Protein AF-A0A2E5X2X7-F1 (afdb_monomer)

Sequence (812 aa):
MMLKRIVRRDGREVPFERDRIRGAVARAQAAVGDDDQLFAEEVADVVTMTLERTHATAIESLHGELPLGSSQTL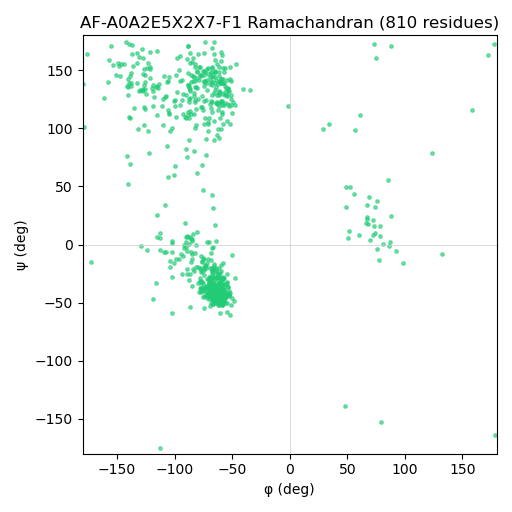VPSTAPSVEEIQDLVERALVQMGRAPVAKAYILYRAGRTRLRDSLRVERPVDSARPMVSDEDSTEPWSRSRLVQTLVSDAALARPLADEVAERVEQRVFGLGLRRVSSSLVRELVAGELAVRGLTSALRQKEPIGLSRHELRDLLAAPAPAALAELAGASAVGAPGADRRPPEPAGRAVESALGERLLRRYTLDDILGEQNAELFRAGELALAEPGAPHLPLTLSIPCGLLLAGVRRDGAGAAFDLLDELGPLAASCSRGLVLEEAGPLLARLQRAGGRGQGRGEALRPWLMALSALARTAGRWLDLSRPGGRSPRILEALVHALADLEGERSGFPAPRLFLTAAETRAALEAAHAEDRTALCASLEKLLRTGRLLPTWDASSADGEAARGASDELFAAPGCRRRRSDGGALSCGGAVAIHLPRLARRAGPWREEHLFEALAGRIEQALDALVRLDEFQRRHQRPQPGGLHPRPAFALAPVGLAEALRILGDGQIRADQGARLLGLAADAARRFSAGRGLVVTLSPFFGSGPARRFAELDARTPGWNQGLLFAEAAVDEDGAAALLPSGPRVAVPYGTGFSLTPGDRLSAVLPPIGQGAAEAEALGALLCAVPSGALVHLPRPVQGHVLSAGAYPEHLGTWLVIDELRRSRLAQVVSPLSGTGVRGEPGSRPASSGTGERAGEAAVPWPLYAEDVISQQTTPQDHTGLSPAPPAPPAPTASSEPSPPRPEQSPPPSTN

Nearest PDB structures (foldseek):
  7p3q-assembly1_A  TM=8.352E-01  e=9.716E-02  Streptomyces coelicolor A3(2)
  6lkm-assembly1_A  TM=4.248E-01  e=7.257E-05  Homo sapiens
  5olk-assembly1_D  TM=2.489E-01  e=1.055E-04  Leeuwenhoekiella blandensis MED217

Secondary structure (DSSP, 8-state):
----EEE-TTS-EEE--HHHHHHHHHHHHHHHT---TTHHHHHHHHHHHHHHHHHHHHHHGGGS------S------SS-BHHHHHHHHHHHHHHTT-HHHHHHHHHHHHHHHHHHHT------S--SSPEEE-SS-EEE--HHHHHHHHHHHS---HHHHHHHHHHHHHHHHHTT-SEEEHHHHHHHHHHHHHHTT-HHHHHHHS-----HHHHHHHHT-SSHHHHTTSTTS----SSSTTSPPPPPGGGHHHHHHHHHHHHHHIIIIIS-HHHHHHHHHTSEEES-TT-TTS-SEEEEEHHHHHTT----TTHHHHHHHHHHHHHHHTSSSEEEEE--HHHHHHHHHHT-TTPPTTTTTHHHHHHHHHHHHHHTSEEEEESTTTT-HHHHHHHHHHHHHHTTSS-SSPPPPEEEEHHHHHHHHHHS-HHHHHHHHHHHHHHHHTT-EEEEE-SB-TTSPBPTT---PEEEETTEEE-TT--S-EEEEEEEEEEHHHHHHHH-TT-HHHHHHHHHHHHHHHHHHHHHHHHHHHHTPPPPGGG--PEEEEEEEEE-HHHHHHHHTTT---HHHHHHHHHHHHHHHHHHHHTTT--EEE-SSS-HHHHHHHHHHHHHSTT--TGGGSGGG-B-TTS-BPPPP-S---PPPPP-TT-SSPPTTTTTTSPPPS-HHHHHHHHHHHHTTSSSEE-SSPPPPPSS--SS-TTS-HHHHHHHHHHHHHHHHHHHHS----------------------------PPP----TTTTTTT-----------PPPPPPPPPPP---PPPPPPPPPPPPP--

Foldseek 3Di:
DAAFWAAEPVRDIDGDDLVVQLVLLVVLCVLVVNPPPCVSVVLSVQLRVVQVVVLVVVVVVVVDDDDDDDDDDDDPDSHHYPVSSLVSSLVSCVVVPNVSSSVSSVVVVVVVVVVVVQDDDDDDDDDDFAWEDEPVDIHTDDLVVQLVCLCPQLVDDSVVSSVLSVQLRVVVVVVVGNYGYPVRSLVSSLVSCVSVVVVSSNLSSDDQDDDPVVLVCLVPQPWLQSLQVDPPHLHQFDQFQQGQWRADGVCSSVLSRLQSSQLCCLLRPQQDDVLSVCCVLLQKHWLRSSCLQAFAEKFFAVVVLLVPFPDAALVSLVVCLVLLLLQLLRHDAAYEHEQCQVNLVRQVVVVDPPDDQLPSVQVSQVSQQVSSRNSSYAYAYEHNCHPHLSSVLSVLVSQLVVCPPPPPTHGHAYEDELLSVVVNLVPDDPVSNVVSLVSVVSCLVSLSYWYKDFQADSVRHRQVLADQWEDRDFQDTDHPPDNAMATASIEMEGALLVLLVVCFAQRLVSSLVVLLVSLLSRLSSVLSSVVVNVVSPDQGRPRGDHHYAHEYWYWQLLLSCCRHNVNDRDLLSLLVSLLSNQVSNCVSVVVSVHHYGYALHSCRSSQQVSLVSQLPDPPRQPLVSAQPPPQPPVRDRPDDPPDRRDRDGHDTQSANDGPPVVCVSHDDDPFCVVRLLSLLSNCLSGRIYIRRDQDFFGPPDPPVQPPHDGRSSSSSSSPVSNSVVNPVQSDDPPDPDPDDDDDDDDDDDDDDDPPPPPSNPSDDDVPVSPPPPDPDDDDPDDDDDDDDDDDDDDDDDDDDDDDDDDDDDDDD

Solvent-accessible surface area (backbone atoms only — not comparable to full-atom values): 46079 Å² total; per-residue (Å²): 125,86,75,64,44,28,30,40,97,87,71,49,78,44,74,55,58,65,66,59,49,22,57,51,44,46,52,16,24,59,74,70,71,52,84,65,81,59,55,28,53,54,50,32,48,55,39,49,53,50,51,40,53,60,54,51,55,56,59,63,59,68,77,57,86,85,81,89,87,78,90,84,75,76,78,79,68,95,42,57,40,57,65,60,54,52,57,40,47,48,49,47,30,47,74,72,68,38,52,70,38,28,52,42,41,54,52,54,51,53,52,55,51,55,55,59,77,68,63,80,89,80,86,87,84,93,75,100,61,39,28,38,31,54,99,90,47,75,43,73,67,52,61,69,55,50,23,50,49,31,30,69,56,33,68,35,58,64,72,61,19,48,54,51,34,47,54,38,49,56,50,55,60,70,66,72,50,60,62,44,45,52,66,56,54,50,52,48,46,43,52,55,29,54,79,69,65,37,57,70,37,36,57,58,62,53,78,88,74,76,54,73,64,61,53,47,54,58,71,65,42,91,42,57,72,50,52,38,70,41,90,87,43,81,32,68,52,75,95,56,60,73,52,68,50,72,58,54,67,95,48,39,60,61,52,52,52,44,27,56,48,38,27,49,46,34,39,71,68,48,38,36,71,74,47,26,49,37,44,72,71,45,55,34,31,57,47,57,41,36,43,64,78,29,27,37,21,37,29,36,47,36,64,67,59,58,72,73,49,88,56,75,59,42,61,32,65,59,58,45,52,69,59,47,51,58,48,34,64,60,25,67,38,21,33,24,35,24,48,35,22,72,61,52,52,28,27,50,66,65,45,57,94,84,61,61,78,20,54,47,46,35,68,57,52,51,51,47,34,51,50,21,40,76,60,28,17,44,53,28,41,18,53,41,37,61,98,38,42,69,58,35,51,24,48,44,40,27,47,35,58,52,64,73,50,95,58,98,63,72,51,56,38,35,39,39,42,63,55,62,50,49,51,28,51,70,71,36,52,80,76,52,30,57,55,50,50,51,26,49,32,52,23,43,77,70,46,29,37,30,49,30,46,48,39,49,42,87,88,67,47,54,46,85,62,45,50,66,41,33,61,49,36,73,41,34,73,38,45,87,85,61,84,68,38,34,23,9,49,46,40,37,22,39,43,36,41,62,46,22,64,72,41,32,59,76,31,61,69,55,29,51,56,53,46,49,56,50,48,54,55,45,47,56,33,47,52,34,44,49,52,52,30,64,79,61,60,72,86,43,73,93,78,53,76,52,49,70,24,22,22,38,9,60,18,14,55,28,57,18,36,19,42,31,47,74,77,37,75,50,40,67,62,49,17,51,54,48,25,50,51,40,50,46,41,42,61,66,23,56,85,68,79,47,46,50,42,69,25,44,46,55,13,54,29,36,16,38,52,38,22,52,50,36,47,71,41,85,95,41,50,71,70,64,82,58,48,92,72,45,50,47,103,83,69,48,77,56,77,74,78,89,60,84,74,74,55,62,46,43,17,44,20,84,28,72,59,52,27,85,75,49,48,79,76,41,82,77,80,69,61,40,64,58,50,35,48,32,48,11,55,28,50,55,40,46,59,38,43,55,46,57,56,80,79,66,63,55,87,91,68,76,74,88,42,86,86,50,56,59,62,50,32,49,51,54,48,22,54,49,47,17,49,54,51,42,54,69,67,49,66,77,82,73,84,77,79,79,85,74,79,95,75,83,87,81,90,83,89,82,82,91,73,82,76,71,82,72,76,63,72,72,80,72,60,77,64,78,74,63,75,79,76,78,75,86,75,89,74,89,74,91,79,85,83,81,83,83,82,85,83,87,79,90,82,89,85,85,86,84,87,84,85,86,85,83,85,84,87,80,91,131

Mean predicted aligned error: 17.32 Å

pLDDT: mean 73.93, std 20.4, range [24.86, 97.94]

Structure (mmCIF, N/CA/C/O backbone):
data_AF-A0A2E5X2X7-F1
#
_entry.id   AF-A0A2E5X2X7-F1
#
loop_
_atom_site.group_PDB
_atom_site.id
_atom_site.type_symbol
_atom_site.label_atom_id
_atom_site.label_alt_id
_atom_site.label_comp_id
_atom_site.label_asym_id
_atom_site.label_entity_id
_atom_site.label_seq_id
_atom_site.pdbx_PDB_ins_code
_atom_site.Cartn_x
_atom_site.Cartn_y
_atom_site.Cartn_z
_atom_site.occupancy
_atom_site.B_iso_or_equiv
_atom_site.auth_seq_id
_atom_site.auth_comp_id
_atom_site.auth_asym_id
_atom_site.auth_atom_id
_atom_site.pdbx_PDB_model_num
ATOM 1 N N . MET A 1 1 ? -10.509 29.606 59.564 1.00 50.62 1 MET A N 1
ATOM 2 C CA . MET A 1 1 ? -11.426 30.655 59.061 1.00 50.62 1 MET A CA 1
ATOM 3 C C . MET A 1 1 ? -12.397 29.954 58.123 1.00 50.62 1 MET A C 1
ATOM 5 O O . MET A 1 1 ? -11.907 29.286 57.232 1.00 50.62 1 MET A O 1
ATOM 9 N N . MET A 1 2 ? -13.716 30.017 58.348 1.00 59.09 2 MET A N 1
ATOM 10 C CA . MET A 1 2 ? -14.680 29.237 57.548 1.00 59.09 2 MET A CA 1
ATOM 11 C C . MET A 1 2 ? -15.037 29.921 56.220 1.00 59.09 2 MET A C 1
ATOM 13 O O . MET A 1 2 ? -15.442 31.088 56.217 1.00 59.09 2 MET A O 1
ATOM 17 N N . LEU A 1 3 ? -14.959 29.174 55.114 1.00 70.19 3 LEU A N 1
ATOM 18 C CA . LEU A 1 3 ? -15.465 29.574 53.792 1.00 70.19 3 LEU A CA 1
ATOM 19 C C . LEU A 1 3 ? -16.991 29.735 53.808 1.00 70.19 3 LEU A C 1
ATOM 21 O O . LEU A 1 3 ? -17.720 28.790 54.096 1.00 70.19 3 LEU A O 1
ATOM 25 N N . LYS A 1 4 ? -17.492 30.928 53.463 1.00 75.81 4 LYS A N 1
ATOM 26 C CA . LYS A 1 4 ? -18.939 31.225 53.487 1.00 75.81 4 LYS A CA 1
ATOM 27 C C . LYS A 1 4 ? -19.608 31.211 52.110 1.00 75.81 4 LYS A C 1
ATOM 29 O O . LYS A 1 4 ? -20.813 30.977 52.029 1.00 75.81 4 LYS A O 1
ATOM 34 N N . ARG A 1 5 ? -18.877 31.505 51.027 1.00 80.75 5 ARG A N 1
ATOM 35 C CA . ARG A 1 5 ? -19.454 31.771 49.692 1.00 80.75 5 ARG A CA 1
ATOM 36 C C . ARG A 1 5 ? -18.566 31.230 48.569 1.00 80.75 5 ARG A C 1
ATOM 38 O O . ARG A 1 5 ? -17.366 31.088 48.766 1.00 80.75 5 ARG A O 1
ATOM 45 N N . ILE A 1 6 ? -19.172 30.952 47.413 1.00 85.38 6 ILE A N 1
ATOM 46 C CA . ILE A 1 6 ? -18.515 30.519 46.168 1.00 85.38 6 ILE A CA 1
ATOM 47 C C . ILE A 1 6 ? -19.099 31.258 44.963 1.00 85.38 6 ILE A C 1
ATOM 49 O O . ILE A 1 6 ? -20.278 31.625 44.973 1.00 85.38 6 ILE A O 1
ATOM 53 N N . VAL A 1 7 ? -18.313 31.412 43.899 1.00 82.19 7 VAL A N 1
ATOM 54 C CA . VAL A 1 7 ? -18.739 32.064 42.649 1.00 82.19 7 VAL A CA 1
ATOM 55 C C . VAL A 1 7 ? -19.082 31.018 41.586 1.00 82.19 7 VAL A C 1
ATOM 57 O O . VAL A 1 7 ? -18.266 30.162 41.240 1.00 82.19 7 VAL A O 1
ATOM 60 N N . ARG A 1 8 ? -20.302 31.068 41.044 1.00 78.69 8 ARG A N 1
ATOM 61 C CA . ARG A 1 8 ? -20.734 30.230 39.913 1.00 78.69 8 ARG A CA 1
ATOM 62 C C . ARG A 1 8 ? -20.225 30.773 38.571 1.00 78.69 8 ARG A C 1
ATOM 64 O O . ARG A 1 8 ? -19.856 31.933 38.451 1.00 78.69 8 ARG A O 1
ATOM 71 N N . ARG A 1 9 ? -20.262 29.934 37.527 1.00 67.94 9 ARG A N 1
ATOM 72 C CA . ARG A 1 9 ? -19.820 30.268 36.154 1.00 67.94 9 ARG A CA 1
ATOM 73 C C . ARG A 1 9 ? -20.607 31.416 35.495 1.00 67.94 9 ARG A C 1
ATOM 75 O O . ARG A 1 9 ? -20.114 32.024 34.556 1.00 67.94 9 ARG A O 1
ATOM 82 N N . ASP A 1 10 ? -21.809 31.715 35.987 1.00 59.84 10 ASP A N 1
ATOM 83 C CA . ASP A 1 10 ? -22.647 32.855 35.585 1.00 59.84 10 ASP A CA 1
ATOM 84 C C . ASP A 1 10 ? -22.326 34.150 36.363 1.00 59.84 10 ASP A C 1
ATOM 86 O O . ASP A 1 10 ? -23.038 35.143 36.229 1.00 59.84 10 ASP A O 1
ATOM 90 N N . GLY A 1 11 ? -21.278 34.137 37.195 1.00 65.19 11 GLY A N 1
ATOM 91 C CA . GLY A 1 11 ? -20.850 35.261 38.029 1.00 65.19 11 GLY A CA 1
ATOM 92 C C . GLY A 1 11 ? -21.644 35.428 39.328 1.00 65.19 11 GLY A C 1
ATOM 93 O O . GLY A 1 11 ? -21.357 36.344 40.093 1.00 65.19 11 GLY A O 1
ATOM 94 N N . ARG A 1 12 ? -22.636 34.568 39.616 1.00 75.38 12 ARG A N 1
ATOM 95 C CA . ARG A 1 12 ? -23.453 34.674 40.838 1.00 75.38 12 ARG A CA 1
ATOM 96 C C . ARG A 1 12 ? -22.757 34.055 42.048 1.00 75.38 12 ARG A C 1
ATOM 98 O O . ARG A 1 12 ? -22.276 32.924 41.992 1.00 75.38 12 ARG A O 1
ATOM 105 N N . GLU A 1 13 ? -22.799 34.757 43.174 1.00 79.12 13 GLU A N 1
ATOM 106 C CA . GLU A 1 13 ? -22.294 34.266 44.458 1.00 79.12 13 GLU A CA 1
ATOM 107 C C . GLU A 1 13 ? -23.358 33.463 45.217 1.00 79.12 13 GLU A C 1
ATOM 109 O O . GLU A 1 13 ? -24.453 33.960 45.486 1.00 79.12 13 GLU A O 1
ATOM 114 N N . VAL A 1 14 ? -23.025 32.237 45.621 1.00 81.75 14 VAL A N 1
ATOM 115 C CA . VAL A 1 14 ? -23.906 31.340 46.390 1.00 81.75 14 VAL A CA 1
ATOM 116 C C . VAL A 1 14 ? -23.207 30.833 47.660 1.00 81.75 14 VAL A C 1
ATOM 118 O O . VAL A 1 14 ? -21.981 30.909 47.736 1.00 81.75 14 VAL A O 1
ATOM 121 N N . PRO A 1 15 ? -23.939 30.334 48.675 1.00 83.81 15 PRO A N 1
ATOM 122 C CA . PRO A 1 15 ? -23.327 29.765 49.879 1.00 83.81 15 PRO A CA 1
ATOM 123 C C . PRO A 1 15 ? -22.419 28.562 49.571 1.00 83.81 15 PRO A C 1
ATOM 125 O O . PRO A 1 15 ? -22.736 27.753 48.693 1.00 83.81 15 PRO A O 1
ATOM 128 N N . PHE A 1 16 ? -21.299 28.442 50.293 1.00 85.25 16 PHE A N 1
ATOM 129 C CA . PHE A 1 16 ? -20.467 27.234 50.262 1.00 85.25 16 PHE A CA 1
ATOM 130 C C . PHE A 1 16 ? -21.159 26.118 51.053 1.00 85.25 16 PHE A C 1
ATOM 132 O O . PHE A 1 16 ? -21.477 26.287 52.227 1.00 85.25 16 PHE A O 1
ATOM 139 N N . GLU A 1 17 ? -21.390 24.976 50.410 1.00 84.19 17 GLU A N 1
ATOM 140 C CA . GLU A 1 17 ? -22.036 23.810 51.018 1.00 84.19 17 GLU A CA 1
ATOM 141 C C . GLU A 1 17 ? -21.140 22.578 50.823 1.00 84.19 17 GLU A C 1
ATOM 143 O O . GLU A 1 17 ? -21.122 21.987 49.739 1.00 84.19 17 GLU A O 1
ATOM 148 N N . ARG A 1 18 ? -20.419 22.166 51.875 1.00 86.44 18 ARG A N 1
ATOM 149 C CA . ARG A 1 18 ? -19.558 20.963 51.883 1.00 86.44 18 ARG A CA 1
ATOM 150 C C . ARG A 1 18 ? -20.311 19.708 51.429 1.00 86.44 18 ARG A C 1
ATOM 152 O O . ARG A 1 18 ? -19.794 18.921 50.636 1.00 86.44 18 ARG A O 1
ATOM 159 N N . ASP A 1 19 ? -21.564 19.553 51.855 1.00 87.06 19 ASP A N 1
ATOM 160 C CA . ASP A 1 19 ? -22.397 18.388 51.531 1.00 87.06 19 ASP A CA 1
ATOM 161 C C . ASP A 1 19 ? -22.635 18.206 50.025 1.00 87.06 19 ASP A C 1
ATOM 163 O O . ASP A 1 19 ? -22.860 17.083 49.562 1.00 87.06 19 ASP A O 1
ATOM 167 N N . ARG A 1 20 ? -22.538 19.279 49.226 1.00 85.81 20 ARG A N 1
ATOM 168 C CA . ARG A 1 20 ? -22.629 19.173 47.763 1.00 85.81 20 ARG A CA 1
ATOM 169 C C . ARG A 1 20 ? -21.415 18.484 47.153 1.00 85.81 20 ARG A C 1
ATOM 171 O O . ARG A 1 20 ? -21.580 17.776 46.160 1.00 85.81 20 ARG A O 1
ATOM 178 N N . ILE A 1 21 ? -20.231 18.681 47.733 1.00 89.25 21 ILE A N 1
ATOM 179 C CA . ILE A 1 21 ? -18.995 18.010 47.315 1.00 89.25 21 ILE A CA 1
ATOM 180 C C . ILE A 1 21 ? -19.100 16.528 47.673 1.00 89.25 21 ILE A C 1
ATOM 182 O O . ILE A 1 21 ? -19.031 15.689 46.773 1.00 89.25 21 ILE A O 1
ATOM 186 N N . ARG A 1 22 ? -19.418 16.220 48.941 1.00 91.44 22 ARG A N 1
ATOM 187 C CA . ARG A 1 22 ? -19.658 14.846 49.420 1.00 91.44 22 ARG A CA 1
ATOM 188 C C . ARG A 1 22 ? -20.665 14.112 48.532 1.00 91.44 22 ARG A C 1
ATOM 190 O O . ARG A 1 22 ? -20.378 13.041 48.013 1.00 91.44 22 ARG A O 1
ATOM 197 N N . GLY A 1 23 ? -21.834 14.709 48.287 1.00 84.69 23 GLY A N 1
ATOM 198 C CA . GLY A 1 23 ? -22.887 14.093 47.473 1.00 84.69 23 GLY A CA 1
ATOM 199 C C . GLY A 1 23 ? -22.540 13.945 45.985 1.00 84.69 23 GLY A C 1
ATOM 200 O O . GLY A 1 23 ? -23.129 13.120 45.285 1.00 84.69 23 GLY A O 1
ATOM 201 N N . ALA A 1 24 ? -21.610 14.740 45.451 1.00 85.19 24 ALA A N 1
ATOM 202 C CA . ALA A 1 24 ? -21.108 14.551 44.092 1.00 85.19 24 ALA A CA 1
ATOM 203 C C . ALA A 1 24 ? -20.110 13.385 44.015 1.00 85.19 24 ALA A C 1
ATOM 205 O O . ALA A 1 24 ? -20.211 12.580 43.091 1.00 85.19 24 ALA A O 1
ATOM 206 N N . VAL A 1 25 ? -19.219 13.260 45.003 1.00 87.50 25 VAL A N 1
ATOM 207 C CA . VAL A 1 25 ? -18.249 12.158 45.106 1.00 87.50 25 VAL A CA 1
ATOM 208 C C . VAL A 1 25 ? -18.948 10.827 45.393 1.00 87.50 25 VAL A C 1
ATOM 210 O O . VAL A 1 25 ? -18.708 9.861 44.677 1.00 87.50 25 VAL A O 1
ATOM 213 N N . ALA A 1 26 ? -19.907 10.793 46.322 1.00 86.44 26 ALA A N 1
ATOM 214 C CA . ALA A 1 26 ? -20.675 9.586 46.647 1.00 86.44 26 ALA A CA 1
ATOM 215 C C . ALA A 1 26 ? -21.436 9.018 45.433 1.00 86.44 26 ALA A C 1
ATOM 217 O O . ALA A 1 26 ? -21.532 7.809 45.249 1.00 86.44 26 ALA A O 1
ATOM 218 N N . ARG A 1 27 ? -21.939 9.885 44.541 1.00 83.19 27 ARG A N 1
ATOM 219 C CA . ARG A 1 27 ? -22.558 9.442 43.277 1.00 83.19 27 ARG A CA 1
ATOM 220 C C . ARG A 1 27 ? -21.547 8.857 42.295 1.00 83.19 27 ARG A C 1
ATOM 222 O O . ARG A 1 27 ? -21.898 7.944 41.557 1.00 83.19 27 ARG A O 1
ATOM 229 N N . ALA A 1 28 ? -20.321 9.378 42.275 1.00 83.81 28 ALA A N 1
ATOM 230 C CA . ALA A 1 28 ? -19.247 8.814 41.465 1.00 83.81 28 ALA A CA 1
ATOM 231 C C . ALA A 1 28 ? -18.784 7.454 42.015 1.00 83.81 28 ALA A C 1
ATOM 233 O O . ALA A 1 28 ? -18.552 6.547 41.223 1.00 83.81 28 ALA A O 1
ATOM 234 N N . GLN A 1 29 ? -18.732 7.283 43.341 1.00 85.44 29 GLN A N 1
ATOM 235 C CA . GLN A 1 29 ? -18.462 5.991 43.987 1.00 85.44 29 GLN A CA 1
ATOM 236 C C . GLN A 1 29 ? -19.545 4.957 43.669 1.00 85.44 29 GLN A C 1
ATOM 238 O O . GLN A 1 29 ? -19.236 3.875 43.174 1.00 85.44 29 GLN A O 1
ATOM 243 N N . ALA A 1 30 ? -20.819 5.327 43.836 1.00 83.69 30 ALA A N 1
ATOM 244 C CA . ALA A 1 30 ? -21.948 4.451 43.531 1.00 83.69 30 ALA A CA 1
ATOM 245 C C . ALA A 1 30 ? -21.975 4.005 42.057 1.00 83.69 30 ALA A C 1
ATOM 247 O O . ALA A 1 30 ? -22.362 2.880 41.757 1.00 83.69 30 ALA A O 1
ATOM 248 N N . ALA A 1 31 ? -21.535 4.861 41.128 1.00 80.12 31 ALA A N 1
ATOM 249 C CA . ALA A 1 31 ? -21.459 4.529 39.704 1.00 80.12 31 ALA A CA 1
ATOM 250 C C . ALA A 1 31 ? -20.372 3.491 39.364 1.00 80.12 31 ALA A C 1
ATOM 252 O O . ALA A 1 31 ? -20.442 2.873 38.303 1.00 80.12 31 ALA A O 1
ATOM 253 N N . VAL A 1 32 ? -19.374 3.317 40.235 1.00 83.25 32 VAL A N 1
ATOM 254 C CA . VAL A 1 32 ? -18.254 2.376 40.056 1.00 83.25 32 VAL A CA 1
ATOM 255 C C . VAL A 1 32 ? -18.380 1.160 40.990 1.00 83.25 32 VAL A C 1
ATOM 257 O O . VAL A 1 32 ? -17.625 0.206 40.841 1.00 83.25 32 VAL A O 1
ATOM 260 N N . GLY A 1 33 ? -19.359 1.157 41.904 1.00 81.19 33 GLY A N 1
ATOM 261 C CA . GLY A 1 33 ? -19.540 0.099 42.904 1.00 81.19 33 GLY A CA 1
ATOM 262 C C . GLY A 1 33 ? -18.509 0.156 44.035 1.00 81.19 33 GLY A C 1
ATOM 263 O O . GLY A 1 33 ? -18.083 -0.885 44.520 1.00 81.19 33 GLY A O 1
ATOM 264 N N . ASP A 1 34 ? -18.053 1.359 44.403 1.00 78.19 34 ASP A N 1
ATOM 265 C CA . ASP A 1 34 ? -17.140 1.564 45.532 1.00 78.19 34 ASP A CA 1
ATOM 266 C C . ASP A 1 34 ? -17.944 1.766 46.830 1.00 78.19 34 ASP A C 1
ATOM 268 O O . ASP A 1 34 ? -18.628 2.781 46.981 1.00 78.19 34 ASP A O 1
ATOM 272 N N . ASP A 1 35 ? -17.865 0.794 47.743 1.00 76.12 35 ASP A N 1
ATOM 273 C CA . ASP A 1 35 ? -18.661 0.724 48.981 1.00 76.12 35 ASP A CA 1
ATOM 274 C C . ASP A 1 35 ? -18.006 1.429 50.187 1.00 76.12 35 ASP A C 1
ATOM 276 O O . ASP A 1 35 ? -18.499 1.337 51.314 1.00 76.12 35 ASP A O 1
ATOM 280 N N . ASP A 1 36 ? -16.899 2.150 49.982 1.00 81.44 36 ASP A N 1
ATOM 281 C CA . ASP A 1 36 ? -16.255 2.927 51.042 1.00 81.44 36 ASP A CA 1
ATOM 282 C C . ASP A 1 36 ? -17.098 4.159 51.424 1.00 81.44 36 ASP A C 1
ATOM 284 O O . ASP A 1 36 ? -17.061 5.211 50.775 1.00 81.44 36 ASP A O 1
ATOM 288 N N . GLN A 1 37 ? -17.876 4.011 52.498 1.00 72.50 37 GLN A N 1
ATOM 289 C CA . GLN A 1 37 ? -18.829 5.014 52.980 1.00 72.50 37 GLN A CA 1
ATOM 290 C C . GLN A 1 37 ? -18.164 6.285 53.530 1.00 72.50 37 GLN A C 1
ATOM 292 O O . GLN A 1 37 ? -18.816 7.329 53.568 1.00 72.50 37 GLN A O 1
ATOM 297 N N . LEU A 1 38 ? -16.892 6.219 53.940 1.00 82.75 38 LEU A N 1
ATOM 298 C CA . LEU A 1 38 ? -16.182 7.341 54.565 1.00 82.75 38 LEU A CA 1
ATOM 299 C C . LEU A 1 38 ? -15.392 8.168 53.545 1.00 82.75 38 LEU A C 1
ATOM 301 O O . LEU A 1 38 ? -15.213 9.373 53.719 1.00 82.75 38 LEU A O 1
ATOM 305 N N . PHE A 1 39 ? -14.998 7.566 52.426 1.00 84.69 39 PHE A N 1
ATOM 306 C CA . PHE A 1 39 ? -14.147 8.209 51.426 1.00 84.69 39 PHE A CA 1
ATOM 307 C C . PHE A 1 39 ? -14.730 9.501 50.817 1.00 84.69 39 PHE A C 1
ATOM 309 O O . PHE A 1 39 ? -14.004 10.473 50.602 1.00 84.69 39 PHE A O 1
ATOM 316 N N . ALA A 1 40 ? -16.044 9.576 50.567 1.00 86.62 40 ALA A N 1
ATOM 317 C CA . ALA A 1 40 ? -16.669 10.821 50.093 1.00 86.62 40 ALA A CA 1
ATOM 318 C C . ALA A 1 40 ? -16.568 11.971 51.106 1.00 86.62 40 ALA A C 1
ATOM 320 O O . ALA A 1 40 ? -16.568 13.140 50.704 1.00 86.62 40 ALA A O 1
ATOM 321 N N . GLU A 1 41 ? -16.521 11.654 52.401 1.00 87.69 41 GLU A N 1
ATOM 322 C CA . GLU A 1 41 ? -16.347 12.640 53.466 1.00 87.69 41 GLU A CA 1
ATOM 323 C C . GLU A 1 41 ? -14.901 13.123 53.516 1.00 87.69 41 GLU A C 1
ATOM 325 O O . GLU A 1 41 ? -14.669 14.331 53.493 1.00 87.69 41 GLU A O 1
ATOM 330 N N . GLU A 1 42 ? -13.942 12.198 53.444 1.00 87.44 42 GLU A N 1
ATOM 331 C CA . GLU A 1 42 ? -12.509 12.506 53.416 1.00 87.44 42 GLU A CA 1
ATOM 332 C C . GLU A 1 42 ? -12.141 13.415 52.236 1.00 87.44 42 GLU A C 1
ATOM 334 O O . GLU A 1 42 ? -11.456 14.424 52.407 1.00 87.44 42 GLU A O 1
ATOM 339 N N . VAL A 1 43 ? -12.651 13.121 51.034 1.00 88.06 43 VAL A N 1
ATOM 340 C CA . VAL A 1 43 ? -12.423 13.964 49.849 1.00 88.06 43 VAL A CA 1
ATOM 341 C C . VAL A 1 43 ? -13.036 15.354 50.039 1.00 88.06 43 VAL A C 1
ATOM 343 O O . VAL A 1 43 ? -12.420 16.359 49.675 1.00 88.06 43 VAL A O 1
ATOM 346 N N . ALA A 1 44 ? -14.236 15.442 50.621 1.00 88.19 44 ALA A N 1
ATOM 347 C CA . ALA A 1 44 ? -14.867 16.728 50.906 1.00 88.19 44 ALA A CA 1
ATOM 348 C C . ALA A 1 44 ? -14.064 17.543 51.935 1.00 88.19 44 ALA A C 1
ATOM 350 O O . ALA A 1 44 ? -13.968 18.766 51.791 1.00 88.19 44 ALA A O 1
ATOM 351 N N . ASP A 1 45 ? -13.447 16.889 52.919 1.00 87.38 45 ASP A N 1
ATOM 352 C CA . ASP A 1 45 ? -12.605 17.527 53.936 1.00 87.38 45 ASP A CA 1
ATOM 353 C C . ASP A 1 45 ? -11.277 18.013 53.370 1.00 87.38 45 ASP A C 1
ATOM 355 O O . ASP A 1 45 ? -10.915 19.171 53.579 1.00 87.38 45 ASP A O 1
ATOM 359 N N . VAL A 1 46 ? -10.597 17.188 52.571 1.00 87.94 46 VAL A N 1
ATOM 360 C CA . VAL A 1 46 ? -9.348 17.564 51.890 1.00 87.94 46 VAL A CA 1
ATOM 361 C C . VAL A 1 46 ? -9.568 18.775 50.984 1.00 87.94 46 VAL A C 1
ATOM 363 O O . VAL A 1 46 ? -8.789 19.731 51.017 1.00 87.94 46 VAL A O 1
ATOM 366 N N . VAL A 1 47 ? -10.651 18.780 50.202 1.00 87.69 47 VAL A N 1
ATOM 367 C CA . VAL A 1 47 ? -10.986 19.900 49.312 1.00 87.69 47 VAL A CA 1
ATOM 368 C C . VAL A 1 47 ? -11.336 21.153 50.113 1.00 87.69 47 VAL A C 1
ATOM 370 O O . VAL A 1 47 ? -10.844 22.232 49.787 1.00 87.69 47 VAL A O 1
ATOM 373 N N . THR A 1 48 ? -12.124 21.021 51.184 1.00 87.00 48 THR A N 1
ATOM 374 C CA . THR A 1 48 ? -12.493 22.154 52.048 1.00 87.00 48 THR A CA 1
ATOM 375 C C . THR A 1 48 ? -11.261 22.753 52.729 1.00 87.00 48 THR A C 1
ATOM 377 O O . THR A 1 48 ? -11.037 23.955 52.612 1.00 87.00 48 THR A O 1
ATOM 380 N N . MET A 1 49 ? -10.401 21.932 53.342 1.00 84.81 49 MET A N 1
ATOM 381 C CA . MET A 1 49 ? -9.140 22.390 53.941 1.00 84.81 49 MET A CA 1
ATOM 382 C C . MET A 1 49 ? -8.223 23.064 52.920 1.00 84.81 49 MET A C 1
ATOM 384 O O . MET A 1 49 ? -7.584 24.069 53.235 1.00 84.81 49 MET A O 1
ATOM 388 N N . THR A 1 50 ? -8.139 22.523 51.702 1.00 83.81 50 THR A N 1
ATOM 389 C CA . THR A 1 50 ? -7.276 23.090 50.658 1.00 83.81 50 THR A CA 1
ATOM 390 C C . THR A 1 50 ? -7.779 24.462 50.221 1.00 83.81 50 THR A C 1
ATOM 392 O O . THR A 1 50 ? -6.975 25.386 50.137 1.00 83.81 50 THR A O 1
ATOM 395 N N . LEU A 1 51 ? -9.094 24.622 50.029 1.00 83.56 51 LEU A N 1
ATOM 396 C CA . LEU A 1 51 ? -9.717 25.910 49.710 1.00 83.56 51 LEU A CA 1
ATOM 397 C C . LEU A 1 51 ? -9.535 26.933 50.838 1.00 83.56 51 LEU A C 1
ATOM 399 O O . LEU A 1 51 ? -9.237 28.095 50.572 1.00 83.56 51 LEU A O 1
ATOM 403 N N . GLU A 1 52 ? -9.703 26.522 52.099 1.00 82.44 52 GLU A N 1
ATOM 404 C CA . GLU A 1 52 ? -9.512 27.424 53.243 1.00 82.44 52 GLU A CA 1
ATOM 405 C C . GLU A 1 52 ? -8.059 27.895 53.333 1.00 82.44 52 GLU A C 1
ATOM 407 O O . GLU A 1 52 ? -7.803 29.062 53.623 1.00 82.44 52 GLU A O 1
ATOM 412 N N . ARG A 1 53 ? -7.099 27.015 53.029 1.00 79.06 53 ARG A N 1
ATOM 413 C CA . ARG A 1 53 ? -5.669 27.332 53.067 1.00 79.06 53 ARG A CA 1
ATOM 414 C C . ARG A 1 53 ? -5.233 28.257 51.930 1.00 79.06 53 ARG A C 1
ATOM 416 O O . ARG A 1 53 ? -4.473 29.192 52.185 1.00 79.06 53 ARG A O 1
ATOM 423 N N . THR A 1 54 ? -5.695 28.012 50.701 1.00 74.25 54 THR A N 1
ATOM 424 C CA . THR A 1 54 ? -5.335 28.826 49.524 1.00 74.25 54 THR A CA 1
ATOM 425 C C . THR A 1 54 ? -5.954 30.220 49.576 1.00 74.25 54 THR A C 1
ATOM 427 O O . THR A 1 54 ? -5.296 31.196 49.222 1.00 74.25 54 THR A O 1
ATOM 430 N N . HIS A 1 55 ? -7.184 30.345 50.082 1.00 70.44 55 HIS A N 1
ATOM 431 C CA . HIS A 1 55 ? -7.857 31.643 50.200 1.00 70.44 55 HIS A CA 1
ATOM 432 C C . HIS A 1 55 ? -7.481 32.409 51.478 1.00 70.44 55 HIS A C 1
ATOM 434 O O . HIS A 1 55 ? -7.561 33.634 51.483 1.00 70.44 55 HIS A O 1
ATOM 440 N N . ALA A 1 56 ? -6.978 31.749 52.530 1.00 63.25 56 ALA A N 1
ATOM 441 C CA . ALA A 1 56 ? -6.388 32.439 53.686 1.00 63.25 56 ALA A CA 1
ATOM 442 C C . ALA A 1 56 ? -5.052 33.134 53.345 1.00 63.25 56 ALA A C 1
ATOM 444 O O . ALA A 1 56 ? -4.839 34.282 53.729 1.00 63.25 56 ALA A O 1
ATOM 445 N N . THR A 1 57 ? -4.184 32.483 52.562 1.00 56.84 57 THR A N 1
ATOM 446 C CA . THR A 1 57 ? -2.869 33.033 52.158 1.00 56.84 57 THR A CA 1
ATOM 447 C C . THR A 1 57 ? -2.978 34.200 51.166 1.00 56.84 57 THR A C 1
ATOM 449 O O . THR A 1 57 ? -2.165 35.128 51.200 1.00 56.84 57 THR A O 1
ATOM 452 N N . ALA A 1 58 ? -4.013 34.211 50.320 1.00 55.06 58 ALA A N 1
ATOM 453 C CA . ALA A 1 58 ? -4.307 35.328 49.419 1.00 55.06 58 ALA A CA 1
ATOM 454 C C . ALA A 1 58 ? -4.770 36.600 50.164 1.00 55.06 58 ALA A C 1
ATOM 456 O O . ALA A 1 58 ? -4.455 37.708 49.736 1.00 55.06 58 ALA A O 1
ATOM 457 N N . ILE A 1 59 ? -5.471 36.454 51.298 1.00 54.31 59 ILE A N 1
ATOM 458 C CA . ILE A 1 59 ? -5.958 37.577 52.124 1.00 54.31 59 ILE A CA 1
ATOM 459 C C . ILE A 1 59 ? -4.827 38.193 52.970 1.00 54.31 59 ILE A C 1
ATOM 461 O O . ILE A 1 59 ? -4.802 39.408 53.170 1.00 54.31 59 ILE A O 1
ATOM 465 N N . GLU A 1 60 ? -3.853 37.398 53.423 1.00 50.00 60 GLU A N 1
ATOM 466 C CA . GLU A 1 60 ? -2.658 37.910 54.121 1.00 50.00 60 GLU A CA 1
ATOM 467 C C . GLU A 1 60 ? -1.716 38.685 53.180 1.00 50.00 60 GLU A C 1
ATOM 469 O O . GLU A 1 60 ? -1.139 39.694 53.579 1.00 50.00 60 GLU A O 1
ATOM 474 N N . SER A 1 61 ? -1.636 38.289 51.905 1.00 47.88 61 SER A N 1
ATOM 475 C CA . SER A 1 61 ? -0.778 38.932 50.892 1.00 47.88 61 SER A CA 1
ATOM 476 C C . SER A 1 61 ? -1.321 40.273 50.363 1.00 47.88 61 SER A C 1
ATOM 478 O O . SER A 1 61 ? -0.578 41.035 49.755 1.00 47.88 61 SER A O 1
ATOM 480 N N . LEU A 1 62 ? -2.602 40.584 50.601 1.00 49.88 62 LEU A N 1
ATOM 481 C CA . LEU A 1 62 ? -3.253 41.842 50.192 1.00 49.88 62 LEU A CA 1
ATOM 482 C C . LEU A 1 62 ? -3.067 42.996 51.199 1.00 49.88 62 LEU A C 1
ATOM 484 O O . LEU A 1 62 ? -3.447 44.125 50.898 1.00 49.88 62 LEU A O 1
ATOM 488 N N . HIS A 1 63 ? -2.476 42.738 52.372 1.00 44.69 63 HIS A N 1
ATOM 489 C CA . HIS A 1 63 ? -2.135 43.770 53.364 1.00 44.69 63 HIS A CA 1
ATOM 490 C C . HIS A 1 63 ? -0.707 44.335 53.202 1.00 44.69 63 HIS A C 1
ATOM 492 O O . HIS A 1 63 ? -0.317 45.222 53.959 1.00 44.69 63 HIS A O 1
ATOM 498 N N . GLY A 1 64 ? 0.065 43.854 52.219 1.00 42.03 64 GLY A N 1
ATOM 499 C CA . GLY A 1 64 ? 1.376 44.391 51.845 1.00 42.03 64 GLY A CA 1
ATOM 500 C C . GLY A 1 64 ? 1.283 45.344 50.649 1.00 42.03 64 GLY A C 1
ATOM 501 O O . GLY A 1 64 ? 0.648 45.036 49.648 1.00 42.03 64 GLY A O 1
ATOM 502 N N . GLU A 1 65 ? 1.907 46.507 50.790 1.00 38.12 65 GLU A N 1
ATOM 503 C CA . GLU A 1 65 ? 1.890 47.696 49.929 1.00 38.12 65 GLU A CA 1
ATOM 504 C C . GLU A 1 65 ? 1.932 47.464 48.397 1.00 38.12 65 GLU A C 1
ATOM 506 O O . GLU A 1 65 ? 2.762 46.732 47.860 1.00 38.12 65 GLU A O 1
ATOM 511 N N . LEU A 1 66 ? 1.054 48.181 47.681 1.00 39.62 66 LEU A N 1
ATOM 512 C CA . LEU A 1 66 ? 1.042 48.343 46.218 1.00 39.62 66 LEU A CA 1
ATOM 513 C C . LEU A 1 66 ? 2.250 49.161 45.722 1.00 39.62 66 LEU A C 1
ATOM 515 O O . LEU A 1 66 ? 2.579 50.185 46.323 1.00 39.62 66 LEU A O 1
ATOM 519 N N . PRO A 1 67 ? 2.752 48.865 44.508 1.00 38.59 67 PRO A N 1
ATOM 520 C CA . PRO A 1 67 ? 3.023 49.944 43.556 1.00 38.59 67 PRO A CA 1
ATOM 521 C C . PRO A 1 67 ? 2.254 49.783 42.238 1.00 38.59 67 PRO A C 1
ATOM 523 O O . PRO A 1 67 ? 2.057 48.691 41.709 1.00 38.59 67 PRO A O 1
ATOM 526 N N . LEU A 1 68 ? 1.824 50.933 41.720 1.00 42.38 68 LEU A N 1
ATOM 527 C CA . LEU A 1 68 ? 1.060 51.129 40.493 1.00 42.38 68 LEU A CA 1
ATOM 528 C C . LEU A 1 68 ? 1.797 50.643 39.231 1.00 42.38 68 LEU A C 1
ATOM 530 O O . LEU A 1 68 ? 2.979 50.923 39.052 1.00 42.38 68 LEU A O 1
ATOM 534 N N . GLY A 1 69 ? 1.026 50.104 38.278 1.00 39.59 69 GLY A N 1
ATOM 535 C CA . GLY A 1 69 ? 1.317 50.257 36.849 1.00 39.59 69 GLY A CA 1
ATOM 536 C C . GLY A 1 69 ? 1.463 48.971 36.036 1.00 39.59 69 GLY A C 1
ATOM 537 O O . GLY A 1 69 ? 2.568 48.590 35.677 1.00 39.59 69 GLY A O 1
ATOM 538 N N . SER A 1 70 ? 0.350 48.338 35.661 1.00 31.98 70 SER A N 1
ATOM 539 C CA . SER A 1 70 ? 0.109 47.797 34.306 1.00 31.98 70 SER A CA 1
ATOM 540 C C . SER A 1 70 ? -1.274 47.139 34.237 1.00 31.98 70 SER A C 1
ATOM 542 O O . SER A 1 70 ? -1.750 46.521 35.183 1.00 31.98 70 SER A O 1
ATOM 544 N N . SER A 1 71 ? -1.961 47.387 33.126 1.00 41.25 71 SER A N 1
ATOM 545 C CA . SER A 1 71 ? -3.368 47.072 32.888 1.00 41.25 71 SER A CA 1
ATOM 546 C C . SER A 1 71 ? -3.691 45.574 32.870 1.00 41.25 71 SER A C 1
ATOM 548 O O . SER A 1 71 ? -2.924 44.775 32.346 1.00 41.25 71 SER A O 1
ATOM 550 N N . GLN A 1 72 ? -4.927 45.276 33.296 1.00 36.16 72 GLN A N 1
ATOM 551 C CA . GLN A 1 72 ? -5.642 43.985 33.321 1.00 36.16 72 GLN A CA 1
ATOM 552 C C . GLN A 1 72 ? -5.396 43.090 34.543 1.00 36.16 72 GLN A C 1
ATOM 554 O O . GLN A 1 72 ? -5.103 41.903 34.436 1.00 36.16 72 GLN A O 1
ATOM 559 N N . THR A 1 73 ? -5.647 43.645 35.726 1.00 31.41 73 THR A N 1
ATOM 560 C CA . THR A 1 73 ? -5.810 42.871 36.961 1.00 31.41 73 THR A CA 1
ATOM 561 C C . THR A 1 73 ? -7.271 42.441 37.101 1.00 31.41 73 THR A C 1
ATOM 563 O O . THR A 1 73 ? -8.145 43.269 37.364 1.00 31.41 73 THR A O 1
ATOM 566 N N . LEU A 1 74 ? -7.548 41.142 36.923 1.00 36.69 74 LEU A N 1
ATOM 567 C CA . LEU A 1 74 ? -8.748 40.520 37.484 1.00 36.69 74 LEU A CA 1
ATOM 568 C C . LEU A 1 74 ? -8.765 40.834 38.983 1.00 36.69 74 LEU A C 1
ATOM 570 O O . LEU A 1 74 ? -7.823 40.488 39.691 1.00 36.69 74 LEU A O 1
ATOM 574 N N . VAL A 1 75 ? -9.818 41.493 39.465 1.00 35.22 75 VAL A N 1
ATOM 575 C CA . VAL A 1 75 ? -10.083 41.617 40.903 1.00 35.22 75 VAL A CA 1
ATOM 576 C C . VAL A 1 75 ? -9.984 40.205 41.503 1.00 35.22 75 VAL A C 1
ATOM 578 O O . VAL A 1 75 ? -10.705 39.327 41.018 1.00 35.22 75 VAL A O 1
ATOM 581 N N . PRO A 1 76 ? -9.117 39.928 42.500 1.00 40.00 76 PRO A N 1
ATOM 582 C CA . PRO A 1 76 ? -9.114 38.626 43.145 1.00 40.00 76 PRO A CA 1
ATOM 583 C C . PRO A 1 76 ? -10.453 38.507 43.864 1.00 40.00 76 PRO A C 1
ATOM 585 O O . PRO A 1 76 ? -10.706 39.198 44.853 1.00 40.00 76 PRO A O 1
ATOM 588 N N . SER A 1 77 ? -11.357 37.690 43.325 1.00 50.12 77 SER A N 1
ATOM 589 C CA . SER A 1 77 ? -12.569 37.339 44.049 1.00 50.12 77 SER A CA 1
ATOM 590 C C . SER A 1 77 ? -12.133 36.656 45.338 1.00 50.12 77 SER A C 1
ATOM 592 O O . SER A 1 77 ? -11.403 35.670 45.313 1.00 50.12 77 SER A O 1
ATOM 594 N N . THR A 1 78 ? -12.563 37.198 46.472 1.00 60.75 78 THR A N 1
ATOM 595 C CA . THR A 1 78 ? -12.241 36.693 47.814 1.00 60.75 78 THR A CA 1
ATOM 596 C C . THR A 1 78 ? -12.930 35.349 48.114 1.00 60.75 78 THR A C 1
ATOM 598 O O . THR A 1 78 ? -12.833 34.838 49.226 1.00 60.75 78 THR A O 1
ATOM 601 N N . ALA A 1 79 ? -13.669 34.790 47.148 1.00 70.38 79 ALA A N 1
ATOM 602 C CA . ALA A 1 79 ? -14.412 33.544 47.252 1.00 70.38 79 ALA A CA 1
ATOM 603 C C . ALA A 1 79 ? -14.022 32.582 46.109 1.00 70.38 79 ALA A C 1
ATOM 605 O O . ALA A 1 79 ? -13.944 33.011 44.955 1.00 70.38 79 ALA A O 1
ATOM 606 N N . PRO A 1 80 ? -13.835 31.278 46.386 1.00 81.12 80 PRO A N 1
ATOM 607 C CA . PRO A 1 80 ? -13.446 30.306 45.371 1.00 81.12 80 PRO A CA 1
ATOM 608 C C . PRO A 1 80 ? -14.517 30.117 44.297 1.00 81.12 80 PRO A C 1
ATOM 610 O O . PRO A 1 80 ? -15.727 30.188 44.555 1.00 81.12 80 PRO A O 1
ATOM 613 N N . SER A 1 81 ? -14.074 29.826 43.075 1.00 83.94 81 SER A N 1
ATOM 614 C CA . SER A 1 81 ? -14.988 29.538 41.967 1.00 83.94 81 SER A CA 1
ATOM 615 C C . SER A 1 81 ? -15.465 28.083 41.984 1.00 83.94 81 SER A C 1
ATOM 617 O O . SER A 1 81 ? -14.794 27.177 42.475 1.00 83.94 81 SER A O 1
ATOM 619 N N . VAL A 1 82 ? -16.629 27.823 41.390 1.00 84.19 82 VAL A N 1
ATOM 620 C CA . VAL A 1 82 ? -17.153 26.457 41.241 1.00 84.19 82 VAL A CA 1
ATOM 621 C C . VAL A 1 82 ? -16.244 25.571 40.376 1.00 84.19 82 VAL A C 1
ATOM 623 O O . VAL A 1 82 ? -16.247 24.359 40.570 1.00 84.19 82 VAL A O 1
ATOM 626 N N . GLU A 1 83 ? -15.463 26.130 39.449 1.00 82.25 83 GLU A N 1
ATOM 627 C CA . GLU A 1 83 ? -14.494 25.356 38.652 1.00 82.25 83 GLU A CA 1
ATOM 628 C C . GLU A 1 83 ? -13.254 24.985 39.483 1.00 82.25 83 GLU A C 1
ATOM 630 O O . GLU A 1 83 ? -12.827 23.835 39.471 1.00 82.25 83 GLU A O 1
ATOM 635 N N . GLU A 1 84 ? -12.766 25.903 40.321 1.00 81.56 84 GLU A N 1
ATOM 636 C CA . GLU A 1 84 ? -11.650 25.654 41.248 1.00 81.56 84 GLU A CA 1
ATOM 637 C C . GLU A 1 84 ? -11.957 24.516 42.236 1.00 81.56 84 GLU A C 1
ATOM 639 O O . GLU A 1 84 ? -11.119 23.645 42.481 1.00 81.56 84 GLU A O 1
ATOM 644 N N . ILE A 1 85 ? -13.189 24.472 42.757 1.00 87.88 85 ILE A N 1
ATOM 645 C CA . ILE A 1 85 ? -13.662 23.378 43.619 1.00 87.88 85 ILE A CA 1
ATOM 646 C C . ILE A 1 85 ? -13.659 22.053 42.854 1.00 87.88 85 ILE A C 1
ATOM 648 O O . ILE A 1 85 ? -13.221 21.034 43.384 1.00 87.88 85 ILE A O 1
ATOM 652 N N . GLN A 1 86 ? -14.135 22.051 41.608 1.00 85.75 86 GLN A N 1
ATOM 653 C CA . GLN A 1 86 ? -14.176 20.838 40.792 1.00 85.75 86 GLN A CA 1
ATOM 654 C C . GLN A 1 86 ? -12.769 20.305 40.488 1.00 85.75 86 GLN A C 1
ATOM 656 O O . GLN A 1 86 ? -12.558 19.097 40.552 1.00 85.75 86 GLN A O 1
ATOM 661 N N . ASP A 1 87 ? -11.805 21.179 40.203 1.00 84.62 87 ASP A N 1
ATOM 662 C CA . ASP A 1 87 ? -10.416 20.787 39.931 1.00 84.62 87 ASP A CA 1
ATOM 663 C C . ASP A 1 87 ? -9.689 20.286 41.184 1.00 84.62 87 ASP A C 1
ATOM 665 O O . ASP A 1 87 ? -8.789 19.445 41.107 1.00 84.62 87 ASP A O 1
ATOM 669 N N . LEU A 1 88 ? -10.067 20.783 42.363 1.00 88.25 88 LEU A N 1
ATOM 670 C CA . LEU A 1 88 ? -9.586 20.243 43.633 1.00 88.25 88 LEU A CA 1
ATOM 671 C C . LEU A 1 88 ? -10.154 18.855 43.919 1.00 88.25 88 LEU A C 1
ATOM 673 O O . LEU A 1 88 ? -9.404 17.985 44.354 1.00 88.25 88 LEU A O 1
ATOM 677 N N . VAL A 1 89 ? -11.437 18.622 43.632 1.00 88.31 89 VAL A N 1
ATOM 678 C CA . VAL A 1 89 ? -12.052 17.294 43.787 1.00 88.31 89 VAL A CA 1
ATOM 679 C C . VAL A 1 89 ? -11.381 16.276 42.867 1.00 88.31 89 VAL A C 1
ATOM 681 O O . VAL A 1 89 ? -11.036 15.187 43.316 1.00 88.31 89 VAL A O 1
ATOM 684 N N . GLU A 1 90 ? -11.132 16.623 41.602 1.00 87.94 90 GLU A N 1
ATOM 685 C CA . GLU A 1 90 ? -10.433 15.725 40.672 1.00 87.94 90 GLU A CA 1
ATOM 686 C C . GLU A 1 90 ? -9.025 15.377 41.142 1.00 87.94 90 GLU A C 1
ATOM 688 O O . GLU A 1 90 ? -8.642 14.206 41.140 1.00 87.94 90 GLU A O 1
ATOM 693 N N . ARG A 1 91 ? -8.264 16.384 41.583 1.00 87.69 91 ARG A N 1
ATOM 694 C CA . ARG A 1 91 ? -6.915 16.168 42.112 1.00 87.69 91 ARG A CA 1
ATOM 695 C C . ARG A 1 91 ? -6.927 15.299 43.362 1.00 87.69 91 ARG A C 1
ATOM 697 O O . ARG A 1 91 ? -6.132 14.367 43.423 1.00 87.69 91 ARG A O 1
ATOM 704 N N . ALA A 1 92 ? -7.833 15.555 44.305 1.00 87.19 92 ALA A N 1
ATOM 705 C CA . ALA A 1 92 ? -7.959 14.761 45.524 1.00 87.19 92 ALA A CA 1
ATOM 706 C C . ALA A 1 92 ? -8.271 13.288 45.206 1.00 87.19 92 ALA A C 1
ATOM 708 O O . ALA A 1 92 ? -7.600 12.395 45.716 1.00 87.19 92 ALA A O 1
ATOM 709 N N . LEU A 1 93 ? -9.204 13.022 44.284 1.00 86.69 93 LEU A N 1
ATOM 710 C CA . LEU A 1 93 ? -9.567 11.656 43.883 1.00 86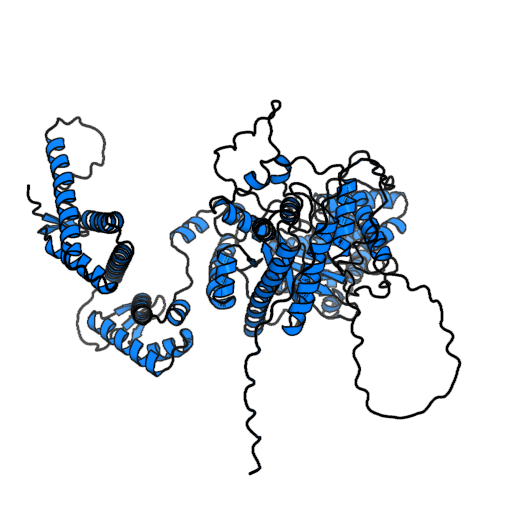.69 93 LEU A CA 1
ATOM 711 C C . LEU A 1 93 ? -8.404 10.891 43.228 1.00 86.69 93 LEU A C 1
ATOM 713 O O . LEU A 1 93 ? -8.244 9.692 43.465 1.00 86.69 93 LEU A O 1
ATOM 717 N N . VAL A 1 94 ? -7.582 11.567 42.419 1.00 82.31 94 VAL A N 1
ATOM 718 C CA . VAL A 1 94 ? -6.391 10.962 41.797 1.00 82.31 94 VAL A CA 1
ATOM 719 C C . VAL A 1 94 ? -5.280 10.737 42.826 1.00 82.31 94 VAL A C 1
ATOM 721 O O . VAL A 1 94 ? -4.682 9.663 42.852 1.00 82.31 94 VAL A O 1
ATOM 724 N N . GLN A 1 95 ? -5.016 11.719 43.690 1.00 82.38 95 GLN A N 1
ATOM 725 C CA . GLN A 1 95 ? -3.954 11.649 44.701 1.00 82.38 95 GLN A CA 1
ATOM 726 C C . GLN A 1 95 ? -4.230 10.598 45.779 1.00 82.38 95 GLN A C 1
ATOM 728 O O . GLN A 1 95 ? -3.299 9.948 46.242 1.00 82.38 95 GLN A O 1
ATOM 733 N N . MET A 1 96 ? -5.499 10.379 46.128 1.00 81.38 96 MET A N 1
ATOM 734 C CA . MET A 1 96 ? -5.918 9.326 47.059 1.00 81.38 96 MET A CA 1
ATOM 735 C C . MET A 1 96 ? -6.004 7.934 46.398 1.00 81.38 96 MET A C 1
ATOM 737 O O . MET A 1 96 ? -6.533 6.998 46.987 1.00 81.38 96 MET A O 1
ATOM 741 N N . GLY A 1 97 ? -5.501 7.776 45.165 1.00 77.75 97 GLY A N 1
ATOM 742 C CA . GLY A 1 97 ? -5.351 6.477 44.503 1.00 77.75 97 GLY A CA 1
ATOM 743 C C . GLY A 1 97 ? -6.628 5.887 43.896 1.00 77.75 97 GLY A C 1
ATOM 744 O O . GLY A 1 97 ? -6.598 4.760 43.404 1.00 77.75 97 GLY A O 1
ATOM 745 N N . ARG A 1 98 ? -7.748 6.626 43.855 1.00 77.69 98 ARG A N 1
ATOM 746 C CA . ARG A 1 98 ? -9.038 6.132 43.332 1.00 77.69 98 ARG A CA 1
ATOM 747 C C . ARG A 1 98 ? -9.312 6.611 41.905 1.00 77.69 98 ARG A C 1
ATOM 749 O O . ARG A 1 98 ? -10.324 7.249 41.610 1.00 77.69 98 ARG A O 1
ATOM 756 N N . ALA A 1 99 ? -8.414 6.252 40.984 1.00 75.94 99 ALA A N 1
ATOM 757 C CA . ALA A 1 99 ? -8.509 6.603 39.561 1.00 75.94 99 ALA A CA 1
ATOM 758 C C . ALA A 1 99 ? -9.846 6.208 38.876 1.00 75.94 99 ALA A C 1
ATOM 760 O O . ALA A 1 99 ? -10.339 6.997 38.062 1.00 75.94 99 ALA A O 1
ATOM 761 N N . PRO A 1 100 ? -10.487 5.061 39.197 1.00 74.38 100 PRO A N 1
ATOM 762 C CA . PRO A 1 100 ? -11.802 4.717 38.646 1.00 74.38 100 PRO A CA 1
ATOM 763 C C . PRO A 1 100 ? -12.916 5.689 39.070 1.00 74.38 100 PRO A C 1
ATOM 765 O O . PRO A 1 100 ? -13.705 6.126 38.230 1.00 74.38 100 PRO A O 1
ATOM 768 N N . VAL A 1 101 ? -12.939 6.090 40.347 1.00 80.81 101 VAL A N 1
ATOM 769 C CA . VAL A 1 101 ? -13.910 7.053 40.900 1.00 80.81 101 VAL A CA 1
ATOM 770 C C . VAL A 1 101 ? -13.662 8.451 40.335 1.00 80.81 101 VAL A C 1
ATOM 772 O O . VAL A 1 101 ? -14.614 9.136 39.955 1.00 80.81 101 VAL A O 1
ATOM 775 N N . ALA A 1 102 ? -12.388 8.843 40.190 1.00 79.25 102 ALA A N 1
ATOM 776 C CA . ALA A 1 102 ? -12.009 10.069 39.495 1.00 79.25 102 ALA A CA 1
ATOM 777 C C . ALA A 1 102 ? -12.615 10.079 38.086 1.00 79.25 102 ALA A C 1
ATOM 779 O O . ALA A 1 102 ? -13.437 10.939 37.789 1.00 79.25 102 ALA A O 1
ATOM 780 N N . LYS A 1 103 ? -12.320 9.072 37.251 1.00 72.69 103 LYS A N 1
ATOM 781 C CA . LYS A 1 103 ? -12.844 8.973 35.877 1.00 72.69 103 LYS A CA 1
ATOM 782 C C . LYS A 1 103 ? -14.373 9.086 35.816 1.00 72.69 103 LYS A C 1
ATOM 784 O O . LYS A 1 103 ? -14.885 9.818 34.968 1.00 72.69 103 LYS A O 1
ATOM 789 N N . ALA A 1 104 ? -15.100 8.419 36.715 1.00 77.50 104 ALA A N 1
ATOM 790 C CA . ALA A 1 104 ? -16.559 8.515 36.791 1.00 77.50 104 ALA A CA 1
ATOM 791 C C . ALA A 1 104 ? -17.045 9.939 37.124 1.00 77.50 104 ALA A C 1
ATOM 793 O O . ALA A 1 104 ? -17.978 10.439 36.488 1.00 77.50 104 ALA A O 1
ATOM 794 N N . TYR A 1 105 ? -16.376 10.628 38.053 1.00 81.75 105 TYR A N 1
ATOM 795 C CA . TYR A 1 105 ? -16.653 12.025 38.398 1.00 81.75 105 TYR A CA 1
ATOM 796 C C . TYR A 1 105 ? -16.415 12.981 37.211 1.00 81.75 105 TYR A C 1
ATOM 798 O O . TYR A 1 105 ? -17.294 13.788 36.886 1.00 81.75 105 TYR A O 1
ATOM 806 N N . ILE A 1 106 ? -15.279 12.844 36.508 1.00 78.62 106 ILE A N 1
ATOM 807 C CA . ILE A 1 106 ? -14.932 13.657 35.322 1.00 78.62 106 ILE A CA 1
ATOM 808 C C . ILE A 1 106 ? -15.971 13.457 34.205 1.00 78.62 106 ILE A C 1
ATOM 810 O O . ILE A 1 106 ? -16.458 14.416 33.600 1.00 78.62 106 ILE A O 1
ATOM 814 N N . LEU A 1 107 ? -16.357 12.208 33.929 1.00 72.38 107 LEU A N 1
ATOM 815 C CA . LEU A 1 107 ? -17.342 11.898 32.889 1.00 72.38 107 LEU A CA 1
ATOM 816 C C . LEU A 1 107 ? -18.729 12.455 33.236 1.00 72.38 107 LEU A C 1
ATOM 818 O O . LEU A 1 107 ? -19.383 13.063 32.385 1.00 72.38 107 LEU A O 1
ATOM 822 N N . TYR A 1 108 ? -19.155 12.330 34.495 1.00 72.75 108 TYR A N 1
ATOM 823 C CA . TYR A 1 108 ? -20.426 12.881 34.963 1.00 72.75 108 TYR A CA 1
ATOM 824 C C . TYR A 1 108 ? -20.464 14.416 34.872 1.00 72.75 108 TYR A C 1
ATOM 826 O O . TYR A 1 108 ? -21.464 14.986 34.414 1.00 72.75 108 TYR A O 1
ATOM 834 N N . ARG A 1 109 ? -19.372 15.110 35.238 1.00 76.81 109 ARG A N 1
ATOM 835 C CA . ARG A 1 109 ? -19.296 16.580 35.139 1.00 76.81 109 ARG A CA 1
ATOM 836 C C . ARG A 1 109 ? -19.289 17.054 33.682 1.00 76.81 109 ARG A C 1
ATOM 838 O O . ARG A 1 109 ? -20.055 17.957 33.336 1.00 76.81 109 ARG A O 1
ATOM 845 N N . ALA A 1 110 ? -18.512 16.399 32.814 1.00 68.94 110 ALA A N 1
ATOM 846 C CA . ALA A 1 110 ? -18.447 16.706 31.385 1.00 68.94 110 ALA A CA 1
ATOM 847 C C . ALA A 1 110 ? -19.808 16.503 30.699 1.00 68.94 110 ALA A C 1
ATOM 849 O O . ALA A 1 110 ? -20.249 17.367 29.935 1.00 68.94 110 ALA A O 1
ATOM 850 N N . GLY A 1 111 ? -20.517 15.423 31.048 1.00 67.44 111 GLY A N 1
ATOM 851 C CA . GLY A 1 111 ? -21.887 15.167 30.606 1.00 67.44 111 GLY A CA 1
ATOM 852 C C . GLY A 1 111 ? -22.855 16.277 31.024 1.00 67.44 111 GLY A C 1
ATOM 853 O O . GLY A 1 111 ? -23.592 16.794 30.189 1.00 67.44 111 GLY A O 1
ATOM 854 N N . ARG A 1 112 ? -22.810 16.739 32.284 1.00 67.94 112 ARG A N 1
ATOM 855 C CA . ARG A 1 112 ? -23.678 17.836 32.771 1.00 67.94 112 ARG A CA 1
ATOM 856 C C . ARG A 1 112 ? -23.348 19.211 32.190 1.00 67.94 112 ARG A C 1
ATOM 858 O O . ARG A 1 112 ? -24.230 20.072 32.158 1.00 67.94 112 ARG A O 1
ATOM 865 N N . THR A 1 113 ? -22.099 19.466 31.809 1.00 54.53 113 THR A N 1
ATOM 866 C CA . THR A 1 113 ? -21.695 20.726 31.164 1.00 54.53 113 THR A CA 1
ATOM 867 C C . THR A 1 113 ? -22.173 20.767 29.715 1.00 54.53 113 THR A C 1
ATOM 869 O O . THR A 1 113 ? -22.818 21.735 29.327 1.00 54.53 113 THR A O 1
ATOM 872 N N . ARG A 1 114 ? -22.006 19.670 28.963 1.00 55.53 114 ARG A N 1
ATOM 873 C CA . ARG A 1 114 ? -22.556 19.525 27.601 1.00 55.53 114 ARG A CA 1
ATOM 874 C C . ARG A 1 114 ? -24.083 19.562 27.583 1.00 55.53 114 ARG A C 1
ATOM 876 O O . ARG A 1 114 ? -24.670 20.209 26.722 1.00 55.53 114 ARG A O 1
ATOM 883 N N . LEU A 1 115 ? -24.717 18.936 28.580 1.00 52.94 115 LEU A N 1
ATOM 884 C CA . LEU A 1 115 ? -26.165 18.988 28.754 1.00 52.94 115 LEU A CA 1
ATOM 885 C C . LEU A 1 115 ? -26.637 20.434 28.920 1.00 52.94 115 LEU A C 1
ATOM 887 O O . LEU A 1 115 ? -27.606 20.797 28.283 1.00 52.94 115 LEU A O 1
ATOM 891 N N . ARG A 1 116 ? -25.943 21.273 29.704 1.00 56.00 116 ARG A N 1
ATOM 892 C CA . ARG A 1 116 ? -26.332 22.676 29.942 1.00 56.00 116 ARG A CA 1
ATOM 893 C C . ARG A 1 116 ? -26.144 23.590 28.728 1.00 56.00 116 ARG A C 1
ATOM 895 O O . ARG A 1 116 ? -26.995 24.444 28.512 1.00 56.00 116 ARG A O 1
ATOM 902 N N . ASP A 1 117 ? -25.101 23.376 27.928 1.00 49.50 117 ASP A N 1
ATOM 903 C CA . ASP A 1 117 ? -24.829 24.186 26.728 1.00 49.50 117 ASP A CA 1
ATOM 904 C C . ASP A 1 117 ? -25.812 23.892 25.569 1.00 49.50 117 ASP A C 1
ATOM 906 O O . ASP A 1 117 ? -25.995 24.722 24.682 1.00 49.50 117 ASP A O 1
ATOM 910 N N . SER A 1 118 ? -26.485 22.733 25.585 1.00 51.12 118 SER A N 1
ATOM 911 C CA . SER A 1 118 ? -27.431 22.293 24.539 1.00 51.12 118 SER A CA 1
ATOM 912 C C . SER A 1 118 ? -28.891 22.755 24.723 1.00 51.12 118 SER A C 1
ATOM 914 O O . SER A 1 118 ? -29.748 22.440 23.897 1.00 51.12 118 SER A O 1
ATOM 916 N N . LEU A 1 119 ? -29.203 23.506 25.788 1.00 48.00 119 LEU A N 1
ATOM 917 C CA . LEU A 1 119 ? -30.581 23.822 26.192 1.00 48.00 119 LEU A CA 1
ATOM 918 C C . LEU A 1 119 ? -30.960 25.262 25.818 1.00 48.00 119 LEU A C 1
ATOM 920 O O . LEU A 1 119 ? -30.689 26.198 26.567 1.00 48.00 119 LEU A O 1
ATOM 924 N N . ARG A 1 120 ? -31.653 25.451 24.687 1.00 45.19 120 ARG A N 1
ATOM 925 C CA . ARG A 1 120 ? -32.445 26.672 24.441 1.00 45.19 120 ARG A CA 1
ATOM 926 C C . ARG A 1 120 ? -33.849 26.480 25.014 1.00 45.19 120 ARG A C 1
ATOM 928 O O . ARG A 1 120 ? -34.539 25.528 24.659 1.00 45.19 120 ARG A O 1
ATOM 935 N N . VAL A 1 121 ? -34.259 27.371 25.915 1.00 38.47 121 VAL A N 1
ATOM 936 C CA . VAL A 1 121 ? -35.537 27.292 26.640 1.00 38.47 121 VAL A CA 1
ATOM 937 C C . VAL A 1 121 ? -36.519 28.326 26.082 1.00 38.47 121 VAL A C 1
ATOM 939 O O . VAL A 1 121 ? -36.303 29.519 26.247 1.00 38.47 121 VAL A O 1
ATOM 942 N N . GLU A 1 122 ? -37.626 27.865 25.496 1.00 38.62 122 GLU A N 1
ATOM 943 C CA . GLU A 1 122 ? -38.845 28.658 25.259 1.00 38.62 122 GLU A CA 1
ATOM 944 C C . GLU A 1 122 ? -40.064 27.900 25.836 1.00 38.62 122 GLU A C 1
ATOM 946 O O . GLU A 1 122 ? -40.203 26.689 25.636 1.00 38.62 122 GLU A O 1
ATOM 951 N N . ARG A 1 123 ? -40.950 28.588 26.575 1.00 42.72 123 ARG A N 1
ATOM 952 C CA . ARG A 1 123 ? -42.206 28.065 27.176 1.00 42.72 123 ARG A CA 1
ATOM 953 C C . ARG A 1 123 ? -43.290 29.163 27.204 1.00 42.72 123 ARG A C 1
ATOM 955 O O . ARG A 1 123 ? -42.901 30.299 27.461 1.00 42.72 123 ARG A O 1
ATOM 962 N N . PRO A 1 124 ? -44.612 28.847 27.221 1.00 45.88 124 PRO A N 1
ATOM 963 C CA . PRO A 1 124 ? -45.426 27.805 26.537 1.00 45.88 124 PRO A CA 1
ATOM 964 C C . PRO A 1 124 ? -46.575 28.433 25.665 1.00 45.88 124 PRO A C 1
ATOM 966 O O . PRO A 1 124 ? -46.750 29.640 25.730 1.00 45.88 124 PRO A O 1
ATOM 969 N N . VAL A 1 125 ? -47.273 27.746 24.723 1.00 40.12 125 VAL A N 1
ATOM 970 C CA . VAL A 1 125 ? -48.574 26.993 24.858 1.00 40.12 125 VAL A CA 1
ATOM 971 C C . VAL A 1 125 ? -48.685 25.803 23.857 1.00 40.12 125 VAL A C 1
ATOM 973 O O . VAL A 1 125 ? -48.062 25.854 22.798 1.00 40.12 125 VAL A O 1
ATOM 976 N N . ASP A 1 126 ? -49.338 24.703 24.270 1.00 45.56 126 ASP A N 1
ATOM 977 C CA . ASP A 1 126 ? -49.801 23.464 23.580 1.00 45.56 126 ASP A CA 1
ATOM 978 C C . ASP A 1 126 ? -49.075 22.895 22.339 1.00 45.56 126 ASP A C 1
ATOM 980 O O . ASP A 1 126 ? -49.337 23.252 21.196 1.00 45.56 126 ASP A O 1
ATOM 984 N N . SER A 1 127 ? -48.235 21.877 22.559 1.00 50.91 127 SER A N 1
ATOM 985 C CA . SER A 1 127 ? -48.025 20.752 21.623 1.00 50.91 127 SER A CA 1
ATOM 986 C C . SER A 1 127 ? -47.382 19.582 22.383 1.00 50.91 127 SER A C 1
ATOM 988 O O . SER A 1 127 ? -46.385 19.748 23.082 1.00 50.91 127 SER A O 1
ATOM 990 N N . ALA A 1 128 ? -47.998 18.399 22.317 1.00 64.12 128 ALA A N 1
ATOM 991 C CA . ALA A 1 128 ? -47.822 17.315 23.294 1.00 64.12 128 ALA A CA 1
ATOM 992 C C . ALA A 1 128 ? -46.603 16.389 23.079 1.00 64.12 128 ALA A C 1
ATOM 994 O O . ALA A 1 128 ? -46.499 15.362 23.748 1.00 64.12 128 ALA A O 1
ATOM 995 N N . ARG A 1 129 ? -45.676 16.696 22.159 1.00 72.56 129 ARG A N 1
ATOM 996 C CA . ARG A 1 129 ? -44.467 15.879 21.932 1.00 72.56 129 ARG A CA 1
ATOM 997 C C . ARG A 1 129 ? -43.244 16.758 21.662 1.00 72.56 129 ARG A C 1
ATOM 999 O O . ARG A 1 129 ? -43.366 17.699 20.878 1.00 72.56 129 ARG A O 1
ATOM 1006 N N . PRO A 1 130 ? -42.077 16.458 22.265 1.00 81.94 130 PRO A N 1
ATOM 1007 C CA . PRO A 1 130 ? -40.849 17.179 21.965 1.00 81.94 130 PRO A CA 1
ATOM 1008 C C . PRO A 1 130 ? -40.476 17.007 20.489 1.00 81.94 130 PRO A C 1
ATOM 1010 O O . PRO A 1 130 ? -40.638 15.932 19.909 1.00 81.94 130 PRO A O 1
ATOM 1013 N N . MET A 1 131 ? -39.981 18.074 19.874 1.00 83.56 131 MET A N 1
ATOM 1014 C CA . MET A 1 131 ? -39.419 18.046 18.530 1.00 83.56 131 MET A CA 1
ATOM 1015 C C . MET A 1 131 ? -37.940 17.676 18.601 1.00 83.56 131 MET A C 1
ATOM 1017 O O . MET A 1 131 ? -37.199 18.237 19.406 1.00 83.56 131 MET A O 1
ATOM 1021 N N . VAL A 1 132 ? -37.494 16.764 17.748 1.00 84.31 132 VAL A N 1
ATOM 1022 C CA . VAL A 1 132 ? -36.080 16.465 17.545 1.00 84.31 132 VAL A CA 1
ATOM 1023 C C . VAL A 1 132 ? -35.580 17.308 16.380 1.00 84.31 132 VAL A C 1
ATOM 1025 O O . VAL A 1 132 ? -36.157 17.262 15.298 1.00 84.31 132 VAL A O 1
ATOM 1028 N N . SER A 1 133 ? -34.535 18.097 16.599 1.00 82.38 133 SER A N 1
ATOM 1029 C CA . SER A 1 133 ? -33.926 18.938 15.567 1.00 82.38 133 SER A CA 1
ATOM 1030 C C . SER A 1 133 ? -32.503 18.493 15.254 1.00 82.38 133 SER A C 1
ATOM 1032 O O . SER A 1 133 ? -31.709 18.283 16.176 1.00 82.38 133 SER A O 1
ATOM 1034 N N . ASP A 1 134 ? -32.182 18.414 13.971 1.00 79.31 134 ASP A N 1
ATOM 1035 C CA . ASP A 1 134 ? -30.819 18.317 13.449 1.00 79.31 134 ASP A CA 1
ATOM 1036 C C . ASP A 1 134 ? -30.441 19.598 12.680 1.00 79.31 134 ASP A C 1
ATOM 1038 O O . ASP A 1 134 ? -31.222 20.552 12.684 1.00 79.31 134 ASP A O 1
ATOM 1042 N N . GLU A 1 135 ? -29.263 19.646 12.045 1.00 67.44 135 GLU A N 1
ATOM 1043 C CA . GLU A 1 135 ? -28.826 20.814 11.251 1.00 67.44 135 GLU A CA 1
ATOM 1044 C C . GLU A 1 135 ? -29.808 21.165 10.115 1.00 67.44 135 GLU A C 1
ATOM 1046 O O . GLU A 1 135 ? -30.109 22.343 9.926 1.00 67.44 135 GLU A O 1
ATOM 1051 N N . ASP A 1 136 ? -30.394 20.161 9.451 1.00 62.91 136 ASP A N 1
ATOM 1052 C CA . ASP A 1 136 ? -31.237 20.354 8.256 1.00 62.91 136 ASP A CA 1
ATOM 1053 C C . ASP A 1 136 ? -32.728 20.026 8.456 1.00 62.91 136 ASP A C 1
ATOM 1055 O O . ASP A 1 136 ? -33.539 20.201 7.544 1.00 62.91 136 ASP A O 1
ATOM 1059 N N . SER A 1 137 ? -33.130 19.515 9.625 1.00 75.69 137 SER A N 1
ATOM 1060 C CA . SER A 1 137 ? -34.501 19.024 9.824 1.00 75.69 137 SER A CA 1
ATOM 1061 C C . SER A 1 137 ? -35.014 19.205 11.248 1.00 75.69 137 SER A C 1
ATOM 1063 O O . SER A 1 137 ? -34.264 19.274 12.221 1.00 75.69 137 SER A O 1
ATOM 1065 N N . THR A 1 138 ? -36.334 19.311 11.391 1.00 81.88 138 THR A N 1
ATOM 1066 C CA . THR A 1 138 ? -37.005 19.270 12.692 1.00 81.88 138 THR A CA 1
ATOM 1067 C C . THR A 1 138 ? -38.226 18.373 12.582 1.00 81.88 138 THR A C 1
ATOM 1069 O O . THR A 1 138 ? -39.157 18.662 11.834 1.00 81.88 138 THR A O 1
ATOM 1072 N N . GLU A 1 139 ? -38.228 17.289 13.346 1.00 83.00 139 GLU A N 1
ATOM 1073 C CA . GLU A 1 139 ? -39.251 16.250 13.293 1.00 83.00 139 GLU A CA 1
ATOM 1074 C C . GLU A 1 139 ? -39.880 16.030 14.676 1.00 83.00 139 GLU A C 1
ATOM 1076 O O . GLU A 1 139 ? -39.234 16.256 15.698 1.00 83.00 139 GLU A O 1
ATOM 1081 N N . PRO A 1 140 ? -41.141 15.579 14.768 1.00 86.06 140 PRO A N 1
ATOM 1082 C CA . PRO A 1 140 ? -41.716 15.176 16.048 1.00 86.06 140 PRO A CA 1
ATOM 1083 C C . PRO A 1 140 ? -41.039 13.903 16.583 1.00 86.06 140 PRO A C 1
ATOM 1085 O O . PRO A 1 140 ? -40.723 12.992 15.816 1.00 86.06 140 PRO A O 1
ATOM 1088 N N . TRP A 1 141 ? -40.863 13.808 17.907 1.00 88.44 141 TRP A N 1
ATOM 1089 C CA . TRP A 1 141 ? -40.333 12.605 18.555 1.00 88.44 141 TRP A CA 1
ATOM 1090 C C . TRP A 1 141 ? -41.119 11.341 18.170 1.00 88.44 141 TRP A C 1
ATOM 1092 O O . TRP A 1 141 ? -42.353 11.302 18.248 1.00 88.44 141 TRP A O 1
ATOM 1102 N N . SER A 1 142 ? -40.384 10.287 17.807 1.00 89.06 142 SER A N 1
ATOM 1103 C CA . SER A 1 142 ? -40.928 8.967 17.492 1.00 89.06 142 SER A CA 1
ATOM 1104 C C . SER A 1 142 ? -40.044 7.864 18.067 1.00 89.06 142 SER A C 1
ATOM 1106 O O . SER A 1 142 ? -38.955 7.589 17.556 1.00 89.06 142 SER A O 1
ATOM 1108 N N . ARG A 1 143 ? -40.548 7.177 19.098 1.00 89.81 143 ARG A N 1
ATOM 1109 C CA . ARG A 1 143 ? -39.899 5.989 19.664 1.00 89.81 143 ARG A CA 1
ATOM 1110 C C . ARG A 1 143 ? -39.702 4.897 18.620 1.00 89.81 143 ARG A C 1
ATOM 1112 O O . ARG A 1 143 ? -38.622 4.331 18.543 1.00 89.81 143 ARG A O 1
ATOM 1119 N N . SER A 1 144 ? -40.699 4.633 17.775 1.00 88.69 144 SER A N 1
ATOM 1120 C CA . SER A 1 144 ? -40.613 3.590 16.744 1.00 88.69 144 SER A CA 1
ATOM 1121 C C . SER A 1 144 ? -39.476 3.837 15.751 1.00 88.69 144 SER A C 1
ATOM 1123 O O . SER A 1 144 ? -38.828 2.879 15.338 1.00 88.69 144 SER A O 1
ATOM 1125 N N . ARG A 1 145 ? -39.190 5.106 15.413 1.00 88.50 145 ARG A N 1
ATOM 1126 C CA . ARG A 1 145 ? -38.008 5.450 14.609 1.00 88.50 145 ARG A CA 1
ATOM 1127 C C . ARG A 1 145 ? -36.724 5.160 15.367 1.00 88.50 145 ARG A C 1
ATOM 1129 O O . ARG A 1 145 ? -35.852 4.512 14.811 1.00 88.50 145 ARG A O 1
ATOM 1136 N N . LEU A 1 146 ? -36.625 5.569 16.634 1.00 89.44 146 LEU A N 1
ATOM 1137 C CA . LEU A 1 146 ? -35.443 5.274 17.446 1.00 89.44 146 LEU A CA 1
ATOM 1138 C C . LEU A 1 146 ? -35.189 3.762 17.549 1.00 89.44 146 LEU A C 1
ATOM 1140 O O . LEU A 1 146 ? -34.057 3.320 17.389 1.00 89.44 146 LEU A O 1
ATOM 1144 N N . VAL A 1 147 ? -36.238 2.967 17.748 1.00 92.00 147 VAL A N 1
ATOM 1145 C CA . VAL A 1 147 ? -36.155 1.501 17.760 1.00 92.00 147 VAL A CA 1
ATOM 1146 C C . VAL A 1 147 ? -35.674 0.971 16.416 1.00 92.00 147 VAL A C 1
ATOM 1148 O O . VAL A 1 147 ? -34.759 0.155 16.381 1.00 92.00 147 VAL A O 1
ATOM 1151 N N . GLN A 1 148 ? -36.251 1.445 15.310 1.00 89.88 148 GLN A N 1
ATOM 1152 C CA . GLN A 1 148 ? -35.822 1.055 13.969 1.00 89.88 148 GLN A CA 1
ATOM 1153 C C . GLN A 1 148 ? -34.337 1.368 13.756 1.00 89.88 148 GLN A C 1
ATOM 1155 O O . GLN A 1 148 ? -33.595 0.483 13.353 1.00 89.88 148 GLN A O 1
ATOM 1160 N N . THR A 1 149 ? -33.904 2.574 14.120 1.00 87.94 149 THR A N 1
ATOM 1161 C CA . THR A 1 149 ? -32.515 3.040 14.075 1.00 87.94 149 THR A CA 1
ATOM 1162 C C . THR A 1 149 ? -31.582 2.196 14.953 1.00 87.94 149 THR A C 1
ATOM 1164 O O . THR A 1 149 ? -30.443 1.936 14.569 1.00 87.94 149 THR A O 1
ATOM 1167 N N . LEU A 1 150 ? -32.020 1.754 16.135 1.00 88.81 150 LEU A N 1
ATOM 1168 C CA . LEU A 1 150 ? -31.246 0.864 17.012 1.00 88.81 150 LEU A CA 1
ATOM 1169 C C . LEU A 1 150 ? -31.123 -0.554 16.434 1.00 88.81 150 LEU A C 1
ATOM 1171 O O . LEU A 1 150 ? -30.064 -1.168 16.531 1.00 88.81 150 LEU A O 1
ATOM 1175 N N . VAL A 1 151 ? -32.180 -1.061 15.801 1.00 89.62 151 VAL A N 1
ATOM 1176 C CA . VAL A 1 151 ? -32.150 -2.365 15.128 1.00 89.62 151 VAL A CA 1
ATOM 1177 C C . VAL A 1 151 ? -31.267 -2.316 13.880 1.00 89.62 151 VAL A C 1
ATOM 1179 O O . VAL A 1 151 ? -30.455 -3.215 13.688 1.00 89.62 151 VAL A O 1
ATOM 1182 N N . SER A 1 152 ? -31.397 -1.279 13.046 1.00 85.62 152 SER A N 1
ATOM 1183 C CA . SER A 1 152 ? -30.671 -1.180 11.777 1.00 85.62 152 SER A CA 1
ATOM 1184 C C . SER A 1 152 ? -29.197 -0.835 11.964 1.00 85.62 152 SER A C 1
ATOM 1186 O O . SER A 1 152 ? -28.348 -1.582 11.488 1.00 85.62 152 SER A O 1
ATOM 1188 N N . ASP A 1 153 ? -28.876 0.257 12.669 1.00 80.69 153 ASP A N 1
ATOM 1189 C CA . ASP A 1 153 ? -27.496 0.775 12.686 1.00 80.69 153 ASP A CA 1
ATOM 1190 C C . ASP A 1 153 ? -26.714 0.427 13.958 1.00 80.69 153 ASP A C 1
ATOM 1192 O O . ASP A 1 153 ? -25.536 0.735 14.034 1.00 80.69 153 ASP A O 1
ATOM 1196 N N . ALA A 1 154 ? -27.343 -0.178 14.969 1.00 80.69 154 ALA A N 1
ATOM 1197 C CA . ALA A 1 154 ? -26.636 -0.743 16.128 1.00 80.69 154 ALA A CA 1
ATOM 1198 C C . ALA A 1 154 ? -26.777 -2.272 16.225 1.00 80.69 154 ALA A C 1
ATOM 1200 O O . ALA A 1 154 ? -26.367 -2.863 17.227 1.00 80.69 154 ALA A O 1
ATOM 1201 N N . ALA A 1 155 ? -27.392 -2.898 15.211 1.00 83.56 155 ALA A N 1
ATOM 1202 C CA . ALA A 1 155 ? -27.628 -4.338 15.118 1.00 83.56 155 ALA A CA 1
ATOM 1203 C C . ALA A 1 155 ? -28.249 -4.960 16.391 1.00 83.56 155 ALA A C 1
ATOM 1205 O O . ALA A 1 155 ? -27.973 -6.109 16.738 1.00 83.56 155 ALA A O 1
ATOM 1206 N N . LEU A 1 156 ? -29.081 -4.202 17.118 1.00 88.56 156 LEU A N 1
ATOM 1207 C CA . LEU A 1 156 ? -29.715 -4.663 18.355 1.00 88.56 156 LEU A CA 1
ATOM 1208 C C . LEU A 1 156 ? -30.916 -5.563 18.055 1.00 88.56 156 LEU A C 1
ATOM 1210 O O . LEU A 1 156 ? -31.726 -5.283 17.169 1.00 88.56 156 LEU A O 1
ATOM 1214 N N . ALA A 1 157 ? -31.095 -6.608 18.866 1.00 91.31 157 ALA A N 1
ATOM 1215 C CA . ALA A 1 157 ? -32.326 -7.388 18.850 1.00 91.31 157 ALA A CA 1
ATOM 1216 C C . ALA A 1 157 ? -33.524 -6.487 19.185 1.00 91.31 157 ALA A C 1
ATOM 1218 O O . ALA A 1 157 ? -33.457 -5.660 20.097 1.00 91.31 157 ALA A O 1
ATOM 1219 N N . ARG A 1 158 ? -34.638 -6.677 18.470 1.00 91.56 158 ARG A N 1
ATOM 1220 C CA . ARG A 1 158 ? -35.828 -5.824 18.587 1.00 91.56 158 ARG A CA 1
ATOM 1221 C C . ARG A 1 158 ? -36.317 -5.607 20.034 1.00 91.56 158 ARG A C 1
ATOM 1223 O O . ARG A 1 158 ? -36.527 -4.446 20.372 1.00 91.56 158 ARG A O 1
ATOM 1230 N N . PRO A 1 159 ? -36.421 -6.637 20.901 1.00 92.00 159 PRO A N 1
ATOM 1231 C CA . PRO A 1 159 ? -36.866 -6.442 22.284 1.00 92.00 159 PRO A CA 1
ATOM 1232 C C . PRO A 1 159 ? -35.945 -5.501 23.073 1.00 92.00 159 PRO A C 1
ATOM 1234 O O . PRO A 1 159 ? -36.403 -4.571 23.729 1.00 92.00 159 PRO A O 1
ATOM 1237 N N . LEU A 1 160 ? -34.631 -5.684 22.928 1.00 91.00 160 LEU A N 1
ATOM 1238 C CA . LEU A 1 160 ? -33.628 -4.864 23.603 1.00 91.00 160 LEU A CA 1
ATOM 1239 C C . LEU A 1 160 ? -33.606 -3.427 23.057 1.00 91.00 160 LEU A C 1
ATOM 1241 O O . LEU A 1 160 ? -33.448 -2.474 23.818 1.00 91.00 160 LEU A O 1
ATOM 1245 N N . ALA A 1 161 ? -33.801 -3.253 21.747 1.00 92.38 161 ALA A N 1
ATOM 1246 C CA . ALA A 1 161 ? -33.946 -1.937 21.129 1.00 92.38 161 ALA A CA 1
ATOM 1247 C C . ALA A 1 161 ? -35.191 -1.193 21.646 1.00 92.38 161 ALA A C 1
ATOM 1249 O O . ALA A 1 161 ? -35.111 0.004 21.926 1.00 92.38 161 ALA A O 1
ATOM 1250 N N . ASP A 1 162 ? -36.317 -1.895 21.812 1.00 93.69 162 ASP A N 1
ATOM 1251 C CA . ASP A 1 162 ? -37.554 -1.349 22.379 1.00 93.69 162 ASP A CA 1
ATOM 1252 C C . ASP A 1 162 ? -37.371 -0.896 23.839 1.00 93.69 162 ASP A C 1
ATOM 1254 O O . ASP A 1 162 ? -37.821 0.201 24.188 1.00 93.69 162 ASP A O 1
ATOM 1258 N N . GLU A 1 163 ? -36.660 -1.668 24.668 1.00 92.50 163 GLU A N 1
ATOM 1259 C CA . GLU A 1 163 ? -36.328 -1.303 26.057 1.00 92.50 163 GLU A CA 1
ATOM 1260 C C . GLU A 1 163 ? -35.390 -0.091 26.157 1.00 92.50 163 GLU A C 1
ATOM 1262 O O . GLU A 1 163 ? -35.588 0.801 26.989 1.00 92.50 163 GLU A O 1
ATOM 1267 N N . VAL A 1 164 ? -34.348 -0.044 25.319 1.00 92.31 164 VAL A N 1
ATOM 1268 C CA . VAL A 1 164 ? -33.417 1.094 25.277 1.00 92.31 164 VAL A CA 1
ATOM 1269 C C . VAL A 1 164 ? -34.161 2.350 24.833 1.00 92.31 164 VAL A C 1
ATOM 1271 O O . VAL A 1 164 ? -34.045 3.392 25.481 1.00 92.31 164 VAL A O 1
ATOM 1274 N N . ALA A 1 165 ? -34.976 2.257 23.781 1.00 93.56 165 ALA A N 1
ATOM 1275 C CA . ALA A 1 165 ? -35.764 3.384 23.300 1.00 93.56 165 ALA A CA 1
ATOM 1276 C C . ALA A 1 165 ? -36.783 3.878 24.342 1.00 93.56 165 ALA A C 1
ATOM 1278 O O . ALA A 1 165 ? -37.001 5.084 24.435 1.00 93.56 165 ALA A O 1
ATOM 1279 N N . GLU A 1 166 ? -37.350 2.983 25.162 1.00 93.81 166 GLU A N 1
ATOM 1280 C CA . GLU A 1 166 ? -38.208 3.357 26.295 1.00 93.81 166 GLU A CA 1
ATOM 1281 C C . GLU A 1 166 ? -37.496 4.256 27.291 1.00 93.81 166 GLU A C 1
ATOM 1283 O O . GLU A 1 166 ? -37.986 5.319 27.665 1.00 93.81 166 GLU A O 1
ATOM 1288 N N . ARG A 1 167 ? -36.316 3.819 27.731 1.00 93.38 167 ARG A N 1
ATOM 1289 C CA . ARG A 1 167 ? -35.542 4.533 28.742 1.00 93.38 167 ARG A CA 1
ATOM 1290 C C . ARG A 1 167 ? -35.079 5.886 28.222 1.00 93.38 167 ARG A C 1
ATOM 1292 O O . ARG A 1 167 ? -35.118 6.874 28.955 1.00 93.38 167 ARG A O 1
ATOM 1299 N N . VAL A 1 168 ? -34.680 5.947 26.951 1.00 93.00 168 VAL A N 1
ATOM 1300 C CA . VAL A 1 168 ? -34.326 7.210 26.295 1.00 93.00 168 VAL A CA 1
ATOM 1301 C C . VAL A 1 168 ? -35.548 8.125 26.205 1.00 93.00 168 VAL A C 1
ATOM 1303 O O . VAL A 1 168 ? -35.426 9.294 26.553 1.00 93.00 168 VAL A O 1
ATOM 1306 N N . GLU A 1 169 ? -36.723 7.619 25.821 1.00 92.12 169 GLU A N 1
ATOM 1307 C CA . GLU A 1 169 ? -37.973 8.394 25.784 1.00 92.12 169 GLU A CA 1
ATOM 1308 C C . GLU A 1 169 ? -38.321 8.982 27.156 1.00 92.12 169 GLU A C 1
ATOM 1310 O O . GLU A 1 169 ? -38.544 10.188 27.274 1.00 92.12 169 GLU A O 1
ATOM 1315 N N . GLN A 1 170 ? -38.275 8.160 28.207 1.00 90.50 170 GLN A N 1
ATOM 1316 C CA . GLN A 1 170 ? -38.508 8.600 29.584 1.00 90.50 170 GLN A CA 1
ATOM 1317 C C . GLN A 1 170 ? -37.536 9.718 29.991 1.00 90.50 170 GLN A C 1
ATOM 1319 O O . GLN A 1 170 ? -37.953 10.718 30.579 1.00 90.50 170 GLN A O 1
ATOM 1324 N N . ARG A 1 171 ? -36.247 9.600 29.637 1.00 89.62 171 ARG A N 1
ATOM 1325 C CA . ARG A 1 171 ? -35.246 10.649 29.897 1.00 89.62 171 ARG A CA 1
ATOM 1326 C C . ARG A 1 171 ? -35.515 11.914 29.087 1.00 89.62 171 ARG A C 1
ATOM 1328 O O . ARG A 1 171 ? -35.487 12.997 29.659 1.00 89.62 171 ARG A O 1
ATOM 1335 N N . VAL A 1 172 ? -35.801 11.794 27.791 1.00 88.69 172 VAL A N 1
ATOM 1336 C CA . VAL A 1 172 ? -36.106 12.930 26.905 1.00 88.69 172 VAL A CA 1
ATOM 1337 C C . VAL A 1 172 ? -37.317 13.709 27.421 1.00 88.69 172 VAL A C 1
ATOM 1339 O O . VAL A 1 172 ? -37.273 14.936 27.500 1.00 88.69 172 VAL A O 1
ATOM 1342 N N . PHE A 1 173 ? -38.375 13.010 27.834 1.00 86.56 173 PHE A N 1
ATOM 1343 C CA . PHE A 1 173 ? -39.602 13.631 28.334 1.00 86.56 173 PHE A CA 1
ATOM 1344 C C . PHE A 1 173 ? -39.376 14.233 29.727 1.00 86.56 173 PHE A C 1
ATOM 1346 O O . PHE A 1 173 ? -39.839 15.341 30.004 1.00 86.56 173 PHE A O 1
ATOM 1353 N N . GLY A 1 174 ? -38.585 13.561 30.571 1.00 83.75 174 GLY A N 1
ATOM 1354 C CA . GLY A 1 174 ? -38.184 14.044 31.894 1.00 83.75 174 GLY A CA 1
ATOM 1355 C C . GLY A 1 174 ? -37.329 15.319 31.877 1.00 83.75 174 GLY A C 1
ATOM 1356 O O . GLY A 1 174 ? -37.314 16.048 32.867 1.00 83.75 174 GLY A O 1
ATOM 1357 N N . LEU A 1 175 ? -36.661 15.640 30.761 1.00 83.25 175 LEU A N 1
ATOM 1358 C CA . LEU A 1 175 ? -35.935 16.909 30.593 1.00 83.25 175 LEU A CA 1
ATOM 1359 C C . LEU A 1 175 ? -36.874 18.117 30.410 1.00 83.25 175 LEU A C 1
ATOM 1361 O O . LEU A 1 175 ? -36.445 19.255 30.605 1.00 83.25 175 LEU A O 1
ATOM 1365 N N . GLY A 1 176 ? -38.144 17.898 30.044 1.00 81.38 176 GLY A N 1
ATOM 1366 C CA . GLY A 1 176 ? -39.159 18.954 29.934 1.00 81.38 176 GLY A CA 1
ATOM 1367 C C . GLY A 1 176 ? -38.925 19.973 28.808 1.00 81.38 176 GLY A C 1
ATOM 1368 O O . GLY A 1 176 ? -39.413 21.105 28.903 1.00 81.38 176 GLY A O 1
ATOM 1369 N N . LEU A 1 177 ? -38.175 19.594 27.768 1.00 80.44 177 LEU A N 1
ATOM 1370 C CA . LEU A 1 177 ? -37.788 20.447 26.638 1.00 80.44 177 LEU A CA 1
ATOM 1371 C C . LEU A 1 177 ? -38.772 20.318 25.471 1.00 80.44 177 LEU A C 1
ATOM 1373 O O . LEU A 1 177 ? -39.214 19.219 25.157 1.00 80.44 177 LEU A O 1
ATOM 1377 N N . ARG A 1 178 ? -39.074 21.427 24.777 1.00 77.25 178 ARG A N 1
ATOM 1378 C CA . ARG A 1 178 ? -39.873 21.404 23.532 1.00 77.25 178 ARG A CA 1
ATOM 1379 C C . ARG A 1 178 ? -39.082 20.958 22.315 1.00 77.25 178 ARG A C 1
ATOM 1381 O O . ARG A 1 178 ? -39.660 20.385 21.400 1.00 77.25 178 ARG A O 1
ATOM 1388 N N . ARG A 1 179 ? -37.787 21.260 22.289 1.00 78.56 179 ARG A N 1
ATOM 1389 C CA . ARG A 1 179 ? -36.885 20.918 21.196 1.00 78.56 179 ARG A CA 1
ATOM 1390 C C . ARG A 1 179 ? -35.632 20.274 21.770 1.00 78.56 179 ARG A C 1
ATOM 1392 O O . ARG A 1 179 ? -35.063 20.786 22.731 1.00 78.56 179 ARG A O 1
ATOM 1399 N N . VAL A 1 180 ? -35.240 19.149 21.195 1.00 85.88 180 VAL A N 1
ATOM 1400 C CA . VAL A 1 180 ? -34.117 18.316 21.626 1.00 85.88 180 VAL A CA 1
ATOM 1401 C C . VAL A 1 180 ? -33.226 18.101 20.413 1.00 85.88 180 VAL A C 1
ATOM 1403 O O . VAL A 1 180 ? -33.722 17.783 19.338 1.00 85.88 180 VAL A O 1
ATOM 1406 N N . SER A 1 181 ? -31.917 18.298 20.545 1.00 86.25 181 SER A N 1
ATOM 1407 C CA . SER A 1 181 ? -31.018 18.074 19.413 1.00 86.25 181 SER A CA 1
ATOM 1408 C C . SER A 1 181 ? -30.834 16.580 19.125 1.00 86.25 181 SER A C 1
ATOM 1410 O O . SER A 1 181 ? -30.817 15.754 20.042 1.00 86.25 181 SER A O 1
ATOM 1412 N N . SER A 1 182 ? -30.618 16.230 17.855 1.00 84.81 182 SER A N 1
ATOM 1413 C CA . SER A 1 182 ? -30.222 14.879 17.419 1.00 84.81 182 SER A CA 1
ATOM 1414 C C . SER A 1 182 ? -28.975 14.379 18.172 1.00 84.81 182 SER A C 1
ATOM 1416 O O . SER A 1 182 ? -28.868 13.205 18.528 1.00 84.81 182 SER A O 1
ATOM 1418 N N . SER A 1 183 ? -28.033 15.283 18.467 1.00 82.00 183 SER A N 1
ATOM 1419 C CA . SER A 1 183 ? -26.838 15.015 19.272 1.00 82.00 183 SER A CA 1
ATOM 1420 C C . SER A 1 183 ? -27.181 14.623 20.707 1.00 82.00 183 SER A C 1
ATOM 1422 O O . SER A 1 183 ? -26.666 13.625 21.192 1.00 82.00 183 SER A O 1
ATOM 1424 N N . LEU A 1 184 ? -28.102 15.329 21.368 1.00 84.69 184 LEU A N 1
ATOM 1425 C CA . LEU A 1 184 ? -28.515 14.999 22.730 1.00 84.69 184 LEU A CA 1
ATOM 1426 C C . LEU A 1 184 ? -29.236 13.646 22.788 1.00 84.69 184 LEU A C 1
ATOM 1428 O O . LEU A 1 184 ? -28.981 12.855 23.694 1.00 84.69 184 LEU A O 1
ATOM 1432 N N . VAL A 1 185 ? -30.089 13.342 21.804 1.00 87.38 185 VAL A N 1
ATOM 1433 C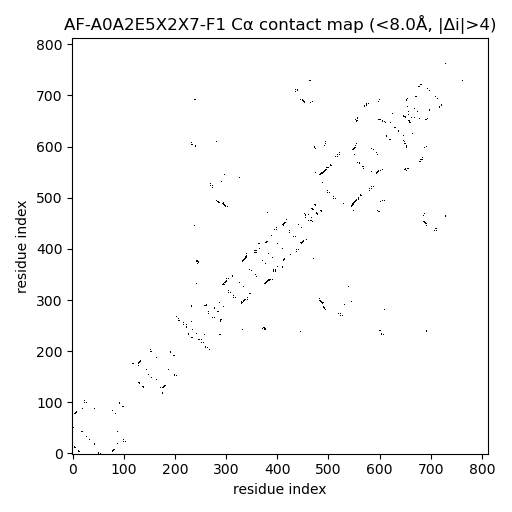 CA . VAL A 1 185 ? -30.724 12.017 21.705 1.00 87.38 185 VAL A CA 1
ATOM 1434 C C . VAL A 1 185 ? -29.665 10.918 21.559 1.00 87.38 185 VAL A C 1
ATOM 1436 O O . VAL A 1 185 ? -29.733 9.923 22.280 1.00 87.38 185 VAL A O 1
ATOM 1439 N N . ARG A 1 186 ? -28.652 11.111 20.700 1.00 85.50 186 ARG A N 1
ATOM 1440 C CA . ARG A 1 186 ? -27.524 10.171 20.551 1.00 85.50 186 ARG A CA 1
ATOM 1441 C C . ARG A 1 186 ? -26.754 9.964 21.855 1.00 85.50 186 ARG A C 1
ATOM 1443 O O . ARG A 1 186 ? -26.491 8.821 22.206 1.00 85.50 186 ARG A O 1
ATOM 1450 N N . GLU A 1 187 ? -26.458 11.024 22.602 1.00 85.75 187 GLU A N 1
ATOM 1451 C CA . GLU A 1 187 ? -25.757 10.913 23.892 1.00 85.75 187 GLU A CA 1
ATOM 1452 C C . GLU A 1 187 ? -26.583 10.156 24.946 1.00 85.75 187 GLU A C 1
ATOM 1454 O O . GLU A 1 187 ? -26.045 9.359 25.716 1.00 85.75 187 GLU A O 1
ATOM 1459 N N . LEU A 1 188 ? -27.906 10.359 24.980 1.00 89.75 188 LEU A N 1
ATOM 1460 C CA . LEU A 1 188 ? -28.789 9.616 25.886 1.00 89.75 188 LEU A CA 1
ATOM 1461 C C . LEU A 1 188 ? -28.841 8.126 25.530 1.00 89.75 188 LEU A C 1
ATOM 1463 O O . LEU A 1 188 ? -28.787 7.287 26.431 1.00 89.75 188 LEU A O 1
ATOM 1467 N N . VAL A 1 189 ? -28.901 7.806 24.235 1.00 90.12 189 VAL A N 1
ATOM 1468 C CA . VAL A 1 189 ? -28.804 6.432 23.724 1.00 90.12 189 VAL A CA 1
ATOM 1469 C C . VAL A 1 189 ? -27.458 5.816 24.098 1.00 90.12 189 VAL A C 1
ATOM 1471 O O . VAL A 1 189 ? -27.428 4.732 24.676 1.00 90.12 189 VAL A O 1
ATOM 1474 N N . ALA A 1 190 ? -26.354 6.517 23.835 1.00 85.19 190 ALA A N 1
ATOM 1475 C CA . ALA A 1 190 ? -25.005 6.079 24.177 1.00 85.19 190 ALA A CA 1
ATOM 1476 C C . ALA A 1 190 ? -24.877 5.774 25.677 1.00 85.19 190 ALA A C 1
ATOM 1478 O O . ALA A 1 190 ? -24.369 4.720 26.057 1.00 85.19 190 ALA A O 1
ATOM 1479 N N . GLY A 1 191 ? -25.425 6.640 26.536 1.00 85.62 191 GLY A N 1
ATOM 1480 C CA . GLY A 1 191 ? -25.478 6.408 27.977 1.00 85.62 191 GLY A CA 1
ATOM 1481 C C . GLY A 1 191 ? -26.262 5.149 28.368 1.00 85.62 191 GLY A C 1
ATOM 1482 O O . GLY A 1 191 ? -25.822 4.406 29.241 1.00 85.62 191 GLY A O 1
ATOM 1483 N N . GLU A 1 192 ? -27.404 4.874 27.731 1.00 91.12 192 GLU A N 1
ATOM 1484 C CA . GLU A 1 192 ? -28.203 3.665 28.001 1.00 91.12 192 GLU A CA 1
ATOM 1485 C C . GLU A 1 192 ? -27.534 2.373 27.505 1.00 91.12 192 GLU A C 1
ATOM 1487 O O . GLU A 1 192 ? -27.634 1.341 28.178 1.00 91.12 192 GLU A O 1
ATOM 1492 N N . LEU A 1 193 ? -26.835 2.426 26.366 1.00 86.94 193 LEU A N 1
ATOM 1493 C CA . LEU A 1 193 ? -26.041 1.309 25.843 1.00 86.94 193 LEU A CA 1
ATOM 1494 C C . LEU A 1 193 ? -24.825 1.028 26.736 1.00 86.94 193 LEU A C 1
ATOM 1496 O O . LEU A 1 193 ? -24.558 -0.130 27.063 1.00 86.94 193 LEU A O 1
ATOM 1500 N N . ALA A 1 194 ? -24.132 2.078 27.189 1.00 82.25 194 ALA A N 1
ATOM 1501 C CA . ALA A 1 194 ? -22.972 1.970 28.070 1.00 82.25 194 ALA A CA 1
ATOM 1502 C C . ALA A 1 194 ? -23.326 1.344 29.428 1.00 82.25 194 ALA A C 1
ATOM 1504 O O . ALA A 1 194 ? -22.633 0.435 29.877 1.00 82.25 194 ALA A O 1
ATOM 1505 N N . VAL A 1 195 ? -24.437 1.765 30.051 1.00 85.06 195 VAL A N 1
ATOM 1506 C CA . VAL A 1 195 ? -24.918 1.201 31.332 1.00 85.06 195 VAL A CA 1
ATOM 1507 C C . VAL A 1 195 ? -25.211 -0.300 31.229 1.00 85.06 195 VAL A C 1
ATOM 1509 O O . VAL A 1 195 ? -25.067 -1.023 32.209 1.00 85.06 195 VAL A O 1
ATOM 1512 N N . ARG A 1 196 ? -25.595 -0.784 30.045 1.00 85.88 196 ARG A N 1
ATOM 1513 C CA . ARG A 1 196 ? -25.865 -2.207 29.786 1.00 85.88 196 ARG A CA 1
ATOM 1514 C C . ARG A 1 196 ? -24.638 -2.992 29.322 1.00 85.88 196 ARG A C 1
ATOM 1516 O O . ARG A 1 196 ? -24.771 -4.165 28.995 1.00 85.88 196 ARG A O 1
ATOM 1523 N N . GLY A 1 197 ? -23.467 -2.359 29.240 1.00 82.88 197 GLY A N 1
ATOM 1524 C CA . GLY A 1 197 ? -22.251 -2.996 28.731 1.00 82.88 197 GLY A CA 1
ATOM 1525 C C . GLY A 1 197 ? -22.310 -3.350 27.240 1.00 82.88 197 GLY A C 1
ATOM 1526 O O . GLY A 1 197 ? -21.519 -4.166 26.778 1.00 82.88 197 GLY A O 1
ATOM 1527 N N . LEU A 1 198 ? -23.220 -2.744 26.466 1.00 82.12 198 LEU A N 1
ATOM 1528 C CA . LEU A 1 198 ? -23.401 -3.018 25.034 1.00 82.12 198 LEU A CA 1
ATOM 1529 C C . LEU A 1 198 ? -22.358 -2.258 24.199 1.00 82.12 198 LEU A C 1
ATOM 1531 O O . LEU A 1 198 ? -22.686 -1.401 23.377 1.00 82.12 198 LEU A O 1
ATOM 1535 N N . THR A 1 199 ? -21.080 -2.562 24.427 1.00 74.88 199 THR A N 1
ATOM 1536 C CA . THR A 1 199 ? -19.926 -1.850 23.851 1.00 74.88 199 THR A CA 1
ATOM 1537 C C . THR A 1 199 ? -19.891 -1.902 22.324 1.00 74.88 199 THR A C 1
ATOM 1539 O O . THR A 1 199 ? -19.561 -0.904 21.691 1.00 74.88 199 THR A O 1
ATOM 1542 N N . SER A 1 200 ? -20.298 -3.016 21.708 1.00 71.69 200 SER A N 1
ATOM 1543 C CA . SER A 1 200 ? -20.387 -3.131 20.244 1.00 71.69 200 SER A CA 1
ATOM 1544 C C . SER A 1 200 ? -21.440 -2.194 19.642 1.00 71.69 200 SER A C 1
ATOM 1546 O O . SER A 1 200 ? -21.157 -1.499 18.671 1.00 71.69 200 SER A O 1
ATOM 1548 N N . ALA A 1 201 ? -22.636 -2.141 20.236 1.00 76.81 201 ALA A N 1
ATOM 1549 C CA . ALA A 1 201 ? -23.717 -1.260 19.788 1.00 76.81 201 ALA A CA 1
ATOM 1550 C C . ALA A 1 201 ? -23.371 0.222 20.007 1.00 76.81 201 ALA A C 1
ATOM 1552 O O . ALA A 1 201 ? -23.734 1.074 19.200 1.00 76.81 201 ALA A O 1
ATOM 1553 N N . LEU A 1 202 ? -22.646 0.522 21.091 1.00 78.38 202 LEU A N 1
ATOM 1554 C CA . LEU A 1 202 ? -22.128 1.858 21.372 1.00 78.38 202 LEU A CA 1
ATOM 1555 C C . LEU A 1 202 ? -21.141 2.313 20.288 1.00 78.38 202 LEU A C 1
ATOM 1557 O O . LEU A 1 202 ? -21.308 3.404 19.752 1.00 78.38 202 LEU A O 1
ATOM 1561 N N . ARG A 1 203 ? -20.170 1.459 19.929 1.00 71.81 203 ARG A N 1
ATOM 1562 C CA . ARG A 1 203 ? -19.174 1.747 18.882 1.00 71.81 203 ARG A CA 1
ATOM 1563 C C . ARG A 1 203 ? -19.827 2.044 17.531 1.00 71.81 203 ARG A C 1
ATOM 1565 O O . ARG A 1 203 ? -19.509 3.055 16.925 1.00 71.81 203 ARG A O 1
ATOM 1572 N N . GLN A 1 204 ? -20.799 1.232 17.109 1.00 74.25 204 GLN A N 1
ATOM 1573 C CA . GLN A 1 204 ? -21.503 1.418 15.826 1.00 74.25 204 GLN A CA 1
ATOM 1574 C C . GLN A 1 204 ? -22.310 2.727 15.742 1.00 74.25 204 GLN A C 1
ATOM 1576 O O . GLN A 1 204 ? -22.611 3.208 14.652 1.00 74.25 204 GLN A O 1
ATOM 1581 N N . LYS A 1 205 ? -22.685 3.311 16.888 1.00 74.50 205 LYS A N 1
ATOM 1582 C CA . LYS A 1 205 ? -23.450 4.567 16.962 1.00 74.50 205 LYS A CA 1
ATOM 1583 C C . LYS A 1 205 ? -22.593 5.795 17.216 1.00 74.50 205 LYS A C 1
ATOM 1585 O O . LYS A 1 205 ? -23.112 6.910 17.100 1.00 74.50 205 LYS A O 1
ATOM 1590 N N . GLU A 1 206 ? -21.331 5.615 17.589 1.00 73.06 206 GLU A N 1
ATOM 1591 C CA . GLU A 1 206 ? -20.435 6.732 17.836 1.00 73.06 206 GLU A CA 1
ATOM 1592 C C . GLU A 1 206 ? -20.144 7.439 16.503 1.00 73.06 206 GLU A C 1
ATOM 1594 O O . GLU A 1 206 ? -19.721 6.803 15.537 1.00 73.06 206 GLU A O 1
ATOM 1599 N N . PRO A 1 207 ? -20.416 8.751 16.390 1.00 73.25 207 PRO A N 1
ATOM 1600 C CA . PRO A 1 207 ? -20.158 9.460 15.153 1.00 73.25 207 PRO A CA 1
ATOM 1601 C C . PRO A 1 207 ? -18.656 9.493 14.880 1.00 73.25 207 PRO A C 1
ATOM 1603 O O . PRO A 1 207 ? -17.856 9.920 15.715 1.00 73.25 207 PRO A O 1
ATOM 1606 N N . ILE A 1 208 ? -18.279 9.117 13.664 1.00 81.31 208 ILE A N 1
ATOM 1607 C CA . ILE A 1 208 ? -16.900 9.233 13.201 1.00 81.31 208 ILE A CA 1
ATOM 1608 C C . ILE A 1 208 ? -16.629 10.710 12.943 1.00 81.31 208 ILE A C 1
ATOM 1610 O O . ILE A 1 208 ? -17.167 11.305 12.011 1.00 81.31 208 ILE A O 1
ATOM 1614 N N . GLY A 1 209 ? -15.813 11.317 13.798 1.00 79.69 209 GLY A N 1
ATOM 1615 C CA . GLY A 1 209 ? -15.558 12.752 13.763 1.00 79.69 209 GLY A CA 1
ATOM 1616 C C . GLY A 1 209 ? -14.103 13.119 14.011 1.00 79.69 209 GLY A C 1
ATOM 1617 O O . GLY A 1 209 ? -13.273 12.287 14.378 1.00 79.69 209 GLY A O 1
ATOM 1618 N N . LEU A 1 210 ? -13.811 14.405 13.830 1.00 79.88 210 LEU A N 1
ATOM 1619 C CA . LEU A 1 210 ? -12.540 15.032 14.181 1.00 79.88 210 LEU A CA 1
ATOM 1620 C C . LEU A 1 210 ? -12.740 15.956 15.377 1.00 79.88 210 LEU A C 1
ATOM 1622 O O . LEU A 1 210 ? -13.774 16.616 15.509 1.00 79.88 210 LEU A O 1
ATOM 1626 N N . SER A 1 211 ? -11.734 16.041 16.244 1.00 82.06 211 SER A N 1
ATOM 1627 C CA . SER A 1 211 ? -11.745 17.062 17.287 1.00 82.06 211 SER A CA 1
ATOM 1628 C C . SER A 1 211 ? -11.593 18.458 16.670 1.00 82.06 211 SER A C 1
ATOM 1630 O O . SER A 1 211 ? -10.964 18.646 15.627 1.00 82.06 211 SER A O 1
ATOM 1632 N N . ARG A 1 212 ? -12.125 19.481 17.351 1.00 82.12 212 ARG A N 1
ATOM 1633 C CA . ARG A 1 212 ? -11.955 20.884 16.924 1.00 82.12 212 ARG A CA 1
ATOM 1634 C C . ARG A 1 212 ? -10.485 21.298 16.848 1.00 82.12 212 ARG A C 1
ATOM 1636 O O . ARG A 1 212 ? -10.153 22.171 16.058 1.00 82.12 212 ARG A O 1
ATOM 1643 N N . HIS A 1 213 ? -9.632 20.704 17.680 1.00 79.88 213 HIS A N 1
ATOM 1644 C CA . HIS A 1 213 ? -8.195 20.946 17.642 1.00 79.88 213 HIS A CA 1
ATOM 1645 C C . HIS A 1 213 ? -7.580 20.380 16.361 1.00 79.88 213 HIS A C 1
ATOM 1647 O O . HIS A 1 213 ? -6.969 21.140 15.624 1.00 79.88 213 HIS A O 1
ATOM 1653 N N . GLU A 1 214 ? -7.852 19.113 16.030 1.00 79.69 214 GLU A N 1
ATOM 1654 C CA . GLU A 1 214 ? -7.364 18.495 14.787 1.00 79.69 214 GLU A CA 1
ATOM 1655 C C . GLU A 1 214 ? -7.821 19.260 13.540 1.00 79.69 214 GLU A C 1
ATOM 1657 O O . GLU A 1 214 ? -7.034 19.468 12.622 1.00 79.69 214 GLU A O 1
ATOM 1662 N N . LEU A 1 215 ? -9.081 19.708 13.510 1.00 84.62 215 LEU A N 1
ATOM 1663 C CA . LEU A 1 215 ? -9.592 20.507 12.397 1.00 84.62 215 LEU A CA 1
ATOM 1664 C C . LEU A 1 215 ? -8.863 21.852 12.279 1.00 84.62 215 LEU A C 1
ATOM 1666 O O . LEU A 1 215 ? -8.506 22.259 11.177 1.00 84.62 215 LEU A O 1
ATOM 1670 N N . ARG A 1 216 ? -8.622 22.542 13.401 1.00 85.12 216 ARG A N 1
ATOM 1671 C CA . ARG A 1 216 ? -7.866 23.805 13.402 1.00 85.12 216 ARG A CA 1
ATOM 1672 C C . ARG A 1 216 ? -6.433 23.600 12.933 1.00 85.12 216 ARG A C 1
ATOM 1674 O O . ARG A 1 216 ? -5.965 24.407 12.142 1.00 85.12 216 ARG A O 1
ATOM 1681 N N . ASP A 1 217 ? -5.778 22.528 13.364 1.00 82.06 217 ASP A N 1
ATOM 1682 C CA . ASP A 1 217 ? -4.400 22.227 12.969 1.00 82.06 217 ASP A CA 1
ATOM 1683 C C . ASP A 1 217 ? -4.298 21.945 11.462 1.00 82.06 217 ASP A C 1
ATOM 1685 O O . ASP A 1 217 ? -3.381 22.430 10.802 1.00 82.06 217 ASP A O 1
ATOM 1689 N N . LEU A 1 218 ? -5.272 21.219 10.895 1.00 80.62 218 LEU A N 1
ATOM 1690 C CA . LEU A 1 218 ? -5.354 20.977 9.451 1.00 80.62 218 LEU A CA 1
ATOM 1691 C C . LEU A 1 218 ? -5.591 22.270 8.660 1.00 80.62 218 LEU A C 1
ATOM 1693 O O . LEU A 1 218 ? -4.942 22.490 7.642 1.00 80.62 218 LEU A O 1
ATOM 1697 N N . LEU A 1 219 ? -6.494 23.137 9.128 1.00 82.44 219 LEU A N 1
ATOM 1698 C CA . LEU A 1 219 ? -6.804 24.412 8.466 1.00 82.44 219 LEU A CA 1
ATOM 1699 C C . LEU A 1 219 ? -5.676 25.445 8.597 1.00 82.44 219 LEU A C 1
ATOM 1701 O O . LEU A 1 219 ? -5.514 26.287 7.718 1.00 82.44 219 LEU A O 1
ATOM 1705 N N . ALA A 1 220 ? -4.907 25.395 9.686 1.00 81.81 220 ALA A N 1
ATOM 1706 C CA . ALA A 1 220 ? -3.791 26.301 9.943 1.00 81.81 220 ALA A CA 1
ATOM 1707 C C . ALA A 1 220 ? -2.493 25.887 9.226 1.00 81.81 220 ALA A C 1
ATOM 1709 O O . ALA A 1 220 ? -1.516 26.638 9.260 1.00 81.81 220 ALA A O 1
ATOM 1710 N N . ALA A 1 221 ? -2.452 24.709 8.593 1.00 73.25 221 ALA A N 1
ATOM 1711 C CA . ALA A 1 221 ? -1.263 24.223 7.908 1.00 73.25 221 ALA A CA 1
ATOM 1712 C C . ALA A 1 221 ? -0.889 25.157 6.734 1.00 73.25 221 ALA A C 1
ATOM 1714 O O . ALA A 1 221 ? -1.671 25.316 5.797 1.00 73.25 221 ALA A O 1
ATOM 1715 N N . PRO A 1 222 ? 0.320 25.753 6.729 1.00 61.25 222 PRO A N 1
ATOM 1716 C CA . PRO A 1 222 ? 0.675 26.820 5.787 1.00 61.25 222 PRO A CA 1
ATOM 1717 C C . PRO A 1 222 ? 0.876 26.337 4.341 1.00 61.25 222 PRO A C 1
ATOM 1719 O O . PRO A 1 222 ? 0.913 27.151 3.422 1.00 61.25 222 PRO A O 1
ATOM 1722 N N . ALA A 1 223 ? 1.041 25.025 4.125 1.00 66.00 223 ALA A N 1
ATOM 1723 C CA . ALA A 1 223 ? 1.239 24.423 2.808 1.00 66.00 223 ALA A CA 1
ATOM 1724 C C . ALA A 1 223 ? 0.829 22.934 2.787 1.00 66.00 223 ALA A C 1
ATOM 1726 O O . ALA A 1 223 ? 0.900 22.269 3.824 1.00 66.00 223 ALA A O 1
ATOM 1727 N N . PRO A 1 224 ? 0.529 22.349 1.607 1.00 62.69 224 PRO A N 1
ATOM 1728 C CA . PRO A 1 224 ? 0.230 20.917 1.460 1.00 62.69 224 PRO A CA 1
ATOM 1729 C C . PRO A 1 224 ? 1.316 19.988 2.010 1.00 62.69 224 PRO A C 1
ATOM 1731 O O . PRO A 1 224 ? 1.024 18.912 2.518 1.00 62.69 224 PRO A O 1
ATOM 1734 N N . ALA A 1 225 ? 2.582 20.409 1.937 1.00 59.81 225 ALA A N 1
ATOM 1735 C CA . ALA A 1 225 ? 3.696 19.655 2.502 1.00 59.81 225 ALA A CA 1
ATOM 1736 C C . ALA A 1 225 ? 3.641 19.593 4.039 1.00 59.81 225 ALA A C 1
ATOM 1738 O O . ALA A 1 225 ? 3.989 18.567 4.612 1.00 59.81 225 ALA A O 1
ATOM 1739 N N . ALA A 1 226 ? 3.158 20.651 4.701 1.00 58.59 226 ALA A N 1
ATOM 1740 C CA . ALA A 1 226 ? 3.018 20.689 6.155 1.00 58.59 226 ALA A CA 1
ATOM 1741 C C . ALA A 1 226 ? 1.896 19.763 6.653 1.00 58.59 226 ALA A C 1
ATOM 1743 O O . ALA A 1 226 ? 2.015 19.197 7.735 1.00 58.59 226 ALA A O 1
ATOM 1744 N N . LEU A 1 227 ? 0.850 19.532 5.844 1.00 62.31 227 LEU A N 1
ATOM 1745 C CA . LEU A 1 227 ? -0.208 18.562 6.165 1.00 62.31 227 LEU A CA 1
ATOM 1746 C C . LEU A 1 227 ? 0.338 17.138 6.313 1.00 62.31 227 LEU A C 1
ATOM 1748 O O . LEU A 1 227 ? -0.142 16.375 7.148 1.00 62.31 227 LEU A O 1
ATOM 1752 N N . ALA A 1 228 ? 1.363 16.791 5.534 1.00 57.84 228 ALA A N 1
ATOM 1753 C CA . ALA A 1 228 ? 1.983 15.473 5.575 1.00 57.84 228 ALA A CA 1
ATOM 1754 C C . ALA A 1 228 ? 2.902 15.249 6.791 1.00 57.84 228 ALA A C 1
ATOM 1756 O O . ALA A 1 228 ? 3.258 14.108 7.079 1.00 57.84 228 ALA A O 1
ATOM 1757 N N . GLU A 1 229 ? 3.271 16.322 7.495 1.00 57.38 229 GLU A N 1
ATOM 1758 C CA . GLU A 1 229 ? 4.090 16.290 8.712 1.00 57.38 229 GLU A CA 1
ATOM 1759 C C . GLU A 1 229 ? 3.243 16.265 9.996 1.00 57.38 229 GLU A C 1
ATOM 1761 O O . GLU A 1 229 ? 3.773 16.057 11.089 1.00 57.38 229 GLU A O 1
ATOM 1766 N N . LEU A 1 230 ? 1.922 16.450 9.889 1.00 58.69 230 LEU A N 1
ATOM 1767 C CA . LEU A 1 230 ? 1.023 16.400 11.039 1.00 58.69 230 LEU A CA 1
ATOM 1768 C C . LEU A 1 230 ? 0.919 14.979 11.605 1.00 58.69 230 LEU A C 1
ATOM 1770 O O . LEU A 1 230 ? 0.810 13.991 10.877 1.00 58.69 230 LEU A O 1
ATOM 1774 N N . ALA A 1 231 ? 0.870 14.885 12.936 1.00 53.78 231 ALA A N 1
ATOM 1775 C CA . ALA A 1 231 ? 0.733 13.615 13.637 1.00 53.78 231 ALA A CA 1
ATOM 1776 C C . ALA A 1 231 ? -0.499 12.838 13.145 1.00 53.78 231 ALA A C 1
ATOM 1778 O O . ALA A 1 231 ? -1.615 13.366 13.115 1.00 53.78 231 ALA A O 1
ATOM 1779 N N . GLY A 1 232 ? -0.288 11.571 12.783 1.00 49.62 232 GLY A N 1
ATOM 1780 C CA . GLY A 1 232 ? -1.343 10.695 12.282 1.00 49.62 232 GLY A CA 1
ATOM 1781 C C . GLY A 1 232 ? -1.604 10.788 10.779 1.00 49.62 232 GLY A C 1
ATOM 1782 O O . GLY A 1 232 ? -2.416 10.003 10.305 1.00 49.62 232 GLY A O 1
ATOM 1783 N N . ALA A 1 233 ? -0.914 11.645 10.020 1.00 50.44 233 ALA A N 1
ATOM 1784 C CA . ALA A 1 233 ? -0.947 11.571 8.562 1.00 50.44 233 ALA A CA 1
ATOM 1785 C C . ALA A 1 233 ? -0.405 10.209 8.084 1.00 50.44 233 ALA A C 1
ATOM 1787 O O . ALA A 1 233 ? 0.575 9.687 8.629 1.00 50.44 233 ALA A O 1
ATOM 1788 N N . SER A 1 234 ? -1.020 9.610 7.061 1.00 47.91 234 SER A N 1
ATOM 1789 C CA . SER A 1 234 ? -0.336 8.592 6.254 1.00 47.91 234 SER A CA 1
ATOM 1790 C C . SER A 1 234 ? 0.856 9.262 5.577 1.00 47.91 234 SER A C 1
ATOM 1792 O O . SER A 1 234 ? 0.707 10.023 4.623 1.00 47.91 234 SER A O 1
ATOM 1794 N N . ALA A 1 235 ? 2.034 9.066 6.165 1.00 43.75 235 ALA A N 1
ATOM 1795 C CA . ALA A 1 235 ? 3.186 9.900 5.894 1.00 43.75 235 ALA A CA 1
ATOM 1796 C C . ALA A 1 235 ? 3.631 9.863 4.430 1.00 43.75 235 ALA A C 1
ATOM 1798 O O . ALA A 1 235 ? 3.871 8.811 3.832 1.00 43.75 235 ALA A O 1
ATOM 1799 N N . VAL A 1 236 ? 3.850 11.064 3.909 1.00 39.12 236 VAL A N 1
ATOM 1800 C CA . VAL A 1 236 ? 4.760 11.315 2.803 1.00 39.12 236 VAL A CA 1
ATOM 1801 C C . VAL A 1 236 ? 6.178 11.054 3.318 1.00 39.12 236 VAL A C 1
ATOM 1803 O O . VAL A 1 236 ? 6.655 11.727 4.230 1.00 39.12 236 VAL A O 1
ATOM 1806 N N . GLY A 1 237 ? 6.833 10.028 2.777 1.00 32.47 237 GLY A N 1
ATOM 1807 C CA . GLY A 1 237 ? 8.232 9.720 3.075 1.00 32.47 237 GLY A CA 1
ATOM 1808 C C . GLY A 1 237 ? 9.219 10.693 2.416 1.00 32.47 237 GLY A C 1
ATOM 1809 O O . GLY A 1 237 ? 8.842 11.548 1.605 1.00 32.47 237 GLY A O 1
ATOM 1810 N N . ALA A 1 238 ? 10.501 10.515 2.752 1.00 32.00 238 ALA A N 1
ATOM 1811 C CA . ALA A 1 238 ? 11.652 11.093 2.051 1.00 32.00 238 ALA A CA 1
ATOM 1812 C C . ALA A 1 238 ? 11.534 10.919 0.512 1.00 32.00 238 ALA A C 1
ATOM 1814 O O . ALA A 1 238 ? 10.793 10.041 0.057 1.00 32.00 238 ALA A O 1
ATOM 1815 N N . PRO A 1 239 ? 12.185 11.768 -0.313 1.00 36.38 239 PRO A N 1
ATOM 1816 C CA . PRO A 1 239 ? 12.126 11.647 -1.774 1.00 36.38 239 PRO A CA 1
ATOM 1817 C C . PRO A 1 239 ? 12.459 10.215 -2.223 1.00 36.38 239 PRO A C 1
ATOM 1819 O O . PRO A 1 239 ? 13.460 9.658 -1.798 1.00 36.38 239 PRO A O 1
ATOM 1822 N N . GLY A 1 240 ? 11.608 9.603 -3.052 1.00 52.41 240 GLY A N 1
ATOM 1823 C CA . GLY A 1 240 ? 11.808 8.220 -3.489 1.00 52.41 240 GLY A CA 1
ATOM 1824 C C . GLY A 1 240 ? 10.632 7.649 -4.280 1.00 52.41 240 GLY A C 1
ATOM 1825 O O . GLY A 1 240 ? 9.519 8.185 -4.249 1.00 52.41 240 GLY A O 1
ATOM 1826 N N . ALA A 1 241 ? 10.882 6.551 -4.993 1.00 52.59 241 ALA A N 1
ATOM 1827 C CA . ALA A 1 241 ? 9.969 6.004 -5.991 1.00 52.59 241 ALA A CA 1
ATOM 1828 C C . ALA A 1 241 ? 8.657 5.421 -5.426 1.00 52.59 241 ALA A C 1
ATOM 1830 O O . ALA A 1 241 ? 7.728 5.225 -6.193 1.00 52.59 241 ALA A O 1
ATOM 1831 N N . ASP A 1 242 ? 8.518 5.190 -4.114 1.00 57.59 242 ASP A N 1
ATOM 1832 C CA . ASP A 1 242 ? 7.275 4.698 -3.476 1.00 57.59 242 ASP A CA 1
ATOM 1833 C C . ASP A 1 242 ? 6.302 5.823 -3.036 1.00 57.59 242 ASP A C 1
ATOM 1835 O O . ASP A 1 242 ? 5.179 5.569 -2.589 1.00 57.59 242 ASP A O 1
ATOM 1839 N N . ARG A 1 243 ? 6.698 7.098 -3.159 1.00 67.88 243 ARG A N 1
ATOM 1840 C CA . ARG A 1 243 ? 5.915 8.253 -2.682 1.00 67.88 243 ARG A CA 1
ATOM 1841 C C . ARG A 1 243 ? 4.705 8.531 -3.581 1.00 67.88 243 ARG A C 1
ATOM 1843 O O . ARG A 1 243 ? 4.829 8.482 -4.795 1.00 67.88 243 ARG A O 1
ATOM 1850 N N . ARG A 1 244 ? 3.545 8.891 -3.015 1.00 66.81 244 ARG A N 1
ATOM 1851 C CA . ARG A 1 244 ? 2.399 9.421 -3.786 1.00 66.81 244 ARG A CA 1
ATOM 1852 C C . ARG A 1 244 ? 2.772 10.766 -4.445 1.00 66.81 244 ARG A C 1
ATOM 1854 O O . ARG A 1 244 ? 3.446 11.568 -3.791 1.00 66.81 244 ARG A O 1
ATOM 1861 N N . PRO A 1 245 ? 2.342 11.060 -5.686 1.00 66.31 245 PRO A N 1
ATOM 1862 C CA . PRO A 1 245 ? 2.605 12.363 -6.284 1.00 66.31 245 PRO A CA 1
ATOM 1863 C C . PRO A 1 245 ? 1.978 13.471 -5.430 1.00 66.31 245 PRO A C 1
ATOM 1865 O O . PRO A 1 245 ? 0.896 13.257 -4.875 1.00 66.31 245 PRO A O 1
ATOM 1868 N N . PRO A 1 246 ? 2.630 14.637 -5.288 1.00 62.19 246 PRO A N 1
ATOM 1869 C CA . PRO A 1 246 ? 2.069 15.724 -4.501 1.00 62.19 246 PRO A CA 1
ATOM 1870 C C . PRO A 1 246 ? 0.740 16.178 -5.109 1.00 62.19 246 PRO A C 1
ATOM 1872 O O . PRO A 1 246 ? 0.648 16.425 -6.311 1.00 62.19 246 PRO A O 1
ATOM 1875 N N . GLU A 1 247 ? -0.295 16.279 -4.279 1.00 64.12 247 GLU A N 1
ATOM 1876 C CA . GLU A 1 247 ? -1.584 16.804 -4.717 1.00 64.12 247 GLU A CA 1
ATOM 1877 C C . GLU A 1 247 ? -1.517 18.315 -4.981 1.00 64.12 247 GLU A C 1
ATOM 1879 O O . GLU A 1 247 ? -0.722 19.027 -4.353 1.00 64.12 247 GLU A O 1
ATOM 1884 N N . PRO A 1 248 ? -2.360 18.838 -5.890 1.00 64.12 248 PRO A N 1
ATOM 1885 C CA . PRO A 1 248 ? -2.514 20.275 -6.049 1.00 64.12 248 PRO A CA 1
ATOM 1886 C C . PRO A 1 248 ? -3.000 20.906 -4.737 1.00 64.12 248 PRO A C 1
ATOM 1888 O O . PRO A 1 248 ? -3.892 20.382 -4.071 1.00 64.12 248 PRO A O 1
ATOM 1891 N N . ALA A 1 249 ? -2.435 22.066 -4.388 1.00 63.03 249 ALA A N 1
ATOM 1892 C CA . ALA A 1 249 ? -2.646 22.687 -3.082 1.00 63.03 249 ALA A CA 1
ATOM 1893 C C . ALA A 1 249 ? -4.121 22.923 -2.724 1.00 63.03 249 ALA A C 1
ATOM 1895 O O . ALA A 1 249 ? -4.494 22.765 -1.568 1.00 63.03 249 ALA A O 1
ATOM 1896 N N . GLY A 1 250 ? -4.961 23.221 -3.720 1.00 65.25 250 GLY A N 1
ATOM 1897 C CA . GLY A 1 250 ? -6.392 23.472 -3.534 1.00 65.25 250 GLY A CA 1
ATOM 1898 C C . GLY A 1 250 ? -7.257 22.250 -3.203 1.00 65.25 250 GLY A C 1
ATOM 1899 O O . GLY A 1 250 ? -8.465 22.415 -3.134 1.00 65.25 250 GLY A O 1
ATOM 1900 N N . ARG A 1 251 ? -6.689 21.042 -3.062 1.00 70.75 251 ARG A N 1
ATOM 1901 C CA . ARG A 1 251 ? -7.415 19.833 -2.605 1.00 70.75 251 ARG A CA 1
ATOM 1902 C C . ARG A 1 251 ? -6.795 19.162 -1.380 1.00 70.75 251 ARG A C 1
ATOM 1904 O O . ARG A 1 251 ? -7.315 18.166 -0.883 1.00 70.75 251 ARG A O 1
ATOM 1911 N N . ALA A 1 252 ? -5.650 19.661 -0.919 1.00 73.19 252 ALA A N 1
ATOM 1912 C CA . ALA A 1 252 ? -4.837 18.950 0.058 1.00 73.19 252 ALA A CA 1
ATOM 1913 C C . ALA A 1 252 ? -5.519 18.861 1.435 1.00 73.19 252 ALA A C 1
ATOM 1915 O O . ALA A 1 252 ? -5.374 17.854 2.127 1.00 73.19 252 ALA A O 1
ATOM 1916 N N . VAL A 1 253 ? -6.282 19.891 1.821 1.00 80.19 253 VAL A N 1
ATOM 1917 C CA . VAL A 1 253 ? -7.011 19.923 3.099 1.00 80.19 253 VAL A CA 1
ATOM 1918 C C . VAL A 1 253 ? -8.173 18.932 3.076 1.00 80.19 253 VAL A C 1
ATOM 1920 O O . VAL A 1 253 ? -8.313 18.142 4.006 1.00 80.19 253 VAL A O 1
ATOM 1923 N N . GLU A 1 254 ? -8.970 18.915 2.008 1.00 82.38 254 GLU A N 1
ATOM 1924 C CA . GLU A 1 254 ? -10.093 17.993 1.826 1.00 82.38 254 GLU A CA 1
ATOM 1925 C C . GLU A 1 254 ? -9.619 16.538 1.819 1.00 82.38 254 GLU A C 1
ATOM 1927 O O . GLU A 1 254 ? -10.196 15.694 2.507 1.00 82.38 254 GLU A O 1
ATOM 1932 N N . SER A 1 255 ? -8.526 16.251 1.106 1.00 79.31 255 SER A N 1
ATOM 1933 C CA . SER A 1 255 ? -7.896 14.931 1.107 1.00 79.31 255 SER A CA 1
ATOM 1934 C C . SER A 1 255 ? -7.394 14.527 2.493 1.00 79.31 255 SER A C 1
ATOM 1936 O O . SER A 1 255 ? -7.581 13.379 2.891 1.00 79.31 255 SER A O 1
ATOM 1938 N N . ALA A 1 256 ? -6.784 15.446 3.250 1.00 79.12 256 ALA A N 1
ATOM 1939 C CA . ALA A 1 256 ? -6.310 15.168 4.606 1.00 79.12 256 ALA A CA 1
ATOM 1940 C C . ALA A 1 256 ? -7.467 14.938 5.597 1.00 79.12 256 ALA A C 1
ATOM 1942 O O . ALA A 1 256 ? -7.392 14.047 6.443 1.00 79.12 256 ALA A O 1
ATOM 1943 N N . LEU A 1 257 ? -8.558 15.700 5.478 1.00 84.00 257 LEU A N 1
ATOM 1944 C CA . LEU A 1 257 ? -9.779 15.492 6.263 1.00 84.00 257 LEU A CA 1
ATOM 1945 C C . LEU A 1 257 ? -10.410 14.129 5.952 1.00 84.00 257 LEU A C 1
ATOM 1947 O O . LEU A 1 257 ? -10.722 13.368 6.872 1.00 84.00 257 LEU A O 1
ATOM 1951 N N . GLY A 1 258 ? -10.554 13.813 4.662 1.00 84.62 258 GLY A N 1
ATOM 1952 C CA . GLY A 1 258 ? -11.069 12.530 4.191 1.00 84.62 258 GLY A CA 1
ATOM 1953 C C . GLY A 1 258 ? -10.215 11.355 4.665 1.00 84.62 258 GLY A C 1
ATOM 1954 O O . GLY A 1 258 ? -10.765 10.379 5.172 1.00 84.62 258 GLY A O 1
ATOM 1955 N N . GLU A 1 259 ? -8.885 11.476 4.584 1.00 84.44 259 GLU A N 1
ATOM 1956 C CA . GLU A 1 259 ? -7.945 10.462 5.074 1.00 84.44 259 GLU A CA 1
ATOM 1957 C C . GLU A 1 259 ? -8.184 10.151 6.549 1.00 84.44 259 GLU A C 1
ATOM 1959 O O . GLU A 1 259 ? -8.356 8.981 6.891 1.00 84.44 259 GLU A O 1
ATOM 1964 N N . ARG A 1 260 ? -8.268 11.168 7.416 1.00 84.94 260 ARG A N 1
ATOM 1965 C CA . ARG A 1 260 ? -8.420 10.939 8.859 1.00 84.94 260 ARG A CA 1
ATOM 1966 C C . ARG A 1 260 ? -9.748 10.289 9.218 1.00 84.94 260 ARG A C 1
ATOM 1968 O O . ARG A 1 260 ? -9.777 9.398 10.067 1.00 84.94 260 ARG A O 1
ATOM 1975 N N . LEU A 1 261 ? -10.837 10.738 8.598 1.00 88.81 261 LEU A N 1
ATOM 1976 C CA . LEU A 1 261 ? -12.171 10.195 8.854 1.00 88.81 261 LEU A CA 1
ATOM 1977 C C . LEU A 1 261 ? -12.272 8.743 8.377 1.00 88.81 261 LEU A C 1
ATOM 1979 O O . LEU A 1 261 ? -12.636 7.858 9.151 1.00 88.81 261 LEU A O 1
ATOM 1983 N N . LEU A 1 262 ? -11.882 8.479 7.129 1.00 91.06 262 LEU A N 1
ATOM 1984 C CA . LEU A 1 262 ? -11.954 7.137 6.549 1.00 91.06 262 LEU A CA 1
ATOM 1985 C C . LEU A 1 262 ? -10.961 6.169 7.188 1.00 91.06 262 LEU A C 1
ATOM 1987 O O . LEU A 1 262 ? -11.246 4.978 7.287 1.00 91.06 262 LEU A O 1
ATOM 1991 N N . ARG A 1 263 ? -9.823 6.659 7.682 1.00 90.31 263 ARG A N 1
ATOM 1992 C CA . ARG A 1 263 ? -8.891 5.850 8.467 1.00 90.31 263 ARG A CA 1
ATOM 1993 C C . ARG A 1 263 ? -9.500 5.376 9.776 1.00 90.31 263 ARG A C 1
ATOM 1995 O O . ARG A 1 263 ? -9.314 4.210 10.115 1.00 90.31 263 ARG A O 1
ATOM 2002 N N . ARG A 1 264 ? -10.197 6.253 10.508 1.00 88.31 264 ARG A N 1
ATOM 2003 C CA . ARG A 1 264 ? -10.909 5.863 11.737 1.00 88.31 264 ARG A CA 1
ATOM 2004 C C . ARG A 1 264 ? -11.950 4.798 11.418 1.00 88.31 264 ARG A C 1
ATOM 2006 O O . ARG A 1 264 ? -11.856 3.710 11.966 1.00 88.31 264 ARG A O 1
ATOM 2013 N N . TYR A 1 265 ? -12.789 5.042 10.411 1.00 90.44 265 TYR A N 1
ATOM 2014 C CA . TYR A 1 265 ? -13.759 4.052 9.931 1.00 90.44 265 TYR A CA 1
ATOM 2015 C C . TYR A 1 265 ? -13.112 2.710 9.556 1.00 90.44 265 TYR A C 1
ATOM 2017 O O . TYR A 1 265 ? -13.597 1.639 9.902 1.00 90.44 265 TYR A O 1
ATOM 2025 N N . THR A 1 266 ? -11.961 2.746 8.887 1.00 93.19 266 THR A N 1
ATOM 2026 C CA . THR A 1 266 ? -11.249 1.521 8.511 1.00 93.19 266 THR A CA 1
ATOM 2027 C C . THR A 1 266 ? -10.803 0.722 9.730 1.00 93.19 266 THR A C 1
ATOM 2029 O O . THR A 1 266 ? -10.975 -0.496 9.765 1.00 93.19 266 THR A O 1
ATOM 2032 N N . LEU A 1 267 ? -10.232 1.386 10.734 1.00 89.25 267 LEU A N 1
ATOM 2033 C CA . LEU A 1 267 ? -9.771 0.718 11.948 1.00 89.25 267 LEU A CA 1
ATOM 2034 C C . LEU A 1 267 ? -10.936 0.255 12.828 1.00 89.25 267 LEU A C 1
ATOM 2036 O O . LEU A 1 267 ? -10.856 -0.827 13.397 1.00 89.25 267 LEU A O 1
ATOM 2040 N N . ASP A 1 268 ? -11.988 1.055 12.950 1.00 85.38 268 ASP A N 1
ATOM 2041 C CA . ASP A 1 268 ? -13.058 0.821 13.917 1.00 85.38 268 ASP A CA 1
ATOM 2042 C C . ASP A 1 268 ? -14.126 -0.145 13.370 1.00 85.38 268 ASP A C 1
ATOM 2044 O O . ASP A 1 268 ? -14.599 -1.007 14.114 1.00 85.38 268 ASP A O 1
ATOM 2048 N N . ASP A 1 269 ? -14.423 -0.088 12.066 1.00 87.25 269 ASP A N 1
ATOM 2049 C CA . ASP A 1 269 ? -15.550 -0.808 11.458 1.00 87.25 269 ASP A CA 1
ATOM 2050 C C . ASP A 1 269 ? -15.140 -1.867 10.423 1.00 87.25 269 ASP A C 1
ATOM 2052 O O . ASP A 1 269 ? -15.801 -2.900 10.306 1.00 87.25 269 ASP A O 1
ATOM 2056 N N . ILE A 1 270 ? -14.053 -1.655 9.668 1.00 93.19 270 ILE A N 1
ATOM 2057 C CA . ILE A 1 270 ? -13.668 -2.576 8.579 1.00 93.19 270 ILE A CA 1
ATOM 2058 C C . ILE A 1 270 ? -12.797 -3.721 9.103 1.00 93.19 270 ILE A C 1
ATOM 2060 O O . ILE A 1 270 ? -13.105 -4.894 8.889 1.00 93.19 270 ILE A O 1
ATOM 2064 N N . LEU A 1 271 ? -11.697 -3.411 9.795 1.00 91.50 271 LEU A N 1
ATOM 2065 C CA . LEU A 1 271 ? -10.681 -4.416 10.139 1.00 91.50 271 LEU A CA 1
ATOM 2066 C C . LEU A 1 271 ? -11.099 -5.387 11.254 1.00 91.50 271 LEU A C 1
ATOM 2068 O O . LEU A 1 271 ? -10.521 -6.471 11.362 1.00 91.50 271 LEU A O 1
ATOM 2072 N N . GLY A 1 272 ? -12.112 -5.042 12.049 1.00 85.56 272 GLY A N 1
ATOM 2073 C CA . GLY A 1 272 ? -12.502 -5.795 13.242 1.00 85.56 272 GLY A CA 1
ATOM 2074 C C . GLY A 1 272 ? -11.545 -5.589 14.421 1.00 85.56 272 GLY A C 1
ATOM 2075 O O . GLY A 1 272 ? -10.403 -5.171 14.255 1.00 85.56 272 GLY A O 1
ATOM 2076 N N . GLU A 1 273 ? -12.018 -5.895 15.630 1.00 84.44 273 GLU A N 1
ATOM 2077 C CA . GLU A 1 273 ? -11.383 -5.492 16.896 1.00 84.44 273 GLU A CA 1
ATOM 2078 C C . GLU A 1 273 ? -9.933 -5.976 17.052 1.00 84.44 273 GLU A C 1
ATOM 2080 O O . GLU A 1 273 ? -9.038 -5.159 17.265 1.00 84.44 273 GLU A O 1
ATOM 2085 N N . GLN A 1 274 ? -9.680 -7.273 16.844 1.00 87.81 274 GLN A N 1
ATOM 2086 C CA . GLN A 1 274 ? -8.342 -7.861 16.994 1.00 87.81 274 GLN A CA 1
ATOM 2087 C C . GLN A 1 274 ? -7.320 -7.235 16.033 1.00 87.81 274 GLN A C 1
ATOM 2089 O O . GLN A 1 274 ? -6.228 -6.841 16.441 1.00 87.81 274 GLN A O 1
ATOM 2094 N N . ASN A 1 275 ? -7.675 -7.077 14.754 1.00 90.75 275 ASN A N 1
ATOM 2095 C CA . ASN A 1 275 ? -6.787 -6.430 13.790 1.00 90.75 275 ASN A CA 1
ATOM 2096 C C . ASN A 1 275 ? -6.622 -4.946 14.119 1.00 90.75 275 ASN A C 1
ATOM 2098 O O . ASN A 1 275 ? -5.511 -4.428 14.090 1.00 90.75 275 ASN A O 1
ATOM 2102 N N . ALA A 1 276 ? -7.692 -4.247 14.486 1.00 89.00 276 ALA A N 1
ATOM 2103 C CA . ALA A 1 276 ? -7.615 -2.836 14.838 1.00 89.00 276 ALA A CA 1
ATOM 2104 C C . ALA A 1 276 ? -6.603 -2.576 15.967 1.00 89.00 276 ALA A C 1
ATOM 2106 O O . ALA A 1 276 ? -5.829 -1.621 15.894 1.00 89.00 276 ALA A O 1
ATOM 2107 N N . GLU A 1 277 ? -6.550 -3.443 16.981 1.00 90.38 277 GLU A N 1
ATOM 2108 C CA . GLU A 1 277 ? -5.549 -3.378 18.051 1.00 90.38 277 GLU A CA 1
ATOM 2109 C C . GLU A 1 277 ? -4.120 -3.534 17.528 1.00 90.38 277 GLU A C 1
ATOM 2111 O O . GLU A 1 277 ? -3.268 -2.700 17.843 1.00 90.38 277 GLU A O 1
ATOM 2116 N N . LEU A 1 278 ? -3.861 -4.517 16.661 1.00 91.94 278 LEU A N 1
ATOM 2117 C CA . LEU A 1 278 ? -2.545 -4.714 16.039 1.00 91.94 278 LEU A CA 1
ATOM 2118 C C . LEU A 1 278 ? -2.090 -3.484 15.237 1.00 91.94 278 LEU A C 1
ATOM 2120 O O . LEU A 1 278 ? -0.927 -3.074 15.311 1.00 91.94 278 LEU A O 1
ATOM 2124 N N . PHE A 1 279 ? -3.010 -2.854 14.504 1.00 92.56 279 PHE A N 1
ATOM 2125 C CA . PHE A 1 279 ? -2.722 -1.683 13.669 1.00 92.56 279 PHE A CA 1
ATOM 2126 C C . PHE A 1 279 ? -2.558 -0.394 14.495 1.00 92.56 279 PHE A C 1
ATOM 2128 O O . PHE A 1 279 ? -1.758 0.492 14.152 1.00 92.56 279 PHE A O 1
ATOM 2135 N N . ARG A 1 280 ? -3.285 -0.272 15.615 1.00 89.50 280 ARG A N 1
ATOM 2136 C CA . ARG A 1 280 ? -3.088 0.812 16.591 1.00 89.50 280 ARG A CA 1
ATOM 2137 C C . ARG A 1 280 ? -1.763 0.650 17.334 1.00 89.50 280 ARG A C 1
ATOM 2139 O O . ARG A 1 280 ? -1.047 1.641 17.474 1.00 89.50 280 ARG A O 1
ATOM 2146 N N . ALA A 1 281 ? -1.414 -0.577 17.723 1.00 89.50 281 ALA A N 1
ATOM 2147 C CA . ALA A 1 281 ? -0.167 -0.905 18.406 1.00 89.50 281 ALA A CA 1
ATOM 2148 C C . ALA A 1 281 ? 1.071 -0.727 17.514 1.00 89.50 281 ALA A C 1
ATOM 2150 O O . ALA A 1 281 ? 2.160 -0.491 18.037 1.00 89.50 281 ALA A O 1
ATOM 2151 N N . GLY A 1 282 ? 0.923 -0.802 16.186 1.00 90.56 282 GLY A N 1
ATOM 2152 C CA . GLY A 1 282 ? 2.035 -0.698 15.234 1.00 90.56 282 GLY A CA 1
ATOM 2153 C C . GLY A 1 282 ? 2.720 -2.031 14.937 1.00 90.56 282 GLY A C 1
ATOM 2154 O O . GLY A 1 282 ? 3.896 -2.038 14.585 1.00 90.56 282 GLY A O 1
ATOM 2155 N N . GLU A 1 283 ? 2.008 -3.145 15.106 1.00 92.88 283 GLU A N 1
ATOM 2156 C CA . GLU A 1 283 ? 2.447 -4.480 14.671 1.00 92.88 283 GLU A CA 1
ATOM 2157 C C . GLU A 1 283 ? 2.269 -4.660 13.160 1.00 92.88 283 GLU A C 1
ATOM 2159 O O . GLU A 1 283 ? 3.115 -5.235 12.476 1.00 92.88 283 GLU A O 1
ATOM 2164 N N . LEU A 1 284 ? 1.161 -4.122 12.652 1.00 96.25 284 LEU A N 1
ATOM 2165 C CA . LEU A 1 284 ? 0.788 -4.081 11.245 1.00 96.25 284 LEU A CA 1
ATOM 2166 C C . LEU A 1 284 ? 0.374 -2.651 10.879 1.00 96.25 284 LEU A C 1
ATOM 2168 O O . LEU A 1 284 ? 0.054 -1.833 11.746 1.00 96.25 284 LEU A O 1
ATOM 2172 N N . ALA A 1 285 ? 0.371 -2.331 9.591 1.00 94.75 285 ALA A N 1
ATOM 2173 C CA . ALA A 1 285 ? -0.173 -1.070 9.097 1.00 94.75 285 ALA A CA 1
ATOM 2174 C C . ALA A 1 285 ? -0.783 -1.247 7.706 1.00 94.75 285 ALA A C 1
ATOM 2176 O O . ALA A 1 285 ? -0.272 -2.013 6.899 1.00 94.75 285 ALA A O 1
ATOM 2177 N N . LEU A 1 286 ? -1.862 -0.523 7.405 1.00 92.56 286 LEU A N 1
ATOM 2178 C CA . LEU A 1 286 ? -2.383 -0.432 6.041 1.00 92.56 286 LEU A CA 1
ATOM 2179 C C . LEU A 1 286 ? -1.599 0.646 5.297 1.00 92.56 286 LEU A C 1
ATOM 2181 O O . LEU A 1 286 ? -1.260 1.677 5.879 1.00 92.56 286 LEU A O 1
ATOM 2185 N N . ALA A 1 287 ? -1.362 0.430 4.008 1.00 87.69 287 ALA A N 1
ATOM 2186 C CA . ALA A 1 287 ? -0.700 1.416 3.162 1.00 87.69 287 ALA A CA 1
ATOM 2187 C C . ALA A 1 287 ? -1.508 2.713 2.987 1.00 87.69 287 ALA A C 1
ATOM 2189 O O . ALA A 1 287 ? -0.940 3.799 3.051 1.00 87.69 287 ALA A O 1
ATOM 2190 N N . GLU A 1 288 ? -2.825 2.597 2.772 1.00 86.19 288 GLU A N 1
ATOM 2191 C CA . GLU A 1 288 ? -3.753 3.723 2.567 1.00 86.19 288 GLU A CA 1
ATOM 2192 C C . GLU A 1 288 ? -5.078 3.488 3.320 1.00 86.19 288 GLU A C 1
ATOM 2194 O O . GLU A 1 288 ? -6.123 3.267 2.704 1.00 86.19 288 GLU A O 1
ATOM 2199 N N . PRO A 1 289 ? -5.082 3.524 4.666 1.00 88.62 289 PRO A N 1
ATOM 2200 C CA . PRO A 1 289 ? -6.307 3.327 5.442 1.00 88.62 289 PRO A CA 1
ATOM 2201 C C . PRO A 1 289 ? -7.335 4.449 5.231 1.00 88.62 289 PRO A C 1
ATOM 2203 O O . PRO A 1 289 ? -8.496 4.278 5.567 1.00 88.62 289 PRO A O 1
ATOM 2206 N N . GLY A 1 290 ? -6.935 5.599 4.682 1.00 89.06 290 GLY A N 1
ATOM 2207 C CA . GLY A 1 290 ? -7.830 6.719 4.383 1.00 89.06 290 GLY A CA 1
ATOM 2208 C C . GLY A 1 290 ? -8.614 6.589 3.076 1.00 89.06 290 GLY A C 1
ATOM 2209 O O . GLY A 1 290 ? -9.369 7.491 2.732 1.00 89.06 290 GLY A O 1
ATOM 2210 N N . ALA A 1 291 ? -8.438 5.505 2.320 1.00 89.38 291 ALA A N 1
ATOM 2211 C CA . ALA A 1 291 ? -9.157 5.273 1.070 1.00 89.38 291 ALA A CA 1
ATOM 2212 C C . ALA A 1 291 ? -9.561 3.795 0.912 1.00 89.38 291 ALA A C 1
ATOM 2214 O O . ALA A 1 291 ? -9.286 3.202 -0.130 1.00 89.38 291 ALA A O 1
ATOM 2215 N N . PRO A 1 292 ? -10.235 3.178 1.906 1.00 93.00 292 PRO A N 1
ATOM 2216 C CA . PRO A 1 292 ? -10.501 1.735 1.909 1.00 93.00 292 PRO A CA 1
ATOM 2217 C C . PRO A 1 292 ? -11.405 1.281 0.754 1.00 93.00 292 PRO A C 1
ATOM 2219 O O . PRO A 1 292 ? -11.419 0.110 0.396 1.00 93.00 292 PRO A O 1
ATOM 2222 N N . HIS A 1 293 ? -12.161 2.205 0.161 1.00 92.31 293 HIS A N 1
ATOM 2223 C CA . HIS A 1 293 ? -13.082 1.957 -0.947 1.00 92.31 293 HIS A CA 1
ATOM 2224 C C . HIS A 1 293 ? -12.409 1.996 -2.328 1.00 92.31 293 HIS A C 1
ATOM 2226 O O . HIS A 1 293 ? -13.064 1.680 -3.319 1.00 92.31 293 HIS A O 1
ATOM 2232 N N . LEU A 1 294 ? -11.138 2.410 -2.417 1.00 91.94 294 LEU A N 1
ATOM 2233 C CA . LEU A 1 294 ? -10.390 2.471 -3.672 1.00 91.94 294 LEU A CA 1
ATOM 2234 C C . LEU A 1 294 ? -9.249 1.449 -3.661 1.00 91.94 294 LEU A C 1
ATOM 2236 O O . LEU A 1 294 ? -8.523 1.370 -2.667 1.00 91.94 294 LEU A O 1
ATOM 2240 N N . PRO A 1 295 ? -9.002 0.736 -4.774 1.00 94.38 295 PRO A N 1
ATOM 2241 C CA . PRO A 1 295 ? -7.764 -0.010 -4.929 1.00 94.38 295 PRO A CA 1
ATOM 2242 C C . PRO A 1 295 ? -6.559 0.937 -4.885 1.00 94.38 295 PRO A C 1
ATOM 2244 O O . PRO A 1 295 ? -6.616 2.077 -5.350 1.00 94.38 295 PRO A O 1
ATOM 2247 N N . LEU A 1 296 ? -5.430 0.452 -4.376 1.00 93.56 296 LEU A N 1
ATOM 2248 C CA . LEU A 1 296 ? -4.151 1.159 -4.394 1.00 93.56 296 LEU A CA 1
ATOM 2249 C C . LEU A 1 296 ? -3.686 1.434 -5.821 1.00 93.56 296 LEU A C 1
ATOM 2251 O O . LEU A 1 296 ? -3.308 2.558 -6.157 1.00 93.56 296 LEU A O 1
ATOM 2255 N N . THR A 1 297 ? -3.693 0.408 -6.665 1.00 95.44 297 THR A N 1
ATOM 2256 C CA . THR A 1 297 ? -3.118 0.487 -8.008 1.00 95.44 297 THR A CA 1
ATOM 2257 C C . THR A 1 297 ? -3.991 -0.238 -9.012 1.00 95.44 297 THR A C 1
ATOM 2259 O O . THR A 1 297 ? -4.484 -1.322 -8.715 1.00 95.44 297 THR A O 1
ATOM 2262 N N . LEU A 1 298 ? -4.160 0.347 -10.195 1.00 96.19 298 LEU A N 1
ATOM 2263 C CA . LEU A 1 298 ? -4.747 -0.319 -11.356 1.00 96.19 298 LEU A CA 1
ATOM 2264 C C . LEU A 1 298 ? -3.653 -0.655 -12.367 1.00 96.19 298 LEU A C 1
ATOM 2266 O O . LEU A 1 298 ? -2.748 0.145 -12.590 1.00 96.19 298 LEU A O 1
ATOM 2270 N N . SER A 1 299 ? -3.754 -1.826 -12.984 1.00 95.81 299 SER A N 1
ATOM 2271 C CA . SER A 1 299 ? -2.862 -2.281 -14.047 1.00 95.81 299 SER A CA 1
ATOM 2272 C C . SER A 1 299 ? -3.701 -2.669 -15.251 1.00 95.81 299 SER A C 1
ATOM 2274 O O . SER A 1 299 ? -4.534 -3.577 -15.164 1.00 95.81 299 SER A O 1
ATOM 2276 N N . ILE A 1 300 ? -3.527 -1.953 -16.357 1.00 95.06 300 ILE A N 1
ATOM 2277 C CA . ILE A 1 300 ? -4.366 -2.114 -17.542 1.00 95.06 300 ILE A CA 1
ATOM 2278 C C . ILE A 1 300 ? -3.468 -2.357 -18.758 1.00 95.06 300 ILE A C 1
ATOM 2280 O O . ILE A 1 300 ? -2.685 -1.474 -19.120 1.00 95.06 300 ILE A O 1
ATOM 2284 N N . PRO A 1 301 ? -3.590 -3.516 -19.432 1.00 93.00 301 PRO A N 1
ATOM 2285 C CA . PRO A 1 301 ? -3.011 -3.710 -20.754 1.00 93.00 301 PRO A CA 1
ATOM 2286 C C . PRO A 1 301 ? -3.514 -2.640 -21.716 1.00 93.00 301 PRO A C 1
ATOM 2288 O O . PRO A 1 301 ? -4.717 -2.517 -21.951 1.00 93.00 301 PRO A O 1
ATOM 2291 N N . CYS A 1 302 ? -2.594 -1.874 -22.300 1.00 90.75 302 CYS A N 1
ATOM 2292 C CA . CYS A 1 302 ? -2.926 -0.748 -23.170 1.00 90.75 302 CYS A CA 1
ATOM 2293 C C . CYS A 1 302 ? -3.788 -1.178 -24.373 1.00 90.75 302 CYS A C 1
ATOM 2295 O O . CYS A 1 302 ? -4.644 -0.422 -24.830 1.00 90.75 302 CYS A O 1
ATOM 2297 N N . GLY A 1 303 ? -3.634 -2.427 -24.829 1.00 88.75 303 GLY A N 1
ATOM 2298 C CA . GLY A 1 303 ? -4.475 -3.030 -25.864 1.00 88.75 303 GLY A CA 1
ATOM 2299 C C . GLY A 1 303 ? -5.974 -3.055 -25.536 1.00 88.75 303 GLY A C 1
ATOM 2300 O O . GLY A 1 303 ? -6.776 -2.885 -26.450 1.00 88.75 303 GLY A O 1
ATOM 2301 N N . LEU A 1 304 ? -6.364 -3.198 -24.260 1.00 89.81 304 LEU A N 1
ATOM 2302 C CA . LEU A 1 304 ? -7.777 -3.172 -23.851 1.00 89.81 304 LEU A CA 1
ATOM 2303 C C . LEU A 1 304 ? -8.392 -1.784 -24.030 1.00 89.81 304 LEU A C 1
ATOM 2305 O O . LEU A 1 304 ? -9.517 -1.670 -24.504 1.00 89.81 304 LEU A O 1
ATOM 2309 N N . LEU A 1 305 ? -7.637 -0.740 -23.685 1.00 88.69 305 LEU A N 1
ATOM 2310 C CA . LEU A 1 305 ? -8.086 0.642 -23.847 1.00 88.69 305 LEU A CA 1
ATOM 2311 C C . LEU A 1 305 ? -8.137 1.015 -25.332 1.00 88.69 305 LEU A C 1
ATOM 2313 O O . LEU A 1 305 ? -9.126 1.548 -25.821 1.00 88.69 305 LEU A O 1
ATOM 2317 N N . LEU A 1 306 ? -7.103 0.640 -26.091 1.00 85.50 306 LEU A N 1
ATOM 2318 C CA . LEU A 1 306 ? -7.032 0.893 -27.530 1.00 85.50 306 LEU A CA 1
A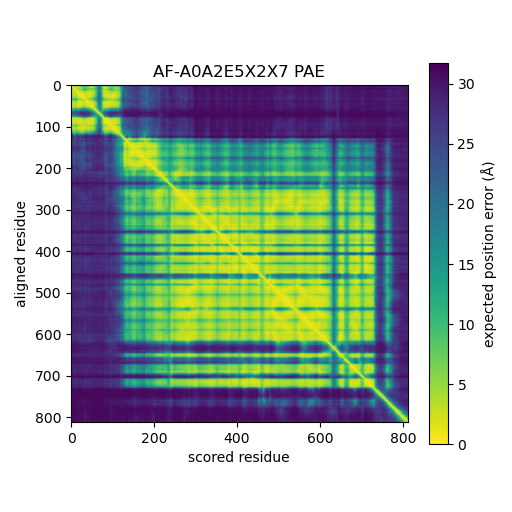TOM 2319 C C . LEU A 1 306 ? -8.162 0.237 -28.333 1.00 85.50 306 LEU A C 1
ATOM 2321 O O . LEU A 1 306 ? -8.521 0.766 -29.383 1.00 85.50 306 LEU A O 1
ATOM 2325 N N . ALA A 1 307 ? -8.710 -0.890 -27.873 1.00 82.88 307 ALA A N 1
ATOM 2326 C CA . ALA A 1 307 ? -9.834 -1.551 -28.533 1.00 82.88 307 ALA A CA 1
ATOM 2327 C C . ALA A 1 307 ? -11.129 -0.714 -28.498 1.00 82.88 307 ALA A C 1
ATOM 2329 O O . ALA A 1 307 ? -11.981 -0.884 -29.368 1.00 82.88 307 ALA A O 1
ATOM 2330 N N . GLY A 1 308 ? -11.275 0.189 -27.520 1.00 73.44 308 GLY A N 1
ATOM 2331 C CA . GLY A 1 308 ? -12.435 1.077 -27.383 1.00 73.44 308 GLY A CA 1
ATOM 2332 C C . GLY A 1 308 ? -12.343 2.377 -28.190 1.00 73.44 308 GLY A C 1
ATOM 2333 O O . GLY A 1 308 ? -13.357 3.048 -28.403 1.00 73.44 308 GLY A O 1
ATOM 2334 N N . VAL A 1 309 ? -11.152 2.735 -28.677 1.00 77.00 309 VAL A N 1
ATOM 2335 C CA . VAL A 1 309 ? -10.907 4.028 -29.329 1.00 77.00 309 VAL A CA 1
ATOM 2336 C C . VAL A 1 309 ? -11.324 3.996 -30.799 1.00 77.00 309 VAL A C 1
ATOM 2338 O O . VAL A 1 309 ? -10.890 3.144 -31.568 1.00 77.00 309 VAL A O 1
ATOM 2341 N N . ARG A 1 310 ? -12.149 4.969 -31.210 1.00 69.94 310 ARG A N 1
ATOM 2342 C CA . ARG A 1 310 ? -12.715 5.045 -32.573 1.00 69.94 310 ARG A CA 1
ATOM 2343 C C . ARG A 1 310 ? -11.799 5.693 -33.613 1.00 69.94 310 ARG A C 1
ATOM 2345 O O . ARG A 1 310 ? -12.019 5.497 -34.804 1.00 69.94 310 ARG A O 1
ATOM 2352 N N . ARG A 1 311 ? -10.832 6.516 -33.192 1.00 75.69 311 ARG A N 1
ATOM 2353 C CA . ARG A 1 311 ? -9.864 7.152 -34.101 1.00 75.69 311 ARG A CA 1
ATOM 2354 C C . ARG A 1 311 ? -8.648 6.262 -34.317 1.00 75.69 311 ARG A C 1
ATOM 2356 O O . ARG A 1 311 ? -8.172 5.608 -33.395 1.00 75.69 311 ARG A O 1
ATOM 2363 N N . ASP A 1 312 ? -8.086 6.344 -35.517 1.00 76.12 312 ASP A N 1
ATOM 2364 C CA . ASP A 1 312 ? -6.794 5.751 -35.850 1.00 76.12 312 ASP A CA 1
ATOM 2365 C C . ASP A 1 312 ? -5.644 6.765 -35.729 1.00 76.12 312 ASP A C 1
ATOM 2367 O O . ASP A 1 312 ? -5.834 7.982 -35.719 1.00 76.12 312 ASP A O 1
ATOM 2371 N N . GLY A 1 313 ? -4.411 6.255 -35.648 1.00 82.75 313 GLY A N 1
ATOM 2372 C CA . GLY A 1 313 ? -3.196 7.077 -35.616 1.00 82.75 313 GLY A CA 1
ATOM 2373 C C . GLY A 1 313 ? -2.890 7.700 -34.248 1.00 82.75 313 GLY A C 1
ATOM 2374 O O . GLY A 1 313 ? -3.225 7.132 -33.210 1.00 82.75 313 GLY A O 1
ATOM 2375 N N . ALA A 1 314 ? -2.195 8.843 -34.243 1.00 83.50 314 ALA A N 1
ATOM 2376 C CA . ALA A 1 314 ? -1.758 9.519 -33.016 1.00 83.50 314 ALA A CA 1
ATOM 2377 C C . ALA A 1 314 ? -2.907 10.151 -32.216 1.00 83.50 314 ALA A C 1
ATOM 2379 O O . ALA A 1 314 ? -2.810 10.228 -30.996 1.00 83.50 314 ALA A O 1
ATOM 2380 N N . GLY A 1 315 ? -4.007 10.542 -32.875 1.00 84.56 315 GLY A N 1
ATOM 2381 C CA . GLY A 1 315 ? -5.185 11.108 -32.204 1.00 84.56 315 GLY A CA 1
ATOM 2382 C C . GLY A 1 315 ? -5.776 10.170 -31.148 1.00 84.56 315 GLY A C 1
ATOM 2383 O O . GLY A 1 315 ? -6.150 10.626 -30.075 1.00 84.56 315 GLY A O 1
ATOM 2384 N N . ALA A 1 316 ? -5.728 8.855 -31.394 1.00 84.56 316 ALA A N 1
ATOM 2385 C CA . ALA A 1 316 ? -6.164 7.842 -30.435 1.00 84.56 316 ALA A CA 1
ATOM 2386 C C . ALA A 1 316 ? -5.451 7.935 -29.080 1.00 84.56 316 ALA A C 1
ATOM 2388 O O . ALA A 1 316 ? -6.054 7.681 -28.045 1.00 84.56 316 ALA A O 1
ATOM 2389 N N . ALA A 1 317 ? -4.165 8.296 -29.074 1.00 87.62 317 ALA A N 1
ATOM 2390 C CA . ALA A 1 317 ? -3.402 8.410 -27.839 1.00 87.62 317 ALA A CA 1
ATOM 2391 C C . ALA A 1 317 ? -3.874 9.579 -26.971 1.00 87.62 317 ALA A C 1
ATOM 2393 O O . ALA A 1 317 ? -3.861 9.478 -25.747 1.00 87.62 317 ALA A O 1
ATOM 2394 N N . PHE A 1 318 ? -4.299 10.673 -27.602 1.00 89.31 318 PHE A N 1
ATOM 2395 C CA . PHE A 1 318 ? -4.843 11.828 -26.897 1.00 89.31 318 PHE A CA 1
ATOM 2396 C C . PHE A 1 318 ? -6.284 11.586 -26.451 1.00 89.31 318 PHE A C 1
ATOM 2398 O O . PHE A 1 318 ? -6.607 11.939 -25.324 1.00 89.31 318 PHE A O 1
ATOM 2405 N N . ASP A 1 319 ? -7.098 10.906 -27.262 1.00 87.69 319 ASP A N 1
ATOM 2406 C CA . ASP A 1 319 ? -8.457 10.502 -26.870 1.00 87.69 319 ASP A CA 1
ATOM 2407 C C . ASP A 1 319 ? -8.434 9.584 -25.631 1.00 87.69 319 ASP A C 1
ATOM 2409 O O . ASP A 1 319 ? -9.278 9.704 -24.748 1.00 87.69 319 ASP A O 1
ATOM 2413 N N . LEU A 1 320 ? -7.415 8.722 -25.500 1.00 89.56 320 LEU A N 1
ATOM 2414 C CA . LEU A 1 320 ? -7.233 7.899 -24.300 1.00 89.56 320 LEU A CA 1
ATOM 2415 C C . LEU A 1 320 ? -7.048 8.716 -23.016 1.00 89.56 320 LEU A C 1
ATOM 2417 O O . LEU A 1 320 ? -7.391 8.222 -21.947 1.00 89.56 320 LEU A O 1
ATOM 2421 N N . LEU A 1 321 ? -6.518 9.943 -23.073 1.00 90.38 321 LEU A N 1
ATOM 2422 C CA . LEU A 1 321 ? -6.320 10.755 -21.866 1.00 90.38 321 LEU A CA 1
ATOM 2423 C C . LEU A 1 321 ? -7.651 11.046 -21.151 1.00 90.38 321 LEU A C 1
ATOM 2425 O O . LEU A 1 321 ? -7.674 11.082 -19.918 1.00 90.38 321 LEU A O 1
ATOM 2429 N N . ASP A 1 322 ? -8.749 11.167 -21.904 1.00 87.69 322 ASP A N 1
ATOM 2430 C CA . ASP A 1 322 ? -10.094 11.365 -21.355 1.00 87.69 322 ASP A CA 1
ATOM 2431 C C . ASP A 1 322 ? -10.585 10.131 -20.583 1.00 87.69 322 ASP A C 1
ATOM 2433 O O . ASP A 1 322 ? -11.262 10.269 -19.565 1.00 87.69 322 ASP A O 1
ATOM 2437 N N . GLU A 1 323 ? -10.201 8.921 -21.005 1.00 87.94 323 GLU A N 1
ATOM 2438 C CA . GLU A 1 323 ? -10.499 7.677 -20.281 1.00 87.94 323 GLU A CA 1
ATOM 2439 C C . GLU A 1 323 ? -9.577 7.479 -19.068 1.00 87.94 323 GLU A C 1
ATOM 2441 O O . GLU A 1 323 ? -10.011 7.017 -18.007 1.00 87.94 323 GLU A O 1
ATOM 2446 N N . LEU A 1 324 ? -8.303 7.864 -19.192 1.00 91.94 324 LEU A N 1
ATOM 2447 C CA . LEU A 1 324 ? -7.309 7.717 -18.128 1.00 91.94 324 LEU A CA 1
ATOM 2448 C C . LEU A 1 324 ? -7.615 8.594 -16.910 1.00 91.94 324 LEU A C 1
ATOM 2450 O O . LEU A 1 324 ? -7.281 8.202 -15.794 1.00 91.94 324 LEU A O 1
ATOM 2454 N N . GLY A 1 325 ? -8.261 9.750 -17.085 1.00 90.00 325 GLY A N 1
ATOM 2455 C CA . GLY A 1 325 ? -8.605 10.653 -15.980 1.00 90.00 325 GLY A CA 1
ATOM 2456 C C . GLY A 1 325 ? -9.534 10.014 -14.937 1.00 90.00 325 GLY A C 1
ATOM 2457 O O . GLY A 1 325 ? -9.151 9.902 -13.767 1.00 90.00 325 GLY A O 1
ATOM 2458 N N . PRO A 1 326 ? -10.734 9.546 -15.328 1.00 90.25 326 PRO A N 1
ATOM 2459 C CA . PRO A 1 326 ? -11.631 8.797 -14.452 1.00 90.25 326 PRO A CA 1
ATOM 2460 C C . PRO A 1 326 ? -10.990 7.531 -13.869 1.00 90.25 326 PRO A C 1
ATOM 2462 O O . PRO A 1 326 ? -11.182 7.240 -12.687 1.00 90.25 326 PRO A O 1
ATOM 2465 N N . LEU A 1 327 ? -10.190 6.800 -14.657 1.00 92.69 327 LEU A N 1
ATOM 2466 C CA . LEU A 1 327 ? -9.473 5.616 -14.169 1.00 92.69 327 LEU A CA 1
ATOM 2467 C C . LEU A 1 327 ? -8.450 5.981 -13.085 1.00 92.69 327 LEU A C 1
ATOM 2469 O O . LEU A 1 327 ? -8.388 5.318 -12.050 1.00 92.69 327 LEU A O 1
ATOM 2473 N N . ALA A 1 328 ? -7.707 7.075 -13.245 1.00 90.12 328 ALA A N 1
ATOM 2474 C CA . ALA A 1 328 ? -6.801 7.575 -12.215 1.00 90.12 328 ALA A CA 1
ATOM 2475 C C . ALA A 1 328 ? -7.557 7.921 -10.920 1.00 90.12 328 ALA A C 1
ATOM 2477 O O . ALA A 1 328 ? -7.116 7.563 -9.828 1.00 90.12 328 ALA A O 1
ATOM 2478 N N . ALA A 1 329 ? -8.727 8.556 -11.031 1.00 87.75 329 ALA A N 1
ATOM 2479 C CA . ALA A 1 329 ? -9.573 8.894 -9.885 1.00 87.75 329 ALA A CA 1
ATOM 2480 C C . ALA A 1 329 ? -10.171 7.663 -9.173 1.00 87.75 329 ALA A C 1
ATOM 2482 O O . ALA A 1 329 ? -10.550 7.751 -8.005 1.00 87.75 329 ALA A O 1
ATOM 2483 N N . SER A 1 330 ? -10.233 6.514 -9.851 1.00 90.88 330 SER A N 1
ATOM 2484 C CA . SER A 1 330 ? -10.768 5.254 -9.317 1.00 90.88 330 SER A CA 1
ATOM 2485 C C . SER A 1 330 ? -9.757 4.411 -8.523 1.00 90.88 330 SER A C 1
ATOM 2487 O O . SER A 1 330 ? -10.087 3.314 -8.077 1.00 90.88 330 SER A O 1
ATOM 2489 N N . CYS A 1 331 ? -8.539 4.914 -8.309 1.00 90.88 331 CYS A N 1
ATOM 2490 C CA . CYS A 1 331 ? -7.517 4.293 -7.462 1.00 90.88 331 CYS A CA 1
ATOM 2491 C C . CYS A 1 331 ? -6.964 5.300 -6.444 1.00 90.88 331 CYS A C 1
ATOM 2493 O O . CYS A 1 331 ? -7.242 6.495 -6.543 1.00 90.88 331 CYS A O 1
ATOM 2495 N N . SER A 1 332 ? -6.197 4.847 -5.448 1.00 88.81 332 SER A N 1
ATOM 2496 C CA . SER A 1 332 ? -5.640 5.708 -4.392 1.00 88.81 332 SER A CA 1
ATOM 2497 C C . SER A 1 332 ? -4.150 6.031 -4.544 1.00 88.81 332 SER A C 1
ATOM 2499 O O . SER A 1 332 ? -3.701 7.042 -3.997 1.00 88.81 332 SER A O 1
ATOM 2501 N N . ARG A 1 33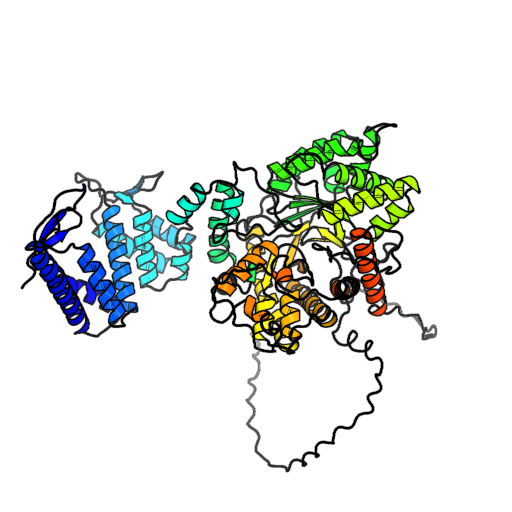3 ? -3.376 5.262 -5.326 1.00 88.06 333 ARG A N 1
ATOM 2502 C CA . ARG A 1 333 ? -1.958 5.570 -5.611 1.00 88.06 333 ARG A CA 1
ATOM 2503 C C . ARG A 1 333 ? -1.658 5.801 -7.081 1.00 88.06 333 ARG A C 1
ATOM 2505 O O . ARG A 1 333 ? -0.985 6.785 -7.387 1.00 88.06 333 ARG A O 1
ATOM 2512 N N . GLY A 1 334 ? -2.135 4.949 -7.984 1.00 91.81 334 GLY A N 1
ATOM 2513 C CA . GLY A 1 334 ? -1.840 5.141 -9.401 1.00 91.81 334 GLY A CA 1
ATOM 2514 C C . GLY A 1 334 ? -2.381 4.089 -10.354 1.00 91.81 334 GLY A C 1
ATOM 2515 O O . GLY A 1 334 ? -2.891 3.046 -9.953 1.00 91.81 334 GLY A O 1
ATOM 2516 N N . LEU A 1 335 ? -2.225 4.387 -11.633 1.00 95.06 335 LEU A N 1
ATOM 2517 C CA . LEU A 1 335 ? -2.582 3.555 -12.765 1.00 95.06 335 LEU A CA 1
ATOM 2518 C C . LEU A 1 335 ? -1.314 3.252 -13.569 1.00 95.06 335 LEU A C 1
ATOM 2520 O O . LEU A 1 335 ? -0.493 4.135 -13.811 1.00 95.06 335 LEU A O 1
ATOM 2524 N N . VAL A 1 336 ? -1.170 2.002 -13.990 1.00 96.31 336 VAL A N 1
ATOM 2525 C CA . VAL A 1 336 ? -0.065 1.532 -14.821 1.00 96.31 336 VAL A CA 1
ATOM 2526 C C . VAL A 1 336 ? -0.616 1.028 -16.146 1.00 96.31 336 VAL A C 1
ATOM 2528 O O . VAL A 1 336 ? -1.509 0.178 -16.176 1.00 96.31 336 VAL A O 1
ATOM 2531 N N . LEU A 1 337 ? -0.068 1.555 -17.238 1.00 95.56 337 LEU A N 1
ATOM 2532 C CA . LEU A 1 337 ? -0.336 1.091 -18.591 1.00 95.56 337 LEU A CA 1
ATOM 2533 C C . LEU A 1 337 ? 0.703 0.047 -18.975 1.00 95.56 337 LEU A C 1
ATOM 2535 O O . LEU A 1 337 ? 1.889 0.347 -19.131 1.00 95.56 337 LEU A O 1
ATOM 2539 N N . GLU A 1 338 ? 0.247 -1.190 -19.119 1.00 93.06 338 GLU A N 1
ATOM 2540 C CA . GLU A 1 338 ? 1.098 -2.295 -19.543 1.00 93.06 338 GLU A CA 1
ATOM 2541 C C . GLU A 1 338 ? 1.198 -2.335 -21.069 1.00 93.06 338 GLU A C 1
ATOM 2543 O O . GLU A 1 338 ? 0.221 -2.062 -21.773 1.00 93.06 338 GLU A O 1
ATOM 2548 N N . GLU A 1 339 ? 2.367 -2.722 -21.578 1.00 88.94 339 GLU A N 1
ATOM 2549 C CA . GLU A 1 339 ? 2.576 -3.061 -22.991 1.00 88.94 339 GLU A CA 1
ATOM 2550 C C . GLU A 1 339 ? 2.173 -1.923 -23.944 1.00 88.94 339 GLU A C 1
ATOM 2552 O O . GLU A 1 339 ? 1.559 -2.129 -24.990 1.00 88.94 339 GLU A O 1
ATOM 2557 N N . ALA A 1 340 ? 2.544 -0.687 -23.595 1.00 90.81 340 ALA A N 1
ATOM 2558 C CA . ALA A 1 340 ? 2.202 0.516 -24.359 1.00 90.81 340 ALA A CA 1
ATOM 2559 C C . ALA A 1 340 ? 2.864 0.601 -25.755 1.00 90.81 340 ALA A C 1
ATOM 2561 O O . ALA A 1 340 ? 2.594 1.537 -26.505 1.00 90.81 340 ALA A O 1
ATOM 2562 N N . GLY A 1 341 ? 3.701 -0.363 -26.149 1.00 89.38 341 GLY A N 1
ATOM 2563 C CA . GLY A 1 341 ? 4.426 -0.369 -27.426 1.00 89.38 341 GLY A CA 1
ATOM 2564 C C . GLY A 1 341 ? 3.563 -0.063 -28.664 1.00 89.38 341 GLY A C 1
ATOM 2565 O O . GLY A 1 341 ? 3.940 0.815 -29.444 1.00 89.38 341 GLY A O 1
ATOM 2566 N N . PRO A 1 342 ? 2.386 -0.695 -28.862 1.00 87.69 342 PRO A N 1
ATOM 2567 C CA . PRO A 1 342 ? 1.499 -0.387 -29.986 1.00 87.69 342 PRO A CA 1
ATOM 2568 C C . PRO A 1 342 ? 0.959 1.051 -29.978 1.00 87.69 342 PRO A C 1
ATOM 2570 O O . PRO A 1 342 ? 0.817 1.653 -31.045 1.00 87.69 342 PRO A O 1
ATOM 2573 N N . LEU A 1 343 ? 0.679 1.612 -28.797 1.00 90.38 343 LEU A N 1
ATOM 2574 C CA . LEU A 1 343 ? 0.260 3.006 -28.628 1.00 90.38 343 LEU A CA 1
ATOM 2575 C C . LEU A 1 343 ? 1.402 3.958 -29.002 1.00 90.38 343 LEU A C 1
ATOM 2577 O O . LEU A 1 343 ? 1.235 4.844 -29.841 1.00 90.38 343 LEU A O 1
ATOM 2581 N N . LEU A 1 344 ? 2.586 3.724 -28.437 1.00 91.00 344 LEU A N 1
ATOM 2582 C CA . LEU A 1 344 ? 3.783 4.526 -28.685 1.00 91.00 344 LEU A CA 1
ATOM 2583 C C . LEU A 1 344 ? 4.201 4.469 -30.164 1.00 91.00 344 LEU A C 1
ATOM 2585 O O . LEU A 1 344 ? 4.572 5.486 -30.746 1.00 91.00 344 LEU A O 1
ATOM 2589 N N . ALA A 1 345 ? 4.037 3.318 -30.824 1.00 87.69 345 ALA A N 1
ATOM 2590 C CA . ALA A 1 345 ? 4.268 3.171 -32.261 1.00 87.69 345 ALA A CA 1
ATOM 2591 C C . ALA A 1 345 ? 3.346 4.058 -33.116 1.00 87.69 345 ALA A C 1
ATOM 2593 O O . ALA A 1 345 ? 3.734 4.472 -34.211 1.00 87.69 345 ALA A O 1
ATOM 2594 N N . ARG A 1 346 ? 2.102 4.308 -32.676 1.00 88.19 346 ARG A N 1
ATOM 2595 C CA . ARG A 1 346 ? 1.159 5.202 -33.378 1.00 88.19 346 ARG A CA 1
ATOM 2596 C C . ARG A 1 346 ? 1.608 6.659 -33.273 1.00 88.19 346 ARG A C 1
ATOM 2598 O O . ARG A 1 346 ? 1.591 7.353 -34.286 1.00 88.19 346 ARG A O 1
ATOM 2605 N N . LEU A 1 347 ? 2.053 7.080 -32.089 1.00 89.00 347 LEU A N 1
ATOM 2606 C CA . LEU A 1 347 ? 2.608 8.415 -31.847 1.00 89.00 347 LEU A CA 1
ATOM 2607 C C . LEU A 1 347 ? 3.889 8.643 -32.660 1.00 89.00 347 LEU A C 1
ATOM 2609 O O . LEU A 1 347 ? 3.980 9.608 -33.414 1.00 89.00 347 LEU A O 1
ATOM 2613 N N . GLN A 1 348 ? 4.834 7.701 -32.592 1.00 85.88 348 GLN A N 1
ATOM 2614 C CA . GLN A 1 348 ? 6.123 7.818 -33.276 1.00 85.88 348 GLN A CA 1
ATOM 2615 C C . GLN A 1 348 ? 5.976 7.933 -34.800 1.00 85.88 348 GLN A C 1
ATOM 2617 O O . GLN A 1 348 ? 6.699 8.693 -35.438 1.00 85.88 348 GLN A O 1
ATOM 2622 N N . ARG A 1 349 ? 5.021 7.210 -35.405 1.00 84.06 349 ARG A N 1
ATOM 2623 C CA . ARG A 1 349 ? 4.756 7.295 -36.854 1.00 84.06 349 ARG A CA 1
ATOM 2624 C C . ARG A 1 349 ? 4.192 8.648 -37.289 1.00 84.06 349 ARG A C 1
ATOM 2626 O O . ARG A 1 349 ? 4.409 9.034 -38.433 1.00 84.06 349 ARG A O 1
ATOM 2633 N N . ALA A 1 350 ? 3.477 9.350 -36.411 1.00 81.06 350 ALA A N 1
ATOM 2634 C CA . ALA A 1 350 ? 2.881 10.646 -36.730 1.00 81.06 350 ALA A CA 1
ATOM 2635 C C . ALA A 1 350 ? 3.891 11.807 -36.702 1.00 81.06 350 ALA A C 1
ATOM 2637 O O . ALA A 1 350 ? 3.649 12.820 -37.349 1.00 81.06 350 ALA A O 1
ATOM 2638 N N . GLY A 1 351 ? 5.027 11.649 -36.012 1.00 71.38 351 GLY A N 1
ATOM 2639 C CA . GLY A 1 351 ? 6.078 12.672 -35.896 1.00 71.38 351 GLY A CA 1
ATOM 2640 C C . GLY A 1 351 ? 6.860 12.986 -37.183 1.00 71.38 351 GLY A C 1
ATOM 2641 O O . GLY A 1 351 ? 7.633 13.938 -37.221 1.00 71.38 351 GLY A O 1
ATOM 2642 N N . GLY A 1 352 ? 6.652 12.227 -38.265 1.00 64.25 352 GLY A N 1
ATOM 2643 C CA . GLY A 1 352 ? 7.345 12.429 -39.543 1.00 64.25 352 GLY A CA 1
ATOM 2644 C C . GLY A 1 352 ? 8.823 12.001 -39.535 1.00 64.25 352 GLY A C 1
ATOM 2645 O O . GLY A 1 352 ? 9.389 11.616 -38.514 1.00 64.25 352 GLY A O 1
ATOM 2646 N N . ARG A 1 353 ? 9.467 12.023 -40.712 1.00 54.22 353 ARG A N 1
ATOM 2647 C CA . ARG A 1 353 ? 10.915 11.772 -40.852 1.00 54.22 353 ARG A CA 1
ATOM 2648 C C . ARG A 1 353 ? 11.660 13.092 -40.625 1.00 54.22 353 ARG A C 1
ATOM 2650 O O . ARG A 1 353 ? 11.528 13.985 -41.452 1.00 54.22 353 ARG A O 1
ATOM 2657 N N . GLY A 1 354 ? 12.422 13.209 -39.536 1.00 52.56 354 GLY A N 1
ATOM 2658 C CA . GLY A 1 354 ? 13.272 14.379 -39.259 1.00 52.56 354 GLY A CA 1
ATOM 2659 C C . GLY A 1 354 ? 13.174 14.962 -37.845 1.00 52.56 354 GLY A C 1
ATOM 2660 O O . GLY A 1 354 ? 13.979 15.821 -37.510 1.00 52.56 354 GLY A O 1
ATOM 2661 N N . GLN A 1 355 ? 12.233 14.499 -37.017 1.00 60.84 355 GLN A N 1
ATOM 2662 C CA . GLN A 1 355 ? 12.185 14.849 -35.593 1.00 60.84 355 GLN A CA 1
ATOM 2663 C C . GLN A 1 355 ? 13.327 14.187 -34.808 1.00 60.84 355 GLN A C 1
ATOM 2665 O O . GLN A 1 355 ? 13.737 13.062 -35.116 1.00 60.84 355 GLN A O 1
ATOM 2670 N N . GLY A 1 356 ? 13.818 14.887 -33.785 1.00 62.19 356 GLY A N 1
ATOM 2671 C CA . GLY A 1 356 ? 14.773 14.372 -32.808 1.00 62.19 356 GLY A CA 1
ATOM 2672 C C . GLY A 1 356 ? 14.244 13.139 -32.066 1.00 62.19 356 GLY A C 1
ATOM 2673 O O . GLY A 1 356 ? 13.050 12.817 -32.082 1.00 62.19 356 GLY A O 1
ATOM 2674 N N . ARG A 1 357 ? 15.148 12.393 -31.423 1.00 71.12 357 ARG A N 1
ATOM 2675 C CA . ARG A 1 357 ? 14.807 11.124 -30.758 1.00 71.12 357 ARG A CA 1
ATOM 2676 C C . ARG A 1 357 ? 13.756 11.358 -29.675 1.00 71.12 357 ARG A C 1
ATOM 2678 O O . ARG A 1 357 ? 13.964 12.154 -28.772 1.00 71.12 357 ARG A O 1
ATOM 2685 N N . GLY A 1 358 ? 12.622 10.664 -29.769 1.00 76.00 358 GLY A N 1
ATOM 2686 C CA . GLY A 1 358 ? 11.548 10.767 -28.777 1.00 76.00 358 GLY A CA 1
ATOM 2687 C C . GLY A 1 358 ? 10.685 12.036 -28.843 1.00 76.00 358 GLY A C 1
ATOM 2688 O O . GLY A 1 358 ? 9.684 12.105 -28.128 1.00 76.00 358 GLY A O 1
ATOM 2689 N N . GLU A 1 359 ? 10.978 13.005 -29.722 1.00 84.62 359 GLU A N 1
ATOM 2690 C CA . GLU A 1 359 ? 10.209 14.261 -29.825 1.00 84.62 359 GLU A CA 1
ATOM 2691 C C . GLU A 1 359 ? 8.721 14.020 -30.111 1.00 84.62 359 GLU A C 1
ATOM 2693 O O . GLU A 1 359 ? 7.862 14.680 -29.529 1.00 84.62 359 GLU A O 1
ATOM 2698 N N . ALA A 1 360 ? 8.404 13.017 -30.933 1.00 86.62 360 ALA A N 1
ATOM 2699 C CA . ALA A 1 360 ? 7.030 12.641 -31.261 1.00 86.62 360 ALA A CA 1
ATOM 2700 C C . ALA A 1 360 ? 6.217 12.152 -30.044 1.00 86.62 360 ALA A C 1
ATOM 2702 O O . ALA A 1 360 ? 4.991 12.270 -30.025 1.00 86.62 360 ALA A O 1
ATOM 2703 N N . LEU A 1 361 ? 6.881 11.589 -29.028 1.00 91.12 361 LEU A N 1
ATOM 2704 C CA . LEU A 1 361 ? 6.235 11.045 -27.826 1.00 91.12 361 LEU A CA 1
ATOM 2705 C C . LEU A 1 361 ? 6.020 12.118 -26.754 1.00 91.12 361 LEU A C 1
ATOM 2707 O O . LEU A 1 361 ? 5.121 12.007 -25.917 1.00 91.12 361 LEU A O 1
ATOM 2711 N N . ARG A 1 362 ? 6.845 13.164 -26.776 1.00 89.00 362 ARG A N 1
ATOM 2712 C CA . ARG A 1 362 ? 6.947 14.148 -25.702 1.00 89.00 362 ARG A CA 1
ATOM 2713 C C . ARG A 1 362 ? 5.642 14.904 -25.410 1.00 89.00 362 ARG A C 1
ATOM 2715 O O . ARG A 1 362 ? 5.291 14.966 -24.233 1.00 89.00 362 ARG A O 1
ATOM 2722 N N . PRO A 1 363 ? 4.871 15.413 -26.396 1.00 89.81 363 PRO A N 1
ATOM 2723 C CA . PRO A 1 363 ? 3.609 16.101 -26.107 1.00 89.81 363 PRO A CA 1
ATOM 2724 C C . PRO A 1 363 ? 2.607 15.223 -25.350 1.00 89.81 363 PRO A C 1
ATOM 2726 O O . PRO A 1 363 ? 1.938 15.688 -24.429 1.00 89.81 363 PRO A O 1
ATOM 2729 N N . TRP A 1 364 ? 2.535 13.937 -25.702 1.00 92.19 364 TRP A N 1
ATOM 2730 C CA . TRP A 1 364 ? 1.645 12.992 -25.035 1.00 92.19 364 TRP A CA 1
ATOM 2731 C C . TRP A 1 364 ? 2.118 12.669 -23.613 1.00 92.19 364 TRP A C 1
ATOM 2733 O O . TRP A 1 364 ? 1.317 12.690 -22.682 1.00 92.19 364 TRP A O 1
ATOM 2743 N N . LEU A 1 365 ? 3.423 12.460 -23.414 1.00 91.94 365 LEU A N 1
ATOM 2744 C CA . LEU A 1 365 ? 4.000 12.245 -22.083 1.00 91.94 365 LEU A CA 1
ATOM 2745 C C . LEU A 1 365 ? 3.823 13.470 -21.167 1.00 91.94 365 LEU A C 1
ATOM 2747 O O . LEU A 1 365 ? 3.521 13.306 -19.988 1.00 91.94 365 LEU A O 1
ATOM 2751 N N . MET A 1 366 ? 3.933 14.694 -21.697 1.00 89.31 366 MET A N 1
ATOM 2752 C CA . MET A 1 366 ? 3.629 15.921 -20.946 1.00 89.31 366 MET A CA 1
ATOM 2753 C C . MET A 1 366 ? 2.161 15.977 -20.517 1.00 89.31 366 MET A C 1
ATOM 2755 O O . MET A 1 366 ? 1.867 16.327 -19.373 1.00 89.31 366 MET A O 1
ATOM 2759 N N . ALA A 1 367 ? 1.242 15.618 -21.417 1.00 91.25 367 ALA A N 1
ATOM 2760 C CA . ALA A 1 367 ? -0.180 15.557 -21.105 1.00 91.25 367 ALA A CA 1
ATOM 2761 C C . ALA A 1 367 ? -0.481 14.484 -20.043 1.00 91.25 367 ALA A C 1
ATOM 2763 O O . ALA A 1 367 ? -1.239 14.742 -19.108 1.00 91.25 367 ALA A O 1
ATOM 2764 N N . LEU A 1 368 ? 0.183 13.325 -20.121 1.00 91.06 368 LEU A N 1
ATOM 2765 C CA . LEU A 1 368 ? 0.092 12.266 -19.117 1.00 91.06 368 LEU A CA 1
ATOM 2766 C C . LEU A 1 368 ? 0.591 12.743 -17.741 1.00 91.06 368 LEU A C 1
ATOM 2768 O O . LEU A 1 368 ? -0.103 12.553 -16.742 1.00 91.06 368 LEU A O 1
ATOM 2772 N N . SER A 1 369 ? 1.735 13.434 -17.676 1.00 86.44 369 SER A N 1
ATOM 2773 C CA . SER A 1 369 ? 2.242 14.042 -16.433 1.00 86.44 369 SER A CA 1
ATOM 2774 C C . SER A 1 369 ? 1.292 15.094 -15.860 1.00 86.44 369 SER A C 1
ATOM 2776 O O . SER A 1 369 ? 1.091 15.162 -14.645 1.00 86.44 369 SER A O 1
ATOM 2778 N N . ALA A 1 370 ? 0.692 15.924 -16.717 1.00 85.56 370 ALA A N 1
ATOM 2779 C CA . ALA A 1 370 ? -0.286 16.921 -16.294 1.00 85.56 370 ALA A CA 1
ATOM 2780 C C . ALA A 1 370 ? -1.537 16.254 -15.701 1.00 85.56 370 ALA A C 1
ATOM 2782 O O . ALA A 1 370 ? -2.000 16.655 -14.630 1.00 85.56 370 ALA A O 1
ATOM 2783 N N . LEU A 1 371 ? -2.037 15.192 -16.337 1.00 88.56 371 LEU A N 1
ATOM 2784 C CA . LEU A 1 371 ? -3.167 14.415 -15.837 1.00 88.56 371 LEU A CA 1
ATOM 2785 C C . LEU A 1 371 ? -2.840 13.759 -14.486 1.00 88.56 371 LEU A C 1
ATOM 2787 O O . LEU A 1 371 ? -3.584 13.949 -13.522 1.00 88.56 371 LEU A O 1
ATOM 2791 N N . ALA A 1 372 ? -1.687 13.091 -14.379 1.00 84.88 372 ALA A N 1
ATOM 2792 C CA . ALA A 1 372 ? -1.179 12.496 -13.140 1.00 84.88 372 ALA A CA 1
ATOM 2793 C C . ALA A 1 372 ? -1.134 13.513 -11.986 1.00 84.88 372 ALA A C 1
ATOM 2795 O O . ALA A 1 372 ? -1.605 13.247 -10.875 1.00 84.88 372 ALA A O 1
ATOM 2796 N N . ARG A 1 373 ? -0.644 14.727 -12.274 1.00 79.25 373 ARG A N 1
ATOM 2797 C CA . ARG A 1 373 ? -0.615 15.848 -11.330 1.00 79.25 373 ARG A CA 1
ATOM 2798 C C . ARG A 1 373 ? -2.002 16.258 -10.866 1.00 79.25 373 ARG A C 1
ATOM 2800 O O . ARG A 1 373 ? -2.216 16.418 -9.668 1.00 79.25 373 ARG A O 1
ATOM 2807 N N . THR A 1 374 ? -2.935 16.452 -11.793 1.00 81.06 374 THR A N 1
ATOM 2808 C CA . THR A 1 374 ? -4.300 16.874 -11.440 1.00 81.06 374 THR A CA 1
ATOM 2809 C C . THR A 1 374 ? -5.055 15.808 -10.651 1.00 81.06 374 THR A C 1
ATOM 2811 O O . THR A 1 374 ? -5.820 16.144 -9.748 1.00 81.06 374 THR A O 1
ATOM 2814 N N . ALA A 1 375 ? -4.796 14.532 -10.940 1.00 82.88 375 ALA A N 1
ATOM 2815 C CA . ALA A 1 375 ? -5.376 13.407 -10.222 1.00 82.88 375 ALA A CA 1
ATOM 2816 C C . ALA A 1 375 ? -4.715 13.164 -8.851 1.00 82.88 375 ALA A C 1
ATOM 2818 O O . ALA A 1 375 ? -5.331 12.552 -7.981 1.00 82.88 375 ALA A O 1
ATOM 2819 N N . GLY A 1 376 ? -3.467 13.606 -8.641 1.00 80.81 376 GLY A N 1
ATOM 2820 C CA . GLY A 1 376 ? -2.682 13.247 -7.453 1.00 80.81 376 GLY A CA 1
ATOM 2821 C C . GLY A 1 376 ? -2.323 11.755 -7.424 1.00 80.81 376 GLY A C 1
ATOM 2822 O O . GLY A 1 376 ? -2.337 11.117 -6.362 1.00 80.81 376 GLY A O 1
ATOM 2823 N N . ARG A 1 377 ? -2.088 11.170 -8.605 1.00 86.75 377 ARG A N 1
ATOM 2824 C CA . ARG A 1 377 ? -1.936 9.726 -8.856 1.00 86.75 377 ARG A CA 1
ATOM 2825 C C . ARG A 1 377 ? -0.801 9.490 -9.832 1.00 86.75 377 ARG A C 1
ATOM 2827 O O . ARG A 1 377 ? -0.600 10.294 -10.734 1.00 86.75 377 ARG A O 1
ATOM 2834 N N . TRP A 1 378 ? -0.065 8.399 -9.661 1.00 88.88 378 TRP A N 1
ATOM 2835 C CA . TRP A 1 378 ? 0.906 7.994 -10.674 1.00 88.88 378 TRP A CA 1
ATOM 2836 C C . TRP A 1 378 ? 0.183 7.511 -11.927 1.00 88.88 378 TRP A C 1
ATOM 2838 O O . TRP A 1 378 ? -0.807 6.793 -11.811 1.00 88.88 378 TRP A O 1
ATOM 2848 N N . LEU A 1 379 ? 0.690 7.897 -13.095 1.00 93.00 379 LEU A N 1
ATOM 2849 C CA . LEU A 1 379 ? 0.319 7.334 -14.389 1.00 93.00 379 LEU A CA 1
ATOM 2850 C C . LEU A 1 379 ? 1.602 6.821 -15.028 1.00 93.00 379 LEU A C 1
ATOM 2852 O O . LEU A 1 379 ? 2.376 7.610 -15.564 1.00 93.00 379 LEU A O 1
ATOM 2856 N N . ASP A 1 380 ? 1.849 5.524 -14.901 1.00 94.06 380 ASP A N 1
ATOM 2857 C CA . ASP A 1 380 ? 3.138 4.917 -15.230 1.00 94.06 380 ASP A CA 1
ATOM 2858 C C . ASP A 1 380 ? 3.035 3.950 -16.405 1.00 94.06 380 ASP A C 1
ATOM 2860 O O . ASP A 1 380 ? 1.949 3.521 -16.803 1.00 94.06 380 ASP A O 1
ATOM 2864 N N . LEU A 1 381 ? 4.196 3.572 -16.933 1.00 95.25 381 LEU A N 1
ATOM 2865 C CA . LEU A 1 381 ? 4.331 2.631 -18.036 1.00 95.25 381 LEU A CA 1
ATOM 2866 C C . LEU A 1 381 ? 5.082 1.389 -17.564 1.00 95.25 381 LEU A C 1
ATOM 2868 O O . LEU A 1 381 ? 6.109 1.495 -16.894 1.00 95.25 381 LEU A O 1
ATOM 2872 N N . SER A 1 382 ? 4.592 0.214 -17.949 1.00 92.69 382 SER A N 1
ATOM 2873 C CA . SER A 1 382 ? 5.223 -1.070 -17.637 1.00 92.69 382 SER A CA 1
ATOM 2874 C C . SER A 1 382 ? 5.412 -1.904 -18.894 1.00 92.69 382 SER A C 1
ATOM 2876 O O . SER A 1 382 ? 4.493 -2.016 -19.711 1.00 92.69 382 SER A O 1
ATOM 2878 N N . ARG A 1 383 ? 6.618 -2.463 -19.060 1.00 85.75 383 ARG A N 1
ATOM 2879 C CA . ARG A 1 383 ? 7.014 -3.275 -20.225 1.00 85.75 383 ARG A CA 1
ATOM 2880 C C . ARG A 1 383 ? 6.657 -2.611 -21.573 1.00 85.75 383 ARG A C 1
ATOM 2882 O O . ARG A 1 383 ? 5.982 -3.215 -22.413 1.00 85.75 383 ARG A O 1
ATOM 2889 N N . PRO A 1 384 ? 6.999 -1.324 -21.796 1.00 82.94 384 PRO A N 1
ATOM 2890 C CA . PRO A 1 384 ? 6.518 -0.594 -22.968 1.00 82.94 384 PRO A CA 1
ATOM 2891 C C . PRO A 1 384 ? 7.259 -0.954 -24.261 1.00 82.94 384 PRO A C 1
ATOM 2893 O O . PRO A 1 384 ? 6.821 -0.521 -25.328 1.00 82.94 384 PRO A O 1
ATOM 2896 N N . GLY A 1 385 ? 8.361 -1.715 -24.197 1.00 64.56 385 GLY A N 1
ATOM 2897 C CA . GLY A 1 385 ? 9.230 -1.980 -25.347 1.00 64.56 385 GLY A CA 1
ATOM 2898 C C . GLY A 1 385 ? 8.574 -2.792 -26.467 1.00 64.56 385 GLY A C 1
ATOM 2899 O O . GLY A 1 385 ? 9.023 -2.735 -27.617 1.00 64.56 385 GLY A O 1
ATOM 2900 N N . GLY A 1 386 ? 7.469 -3.491 -26.177 1.00 64.62 386 GLY A N 1
ATOM 2901 C CA . GLY A 1 386 ? 6.760 -4.314 -27.157 1.00 64.62 386 GLY A CA 1
ATOM 2902 C C . GLY A 1 386 ? 7.722 -5.229 -27.930 1.00 64.62 386 GLY A C 1
ATOM 2903 O O . GLY A 1 386 ? 8.666 -5.767 -27.367 1.00 64.62 386 GLY A O 1
ATOM 2904 N N . ARG A 1 387 ? 7.522 -5.376 -29.248 1.00 64.81 387 ARG A N 1
ATOM 2905 C CA . ARG A 1 387 ? 8.444 -6.108 -30.146 1.00 64.81 387 ARG A CA 1
ATOM 2906 C C . ARG A 1 387 ? 9.544 -5.227 -30.768 1.00 64.81 387 ARG A C 1
ATOM 2908 O O . ARG A 1 387 ? 10.219 -5.682 -31.685 1.00 64.81 387 ARG A O 1
ATOM 2915 N N . SER A 1 388 ? 9.679 -3.954 -30.370 1.00 82.00 388 SER A N 1
ATOM 2916 C CA . SER A 1 388 ? 10.500 -2.972 -31.099 1.00 82.00 388 SER A CA 1
ATOM 2917 C C . SER A 1 388 ? 11.437 -2.181 -30.176 1.00 82.00 388 SER A C 1
ATOM 2919 O O . SER A 1 388 ? 11.034 -1.142 -29.642 1.00 82.00 388 SER A O 1
ATOM 2921 N N . PRO A 1 389 ? 12.724 -2.566 -30.101 1.00 83.88 389 PRO A N 1
ATOM 2922 C CA . PRO A 1 389 ? 13.732 -1.882 -29.288 1.00 83.88 389 PRO A CA 1
ATOM 2923 C C . PRO A 1 389 ? 13.864 -0.374 -29.575 1.00 83.88 389 PRO A C 1
ATOM 2925 O O . PRO A 1 389 ? 14.045 0.422 -28.660 1.00 83.88 389 PRO A O 1
ATOM 2928 N N . ARG A 1 390 ? 13.652 0.054 -30.829 1.00 84.62 390 ARG A N 1
ATOM 2929 C CA . ARG A 1 390 ? 13.685 1.479 -31.227 1.00 84.62 390 ARG A CA 1
ATOM 2930 C C . ARG A 1 390 ? 12.599 2.344 -30.578 1.00 84.62 390 ARG A C 1
ATOM 2932 O O . ARG A 1 390 ? 12.786 3.543 -30.410 1.00 84.62 390 ARG A O 1
ATOM 2939 N N . ILE A 1 391 ? 11.444 1.760 -30.246 1.00 88.62 391 ILE A N 1
ATOM 2940 C CA . ILE A 1 391 ? 10.365 2.497 -29.567 1.00 88.62 391 ILE A CA 1
ATOM 2941 C C . ILE A 1 391 ? 10.753 2.729 -28.110 1.00 88.62 391 ILE A C 1
ATOM 2943 O O . ILE A 1 391 ? 10.525 3.816 -27.584 1.00 88.62 391 ILE A O 1
ATOM 2947 N N . LEU A 1 392 ? 11.365 1.724 -27.480 1.00 90.62 392 LEU A N 1
ATOM 2948 C CA . LEU A 1 392 ? 11.892 1.842 -26.128 1.00 90.62 392 LEU A CA 1
ATOM 2949 C C . LEU A 1 392 ? 13.001 2.898 -26.057 1.00 90.62 392 LEU A C 1
ATOM 2951 O O . LEU A 1 392 ? 12.957 3.748 -25.176 1.00 90.62 392 LEU A O 1
ATOM 2955 N N . GLU A 1 393 ? 13.934 2.898 -27.011 1.00 91.06 393 GLU A N 1
ATOM 2956 C CA . GLU A 1 393 ? 14.968 3.935 -27.128 1.00 91.06 393 GLU A CA 1
ATOM 2957 C C . GLU A 1 393 ? 14.349 5.344 -27.204 1.00 91.06 393 GLU A C 1
ATOM 2959 O O . GLU A 1 393 ? 14.692 6.221 -26.409 1.00 91.06 393 GLU A O 1
ATOM 2964 N N . ALA A 1 394 ? 13.374 5.550 -28.098 1.00 90.69 394 ALA A N 1
ATOM 2965 C CA . ALA A 1 394 ? 12.677 6.830 -28.236 1.00 90.69 394 ALA A CA 1
ATOM 2966 C C . ALA A 1 394 ? 11.940 7.247 -26.948 1.00 90.69 394 ALA A C 1
ATOM 2968 O O . ALA A 1 394 ? 11.973 8.419 -26.572 1.00 90.69 394 ALA A O 1
ATOM 2969 N N . LEU A 1 395 ? 11.295 6.300 -26.258 1.00 93.31 395 LEU A N 1
ATOM 2970 C CA . LEU A 1 395 ? 10.610 6.546 -24.988 1.00 93.31 395 LEU A CA 1
ATOM 2971 C C . LEU A 1 395 ? 11.588 6.960 -23.884 1.00 93.31 395 LEU A C 1
ATOM 2973 O O . LEU A 1 395 ? 11.316 7.914 -23.158 1.00 93.31 395 LEU A O 1
ATOM 2977 N N . VAL A 1 396 ? 12.713 6.255 -23.756 1.00 93.56 396 VAL A N 1
ATOM 2978 C CA . VAL A 1 396 ? 13.732 6.532 -22.736 1.00 93.56 396 VAL A CA 1
ATOM 2979 C C . VAL A 1 396 ? 14.320 7.928 -22.927 1.00 93.56 396 VAL A C 1
ATOM 2981 O O . VAL A 1 396 ? 14.424 8.671 -21.953 1.00 93.56 396 VAL A O 1
ATOM 2984 N N . HIS A 1 397 ? 14.635 8.319 -24.165 1.00 91.94 397 HIS A N 1
ATOM 2985 C CA . HIS A 1 397 ? 15.077 9.683 -24.459 1.00 91.94 397 HIS A CA 1
ATOM 2986 C C . HIS A 1 397 ? 14.003 10.719 -24.109 1.00 91.94 397 HIS A C 1
ATOM 2988 O O . HIS A 1 397 ? 14.284 11.648 -23.355 1.00 91.94 397 HIS A O 1
ATOM 2994 N N . ALA A 1 398 ? 12.755 10.515 -24.546 1.00 91.69 398 ALA A N 1
ATOM 2995 C CA . ALA A 1 398 ? 11.665 11.448 -24.264 1.00 91.69 398 ALA A CA 1
ATOM 2996 C C . ALA A 1 398 ? 11.416 11.638 -22.755 1.00 91.69 398 ALA A C 1
ATOM 2998 O O . ALA A 1 398 ? 11.220 12.760 -22.292 1.00 91.69 398 ALA A O 1
ATOM 2999 N N . LEU A 1 399 ? 11.442 10.554 -21.971 1.00 91.56 399 LEU A N 1
ATOM 3000 C CA . LEU A 1 399 ? 11.308 10.615 -20.513 1.00 91.56 399 LEU A CA 1
ATOM 3001 C C . LEU A 1 399 ? 12.513 11.299 -19.857 1.00 91.56 399 LEU A C 1
ATOM 3003 O O . LEU A 1 399 ? 12.336 12.103 -18.943 1.00 91.56 399 LEU A O 1
ATOM 3007 N N . ALA A 1 400 ? 13.731 10.995 -20.313 1.00 90.50 400 ALA A N 1
ATOM 3008 C CA . ALA A 1 400 ? 14.946 11.603 -19.783 1.00 90.50 400 ALA A CA 1
ATOM 3009 C C . ALA A 1 400 ? 14.985 13.111 -20.051 1.00 90.50 400 ALA A C 1
ATOM 3011 O O . ALA A 1 400 ? 15.402 13.862 -19.169 1.00 90.50 400 ALA A O 1
ATOM 3012 N N . ASP A 1 401 ? 14.521 13.562 -21.214 1.00 87.31 401 ASP A N 1
ATOM 3013 C CA . ASP A 1 401 ? 14.425 14.984 -21.549 1.00 87.31 401 ASP A CA 1
ATOM 3014 C C . ASP A 1 401 ? 13.390 15.695 -20.676 1.00 87.31 401 ASP A C 1
ATOM 3016 O O . ASP A 1 401 ? 13.672 16.764 -20.132 1.00 87.31 401 ASP A O 1
ATOM 3020 N N . LEU A 1 402 ? 12.231 15.065 -20.450 1.00 84.81 402 LEU A N 1
ATOM 3021 C CA . LEU A 1 402 ? 11.214 15.583 -19.532 1.00 84.81 402 LEU A CA 1
ATOM 3022 C C . LEU A 1 402 ? 11.727 15.714 -18.092 1.00 84.81 402 LEU A C 1
ATOM 3024 O O . LEU A 1 402 ? 11.372 16.673 -17.407 1.00 84.81 402 LEU A O 1
ATOM 3028 N N . GLU A 1 403 ? 12.600 14.808 -17.642 1.00 78.81 403 GLU A N 1
ATOM 3029 C CA . GLU A 1 403 ? 13.186 14.800 -16.293 1.00 78.81 403 GLU A CA 1
ATOM 3030 C C . GLU A 1 403 ? 14.283 15.877 -16.098 1.00 78.81 403 GLU A C 1
ATOM 3032 O O . GLU A 1 403 ? 15.383 15.632 -15.611 1.00 78.81 403 GLU A O 1
ATOM 3037 N N . GLY A 1 404 ? 14.042 17.115 -16.509 1.00 63.50 404 GLY A N 1
ATOM 3038 C CA . GLY A 1 404 ? 15.009 18.215 -16.388 1.00 63.50 404 GLY A CA 1
ATOM 3039 C C . GLY A 1 404 ? 14.451 19.578 -16.772 1.00 63.50 404 GLY A C 1
ATOM 3040 O O . GLY A 1 404 ? 15.021 20.610 -16.416 1.00 63.50 404 GLY A O 1
ATOM 3041 N N . GLU A 1 405 ? 13.311 19.595 -17.453 1.00 61.25 405 GLU A N 1
ATOM 3042 C CA . GLU A 1 405 ? 12.571 20.816 -17.724 1.00 61.25 405 GLU A CA 1
ATOM 3043 C C . GLU A 1 405 ? 11.869 21.277 -16.448 1.00 61.25 405 GLU A C 1
ATOM 3045 O O . GLU A 1 405 ? 11.360 20.464 -15.682 1.00 61.25 405 GLU A O 1
ATOM 3050 N N . ARG A 1 406 ? 11.853 22.593 -16.196 1.00 49.19 406 ARG A N 1
ATOM 3051 C CA . ARG A 1 406 ? 11.292 23.241 -14.991 1.00 49.19 406 ARG A CA 1
ATOM 3052 C C . ARG A 1 406 ? 9.757 23.126 -14.880 1.00 49.19 406 ARG A C 1
ATOM 3054 O O . ARG A 1 406 ? 9.076 24.083 -14.523 1.00 49.19 406 ARG A O 1
ATOM 3061 N N . SER A 1 407 ? 9.189 21.966 -15.174 1.00 47.50 407 SER A N 1
ATOM 3062 C CA . SER A 1 407 ? 7.855 21.573 -14.756 1.00 47.50 407 SER A CA 1
ATOM 3063 C C . SER A 1 407 ? 8.017 20.952 -13.369 1.00 47.50 407 SER A C 1
ATOM 3065 O O . SER A 1 407 ? 8.688 19.940 -13.209 1.00 47.50 407 SER A O 1
ATOM 3067 N N . GLY A 1 408 ? 7.452 21.577 -12.336 1.00 52.75 408 GLY A N 1
ATOM 3068 C CA . GLY A 1 408 ? 7.522 21.102 -10.948 1.00 52.75 408 GLY A CA 1
ATOM 3069 C C . GLY A 1 408 ? 6.784 19.780 -10.680 1.00 52.75 408 GLY A C 1
ATOM 3070 O O . GLY A 1 408 ? 6.236 19.619 -9.592 1.00 52.75 408 GLY A O 1
ATOM 3071 N N . PHE A 1 409 ? 6.709 18.868 -11.655 1.00 58.41 409 PHE A N 1
ATOM 3072 C CA . PHE A 1 409 ? 6.109 17.551 -11.510 1.00 58.41 409 PHE A CA 1
ATOM 3073 C C . PHE A 1 409 ? 6.938 16.453 -12.195 1.00 58.41 409 PHE A C 1
ATOM 3075 O O . PHE A 1 409 ? 7.428 16.673 -13.303 1.00 58.41 409 PHE A O 1
ATOM 3082 N N . PRO A 1 410 ? 7.078 15.280 -11.553 1.00 67.62 410 PRO A N 1
ATOM 3083 C CA . PRO A 1 410 ? 7.822 14.139 -12.081 1.00 67.62 410 PRO A CA 1
ATOM 3084 C C . PRO A 1 410 ? 7.310 13.630 -13.438 1.00 67.62 410 PRO A C 1
ATOM 3086 O O . PRO A 1 410 ? 6.097 13.548 -13.639 1.00 67.62 410 PRO A O 1
ATOM 3089 N N . ALA A 1 411 ? 8.220 13.214 -14.327 1.00 77.25 411 ALA A N 1
ATOM 3090 C CA . ALA A 1 411 ? 7.864 12.389 -15.484 1.00 77.25 411 ALA A CA 1
ATOM 3091 C C . ALA A 1 411 ? 7.215 11.048 -15.043 1.00 77.25 411 ALA A C 1
ATOM 3093 O O . ALA A 1 411 ? 7.428 10.614 -13.901 1.00 77.25 411 ALA A O 1
ATOM 3094 N N . PRO A 1 412 ? 6.438 10.374 -15.920 1.00 89.12 412 PRO A N 1
ATOM 3095 C CA . PRO A 1 412 ? 5.903 9.038 -15.658 1.00 89.12 412 PRO A CA 1
ATOM 3096 C C . PRO A 1 412 ? 7.010 8.075 -15.240 1.00 89.12 412 PRO A C 1
ATOM 3098 O O . PRO A 1 412 ? 8.117 8.136 -15.786 1.00 89.12 412 PRO A O 1
ATOM 3101 N N . ARG A 1 413 ? 6.724 7.166 -14.301 1.00 90.44 413 ARG A N 1
ATOM 3102 C CA . ARG A 1 413 ? 7.685 6.106 -13.993 1.00 90.44 413 ARG A CA 1
ATOM 3103 C C . ARG A 1 413 ? 7.636 5.042 -15.084 1.00 90.44 413 ARG A C 1
ATOM 3105 O O . ARG A 1 413 ? 6.582 4.737 -15.646 1.00 90.44 413 ARG A O 1
ATOM 3112 N N . LEU A 1 414 ? 8.797 4.475 -15.357 1.00 93.88 414 LEU A N 1
ATOM 3113 C CA . LEU A 1 414 ? 9.023 3.423 -16.323 1.00 93.88 414 LEU A CA 1
ATOM 3114 C C . LEU A 1 414 ? 9.480 2.165 -15.585 1.00 93.88 414 LEU A C 1
ATOM 3116 O O . LEU A 1 414 ? 10.583 2.125 -15.045 1.00 93.88 414 LEU A O 1
ATOM 3120 N N . PHE A 1 415 ? 8.635 1.140 -15.580 1.00 94.62 415 PHE A N 1
ATOM 3121 C CA . PHE A 1 415 ? 8.979 -0.193 -15.100 1.00 94.62 415 PHE A CA 1
ATOM 3122 C C . PHE A 1 415 ? 9.572 -0.999 -16.253 1.00 94.62 415 PHE A C 1
ATOM 3124 O O . PHE A 1 415 ? 8.879 -1.263 -17.243 1.00 94.62 415 PHE A O 1
ATOM 3131 N N . LEU A 1 416 ? 10.855 -1.350 -16.138 1.00 92.62 416 LEU A N 1
ATOM 3132 C CA . LEU A 1 416 ? 11.619 -1.947 -17.233 1.00 92.62 416 LEU A CA 1
ATOM 3133 C C . LEU A 1 416 ? 12.395 -3.176 -16.773 1.00 92.62 416 LEU A C 1
ATOM 3135 O O . LEU A 1 416 ? 12.960 -3.187 -15.678 1.00 92.62 416 LEU A O 1
ATOM 3139 N N . THR A 1 417 ? 12.421 -4.218 -17.599 1.00 91.19 417 THR A N 1
ATOM 3140 C CA . THR A 1 417 ? 13.225 -5.417 -17.329 1.00 91.19 417 THR A CA 1
ATOM 3141 C C . THR A 1 417 ? 14.669 -5.238 -17.806 1.00 91.19 417 THR A C 1
ATOM 3143 O O . THR A 1 417 ? 14.964 -4.444 -18.710 1.00 91.19 417 THR A O 1
ATOM 3146 N N . ALA A 1 418 ? 15.598 -6.004 -17.227 1.00 89.69 418 ALA A N 1
ATOM 3147 C CA . ALA A 1 418 ? 16.981 -6.020 -17.703 1.00 89.69 418 ALA A CA 1
ATOM 3148 C C . ALA A 1 418 ? 17.073 -6.566 -19.143 1.00 89.69 418 ALA A C 1
ATOM 3150 O O . ALA A 1 418 ? 17.908 -6.104 -19.917 1.00 89.69 418 ALA A O 1
ATOM 3151 N N . ALA A 1 419 ? 16.186 -7.496 -19.521 1.00 86.06 419 ALA A N 1
ATOM 3152 C CA . ALA A 1 419 ? 16.107 -8.053 -20.871 1.00 86.06 419 ALA A CA 1
ATOM 3153 C C . ALA A 1 419 ? 15.700 -6.997 -21.915 1.00 86.06 419 ALA A C 1
ATOM 3155 O O . ALA A 1 419 ? 16.405 -6.825 -22.907 1.00 86.06 419 ALA A O 1
ATOM 3156 N N . GLU A 1 420 ? 14.631 -6.226 -21.666 1.00 88.38 420 GLU A N 1
ATOM 3157 C CA . GLU A 1 420 ? 14.227 -5.119 -22.551 1.00 88.38 420 GLU A CA 1
ATOM 3158 C C . GLU A 1 420 ? 15.340 -4.073 -22.695 1.00 88.38 420 GLU A C 1
ATOM 3160 O O . GLU A 1 420 ? 15.600 -3.573 -23.791 1.00 88.38 420 GLU A O 1
ATOM 3165 N N . THR A 1 421 ? 16.032 -3.778 -21.593 1.00 90.75 421 THR A N 1
ATOM 3166 C CA . THR A 1 421 ? 17.160 -2.839 -21.576 1.00 90.75 421 THR A CA 1
ATOM 3167 C C . THR A 1 421 ? 18.328 -3.334 -22.428 1.00 90.75 421 THR A C 1
ATOM 3169 O O . THR A 1 421 ? 18.823 -2.587 -23.271 1.00 90.75 421 THR A O 1
ATOM 3172 N N . ARG A 1 422 ? 18.753 -4.595 -22.254 1.00 88.44 422 ARG A N 1
ATOM 3173 C CA . ARG A 1 422 ? 19.842 -5.195 -23.047 1.00 88.44 422 ARG A CA 1
ATOM 3174 C C . ARG A 1 422 ? 19.480 -5.235 -24.533 1.00 88.44 422 ARG A C 1
ATOM 3176 O O . ARG A 1 422 ? 20.265 -4.757 -25.346 1.00 88.44 422 ARG A O 1
ATOM 3183 N N . ALA A 1 423 ? 18.260 -5.655 -24.873 1.00 87.44 423 ALA A N 1
ATOM 3184 C CA . ALA A 1 423 ? 17.782 -5.681 -26.256 1.00 87.44 423 ALA A CA 1
ATOM 3185 C C . ALA A 1 423 ? 17.793 -4.288 -26.922 1.00 87.44 423 ALA A C 1
ATOM 3187 O O . ALA A 1 423 ? 18.145 -4.166 -28.096 1.00 87.44 423 ALA A O 1
ATOM 3188 N N . ALA A 1 424 ? 17.446 -3.222 -26.190 1.00 89.06 424 ALA A N 1
ATOM 3189 C CA . ALA A 1 424 ? 17.550 -1.847 -26.689 1.00 89.06 424 ALA A CA 1
ATOM 3190 C C . ALA A 1 424 ? 18.997 -1.394 -26.902 1.00 89.06 424 ALA A C 1
ATOM 3192 O O . ALA A 1 424 ? 19.305 -0.800 -27.934 1.00 89.06 424 ALA A O 1
ATOM 3193 N N . LEU A 1 425 ? 19.892 -1.706 -25.965 1.00 89.88 425 LEU A N 1
ATOM 3194 C CA . LEU A 1 425 ? 21.310 -1.356 -26.064 1.00 89.88 425 LEU A CA 1
ATOM 3195 C C . LEU A 1 425 ? 22.014 -2.093 -27.214 1.00 89.88 425 LEU A C 1
ATOM 3197 O O . LEU A 1 425 ? 22.835 -1.494 -27.912 1.00 89.88 425 LEU A O 1
ATOM 3201 N N . GLU A 1 426 ? 21.682 -3.366 -27.429 1.00 88.69 426 GLU A N 1
ATOM 3202 C CA . GLU A 1 426 ? 22.212 -4.194 -28.519 1.00 88.69 426 GLU A CA 1
ATOM 3203 C C . GLU A 1 426 ? 21.709 -3.731 -29.891 1.00 88.69 426 GLU A C 1
ATOM 3205 O O . GLU A 1 426 ? 22.485 -3.675 -30.846 1.00 88.69 426 GLU A O 1
ATOM 3210 N N . ALA A 1 427 ? 20.433 -3.341 -29.986 1.00 87.38 427 ALA A N 1
ATOM 3211 C CA . ALA A 1 427 ? 19.833 -2.851 -31.225 1.00 87.38 427 ALA A CA 1
ATOM 3212 C C . ALA A 1 427 ? 20.264 -1.420 -31.608 1.00 87.38 427 ALA A C 1
ATOM 3214 O O . ALA A 1 427 ? 20.123 -1.037 -32.774 1.00 87.38 427 ALA A O 1
ATOM 3215 N N . ALA A 1 428 ? 20.757 -0.625 -30.653 1.00 85.81 428 ALA A N 1
ATOM 3216 C CA . ALA A 1 428 ? 21.220 0.743 -30.880 1.00 85.81 428 ALA A CA 1
ATOM 3217 C C . ALA A 1 428 ? 22.580 0.780 -31.606 1.00 85.81 428 ALA A C 1
ATOM 3219 O O . ALA A 1 428 ? 23.490 -0.003 -31.298 1.00 85.81 428 ALA A O 1
ATOM 3220 N N . HIS A 1 429 ? 22.755 1.729 -32.537 1.00 84.56 429 HIS A N 1
ATOM 3221 C CA . HIS A 1 429 ? 24.059 1.996 -33.162 1.00 84.56 429 HIS A CA 1
ATOM 3222 C C . HIS A 1 429 ? 25.061 2.539 -32.130 1.00 84.56 429 HIS A C 1
ATOM 3224 O O . HIS A 1 429 ? 24.675 2.984 -31.054 1.00 84.56 429 HIS A O 1
ATOM 3230 N N . ALA A 1 430 ? 26.360 2.527 -32.447 1.00 80.00 430 ALA A N 1
ATOM 3231 C CA . ALA A 1 430 ? 27.415 2.890 -31.492 1.00 80.00 430 ALA A CA 1
ATOM 3232 C C . ALA A 1 430 ? 27.251 4.302 -30.884 1.00 80.00 430 ALA A C 1
ATOM 3234 O O . ALA A 1 430 ? 27.371 4.467 -29.669 1.00 80.00 430 ALA A O 1
ATOM 3235 N N . GLU A 1 431 ? 26.927 5.305 -31.707 1.00 77.31 431 GLU A N 1
ATOM 3236 C CA . GLU A 1 431 ? 26.666 6.677 -31.245 1.00 77.31 431 GLU A CA 1
ATOM 3237 C C . GLU A 1 431 ? 25.373 6.761 -30.414 1.00 77.31 431 GLU A C 1
ATOM 3239 O O . GLU A 1 431 ? 25.324 7.435 -29.382 1.00 77.31 431 GLU A O 1
ATOM 3244 N N . ASP A 1 432 ? 24.341 6.011 -30.813 1.00 82.25 432 ASP A N 1
ATOM 3245 C CA . ASP A 1 432 ? 23.025 5.999 -30.166 1.00 82.25 432 ASP A CA 1
ATOM 3246 C C . ASP A 1 432 ? 23.071 5.346 -28.786 1.00 82.25 432 ASP A C 1
ATOM 3248 O O . ASP A 1 432 ? 22.470 5.836 -27.828 1.00 82.25 432 ASP A O 1
ATOM 3252 N N . ARG A 1 433 ? 23.857 4.276 -28.665 1.00 88.69 433 ARG A N 1
ATOM 3253 C CA . ARG A 1 433 ? 24.019 3.489 -27.445 1.00 88.69 433 ARG A CA 1
ATOM 3254 C C . ARG A 1 433 ? 24.575 4.319 -26.295 1.00 88.69 433 ARG A C 1
ATOM 3256 O O . ARG A 1 433 ? 24.085 4.205 -25.177 1.00 88.69 433 ARG A O 1
ATOM 3263 N N . THR A 1 434 ? 25.555 5.182 -26.564 1.00 89.25 434 THR A N 1
ATOM 3264 C CA . THR A 1 434 ? 26.143 6.060 -25.537 1.00 89.25 434 THR A CA 1
ATOM 3265 C C . THR A 1 434 ? 25.103 7.037 -24.985 1.00 89.25 434 THR A C 1
ATOM 3267 O O . THR A 1 434 ? 24.981 7.195 -23.768 1.00 89.25 434 THR A O 1
ATOM 3270 N N . ALA A 1 435 ? 24.304 7.650 -25.864 1.00 89.88 435 ALA A N 1
ATOM 3271 C CA . ALA A 1 435 ? 23.223 8.543 -25.458 1.00 89.88 435 ALA A CA 1
ATOM 3272 C C . ALA A 1 435 ? 22.129 7.792 -24.682 1.00 89.88 435 ALA A C 1
ATOM 3274 O O . ALA A 1 435 ? 21.652 8.282 -23.658 1.00 89.88 435 ALA A O 1
ATOM 3275 N N . LEU A 1 436 ? 21.750 6.593 -25.139 1.00 91.38 436 LEU A N 1
ATOM 3276 C CA . LEU A 1 436 ? 20.760 5.752 -24.471 1.00 91.38 436 LEU A CA 1
ATOM 3277 C C . LEU A 1 436 ? 21.218 5.365 -23.056 1.00 91.38 436 LEU A C 1
ATOM 3279 O O . LEU A 1 436 ? 20.448 5.516 -22.109 1.00 91.38 436 LEU A O 1
ATOM 3283 N N . CYS A 1 437 ? 22.480 4.953 -22.888 1.00 93.38 437 CYS A N 1
ATOM 3284 C CA . CYS A 1 437 ? 23.081 4.698 -21.576 1.00 93.38 437 CYS A CA 1
ATOM 3285 C C . CYS A 1 437 ? 22.973 5.918 -20.649 1.00 93.38 437 CYS A C 1
ATOM 3287 O O . CYS A 1 437 ? 22.586 5.770 -19.491 1.00 93.38 437 CYS A O 1
ATOM 3289 N N . ALA A 1 438 ? 23.268 7.122 -21.149 1.00 91.88 438 ALA A N 1
ATOM 3290 C CA . ALA A 1 438 ? 23.175 8.351 -20.360 1.00 91.88 438 ALA A CA 1
ATOM 3291 C C . ALA A 1 438 ? 21.728 8.681 -19.945 1.00 91.88 438 ALA A C 1
ATOM 3293 O O . ALA A 1 438 ? 21.484 9.084 -18.804 1.00 91.88 438 ALA A O 1
ATOM 3294 N N . SER A 1 439 ? 20.754 8.483 -20.840 1.00 93.56 439 SER A N 1
ATOM 3295 C CA . SER A 1 439 ? 19.330 8.659 -20.528 1.00 93.56 439 SER A CA 1
ATOM 3296 C C . SER A 1 439 ? 18.834 7.635 -19.499 1.00 93.56 439 SER A C 1
ATOM 3298 O O . SER A 1 439 ? 18.161 8.022 -18.543 1.00 93.56 439 SER A O 1
ATOM 3300 N N . LEU A 1 440 ? 19.205 6.356 -19.639 1.00 93.88 440 LEU A N 1
ATOM 3301 C CA . LEU A 1 440 ? 18.892 5.304 -18.661 1.00 93.88 440 LEU A CA 1
ATOM 3302 C C . LEU A 1 440 ? 19.477 5.632 -17.283 1.00 93.88 440 LEU A C 1
ATOM 3304 O O . LEU A 1 440 ? 18.755 5.602 -16.289 1.00 93.88 440 LEU A O 1
ATOM 3308 N N . GLU A 1 441 ? 20.754 6.016 -17.231 1.00 91.94 441 GLU A N 1
ATOM 3309 C CA . GLU A 1 441 ? 21.444 6.409 -15.998 1.00 91.94 441 GLU A CA 1
ATOM 3310 C C . GLU A 1 441 ? 20.741 7.586 -15.308 1.00 91.94 441 GLU A C 1
ATOM 3312 O O . GLU A 1 441 ? 20.501 7.569 -14.097 1.00 91.94 441 GLU A O 1
ATOM 3317 N N . LYS A 1 442 ? 20.342 8.605 -16.080 1.00 90.06 442 LYS A N 1
ATOM 3318 C CA . LYS A 1 442 ? 19.587 9.751 -15.561 1.00 90.06 442 LYS A CA 1
ATOM 3319 C C . LYS A 1 442 ? 18.257 9.317 -14.941 1.00 90.06 442 LYS A C 1
ATOM 3321 O O . LYS A 1 442 ? 17.919 9.784 -13.851 1.00 90.06 442 LYS A O 1
ATOM 3326 N N . LEU A 1 443 ? 17.503 8.448 -15.612 1.00 91.00 443 LEU A N 1
ATOM 3327 C CA . LEU A 1 443 ? 16.199 7.989 -15.128 1.00 91.00 443 LEU A CA 1
ATOM 3328 C C . LEU A 1 443 ? 16.315 7.063 -13.907 1.00 91.00 443 LEU A C 1
ATOM 3330 O O . LEU A 1 443 ? 15.494 7.167 -12.997 1.00 91.00 443 LEU A O 1
ATOM 3334 N N . LEU A 1 444 ? 17.338 6.206 -13.851 1.00 89.00 444 LEU A N 1
ATOM 3335 C CA . LEU A 1 444 ? 17.641 5.363 -12.688 1.00 89.00 444 LEU A CA 1
ATOM 3336 C C . LEU A 1 444 ? 17.960 6.223 -11.460 1.00 89.00 444 LEU A C 1
ATOM 3338 O O . LEU A 1 444 ? 17.312 6.098 -10.423 1.00 89.00 444 LEU A O 1
ATOM 3342 N N . ARG A 1 445 ? 18.889 7.176 -11.603 1.00 84.81 445 ARG A N 1
ATOM 3343 C CA . ARG A 1 445 ? 19.311 8.088 -10.525 1.00 84.81 445 ARG A CA 1
ATOM 3344 C C . ARG A 1 445 ? 18.175 8.961 -9.985 1.00 84.81 445 ARG A C 1
ATOM 3346 O O . ARG A 1 445 ? 18.186 9.347 -8.821 1.00 84.81 445 ARG A O 1
ATOM 3353 N N . THR A 1 446 ? 17.205 9.305 -10.828 1.00 81.94 446 THR A N 1
ATOM 3354 C CA . THR A 1 446 ? 16.036 10.121 -10.446 1.00 81.94 446 THR A CA 1
ATOM 3355 C C . THR A 1 446 ? 14.851 9.285 -9.948 1.00 81.94 446 THR A C 1
ATOM 3357 O O . THR A 1 446 ? 13.826 9.850 -9.558 1.00 81.94 446 THR A O 1
ATOM 3360 N N . GLY A 1 447 ? 14.964 7.950 -9.942 1.00 83.19 447 GLY A N 1
ATOM 3361 C CA . GLY A 1 4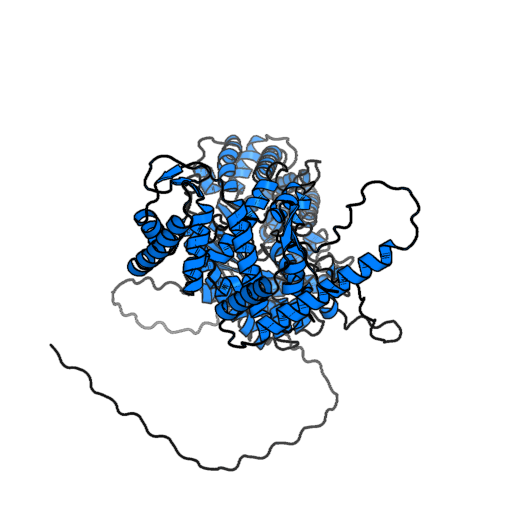47 ? 13.882 7.040 -9.554 1.00 83.19 447 GLY A CA 1
ATOM 3362 C C . GLY A 1 447 ? 12.699 7.041 -10.529 1.00 83.19 447 GLY A C 1
ATOM 3363 O O . GLY A 1 447 ? 11.575 6.708 -10.145 1.00 83.19 447 GLY A O 1
ATOM 3364 N N . ARG A 1 448 ? 12.928 7.464 -11.778 1.00 88.12 448 ARG A N 1
ATOM 3365 C CA . ARG A 1 448 ? 11.945 7.427 -12.871 1.00 88.12 448 ARG A CA 1
ATOM 3366 C C . ARG A 1 448 ? 11.968 6.115 -13.618 1.00 88.12 448 ARG A C 1
ATOM 3368 O O . ARG A 1 448 ? 10.924 5.696 -14.095 1.00 88.12 448 ARG A O 1
ATOM 3375 N N . LEU A 1 449 ? 13.119 5.464 -13.701 1.00 92.00 449 LEU A N 1
ATOM 3376 C CA . LEU A 1 449 ? 13.210 4.096 -14.177 1.00 92.00 449 LEU A CA 1
ATOM 3377 C C . LEU A 1 449 ? 13.311 3.177 -12.966 1.00 92.00 449 LEU A C 1
ATOM 3379 O O . LEU A 1 449 ? 14.242 3.298 -12.173 1.00 92.00 449 LEU A O 1
ATOM 3383 N N . LEU A 1 450 ? 12.336 2.283 -12.826 1.00 92.50 450 LEU A N 1
ATOM 3384 C CA . LEU A 1 450 ? 12.334 1.240 -11.814 1.00 92.50 450 LEU A CA 1
ATOM 3385 C C . LEU A 1 450 ? 12.674 -0.088 -12.484 1.00 92.50 450 LEU A C 1
ATOM 3387 O O . LEU A 1 450 ? 11.870 -0.601 -13.272 1.00 92.50 450 LEU A O 1
ATOM 3391 N N . PRO A 1 451 ? 13.838 -0.664 -12.156 1.00 93.31 451 PRO A N 1
ATOM 3392 C CA . PRO A 1 451 ? 14.156 -2.023 -12.533 1.00 93.31 451 PRO A CA 1
ATOM 3393 C C . PRO A 1 451 ? 13.077 -2.999 -12.091 1.00 93.31 451 PRO A C 1
ATOM 3395 O O . PRO A 1 451 ? 12.636 -2.973 -10.942 1.00 93.31 451 PRO A O 1
ATOM 3398 N N . THR A 1 452 ? 12.695 -3.898 -12.981 1.00 92.88 452 THR A N 1
ATOM 3399 C CA . THR A 1 452 ? 11.821 -5.029 -12.675 1.00 92.88 452 THR A CA 1
ATOM 3400 C C . THR A 1 452 ? 12.516 -6.331 -13.008 1.00 92.88 452 THR A C 1
ATOM 3402 O O . THR A 1 452 ? 13.401 -6.381 -13.867 1.00 92.88 452 THR A O 1
ATOM 3405 N N . TRP A 1 453 ? 12.121 -7.382 -12.304 1.00 89.69 453 TRP A N 1
ATOM 3406 C CA . TRP A 1 453 ? 12.563 -8.734 -12.596 1.00 89.69 453 TRP A CA 1
ATOM 3407 C C . TRP A 1 453 ? 11.378 -9.683 -12.609 1.00 89.69 453 TRP A C 1
ATOM 3409 O O . TRP A 1 453 ? 10.351 -9.462 -11.959 1.00 89.69 453 TRP A O 1
ATOM 3419 N N . ASP A 1 454 ? 11.581 -10.776 -13.319 1.00 84.56 454 ASP A N 1
ATOM 3420 C CA . ASP A 1 454 ? 10.719 -11.937 -13.331 1.00 84.56 454 ASP A CA 1
ATOM 3421 C C . ASP A 1 454 ? 11.576 -13.205 -13.422 1.00 84.56 454 ASP A C 1
ATOM 3423 O O . ASP A 1 454 ? 12.812 -13.154 -13.511 1.00 84.56 454 ASP A O 1
ATOM 3427 N N . ALA A 1 455 ? 10.923 -14.353 -13.322 1.00 73.38 455 ALA A N 1
ATOM 3428 C CA . ALA A 1 455 ? 11.579 -15.648 -13.341 1.00 73.38 455 ALA A CA 1
ATOM 3429 C C . ALA A 1 455 ? 11.842 -16.187 -14.762 1.00 73.38 455 ALA A C 1
ATOM 3431 O O . ALA A 1 455 ? 12.313 -17.317 -14.907 1.00 73.38 455 ALA A O 1
ATOM 3432 N N . SER A 1 456 ? 11.547 -15.409 -15.809 1.00 65.50 456 SER A N 1
ATOM 3433 C CA . SER A 1 456 ? 11.780 -15.813 -17.197 1.00 65.50 456 SER A CA 1
ATOM 3434 C C . SER A 1 456 ? 13.271 -15.753 -17.546 1.00 65.50 456 SER A C 1
ATOM 3436 O O . SER A 1 456 ? 14.025 -14.921 -17.033 1.00 65.50 456 SER A O 1
ATOM 3438 N N . SER A 1 457 ? 13.700 -16.626 -18.456 1.00 56.22 457 SER A N 1
ATOM 3439 C CA . SER A 1 457 ? 15.016 -16.563 -19.090 1.00 56.22 457 SER A CA 1
ATOM 3440 C C . SER A 1 457 ? 15.137 -15.331 -19.999 1.00 56.22 457 SER A C 1
ATOM 3442 O O . SER A 1 457 ? 14.147 -14.666 -20.313 1.00 56.22 457 SER A O 1
ATOM 3444 N N . ALA A 1 458 ? 16.361 -15.038 -20.453 1.00 47.66 458 ALA A N 1
ATOM 3445 C CA . ALA A 1 458 ? 16.635 -13.933 -21.376 1.00 47.66 458 ALA A CA 1
ATOM 3446 C C . ALA A 1 458 ? 15.854 -14.044 -22.703 1.00 47.66 458 ALA A C 1
ATOM 3448 O O . ALA A 1 458 ? 15.482 -13.020 -23.269 1.00 47.66 458 ALA A O 1
ATOM 3449 N N . ASP A 1 459 ? 15.537 -15.267 -23.138 1.00 50.72 459 ASP A N 1
ATOM 3450 C CA . ASP A 1 459 ? 14.750 -15.552 -24.347 1.00 50.72 459 ASP A CA 1
ATOM 3451 C C . ASP A 1 459 ? 13.232 -15.498 -24.097 1.00 50.72 459 ASP A C 1
ATOM 3453 O O . ASP A 1 459 ? 12.421 -15.781 -24.978 1.00 50.72 459 ASP A O 1
ATOM 3457 N N . GLY A 1 460 ? 12.824 -15.143 -22.876 1.00 56.28 460 GLY A N 1
ATOM 3458 C CA . GLY A 1 460 ? 11.427 -15.121 -22.472 1.00 56.28 460 GLY A CA 1
ATOM 3459 C C . GLY A 1 460 ? 10.839 -16.516 -22.262 1.00 56.28 460 GLY A C 1
ATOM 3460 O O . GLY A 1 460 ? 9.619 -16.641 -22.173 1.00 56.28 460 GLY A O 1
ATOM 3461 N N . GLU A 1 461 ? 11.643 -17.568 -22.131 1.00 56.88 461 GLU A N 1
ATOM 3462 C CA . GLU A 1 461 ? 11.163 -18.893 -21.726 1.00 56.88 461 GLU A CA 1
ATOM 3463 C C . GLU A 1 461 ? 11.230 -19.016 -20.200 1.00 56.88 461 GLU A C 1
ATOM 3465 O O . GLU A 1 461 ? 12.250 -18.713 -19.588 1.00 56.88 461 GLU A O 1
ATOM 3470 N N . ALA A 1 462 ? 10.145 -19.427 -19.542 1.00 58.62 462 ALA A N 1
ATOM 3471 C CA . ALA A 1 462 ? 10.230 -19.737 -18.116 1.00 58.62 462 ALA A CA 1
ATOM 3472 C C . ALA A 1 462 ? 11.186 -20.927 -17.941 1.00 58.62 462 ALA A C 1
ATOM 3474 O O . ALA A 1 462 ? 11.024 -21.945 -18.621 1.00 58.62 462 ALA A O 1
ATOM 3475 N N . ALA A 1 463 ? 12.179 -20.818 -17.050 1.00 57.94 463 ALA A N 1
ATOM 3476 C CA . ALA A 1 463 ? 12.979 -21.986 -16.686 1.00 57.94 463 ALA A CA 1
ATOM 3477 C C . ALA A 1 463 ? 12.028 -23.105 -16.215 1.00 57.94 463 ALA A C 1
ATOM 3479 O O . ALA A 1 463 ? 11.009 -22.831 -15.582 1.00 57.94 463 ALA A O 1
ATOM 3480 N N . ARG A 1 464 ? 12.290 -24.372 -16.555 1.00 53.00 464 ARG A N 1
ATOM 3481 C CA . ARG A 1 464 ? 11.387 -25.467 -16.155 1.00 53.00 464 ARG A CA 1
ATOM 3482 C C . ARG A 1 464 ? 11.266 -25.504 -14.624 1.00 53.00 464 ARG A C 1
ATOM 3484 O O . ARG A 1 464 ? 12.269 -25.665 -13.945 1.00 53.00 464 ARG A O 1
ATOM 3491 N N . GLY A 1 465 ? 10.044 -25.348 -14.105 1.00 56.97 465 GLY A N 1
ATOM 3492 C CA . GLY A 1 465 ? 9.758 -25.236 -12.664 1.00 56.97 465 GLY A CA 1
ATOM 3493 C C . GLY A 1 465 ? 9.728 -23.801 -12.113 1.00 56.97 465 GLY A C 1
ATOM 3494 O O . GLY A 1 465 ? 9.369 -23.604 -10.955 1.00 56.97 465 GLY A O 1
ATOM 3495 N N . ALA A 1 466 ? 10.060 -22.794 -12.926 1.00 62.00 466 ALA A N 1
ATOM 3496 C CA . ALA A 1 466 ? 9.967 -21.386 -12.564 1.00 62.00 466 ALA A CA 1
ATOM 3497 C C . ALA A 1 466 ? 8.533 -20.844 -12.697 1.00 62.00 466 ALA A C 1
ATOM 3499 O O . ALA A 1 466 ? 7.767 -21.268 -13.561 1.00 62.00 466 ALA A O 1
ATOM 3500 N N . SER A 1 467 ? 8.187 -19.870 -11.850 1.00 71.06 467 SER A N 1
ATOM 3501 C CA . SER A 1 467 ? 6.917 -19.143 -11.906 1.00 71.06 467 SER A CA 1
ATOM 3502 C C . SER A 1 467 ? 6.762 -18.402 -13.240 1.00 71.06 467 SER A C 1
ATOM 3504 O O . SER A 1 467 ? 7.713 -17.795 -13.728 1.00 71.06 467 SER A O 1
ATOM 3506 N N . ASP A 1 468 ? 5.557 -18.398 -13.812 1.00 77.19 468 ASP A N 1
ATOM 3507 C CA . ASP A 1 468 ? 5.219 -17.631 -15.019 1.00 77.19 468 ASP A CA 1
ATOM 3508 C C . ASP A 1 468 ? 4.740 -16.198 -14.707 1.00 77.19 468 ASP A C 1
ATOM 3510 O O . ASP A 1 468 ? 4.292 -15.470 -15.599 1.00 77.19 468 ASP A O 1
ATOM 3514 N N . GLU A 1 469 ? 4.813 -15.795 -13.435 1.00 84.38 469 GLU A N 1
ATOM 3515 C CA . GLU A 1 469 ? 4.324 -14.511 -12.947 1.00 84.38 469 GLU A CA 1
ATOM 3516 C C . GLU A 1 469 ? 5.257 -13.357 -13.319 1.00 84.38 469 GLU A C 1
ATOM 3518 O O . GLU A 1 469 ? 6.388 -13.249 -12.844 1.00 84.38 469 GLU A O 1
ATOM 3523 N N . LEU A 1 470 ? 4.726 -12.419 -14.093 1.00 88.12 470 LEU A N 1
ATOM 3524 C CA . LEU A 1 470 ? 5.379 -11.187 -14.506 1.00 88.12 470 LEU A CA 1
ATOM 3525 C C . LEU A 1 470 ? 4.994 -10.026 -13.587 1.00 88.12 470 LEU A C 1
ATOM 3527 O O . LEU A 1 470 ? 3.870 -9.942 -13.071 1.00 88.12 470 LEU A O 1
ATOM 3531 N N . PHE A 1 471 ? 5.913 -9.072 -13.437 1.00 91.94 471 PHE A N 1
ATOM 3532 C CA . PHE A 1 471 ? 5.580 -7.784 -12.844 1.00 91.94 471 PHE A CA 1
ATOM 3533 C C . PHE A 1 471 ? 4.632 -7.012 -13.773 1.00 91.94 471 PHE A C 1
ATOM 3535 O O . PHE A 1 471 ? 4.951 -6.740 -14.930 1.00 91.94 471 PHE A O 1
ATOM 3542 N N . ALA A 1 472 ? 3.464 -6.643 -13.248 1.00 93.12 472 ALA A N 1
ATOM 3543 C CA . ALA A 1 472 ? 2.493 -5.817 -13.959 1.00 93.12 472 ALA A CA 1
ATOM 3544 C C . ALA A 1 472 ? 2.553 -4.370 -13.451 1.00 93.12 472 ALA A C 1
ATOM 3546 O O . ALA A 1 472 ? 2.882 -3.448 -14.196 1.00 93.12 472 ALA A O 1
ATOM 3547 N N . ALA A 1 473 ? 2.317 -4.203 -12.149 1.00 95.00 473 ALA A N 1
ATOM 3548 C CA . ALA A 1 473 ? 2.273 -2.925 -11.449 1.00 95.00 473 ALA A CA 1
ATOM 3549 C C . ALA A 1 473 ? 2.587 -3.129 -9.953 1.00 95.00 473 ALA A C 1
ATOM 3551 O O . ALA A 1 473 ? 2.606 -4.272 -9.480 1.00 95.00 473 ALA A O 1
ATOM 3552 N N . PRO A 1 474 ? 2.783 -2.059 -9.159 1.00 94.44 474 PRO A N 1
ATOM 3553 C CA . PRO A 1 474 ? 2.836 -2.161 -7.701 1.00 94.44 474 PRO A CA 1
ATOM 3554 C C . PRO A 1 474 ? 1.681 -3.002 -7.126 1.00 94.44 474 PRO A C 1
ATOM 3556 O O . PRO A 1 474 ? 0.506 -2.710 -7.341 1.00 94.44 474 PRO A O 1
ATOM 3559 N N . GLY A 1 475 ? 2.020 -4.087 -6.422 1.00 93.44 475 GLY A N 1
ATOM 3560 C CA . GLY A 1 475 ? 1.054 -5.042 -5.860 1.00 93.44 475 GLY A CA 1
ATOM 3561 C C . GLY A 1 475 ? 0.290 -5.917 -6.864 1.00 93.44 475 GLY A C 1
ATOM 3562 O O . GLY A 1 475 ? -0.561 -6.692 -6.444 1.00 93.44 475 GLY A O 1
ATOM 3563 N N . CYS A 1 476 ? 0.583 -5.830 -8.165 1.00 94.56 476 CYS A N 1
ATOM 3564 C CA . CYS A 1 476 ? -0.048 -6.645 -9.203 1.00 94.56 476 CYS A CA 1
ATOM 3565 C C . CYS A 1 476 ? 0.978 -7.574 -9.867 1.00 94.56 476 CYS A C 1
ATOM 3567 O O . CYS A 1 476 ? 2.088 -7.159 -10.226 1.00 94.56 476 CYS A O 1
ATOM 3569 N N . ARG A 1 477 ? 0.581 -8.831 -10.068 1.00 91.56 477 ARG A N 1
ATOM 3570 C CA . ARG A 1 477 ? 1.320 -9.838 -10.835 1.00 91.56 477 ARG A CA 1
ATOM 3571 C C . ARG A 1 477 ? 0.419 -10.413 -11.909 1.00 91.56 477 ARG A C 1
ATOM 3573 O O . ARG A 1 477 ? -0.769 -10.628 -11.666 1.00 91.56 477 ARG A O 1
ATOM 3580 N N . ARG A 1 478 ? 0.990 -10.633 -13.086 1.00 90.31 478 ARG A N 1
ATOM 3581 C CA . ARG A 1 478 ? 0.276 -11.115 -14.264 1.00 90.31 478 ARG A CA 1
ATOM 3582 C C . ARG A 1 478 ? 0.855 -12.447 -14.699 1.00 90.31 478 ARG A C 1
ATOM 3584 O O . ARG A 1 478 ? 2.065 -12.554 -14.854 1.00 90.31 478 ARG A O 1
ATOM 3591 N N . ARG A 1 479 ? -0.004 -13.428 -14.955 1.00 86.38 479 ARG A N 1
ATOM 3592 C CA . ARG A 1 479 ? 0.393 -14.639 -15.685 1.00 86.38 479 ARG A CA 1
ATOM 3593 C C . ARG A 1 479 ? 0.263 -14.416 -17.179 1.00 86.38 479 ARG A C 1
ATOM 3595 O O . ARG A 1 479 ? -0.543 -13.597 -17.614 1.00 86.38 479 ARG A O 1
ATOM 3602 N N . ARG A 1 480 ? 1.002 -15.165 -17.993 1.00 77.50 480 ARG A N 1
ATOM 3603 C CA . ARG A 1 480 ? 0.959 -14.991 -19.459 1.00 77.50 480 ARG A CA 1
ATOM 3604 C C . ARG A 1 480 ? -0.418 -15.281 -20.064 1.00 77.50 480 ARG A C 1
ATOM 3606 O O . ARG A 1 480 ? -0.750 -14.737 -21.110 1.00 77.50 480 ARG A O 1
ATOM 3613 N N . SER A 1 481 ? -1.225 -16.103 -19.395 1.00 77.62 481 SER A N 1
ATOM 3614 C CA . SER A 1 481 ? -2.619 -16.378 -19.761 1.00 77.62 481 SER A CA 1
ATOM 3615 C C . SER A 1 481 ? -3.587 -15.230 -19.455 1.00 77.62 481 SER A C 1
ATOM 3617 O O . SER A 1 481 ? -4.708 -15.223 -19.963 1.00 77.62 481 SER A O 1
ATOM 3619 N N . ASP A 1 482 ? -3.202 -14.275 -18.605 1.00 83.75 482 ASP A N 1
ATOM 3620 C CA . ASP A 1 482 ? -4.098 -13.222 -18.136 1.00 83.75 482 ASP A CA 1
ATOM 3621 C C . ASP A 1 482 ? -4.167 -12.077 -19.156 1.00 83.75 482 ASP A C 1
ATOM 3623 O O . ASP A 1 482 ? -3.218 -11.309 -19.309 1.00 83.75 482 ASP A O 1
ATOM 3627 N N . GLY A 1 483 ? -5.326 -11.893 -19.793 1.00 82.69 483 GLY A N 1
ATOM 3628 C CA . GLY A 1 483 ? -5.575 -10.772 -20.715 1.00 82.69 483 GLY A CA 1
ATOM 3629 C C . GLY A 1 483 ? -6.286 -9.558 -20.099 1.00 82.69 483 GLY A C 1
ATOM 3630 O O . GLY A 1 483 ? -6.355 -8.507 -20.727 1.00 82.69 483 GLY A O 1
ATOM 3631 N N . GLY A 1 484 ? -6.840 -9.687 -18.888 1.00 91.12 484 GLY A N 1
ATOM 3632 C CA . GLY A 1 484 ? -7.693 -8.666 -18.260 1.00 91.12 484 GLY A CA 1
ATOM 3633 C C . GLY A 1 484 ? -6.940 -7.608 -17.447 1.00 91.12 484 GLY A C 1
ATOM 3634 O O . GLY A 1 484 ? -5.746 -7.744 -17.173 1.00 91.12 484 GLY A O 1
ATOM 3635 N N . ALA A 1 485 ? -7.652 -6.564 -17.014 1.00 94.06 485 ALA A N 1
ATOM 3636 C CA . ALA A 1 485 ? -7.139 -5.588 -16.051 1.00 94.06 485 ALA A CA 1
ATOM 3637 C C . ALA A 1 485 ? -6.943 -6.218 -14.656 1.00 94.06 485 ALA A C 1
ATOM 3639 O O . ALA A 1 485 ? -7.656 -7.149 -14.274 1.00 94.06 485 ALA A O 1
ATOM 3640 N N . LEU A 1 486 ? -5.995 -5.690 -13.885 1.00 95.44 486 LEU A N 1
ATOM 3641 C CA . LEU A 1 486 ? -5.709 -6.101 -12.507 1.00 95.44 486 LEU A CA 1
ATOM 3642 C C . LEU A 1 486 ? -5.813 -4.896 -11.568 1.00 95.44 486 LEU A C 1
ATOM 3644 O O . LEU A 1 486 ? -5.620 -3.752 -11.987 1.00 95.44 486 LEU A O 1
ATOM 3648 N N . SER A 1 487 ? -6.073 -5.151 -10.289 1.00 95.69 487 SER A N 1
ATOM 3649 C CA . SER A 1 487 ? -6.038 -4.115 -9.256 1.00 95.69 487 SER A CA 1
ATOM 3650 C C . SER A 1 487 ? -5.375 -4.609 -7.980 1.00 95.69 487 SER A C 1
ATOM 3652 O O . SER A 1 487 ? -5.726 -5.677 -7.493 1.00 95.69 487 SER A O 1
ATOM 3654 N N . CYS A 1 488 ? -4.508 -3.801 -7.378 1.00 97.25 488 CYS A N 1
ATOM 3655 C CA . CYS A 1 488 ? -4.070 -4.001 -6.002 1.00 97.25 488 CYS A CA 1
ATOM 3656 C C . CYS A 1 488 ? -5.129 -3.397 -5.070 1.00 97.25 488 CYS A C 1
ATOM 3658 O O . CYS A 1 488 ? -5.170 -2.179 -4.919 1.00 97.25 488 CYS A O 1
ATOM 3660 N N . GLY A 1 489 ? -6.007 -4.213 -4.485 1.00 95.12 489 GLY A N 1
ATOM 3661 C CA . GLY A 1 489 ? -7.106 -3.758 -3.623 1.00 95.12 489 GLY A CA 1
ATOM 3662 C C . GLY A 1 489 ? -6.624 -3.149 -2.304 1.00 95.12 489 GLY A C 1
ATOM 3663 O O . GLY A 1 489 ? -7.240 -2.231 -1.771 1.00 95.12 489 GLY A O 1
ATOM 3664 N N . GLY A 1 490 ? -5.472 -3.593 -1.805 1.00 96.12 490 GLY A N 1
ATOM 3665 C CA . GLY A 1 490 ? -4.918 -3.147 -0.534 1.00 96.12 490 GLY A CA 1
ATOM 3666 C C . GLY A 1 490 ? -3.548 -3.751 -0.257 1.00 96.12 490 GLY A C 1
ATOM 3667 O O . GLY A 1 490 ? -3.145 -4.737 -0.875 1.00 96.12 490 GLY A O 1
ATOM 3668 N N . ALA A 1 491 ? -2.834 -3.149 0.691 1.00 97.12 491 ALA A N 1
ATOM 3669 C CA . ALA A 1 491 ? -1.542 -3.638 1.138 1.00 97.12 491 ALA A CA 1
ATOM 3670 C C . ALA A 1 491 ? -1.403 -3.501 2.653 1.00 97.12 491 ALA A C 1
ATOM 3672 O O . ALA A 1 491 ? -1.725 -2.445 3.213 1.00 97.12 491 ALA A O 1
ATOM 3673 N N . VAL A 1 492 ? -0.895 -4.557 3.289 1.00 97.94 492 VAL A N 1
ATOM 3674 C CA . VAL A 1 492 ? -0.560 -4.574 4.716 1.00 97.94 492 VAL A CA 1
ATOM 3675 C C . VAL A 1 492 ? 0.955 -4.628 4.867 1.00 97.94 492 VAL A C 1
ATOM 3677 O O . VAL A 1 492 ? 1.622 -5.503 4.320 1.00 97.94 492 VAL A O 1
ATOM 3680 N N . ALA A 1 493 ? 1.504 -3.681 5.613 1.00 97.06 493 ALA A N 1
ATOM 3681 C CA . ALA A 1 493 ? 2.906 -3.642 5.968 1.00 97.06 493 ALA A CA 1
ATOM 3682 C C . ALA A 1 493 ? 3.179 -4.427 7.254 1.00 97.06 493 ALA A C 1
ATOM 3684 O O . ALA A 1 493 ? 2.437 -4.302 8.232 1.00 97.06 493 ALA A O 1
ATOM 3685 N N . ILE A 1 494 ? 4.269 -5.195 7.247 1.00 97.38 494 ILE A N 1
ATOM 3686 C CA . ILE A 1 494 ? 4.710 -6.038 8.362 1.00 97.38 494 ILE A CA 1
ATOM 3687 C C . ILE A 1 494 ? 5.938 -5.404 9.012 1.00 97.38 494 ILE A C 1
ATOM 3689 O O . ILE A 1 494 ? 6.926 -5.103 8.337 1.00 97.38 494 ILE A O 1
ATOM 3693 N N . HIS A 1 495 ? 5.879 -5.221 10.329 1.00 95.44 495 HIS A N 1
ATOM 3694 C CA . HIS A 1 495 ? 6.933 -4.582 11.107 1.00 95.44 495 HIS A CA 1
ATOM 3695 C C . HIS A 1 495 ? 8.051 -5.576 11.482 1.00 95.44 495 HIS A C 1
ATOM 3697 O O . HIS A 1 495 ? 8.105 -6.079 12.607 1.00 95.44 495 HIS A O 1
ATOM 3703 N N . LEU A 1 496 ? 8.965 -5.857 10.547 1.00 95.12 496 LEU A N 1
ATOM 3704 C CA . LEU A 1 496 ? 10.042 -6.836 10.755 1.00 95.12 496 LEU A CA 1
ATOM 3705 C C . LEU A 1 496 ? 10.964 -6.505 11.949 1.00 95.12 496 LEU A C 1
ATOM 3707 O O . LEU A 1 496 ? 11.229 -7.418 12.732 1.00 95.12 496 LEU A O 1
ATOM 3711 N N . PRO A 1 497 ? 11.395 -5.243 12.177 1.00 91.00 497 PRO A N 1
ATOM 3712 C CA . PRO A 1 497 ? 12.203 -4.878 13.341 1.00 91.00 497 PRO A CA 1
ATOM 3713 C C . PRO A 1 497 ? 11.621 -5.323 14.686 1.00 91.00 497 PRO A C 1
ATOM 3715 O O . PRO A 1 497 ? 12.355 -5.822 15.537 1.00 91.00 497 PRO A O 1
ATOM 3718 N N . ARG A 1 498 ? 10.304 -5.190 14.896 1.00 90.19 498 ARG A N 1
ATOM 3719 C CA . ARG A 1 498 ? 9.659 -5.637 16.143 1.00 90.19 498 ARG A CA 1
ATOM 3720 C C . ARG A 1 498 ? 9.684 -7.141 16.306 1.00 90.19 498 ARG A C 1
ATOM 3722 O O . ARG A 1 498 ? 9.903 -7.622 17.416 1.00 90.19 498 ARG A O 1
ATOM 3729 N N . LEU A 1 499 ? 9.442 -7.872 15.220 1.00 93.31 499 LEU A N 1
ATOM 3730 C CA . LEU A 1 499 ? 9.505 -9.330 15.236 1.00 93.31 499 LEU A CA 1
ATOM 3731 C C . LEU A 1 499 ? 10.923 -9.789 15.566 1.00 93.31 499 LEU A C 1
ATOM 3733 O O . LEU A 1 499 ? 11.094 -10.602 16.469 1.00 93.31 499 LEU A O 1
ATOM 3737 N N . ALA A 1 500 ? 11.931 -9.193 14.927 1.00 90.31 500 ALA A N 1
ATOM 3738 C CA . ALA A 1 500 ? 13.332 -9.510 15.179 1.00 90.31 500 ALA A CA 1
ATOM 3739 C C . ALA A 1 500 ? 13.753 -9.185 16.616 1.00 90.31 500 ALA A C 1
ATOM 3741 O O . ALA A 1 500 ? 14.366 -10.020 17.274 1.00 90.31 500 ALA A O 1
ATOM 3742 N N . ARG A 1 501 ? 13.354 -8.026 17.156 1.00 86.31 501 ARG A N 1
ATOM 3743 C CA . ARG A 1 501 ? 13.626 -7.673 18.561 1.00 86.31 501 ARG A CA 1
ATOM 3744 C C . ARG A 1 501 ? 13.014 -8.662 19.551 1.00 86.31 501 ARG A C 1
ATOM 3746 O O . ARG A 1 501 ? 13.635 -8.955 20.564 1.00 86.31 501 ARG A O 1
ATOM 3753 N N . ARG A 1 502 ? 11.789 -9.134 19.295 1.00 88.50 502 ARG A N 1
ATOM 3754 C CA . ARG A 1 502 ? 11.113 -10.107 20.170 1.00 88.50 502 ARG A CA 1
ATOM 3755 C C . ARG A 1 502 ? 11.719 -11.500 20.068 1.00 88.50 502 ARG A C 1
ATOM 3757 O O . ARG A 1 502 ? 11.766 -12.193 21.076 1.00 88.50 502 ARG A O 1
ATOM 3764 N N . ALA A 1 503 ? 12.157 -11.894 18.873 1.00 89.19 503 ALA A N 1
ATOM 3765 C CA . ALA A 1 503 ? 12.858 -13.153 18.665 1.00 89.19 503 ALA A CA 1
ATOM 3766 C C . ALA A 1 503 ? 14.227 -13.143 19.361 1.00 89.19 503 ALA A C 1
ATOM 3768 O O . ALA A 1 503 ? 14.571 -14.108 20.037 1.00 89.19 503 ALA A O 1
ATOM 3769 N N . GLY A 1 504 ? 14.965 -12.034 19.252 1.00 81.06 504 GLY A N 1
ATOM 3770 C CA . GLY A 1 504 ? 16.340 -11.902 19.728 1.00 81.06 504 GLY A CA 1
ATOM 3771 C C . GLY A 1 504 ? 17.377 -12.340 18.681 1.00 81.06 504 GLY A C 1
ATOM 3772 O O . GLY A 1 504 ? 17.013 -12.886 17.634 1.00 81.06 504 GLY A O 1
ATOM 3773 N N . PRO A 1 505 ? 18.671 -12.092 18.939 1.00 83.12 505 PRO A N 1
ATOM 3774 C CA . PRO A 1 505 ? 19.748 -12.434 18.013 1.00 83.12 505 PRO A CA 1
ATOM 3775 C C . PRO A 1 505 ? 19.858 -13.953 17.825 1.00 83.12 505 PRO A C 1
ATOM 3777 O O . PRO A 1 505 ? 19.552 -14.726 18.736 1.00 83.12 505 PRO A O 1
ATOM 3780 N N . TRP A 1 506 ? 20.281 -14.378 16.631 1.00 79.19 506 TRP A N 1
ATOM 3781 C CA . TRP A 1 506 ? 20.511 -15.778 16.235 1.00 79.19 506 TRP A CA 1
ATOM 3782 C C . TRP A 1 506 ? 19.289 -16.715 16.299 1.00 79.19 506 TRP A C 1
ATOM 3784 O O . TRP A 1 506 ? 19.420 -17.919 16.094 1.00 79.19 506 TRP A O 1
ATOM 3794 N N . ARG A 1 507 ? 18.082 -16.188 16.545 1.00 84.44 507 ARG A N 1
ATOM 3795 C CA . ARG A 1 507 ? 16.839 -16.964 16.711 1.00 84.44 507 ARG A CA 1
ATOM 3796 C C . ARG A 1 507 ? 15.920 -16.857 15.491 1.00 84.44 507 ARG A C 1
ATOM 3798 O O . ARG A 1 507 ? 14.766 -16.444 15.600 1.00 84.44 507 ARG A O 1
ATOM 3805 N N . GLU A 1 508 ? 16.436 -17.242 14.322 1.00 87.44 508 GLU A N 1
ATOM 3806 C CA . GLU A 1 508 ? 15.695 -17.202 13.046 1.00 87.44 508 GLU A CA 1
ATOM 3807 C C . GLU A 1 508 ? 14.374 -17.981 13.106 1.00 87.44 508 GLU A C 1
ATOM 3809 O O . GLU A 1 508 ? 13.349 -17.483 12.653 1.00 87.44 508 GLU A O 1
ATOM 3814 N N . GLU A 1 509 ? 14.363 -19.158 13.732 1.00 89.81 509 GLU A N 1
ATOM 3815 C CA . GLU A 1 509 ? 13.163 -19.998 13.841 1.00 89.81 509 GLU A CA 1
ATOM 3816 C C . GLU A 1 509 ? 12.012 -19.282 14.563 1.00 89.81 509 GLU A C 1
ATOM 3818 O O . GLU A 1 509 ? 10.877 -19.289 14.089 1.00 89.81 509 GLU A O 1
ATOM 3823 N N . HIS A 1 510 ? 12.315 -18.575 15.658 1.00 91.44 510 HIS A N 1
ATOM 3824 C CA . HIS A 1 510 ? 11.317 -17.823 16.425 1.00 91.44 510 HIS A CA 1
ATOM 3825 C C . HIS A 1 510 ? 10.784 -16.630 15.627 1.00 91.44 510 HIS A C 1
ATOM 3827 O O . HIS A 1 510 ? 9.599 -16.298 15.700 1.00 91.44 510 HIS A O 1
ATOM 3833 N N . LEU A 1 511 ? 11.653 -15.973 14.851 1.00 92.94 511 LEU A N 1
ATOM 3834 C CA . LEU A 1 511 ? 11.227 -14.927 13.929 1.00 92.94 511 LEU A CA 1
ATOM 3835 C C . LEU A 1 511 ? 10.296 -15.499 12.857 1.00 92.94 511 LEU A C 1
ATOM 3837 O O . LEU A 1 511 ? 9.277 -14.881 12.565 1.00 92.94 511 LEU A O 1
ATOM 3841 N N . PHE A 1 512 ? 10.644 -16.636 12.256 1.00 93.44 512 PHE A N 1
ATOM 3842 C CA . PHE A 1 512 ? 9.871 -17.248 11.178 1.00 93.44 512 PHE A CA 1
ATOM 3843 C C . PHE A 1 512 ? 8.486 -17.685 11.646 1.00 93.44 512 PHE A C 1
ATOM 3845 O O . PHE A 1 512 ? 7.500 -17.378 10.974 1.00 93.44 512 PHE A O 1
ATOM 3852 N N . GLU A 1 513 ? 8.395 -18.304 12.822 1.00 93.75 513 GLU A N 1
ATOM 3853 C CA . GLU A 1 513 ? 7.118 -18.647 13.448 1.00 93.75 513 GLU A CA 1
ATOM 3854 C C . GLU A 1 513 ? 6.277 -17.389 13.717 1.00 93.75 513 GLU A C 1
ATOM 3856 O O . GLU A 1 513 ? 5.116 -17.297 13.306 1.00 93.75 513 GLU A O 1
ATOM 3861 N N . ALA A 1 514 ? 6.882 -16.360 14.321 1.00 95.19 514 ALA A N 1
ATOM 3862 C CA . ALA A 1 514 ? 6.194 -15.100 14.581 1.00 95.19 514 ALA A CA 1
ATOM 3863 C C . ALA A 1 514 ? 5.749 -14.402 13.284 1.00 95.19 514 ALA A C 1
ATOM 3865 O O . ALA A 1 514 ? 4.655 -13.838 13.227 1.00 95.19 514 ALA A O 1
ATOM 3866 N N . LEU A 1 515 ? 6.573 -14.438 12.235 1.00 96.56 515 LEU A N 1
ATOM 3867 C CA . LEU A 1 515 ? 6.280 -13.858 10.927 1.00 96.56 515 LEU A CA 1
ATOM 3868 C C . LEU A 1 515 ? 5.114 -14.574 10.247 1.00 96.56 515 LEU A C 1
ATOM 3870 O O . LEU A 1 515 ? 4.220 -13.894 9.745 1.00 96.56 515 LEU A O 1
ATOM 3874 N N . ALA A 1 516 ? 5.078 -15.908 10.276 1.00 95.62 516 ALA A N 1
ATOM 3875 C CA . ALA A 1 516 ? 3.961 -16.690 9.751 1.00 95.62 516 ALA A CA 1
ATOM 3876 C C . ALA A 1 516 ? 2.639 -16.286 10.427 1.00 95.62 516 ALA A C 1
ATOM 3878 O O . ALA A 1 516 ? 1.684 -15.923 9.737 1.00 95.62 516 ALA A O 1
ATOM 3879 N N . GLY A 1 517 ? 2.626 -16.198 11.763 1.00 95.94 517 GLY A N 1
ATOM 3880 C CA . GLY A 1 517 ? 1.454 -15.731 12.511 1.00 95.94 517 GLY A CA 1
ATOM 3881 C C . GLY A 1 517 ? 1.039 -14.291 12.168 1.00 95.94 517 GLY A C 1
ATOM 3882 O O . GLY A 1 517 ? -0.152 -13.987 12.074 1.00 95.94 517 GLY A O 1
ATOM 3883 N N . ARG A 1 518 ? 1.999 -13.385 11.916 1.00 96.88 518 ARG A N 1
ATOM 3884 C CA . ARG A 1 518 ? 1.685 -12.015 11.457 1.00 96.88 518 ARG A CA 1
ATOM 3885 C C . ARG A 1 518 ? 1.157 -11.962 10.034 1.00 96.88 518 ARG A C 1
ATOM 3887 O O . ARG A 1 518 ? 0.322 -11.105 9.749 1.00 96.88 518 ARG A O 1
ATOM 3894 N N . ILE A 1 519 ? 1.615 -12.850 9.159 1.00 97.50 519 ILE A N 1
ATOM 3895 C CA . ILE A 1 519 ? 1.088 -12.968 7.800 1.00 97.50 519 ILE A CA 1
ATOM 3896 C C . ILE A 1 519 ? -0.374 -13.406 7.854 1.00 97.50 519 ILE A C 1
ATOM 3898 O O . ILE A 1 519 ? -1.195 -12.778 7.197 1.00 97.50 519 ILE A O 1
ATOM 3902 N N . GLU A 1 520 ? -0.739 -14.393 8.673 1.00 96.50 520 GLU A N 1
ATOM 3903 C CA . GLU A 1 520 ? -2.142 -14.806 8.819 1.00 96.50 520 GLU A CA 1
ATOM 3904 C C . GLU A 1 520 ? -3.051 -13.657 9.275 1.00 96.50 520 GLU A C 1
ATOM 3906 O O . GLU A 1 520 ? -4.063 -13.380 8.634 1.00 96.50 520 GLU A O 1
ATOM 3911 N N . GLN A 1 521 ? -2.638 -12.904 10.299 1.00 96.81 521 GLN A N 1
ATOM 3912 C CA . GLN A 1 521 ? -3.380 -11.728 10.774 1.00 96.81 521 GLN A CA 1
ATOM 3913 C C . GLN A 1 521 ? -3.485 -10.630 9.703 1.00 96.81 521 GLN A C 1
ATOM 3915 O O . GLN A 1 521 ? -4.528 -9.991 9.544 1.00 96.81 521 GLN A O 1
ATOM 3920 N N . ALA A 1 522 ? -2.418 -10.416 8.928 1.00 97.75 522 ALA A N 1
ATOM 3921 C CA . ALA A 1 522 ? -2.435 -9.488 7.803 1.00 97.75 522 ALA A CA 1
ATOM 3922 C C . ALA A 1 522 ? -3.404 -9.943 6.699 1.00 97.75 522 ALA A C 1
ATOM 3924 O O . ALA A 1 522 ? -4.116 -9.116 6.131 1.00 97.75 522 ALA A O 1
ATOM 3925 N N . LEU A 1 523 ? -3.467 -11.245 6.412 1.00 97.44 523 LEU A N 1
ATOM 3926 C CA . LEU A 1 523 ? -4.400 -11.812 5.441 1.00 97.44 523 LEU A CA 1
ATOM 3927 C C . LEU A 1 523 ? -5.849 -11.678 5.907 1.00 97.44 523 LEU A C 1
ATOM 3929 O O . LEU A 1 523 ? -6.696 -11.288 5.109 1.00 97.44 523 LEU A O 1
ATOM 3933 N N . ASP A 1 524 ? -6.137 -11.911 7.185 1.00 96.69 524 ASP A N 1
ATOM 3934 C CA . ASP A 1 524 ? -7.485 -11.739 7.733 1.00 96.69 524 ASP A CA 1
ATOM 3935 C C . ASP A 1 524 ? -7.947 -10.271 7.656 1.00 96.69 524 ASP A C 1
ATOM 3937 O O . ASP A 1 524 ? -9.110 -9.986 7.357 1.00 96.69 524 ASP A O 1
ATOM 3941 N N . ALA A 1 525 ? -7.029 -9.317 7.852 1.00 96.88 525 ALA A N 1
ATOM 3942 C CA . ALA A 1 525 ? -7.293 -7.898 7.610 1.00 96.88 525 ALA A CA 1
ATOM 3943 C C . ALA A 1 525 ? -7.595 -7.606 6.125 1.00 96.88 525 ALA A C 1
ATOM 3945 O O . ALA A 1 525 ? -8.508 -6.833 5.821 1.00 96.88 525 ALA A O 1
ATOM 3946 N N . LEU A 1 526 ? -6.868 -8.239 5.197 1.00 97.69 526 LEU A N 1
ATOM 3947 C CA . LEU A 1 526 ? -7.101 -8.104 3.755 1.00 97.69 526 LEU A CA 1
ATOM 3948 C C . LEU A 1 526 ? -8.433 -8.723 3.312 1.00 97.69 526 LEU A C 1
ATOM 3950 O O . LEU A 1 526 ? -9.117 -8.106 2.503 1.00 97.69 526 LEU A O 1
ATOM 3954 N N . VAL A 1 527 ? -8.845 -9.870 3.870 1.00 97.50 527 VAL A N 1
ATOM 3955 C CA . VAL A 1 527 ? -10.165 -10.478 3.597 1.00 97.50 527 VAL A CA 1
ATOM 3956 C C . VAL A 1 527 ? -11.284 -9.496 3.935 1.00 97.50 527 VAL A C 1
ATOM 3958 O O . VAL A 1 527 ? -12.200 -9.293 3.142 1.00 97.50 527 VAL A O 1
ATOM 3961 N N . ARG A 1 528 ? -11.196 -8.831 5.090 1.00 96.50 528 ARG A N 1
ATOM 3962 C CA . ARG A 1 528 ? -12.205 -7.850 5.513 1.00 96.50 528 ARG A CA 1
ATOM 3963 C C . ARG A 1 528 ? -12.237 -6.614 4.619 1.00 96.50 528 ARG A C 1
ATOM 3965 O O . ARG A 1 528 ? -13.315 -6.123 4.289 1.00 96.50 528 ARG A O 1
ATOM 3972 N N . LEU A 1 529 ? -11.067 -6.127 4.207 1.00 96.62 529 LEU A N 1
ATOM 3973 C CA . LEU A 1 529 ? -10.969 -5.021 3.255 1.00 96.62 529 LEU A CA 1
ATOM 3974 C C . LEU A 1 529 ? -11.572 -5.400 1.893 1.00 96.62 529 LEU A C 1
ATOM 3976 O O . LEU A 1 529 ? -12.331 -4.624 1.321 1.00 96.62 529 LEU A O 1
ATOM 3980 N N . ASP A 1 530 ? -11.274 -6.599 1.402 1.00 95.81 530 ASP A N 1
ATOM 3981 C CA . ASP A 1 530 ? -11.798 -7.146 0.150 1.00 95.81 530 ASP A CA 1
ATOM 3982 C C . ASP A 1 530 ? -13.326 -7.321 0.193 1.00 95.81 530 ASP A C 1
ATOM 3984 O O . ASP A 1 530 ? -14.043 -6.878 -0.704 1.00 95.81 530 ASP A O 1
ATOM 3988 N N . GLU A 1 531 ? -13.867 -7.874 1.283 1.00 95.56 531 GLU A N 1
ATOM 3989 C CA . GLU A 1 531 ? -15.315 -7.933 1.508 1.00 95.56 531 GLU A CA 1
ATOM 3990 C C . GLU A 1 531 ? -15.967 -6.551 1.496 1.00 95.56 531 GLU A C 1
ATOM 3992 O O . GLU A 1 531 ? -17.012 -6.365 0.863 1.00 95.56 531 GLU A O 1
ATOM 3997 N N . PHE A 1 532 ? -15.355 -5.581 2.177 1.00 95.75 532 PHE A N 1
ATOM 3998 C CA . PHE A 1 532 ? -15.832 -4.205 2.181 1.00 95.75 532 PHE A CA 1
ATOM 3999 C C . PHE A 1 532 ? -15.848 -3.622 0.762 1.00 95.75 532 PHE A C 1
ATOM 4001 O O . PHE A 1 532 ? -16.867 -3.070 0.343 1.00 95.75 532 PHE A O 1
ATOM 4008 N N . GLN A 1 533 ? -14.764 -3.791 0.003 1.00 93.88 533 GLN A N 1
ATOM 4009 C CA . GLN A 1 533 ? -14.651 -3.294 -1.369 1.00 93.88 533 GLN A CA 1
ATOM 4010 C C . GLN A 1 533 ? -15.658 -3.954 -2.312 1.00 93.88 533 GLN A C 1
ATOM 4012 O O . GLN A 1 533 ? -16.277 -3.252 -3.108 1.00 93.88 533 GLN A O 1
ATOM 4017 N N . ARG A 1 534 ? -15.891 -5.267 -2.197 1.00 92.06 534 ARG A N 1
ATOM 4018 C CA . ARG A 1 534 ? -16.915 -5.972 -2.987 1.00 92.06 534 ARG A CA 1
ATOM 4019 C C . ARG A 1 534 ? -18.326 -5.465 -2.707 1.00 92.06 534 ARG A C 1
ATOM 4021 O O . ARG A 1 534 ? -19.091 -5.259 -3.644 1.00 92.06 534 ARG A O 1
ATOM 4028 N N . ARG A 1 535 ? -18.675 -5.238 -1.435 1.00 92.50 535 ARG A N 1
ATOM 4029 C CA . ARG A 1 535 ? -20.002 -4.711 -1.051 1.00 92.50 535 ARG A CA 1
ATOM 4030 C C . ARG A 1 535 ? -20.235 -3.285 -1.554 1.00 92.50 535 ARG A C 1
ATOM 4032 O O . ARG A 1 535 ? -21.376 -2.911 -1.798 1.00 92.50 535 ARG A O 1
ATOM 4039 N N . HIS A 1 536 ? -19.166 -2.511 -1.722 1.00 87.94 536 HIS A N 1
ATOM 4040 C CA . HIS A 1 536 ? -19.214 -1.103 -2.125 1.00 87.94 536 HIS A CA 1
ATOM 4041 C C . HIS A 1 536 ? -18.574 -0.866 -3.499 1.00 87.94 536 HIS A C 1
ATOM 4043 O O . HIS A 1 536 ? -18.082 0.232 -3.779 1.00 87.94 536 HIS A O 1
ATOM 4049 N N . GLN A 1 537 ? -18.553 -1.897 -4.351 1.00 78.50 537 GLN A N 1
ATOM 4050 C CA . GLN A 1 537 ? -17.853 -1.849 -5.625 1.00 78.50 537 GLN A CA 1
ATOM 4051 C C . GLN A 1 537 ? -18.474 -0.781 -6.524 1.00 78.50 537 GLN A C 1
ATOM 4053 O O . GLN A 1 537 ? -19.666 -0.808 -6.834 1.00 78.50 537 GLN A O 1
ATOM 4058 N N . ARG A 1 538 ? -17.648 0.170 -6.964 1.00 71.81 538 ARG A N 1
ATOM 4059 C CA . ARG A 1 538 ? -18.050 1.150 -7.972 1.00 71.81 538 ARG A CA 1
ATOM 4060 C C . ARG A 1 538 ? -17.773 0.577 -9.361 1.00 71.81 538 ARG A C 1
ATOM 4062 O O . ARG A 1 538 ? -16.698 0.003 -9.557 1.00 71.81 538 ARG A O 1
ATOM 4069 N N . PRO A 1 539 ? -18.700 0.721 -10.323 1.00 75.31 539 PRO A N 1
ATOM 4070 C CA . PRO A 1 539 ? -18.426 0.347 -11.702 1.00 75.31 539 PRO A CA 1
ATOM 4071 C C . PRO A 1 539 ? -17.220 1.146 -12.198 1.00 75.31 539 PRO A C 1
ATOM 4073 O O . PRO A 1 539 ? -17.162 2.366 -12.024 1.00 75.31 539 PRO A O 1
ATOM 4076 N N . GLN A 1 540 ? -16.242 0.449 -12.773 1.00 77.88 540 GLN A N 1
ATOM 4077 C CA . GLN A 1 540 ? -15.067 1.118 -13.309 1.00 77.88 540 GLN A CA 1
ATOM 4078 C C . GLN A 1 540 ? -15.419 1.826 -14.621 1.00 77.88 540 GLN A C 1
ATOM 4080 O O . GLN A 1 540 ? -16.226 1.309 -15.406 1.00 77.88 540 GLN A O 1
ATOM 4085 N N . PRO A 1 541 ? -14.797 2.985 -14.894 1.00 75.19 541 PRO A N 1
ATOM 4086 C CA . PRO A 1 541 ? -14.881 3.626 -16.198 1.00 75.19 541 PRO A CA 1
ATOM 4087 C C . PRO A 1 541 ? -14.542 2.638 -17.325 1.00 75.19 541 PRO A C 1
ATOM 4089 O O . PRO A 1 541 ? -13.662 1.789 -17.178 1.00 75.19 541 PRO A O 1
ATOM 4092 N N . GLY A 1 542 ? -15.269 2.720 -18.441 1.00 70.50 542 GLY A N 1
ATOM 4093 C CA . GLY A 1 542 ? -15.042 1.853 -19.604 1.00 70.50 542 GLY A CA 1
ATOM 4094 C C . GLY A 1 542 ? -15.512 0.399 -19.450 1.00 70.50 542 GLY A C 1
ATOM 4095 O O . GLY A 1 542 ? -15.198 -0.421 -20.305 1.00 70.50 542 GLY A O 1
ATOM 4096 N N . GLY A 1 543 ? -16.258 0.054 -18.390 1.00 80.06 543 GLY A N 1
ATOM 4097 C CA . GLY A 1 543 ? -16.783 -1.308 -18.193 1.00 80.06 543 GLY A CA 1
ATOM 4098 C C . GLY A 1 543 ? -15.715 -2.333 -17.797 1.00 80.06 543 GLY A C 1
ATOM 4099 O O . GLY A 1 543 ? -15.896 -3.534 -17.990 1.00 80.06 543 GLY A O 1
ATOM 4100 N N . LEU A 1 544 ? -14.581 -1.868 -17.266 1.00 86.25 544 LEU A N 1
ATOM 4101 C CA . LEU A 1 544 ? -13.500 -2.740 -16.824 1.00 86.25 544 LEU A CA 1
ATOM 4102 C C . LEU A 1 544 ? -13.876 -3.482 -15.533 1.00 86.25 544 LEU A C 1
ATOM 4104 O O . LEU A 1 544 ? -14.441 -2.920 -14.598 1.00 86.25 544 LEU A O 1
ATOM 4108 N N . HIS A 1 545 ? -13.480 -4.747 -15.443 1.00 88.69 545 HIS A N 1
ATOM 4109 C CA . HIS A 1 545 ? -13.639 -5.558 -14.237 1.00 88.69 545 HIS A CA 1
ATOM 4110 C C . HIS A 1 545 ? -12.266 -6.058 -13.785 1.00 88.69 545 HIS A C 1
ATOM 4112 O O . HIS A 1 545 ? -11.889 -7.188 -14.104 1.00 88.69 545 HIS A O 1
ATOM 4118 N N . PRO A 1 546 ? -11.466 -5.204 -13.119 1.00 91.94 546 PRO A N 1
ATOM 4119 C CA . PRO A 1 546 ? -10.127 -5.585 -12.712 1.00 91.94 546 PRO A CA 1
ATOM 4120 C C . PRO A 1 546 ? -10.181 -6.713 -11.682 1.00 91.94 546 PRO A C 1
ATOM 4122 O O . PRO A 1 546 ? -10.942 -6.652 -10.714 1.00 91.94 546 PRO A O 1
ATOM 4125 N N . ARG A 1 547 ? -9.355 -7.741 -11.884 1.00 92.94 547 ARG A N 1
ATOM 4126 C CA . ARG A 1 547 ? -9.208 -8.835 -10.920 1.00 92.94 547 ARG A CA 1
ATOM 4127 C C . ARG A 1 547 ? -8.428 -8.324 -9.699 1.00 92.94 547 ARG A C 1
ATOM 4129 O O . ARG A 1 547 ? -7.310 -7.829 -9.885 1.00 92.94 547 ARG A O 1
ATOM 4136 N N . PRO A 1 548 ? -8.971 -8.436 -8.473 1.00 93.75 548 PRO A N 1
ATOM 4137 C CA . PRO A 1 548 ? -8.280 -7.967 -7.284 1.00 93.75 548 PRO A CA 1
ATOM 4138 C C . PRO A 1 548 ? -7.107 -8.882 -6.920 1.00 93.75 548 PRO A C 1
ATOM 4140 O O . PRO A 1 548 ? -7.188 -10.108 -6.982 1.00 93.75 548 PRO A O 1
ATOM 4143 N N . ALA A 1 549 ? -6.014 -8.246 -6.527 1.00 95.38 549 ALA A N 1
ATOM 4144 C CA . ALA A 1 549 ? -4.851 -8.808 -5.869 1.00 95.38 549 ALA A CA 1
ATOM 4145 C C . ALA A 1 549 ? -4.497 -7.910 -4.677 1.00 95.38 549 ALA A C 1
ATOM 4147 O O . ALA A 1 549 ? -4.962 -6.774 -4.578 1.00 95.38 549 ALA A O 1
ATOM 4148 N N . PHE A 1 550 ? -3.670 -8.401 -3.767 1.00 97.50 550 PHE A N 1
ATOM 4149 C CA . PHE A 1 550 ? -3.263 -7.678 -2.570 1.00 97.50 550 PHE A CA 1
ATOM 4150 C C . PHE A 1 550 ? -1.769 -7.848 -2.326 1.00 97.50 550 PHE A C 1
ATOM 4152 O O . PHE A 1 550 ? -1.115 -8.731 -2.888 1.00 97.50 550 PHE A O 1
ATOM 4159 N N . ALA A 1 551 ? -1.218 -6.985 -1.480 1.00 96.94 551 ALA A N 1
ATOM 4160 C CA . ALA A 1 551 ? 0.206 -6.978 -1.199 1.00 96.94 551 ALA A CA 1
ATOM 4161 C C . ALA A 1 551 ? 0.521 -7.080 0.294 1.00 96.94 551 ALA A C 1
ATOM 4163 O O . ALA A 1 551 ? -0.155 -6.496 1.140 1.00 96.94 551 ALA A O 1
ATOM 4164 N N . LEU A 1 552 ? 1.619 -7.762 0.598 1.00 97.56 552 LEU A N 1
ATOM 4165 C CA . LEU A 1 552 ? 2.297 -7.666 1.883 1.00 97.56 552 LEU A CA 1
ATOM 4166 C C . LEU A 1 552 ? 3.610 -6.908 1.689 1.00 97.56 552 LEU A C 1
ATOM 4168 O O . LEU A 1 552 ? 4.403 -7.245 0.809 1.00 97.56 552 LEU A O 1
ATOM 4172 N N . ALA A 1 553 ? 3.820 -5.866 2.489 1.00 95.44 553 ALA A N 1
ATOM 4173 C CA . ALA A 1 553 ? 4.985 -4.992 2.399 1.00 95.44 553 ALA A CA 1
ATOM 4174 C C . ALA A 1 553 ? 5.908 -5.213 3.611 1.00 95.44 553 ALA A C 1
ATOM 4176 O O . ALA A 1 553 ? 5.603 -4.733 4.706 1.00 95.44 553 ALA A O 1
ATOM 4177 N N . PRO A 1 554 ? 7.030 -5.938 3.471 1.00 94.62 554 PRO A N 1
ATOM 4178 C CA . PRO A 1 554 ? 8.001 -6.037 4.550 1.00 94.62 554 PRO A CA 1
ATOM 4179 C C . PRO A 1 554 ? 8.672 -4.679 4.772 1.00 94.62 554 PRO A C 1
ATOM 4181 O O . PRO A 1 554 ? 9.172 -4.054 3.834 1.00 94.62 554 PRO A O 1
ATOM 4184 N N . VAL A 1 555 ? 8.684 -4.223 6.023 1.00 93.12 555 VAL A N 1
ATOM 4185 C CA . VAL A 1 555 ? 9.285 -2.948 6.425 1.00 93.12 555 VAL A CA 1
ATOM 4186 C C . VAL A 1 555 ? 10.392 -3.203 7.436 1.00 93.12 555 VAL A C 1
ATOM 4188 O O . VAL A 1 555 ? 10.202 -3.963 8.382 1.00 93.12 555 VAL A O 1
ATOM 4191 N N . GLY A 1 556 ? 11.532 -2.544 7.236 1.00 90.00 556 GLY A N 1
ATOM 4192 C CA . GLY A 1 556 ? 12.707 -2.619 8.098 1.00 90.00 556 GLY A CA 1
ATOM 4193 C C . GLY A 1 556 ? 13.519 -3.907 7.944 1.00 90.00 556 GLY A C 1
ATOM 4194 O O . GLY A 1 556 ? 13.967 -4.474 8.937 1.00 90.00 556 GLY A O 1
ATOM 4195 N N . LEU A 1 557 ? 13.649 -4.420 6.715 1.00 90.75 557 LEU A N 1
ATOM 4196 C CA . LEU A 1 557 ? 14.363 -5.671 6.441 1.00 90.75 557 LEU A CA 1
ATOM 4197 C C . LEU A 1 557 ? 15.834 -5.602 6.871 1.00 90.75 557 LEU A C 1
ATOM 4199 O O . LEU A 1 557 ? 16.291 -6.484 7.590 1.00 90.75 557 LEU A O 1
ATOM 4203 N N . ALA A 1 558 ? 16.551 -4.546 6.478 1.00 85.19 558 ALA A N 1
ATOM 4204 C CA . ALA A 1 558 ? 17.946 -4.336 6.861 1.00 85.19 558 ALA A CA 1
ATOM 4205 C C . ALA A 1 558 ? 18.116 -4.321 8.388 1.00 85.19 558 ALA A C 1
ATOM 4207 O O . ALA A 1 558 ? 18.986 -4.997 8.929 1.00 85.19 558 ALA A O 1
ATOM 4208 N N . GLU A 1 559 ? 17.248 -3.597 9.094 1.00 86.25 559 GLU A N 1
ATOM 4209 C CA . GLU A 1 559 ? 17.268 -3.495 10.550 1.00 86.25 559 GLU A CA 1
ATOM 4210 C C . GLU A 1 559 ? 16.942 -4.834 11.225 1.00 86.25 559 GLU A C 1
ATOM 4212 O O . GLU A 1 559 ? 17.602 -5.198 12.195 1.00 86.25 559 GLU A O 1
ATOM 4217 N N . ALA A 1 560 ? 15.969 -5.586 10.704 1.00 89.19 560 ALA A N 1
ATOM 4218 C CA . ALA A 1 560 ? 15.618 -6.912 11.206 1.00 89.19 560 ALA A CA 1
ATOM 4219 C C . ALA A 1 560 ? 16.773 -7.909 11.056 1.00 89.19 560 ALA A C 1
ATOM 4221 O O . ALA A 1 560 ? 17.115 -8.590 12.019 1.00 89.19 560 ALA A O 1
ATOM 4222 N N . LEU A 1 561 ? 17.413 -7.954 9.883 1.00 86.94 561 LEU A N 1
ATOM 4223 C CA . LEU A 1 561 ? 18.578 -8.813 9.648 1.00 86.94 561 LEU A CA 1
ATOM 4224 C C . LEU A 1 561 ? 19.740 -8.436 10.551 1.00 86.94 561 LEU A C 1
ATOM 4226 O O . LEU A 1 561 ? 20.416 -9.309 11.076 1.00 86.94 561 LEU A O 1
ATOM 4230 N N . ARG A 1 562 ? 19.927 -7.143 10.805 1.00 82.06 562 ARG A N 1
ATOM 4231 C CA . ARG A 1 562 ? 20.987 -6.682 11.695 1.00 82.06 562 ARG A CA 1
ATOM 4232 C C . ARG A 1 562 ? 20.756 -7.070 13.153 1.00 82.06 562 ARG A C 1
ATOM 4234 O O . ARG A 1 562 ? 21.717 -7.368 13.844 1.00 82.06 562 ARG A O 1
ATOM 4241 N N . ILE A 1 563 ? 19.504 -7.094 13.612 1.00 82.69 563 ILE A N 1
ATOM 4242 C CA . ILE A 1 563 ? 19.153 -7.614 14.944 1.00 82.69 563 ILE A CA 1
ATOM 4243 C C . ILE A 1 563 ? 19.446 -9.113 15.029 1.00 82.69 563 ILE A C 1
ATOM 4245 O O . ILE A 1 563 ? 19.997 -9.585 16.017 1.00 82.69 563 ILE A O 1
ATOM 4249 N N . LEU A 1 564 ? 19.062 -9.868 14.001 1.00 84.25 564 LEU A N 1
ATOM 4250 C CA . LEU A 1 564 ? 19.208 -11.324 13.992 1.00 84.25 564 LEU A CA 1
ATOM 4251 C C . LEU A 1 564 ? 20.662 -11.764 13.819 1.00 84.25 564 LEU A C 1
ATOM 4253 O O . LEU A 1 564 ? 21.061 -12.767 14.402 1.00 84.25 564 LEU A O 1
ATOM 4257 N N . GLY A 1 565 ? 21.429 -11.032 13.016 1.00 81.00 565 GLY A N 1
ATOM 4258 C CA . GLY A 1 565 ? 22.848 -11.251 12.757 1.00 81.00 565 GLY A CA 1
ATOM 4259 C C . GLY A 1 565 ? 23.774 -10.498 13.707 1.00 81.00 565 GLY A C 1
ATOM 4260 O O . GLY A 1 565 ? 24.932 -10.295 13.354 1.00 81.00 565 GLY A O 1
ATOM 4261 N N . ASP A 1 566 ? 23.266 -10.051 14.862 1.00 77.62 566 ASP A N 1
ATOM 4262 C CA . ASP A 1 566 ? 24.063 -9.466 15.949 1.00 77.62 566 ASP A CA 1
ATOM 4263 C C . ASP A 1 566 ? 24.974 -8.317 15.482 1.00 77.62 566 ASP A C 1
ATOM 4265 O O . ASP A 1 566 ? 26.190 -8.296 15.659 1.00 77.62 566 ASP A O 1
ATOM 4269 N N . GLY A 1 567 ? 24.374 -7.377 14.752 1.00 73.38 567 GLY A N 1
ATOM 4270 C CA . GLY A 1 567 ? 25.059 -6.231 14.165 1.00 73.38 567 GLY A CA 1
ATOM 4271 C C . GLY A 1 567 ? 25.429 -6.393 12.689 1.00 73.38 567 GLY A C 1
ATOM 4272 O O . GLY A 1 567 ? 25.655 -5.367 12.036 1.00 73.38 567 GLY A O 1
ATOM 4273 N N . GLN A 1 568 ? 25.411 -7.614 12.138 1.00 76.00 568 GLN A N 1
ATOM 4274 C CA . GLN A 1 568 ? 25.747 -7.913 10.739 1.00 76.00 568 GLN A CA 1
ATOM 4275 C C . GLN A 1 568 ? 24.509 -8.209 9.880 1.00 76.00 568 GLN A C 1
ATOM 4277 O O . GLN A 1 568 ? 23.557 -8.842 10.326 1.00 76.00 568 GLN A O 1
ATOM 4282 N N . ILE A 1 569 ? 24.529 -7.783 8.613 1.00 79.06 569 ILE A N 1
ATOM 4283 C CA . ILE A 1 569 ? 23.490 -8.126 7.629 1.00 79.06 569 ILE A CA 1
ATOM 4284 C C . ILE A 1 569 ? 23.965 -9.337 6.826 1.00 79.06 569 ILE A C 1
ATOM 4286 O O . ILE A 1 569 ? 24.988 -9.267 6.147 1.00 79.06 569 ILE A O 1
ATOM 4290 N N . ARG A 1 570 ? 23.207 -10.438 6.878 1.00 79.75 570 ARG A N 1
ATOM 4291 C CA . ARG A 1 570 ? 23.509 -11.679 6.149 1.00 79.75 570 ARG A CA 1
ATOM 4292 C C . ARG A 1 570 ? 22.477 -11.897 5.038 1.00 79.75 570 ARG A C 1
ATOM 4294 O O . ARG A 1 570 ? 21.275 -11.971 5.293 1.00 79.75 570 ARG A O 1
ATOM 4301 N N . ALA A 1 571 ? 22.938 -11.940 3.790 1.00 77.50 571 ALA A N 1
ATOM 4302 C CA . ALA A 1 571 ? 22.067 -11.970 2.612 1.00 77.50 571 ALA A CA 1
ATOM 4303 C C . ALA A 1 571 ? 21.250 -13.264 2.493 1.00 77.50 571 ALA A C 1
ATOM 4305 O O . ALA A 1 571 ? 20.089 -13.237 2.090 1.00 77.50 571 ALA A O 1
ATOM 4306 N N . ASP A 1 572 ? 21.850 -14.388 2.874 1.00 77.75 572 ASP A N 1
ATOM 4307 C CA . ASP A 1 572 ? 21.227 -15.709 2.926 1.00 77.75 572 ASP A CA 1
ATOM 4308 C C . ASP A 1 572 ? 20.074 -15.747 3.942 1.00 77.75 572 ASP A C 1
ATOM 4310 O O . ASP A 1 572 ? 18.992 -16.242 3.626 1.00 77.75 572 ASP A O 1
ATOM 4314 N N . GLN A 1 573 ? 20.260 -15.136 5.117 1.00 83.44 573 GLN A N 1
ATOM 4315 C CA . GLN A 1 573 ? 19.206 -14.964 6.121 1.00 83.44 573 GLN A CA 1
ATOM 4316 C C . GLN A 1 573 ? 18.055 -14.105 5.576 1.00 83.44 573 GLN A C 1
ATOM 4318 O O . GLN A 1 573 ? 16.884 -14.448 5.746 1.00 83.44 573 GLN A O 1
ATOM 4323 N N . GLY A 1 574 ? 18.374 -13.026 4.852 1.00 85.50 574 GLY A N 1
ATOM 4324 C CA . GLY A 1 574 ? 17.389 -12.202 4.144 1.00 85.50 574 GLY A CA 1
ATOM 4325 C C . GLY A 1 574 ? 16.604 -12.967 3.082 1.00 85.50 574 GLY A C 1
ATOM 4326 O O . GLY A 1 574 ? 15.377 -12.859 3.028 1.00 85.50 574 GLY A O 1
ATOM 4327 N N . ALA A 1 575 ? 17.290 -13.778 2.276 1.00 83.25 575 ALA A N 1
ATOM 4328 C CA . ALA A 1 575 ? 16.670 -14.621 1.260 1.00 83.25 575 ALA A CA 1
ATOM 4329 C C . ALA A 1 575 ? 15.721 -15.659 1.885 1.00 83.25 575 ALA A C 1
ATOM 4331 O O . ALA A 1 575 ? 14.590 -15.795 1.419 1.00 83.25 575 ALA A O 1
ATOM 4332 N N . ARG A 1 576 ? 16.131 -16.330 2.975 1.00 85.94 576 ARG A N 1
ATOM 4333 C CA . ARG A 1 576 ? 15.274 -17.269 3.725 1.00 85.94 576 ARG A CA 1
ATOM 4334 C C . ARG A 1 576 ? 14.023 -16.583 4.270 1.00 85.94 576 ARG A C 1
ATOM 4336 O O . ARG A 1 576 ? 12.918 -17.076 4.060 1.00 85.94 576 ARG A O 1
ATOM 4343 N N . LEU A 1 577 ? 14.186 -15.422 4.909 1.00 89.81 577 LEU A N 1
ATOM 4344 C CA . LEU A 1 577 ? 13.081 -14.644 5.475 1.00 89.81 577 LEU A CA 1
ATOM 4345 C C . LEU A 1 577 ? 12.060 -14.253 4.399 1.00 89.81 577 LEU A C 1
ATOM 4347 O O . LEU A 1 577 ? 10.859 -14.465 4.580 1.00 89.81 577 LEU A O 1
ATOM 4351 N N . LEU A 1 578 ? 12.516 -13.703 3.269 1.00 89.69 578 LEU A N 1
ATOM 4352 C CA . LEU A 1 578 ? 11.618 -13.302 2.185 1.00 89.69 578 LEU A CA 1
ATOM 4353 C C . LEU A 1 578 ? 11.005 -14.491 1.446 1.00 89.69 578 LEU A C 1
ATOM 4355 O O . LEU A 1 578 ? 9.835 -14.418 1.077 1.00 89.69 578 LEU A O 1
ATOM 4359 N N . GLY A 1 579 ? 11.755 -15.577 1.259 1.00 85.94 579 GLY A N 1
ATOM 4360 C CA . GLY A 1 579 ? 11.249 -16.810 0.655 1.00 85.94 579 GLY A CA 1
ATOM 4361 C C . GLY A 1 579 ? 10.128 -17.423 1.488 1.00 85.94 579 GLY A C 1
ATOM 4362 O O . GLY A 1 579 ? 9.051 -17.699 0.959 1.00 85.94 579 GLY A O 1
ATOM 4363 N N . LEU A 1 580 ? 10.335 -17.529 2.805 1.00 89.50 580 LEU A N 1
ATOM 4364 C CA . LEU A 1 580 ? 9.312 -17.980 3.746 1.00 89.50 580 LEU A CA 1
ATOM 4365 C C . LEU A 1 580 ? 8.099 -17.053 3.735 1.00 89.50 580 LEU A C 1
ATOM 4367 O O . LEU A 1 580 ? 6.969 -17.526 3.660 1.00 89.50 580 LEU A O 1
ATOM 4371 N N . ALA A 1 581 ? 8.309 -15.735 3.754 1.00 92.06 581 ALA A N 1
ATOM 4372 C CA . ALA A 1 581 ? 7.208 -14.781 3.706 1.00 92.06 581 ALA A CA 1
ATOM 4373 C C . ALA A 1 581 ? 6.406 -14.877 2.394 1.00 92.06 581 ALA A C 1
ATOM 4375 O O . ALA A 1 581 ? 5.179 -14.791 2.424 1.00 92.06 581 ALA A O 1
ATOM 4376 N N . ALA A 1 582 ? 7.069 -15.086 1.252 1.00 88.31 582 ALA A N 1
ATOM 4377 C CA . ALA A 1 582 ? 6.418 -15.249 -0.047 1.00 88.31 582 ALA A CA 1
ATOM 4378 C C . ALA A 1 582 ? 5.622 -16.558 -0.126 1.00 88.31 582 ALA A C 1
ATOM 4380 O O . ALA A 1 582 ? 4.491 -16.565 -0.617 1.00 88.31 582 ALA A O 1
ATOM 4381 N N . ASP A 1 583 ? 6.192 -17.660 0.369 1.00 85.56 583 ASP A N 1
ATOM 4382 C CA . ASP A 1 583 ? 5.521 -18.958 0.417 1.00 85.56 583 ASP A CA 1
ATOM 4383 C C . ASP A 1 583 ? 4.338 -18.950 1.392 1.00 85.56 583 ASP A C 1
ATOM 4385 O O . ASP A 1 583 ? 3.236 -19.331 1.001 1.00 85.56 583 ASP A O 1
ATOM 4389 N N . ALA A 1 584 ? 4.516 -18.423 2.607 1.00 90.31 584 ALA A N 1
ATOM 4390 C CA . ALA A 1 584 ? 3.447 -18.273 3.591 1.00 90.31 584 ALA A CA 1
ATOM 4391 C C . ALA A 1 584 ? 2.308 -17.396 3.051 1.00 90.31 584 ALA A C 1
ATOM 4393 O O . ALA A 1 584 ? 1.145 -17.795 3.105 1.00 90.31 584 ALA A O 1
ATOM 4394 N N . ALA A 1 585 ? 2.626 -16.245 2.444 1.00 91.12 585 ALA A N 1
ATOM 4395 C CA . ALA A 1 585 ? 1.628 -15.374 1.825 1.00 91.12 585 ALA A CA 1
ATOM 4396 C C . ALA A 1 585 ? 0.812 -16.113 0.758 1.00 91.12 585 ALA A C 1
ATOM 4398 O O . ALA A 1 585 ? -0.415 -16.026 0.755 1.00 91.12 585 ALA A O 1
ATOM 4399 N N . ARG A 1 586 ? 1.470 -16.881 -0.118 1.00 87.00 586 ARG A N 1
ATOM 4400 C CA . ARG A 1 586 ? 0.811 -17.670 -1.169 1.00 87.00 586 ARG A CA 1
ATOM 4401 C C . ARG A 1 586 ? -0.041 -18.806 -0.595 1.00 87.00 586 ARG A C 1
ATOM 4403 O O . ARG A 1 586 ? -1.201 -18.941 -0.974 1.00 87.00 586 ARG A O 1
ATOM 4410 N N . ARG A 1 587 ? 0.506 -19.618 0.315 1.00 88.12 587 ARG A N 1
ATOM 4411 C CA . ARG A 1 587 ? -0.191 -20.785 0.888 1.00 88.12 587 ARG A CA 1
ATOM 4412 C C . ARG A 1 587 ? -1.395 -20.369 1.722 1.00 88.12 587 ARG A C 1
ATOM 4414 O O . ARG A 1 587 ? -2.485 -20.903 1.537 1.00 88.12 587 ARG A O 1
ATOM 4421 N N . PHE A 1 588 ? -1.215 -19.396 2.610 1.00 93.06 588 PHE A N 1
ATOM 4422 C CA . PHE A 1 588 ? -2.270 -18.965 3.522 1.00 93.06 588 PHE A CA 1
ATOM 4423 C C . PHE A 1 588 ? -3.349 -18.132 2.814 1.00 93.06 588 PHE A C 1
ATOM 4425 O O . PHE A 1 588 ? -4.502 -18.139 3.247 1.00 93.06 588 PHE A O 1
ATOM 4432 N N . SER A 1 589 ? -3.029 -17.446 1.709 1.00 92.06 589 SER A N 1
ATOM 4433 C CA . SER A 1 589 ? -4.034 -16.709 0.925 1.00 92.06 589 SER A CA 1
ATOM 4434 C C . SER A 1 589 ? -4.912 -17.603 0.046 1.00 92.06 589 SER A C 1
ATOM 4436 O O . SER A 1 589 ? -6.094 -17.296 -0.117 1.00 92.06 589 SER A O 1
ATOM 4438 N N . ALA A 1 590 ? -4.387 -18.730 -0.456 1.00 86.06 590 ALA A N 1
ATOM 4439 C CA . ALA A 1 590 ? -5.108 -19.626 -1.364 1.00 86.06 590 ALA A CA 1
ATOM 4440 C C . ALA A 1 590 ? -6.442 -20.128 -0.778 1.00 86.06 590 ALA A C 1
ATOM 4442 O O . ALA A 1 590 ? -7.473 -20.069 -1.446 1.00 86.06 590 ALA A O 1
ATOM 4443 N N . GLY A 1 591 ? -6.451 -20.541 0.495 1.00 86.00 591 GLY A N 1
ATOM 4444 C CA . GLY A 1 591 ? -7.671 -20.976 1.193 1.00 86.00 591 GLY A CA 1
ATOM 4445 C C . GLY A 1 591 ? -8.659 -19.847 1.522 1.00 86.00 591 GLY A C 1
ATOM 4446 O O . GLY A 1 591 ? -9.798 -20.119 1.884 1.00 86.00 591 GLY A O 1
ATOM 4447 N N . ARG A 1 592 ? -8.239 -18.582 1.387 1.00 92.25 592 ARG A N 1
ATOM 4448 C CA . ARG A 1 592 ? -9.033 -17.378 1.687 1.00 92.25 592 ARG A CA 1
ATOM 4449 C C . ARG A 1 592 ? -9.597 -16.705 0.426 1.00 92.25 592 ARG A C 1
ATOM 4451 O O . ARG A 1 592 ? -10.235 -15.663 0.529 1.00 92.25 592 ARG A O 1
ATOM 4458 N N . GLY A 1 593 ? -9.343 -17.265 -0.762 1.00 90.69 593 GLY A N 1
ATOM 4459 C CA . GLY A 1 593 ? -9.763 -16.672 -2.038 1.00 90.69 593 GLY A CA 1
ATOM 4460 C C . GLY A 1 593 ? -9.039 -15.366 -2.386 1.00 90.69 593 GLY A C 1
ATOM 4461 O O . GLY A 1 593 ? -9.514 -14.611 -3.233 1.00 90.69 593 GLY A O 1
ATOM 4462 N N . LEU A 1 594 ? -7.901 -15.089 -1.743 1.00 93.81 594 LEU A N 1
ATOM 4463 C CA . LEU A 1 594 ? -7.085 -13.910 -2.007 1.00 93.81 594 LEU A CA 1
ATOM 4464 C C . LEU A 1 594 ? -5.911 -14.267 -2.923 1.00 93.81 594 LEU A C 1
ATOM 4466 O O . LEU A 1 594 ? -5.317 -15.335 -2.810 1.00 93.81 594 LEU A O 1
ATOM 4470 N N . VAL A 1 595 ? -5.524 -13.327 -3.784 1.00 92.88 595 VAL A N 1
ATOM 4471 C CA . VAL A 1 595 ? -4.253 -13.379 -4.519 1.00 92.88 595 VAL A CA 1
ATOM 4472 C C . VAL A 1 595 ? -3.309 -12.380 -3.875 1.00 92.88 595 VAL A C 1
ATOM 4474 O O . VAL A 1 595 ? -3.558 -11.178 -3.946 1.00 92.88 595 VAL A O 1
ATOM 4477 N N . VAL A 1 596 ? -2.248 -12.863 -3.228 1.00 94.44 596 VAL A N 1
ATOM 4478 C CA . VAL A 1 596 ? -1.353 -12.023 -2.421 1.00 94.44 596 VAL A CA 1
ATOM 4479 C C . VAL A 1 596 ? 0.094 -12.183 -2.863 1.00 94.44 596 VAL A C 1
ATOM 4481 O O . VAL A 1 596 ? 0.580 -13.298 -3.021 1.00 94.44 596 VAL A O 1
ATOM 4484 N N . THR A 1 597 ? 0.793 -11.059 -3.026 1.00 92.06 597 THR A N 1
ATOM 4485 C CA . THR A 1 597 ? 2.228 -11.021 -3.345 1.00 92.06 597 THR A CA 1
ATOM 4486 C C . THR A 1 597 ? 3.007 -10.266 -2.275 1.00 92.06 597 THR A C 1
ATOM 4488 O O . THR A 1 597 ? 2.507 -9.305 -1.687 1.00 92.06 597 THR A O 1
ATOM 4491 N N . LEU A 1 598 ? 4.278 -10.619 -2.078 1.00 93.06 598 LEU A N 1
ATOM 4492 C CA . LEU A 1 598 ? 5.209 -9.680 -1.459 1.00 93.06 598 LEU A CA 1
ATOM 4493 C C . LEU A 1 598 ? 5.446 -8.501 -2.406 1.00 93.06 598 LEU A C 1
ATOM 4495 O O . LEU A 1 598 ? 5.596 -8.675 -3.621 1.00 93.06 598 LEU A O 1
ATOM 4499 N N . SER A 1 599 ? 5.467 -7.295 -1.850 1.00 92.56 599 SER A N 1
ATOM 4500 C CA . SER A 1 599 ? 5.652 -6.063 -2.604 1.00 92.56 599 SER A CA 1
ATOM 4501 C C . SER A 1 599 ? 6.739 -5.197 -1.967 1.00 92.56 599 SER A C 1
ATOM 4503 O O . SER A 1 599 ? 6.691 -4.957 -0.763 1.00 92.56 599 SER A O 1
ATOM 4505 N N . PRO A 1 600 ? 7.680 -4.666 -2.764 1.00 90.62 600 PRO A N 1
ATOM 4506 C CA . PRO A 1 600 ? 8.641 -3.668 -2.300 1.00 90.62 600 PRO A CA 1
ATOM 4507 C C . PRO A 1 600 ? 8.006 -2.272 -2.155 1.00 90.62 600 PRO A C 1
ATOM 4509 O O . PRO A 1 600 ? 8.612 -1.365 -1.590 1.00 90.62 600 PRO A O 1
ATOM 4512 N N . PHE A 1 601 ? 6.789 -2.089 -2.669 1.00 90.69 601 PHE A N 1
ATOM 4513 C CA . PHE A 1 601 ? 6.017 -0.853 -2.561 1.00 90.69 601 PHE A CA 1
ATOM 4514 C C . PHE A 1 601 ? 5.166 -0.824 -1.295 1.00 90.69 601 PHE A C 1
ATOM 4516 O O . PHE A 1 601 ? 4.957 -1.847 -0.644 1.00 90.69 601 PHE A O 1
ATOM 4523 N N . PHE A 1 602 ? 4.582 0.342 -1.028 1.00 90.56 602 PHE A N 1
ATOM 4524 C CA . PHE A 1 602 ? 3.593 0.592 0.018 1.00 90.56 602 PHE A CA 1
ATOM 4525 C C . PHE A 1 602 ? 4.151 0.594 1.450 1.00 90.56 602 PHE A C 1
ATOM 4527 O O . PHE A 1 602 ? 3.383 0.683 2.408 1.00 90.56 602 PHE A O 1
ATOM 4534 N N . GLY A 1 603 ? 5.476 0.533 1.606 1.00 88.31 603 GLY A N 1
ATOM 4535 C CA . GLY A 1 603 ? 6.151 0.505 2.904 1.00 88.31 603 GLY A CA 1
ATOM 4536 C C . GLY A 1 603 ? 6.488 1.885 3.471 1.00 88.31 603 GLY A C 1
ATOM 4537 O O . GLY A 1 603 ? 6.655 2.007 4.678 1.00 88.31 603 GLY A O 1
ATOM 4538 N N . SER A 1 604 ? 6.567 2.933 2.643 1.00 82.12 604 SER A N 1
ATOM 4539 C CA . SER A 1 604 ? 7.064 4.264 3.052 1.00 82.12 604 SER A CA 1
ATOM 4540 C C . SER A 1 604 ? 6.277 4.921 4.197 1.00 82.12 604 SER A C 1
ATOM 4542 O O . SER A 1 604 ? 6.862 5.311 5.210 1.00 82.12 604 SER A O 1
ATOM 4544 N N . GLY A 1 605 ? 4.951 5.018 4.068 1.00 81.06 605 GLY A N 1
ATOM 4545 C CA . GLY A 1 605 ? 4.071 5.541 5.122 1.00 81.06 605 GLY A CA 1
ATOM 4546 C C . GLY A 1 605 ? 4.115 4.690 6.401 1.00 81.06 605 GLY A C 1
ATOM 4547 O O . GLY A 1 605 ? 4.393 5.224 7.481 1.00 81.06 605 GLY A O 1
ATOM 4548 N N . PRO A 1 606 ? 3.908 3.362 6.296 1.00 89.19 606 PRO A N 1
ATOM 4549 C CA . PRO A 1 606 ? 4.074 2.431 7.409 1.00 89.19 606 PRO A CA 1
ATOM 4550 C C . PRO A 1 606 ? 5.421 2.519 8.131 1.00 89.19 606 PRO A C 1
ATOM 4552 O O . PRO A 1 606 ? 5.435 2.539 9.357 1.00 89.19 606 PRO A O 1
ATOM 4555 N N . ALA A 1 607 ? 6.538 2.641 7.412 1.00 86.31 607 ALA A N 1
ATOM 4556 C CA . ALA A 1 607 ? 7.879 2.707 7.991 1.00 86.31 607 ALA A CA 1
ATOM 4557 C C . ALA A 1 607 ? 8.078 3.899 8.925 1.00 86.31 607 ALA A C 1
ATOM 4559 O O . ALA A 1 607 ? 8.628 3.746 10.018 1.00 86.31 607 ALA A O 1
ATOM 4560 N N . ARG A 1 608 ? 7.588 5.078 8.527 1.00 82.69 608 ARG A N 1
ATOM 4561 C CA . ARG A 1 608 ? 7.599 6.261 9.392 1.00 82.69 608 ARG A CA 1
ATOM 4562 C C . ARG A 1 608 ? 6.680 6.075 10.597 1.00 82.69 608 ARG A C 1
ATOM 4564 O O . ARG A 1 608 ? 7.096 6.339 11.720 1.00 82.69 608 ARG A O 1
ATOM 4571 N N . ARG A 1 609 ? 5.465 5.557 10.391 1.00 84.62 609 ARG A N 1
ATOM 4572 C CA . ARG A 1 609 ? 4.523 5.293 11.491 1.00 84.62 609 ARG A CA 1
ATOM 4573 C C . ARG A 1 609 ? 5.100 4.320 12.522 1.00 84.62 609 ARG A C 1
ATOM 4575 O O . ARG A 1 609 ? 4.969 4.550 13.719 1.00 84.62 609 ARG A O 1
ATOM 4582 N N . PHE A 1 610 ? 5.707 3.235 12.061 1.00 88.44 610 PHE A N 1
ATOM 4583 C CA . PHE A 1 610 ? 6.360 2.243 12.904 1.00 88.44 610 PHE A CA 1
ATOM 4584 C C . PHE A 1 610 ? 7.479 2.868 13.738 1.00 88.44 610 PHE A C 1
ATOM 4586 O O . PHE A 1 610 ? 7.489 2.695 14.955 1.00 88.44 610 PHE A O 1
ATOM 4593 N N . ALA A 1 611 ? 8.338 3.679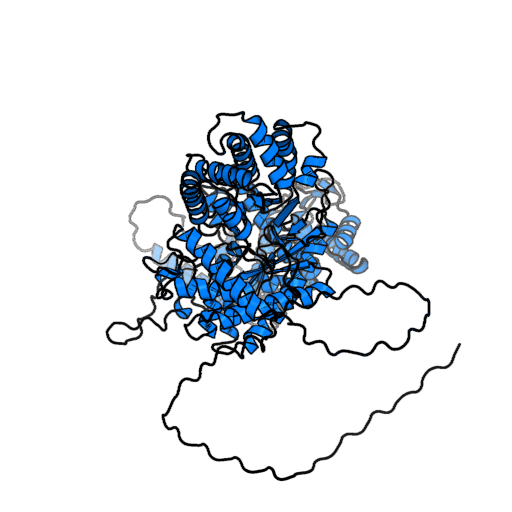 13.118 1.00 82.44 611 ALA A N 1
ATOM 4594 C CA . ALA A 1 611 ? 9.385 4.417 13.819 1.00 82.44 611 ALA A CA 1
ATOM 4595 C C . ALA A 1 611 ? 8.830 5.378 14.887 1.00 82.44 611 ALA A C 1
ATOM 4597 O O . ALA A 1 611 ? 9.325 5.421 16.012 1.00 82.44 611 ALA A O 1
ATOM 4598 N N . GLU A 1 612 ? 7.779 6.135 14.555 1.00 81.75 612 GLU A N 1
ATOM 4599 C CA . GLU A 1 612 ? 7.136 7.085 15.473 1.00 81.75 612 GLU A CA 1
ATOM 4600 C C . GLU A 1 612 ? 6.481 6.397 16.676 1.00 81.75 612 GLU A C 1
ATOM 4602 O O . GLU A 1 612 ? 6.500 6.946 17.780 1.00 81.75 612 GLU A O 1
ATOM 4607 N N . LEU A 1 613 ? 5.886 5.218 16.476 1.00 84.38 613 LEU A N 1
ATOM 4608 C CA . LEU A 1 613 ? 5.300 4.428 17.559 1.00 84.38 613 LEU A CA 1
ATOM 4609 C C . LEU A 1 613 ? 6.382 3.812 18.445 1.00 84.38 613 LEU A C 1
ATOM 4611 O O . LEU A 1 613 ? 6.266 3.875 19.666 1.00 84.38 613 LEU A O 1
ATOM 4615 N N . ASP A 1 614 ? 7.449 3.277 17.854 1.00 84.00 614 ASP A N 1
ATOM 4616 C CA . ASP A 1 614 ? 8.554 2.689 18.614 1.00 84.00 614 ASP A CA 1
ATOM 4617 C C . ASP A 1 614 ? 9.282 3.723 19.466 1.00 84.00 614 ASP A C 1
ATOM 4619 O O . ASP A 1 614 ? 9.555 3.461 20.635 1.00 84.00 614 ASP A O 1
ATOM 4623 N N . ALA A 1 615 ? 9.504 4.931 18.938 1.00 78.50 615 ALA A N 1
ATOM 4624 C CA . ALA A 1 615 ? 10.140 6.016 19.682 1.00 78.50 615 ALA A CA 1
ATOM 4625 C C . ALA A 1 615 ? 9.389 6.372 20.983 1.00 78.50 615 ALA A C 1
ATOM 4627 O O . ALA A 1 615 ? 10.013 6.802 21.961 1.00 78.50 615 ALA A O 1
ATOM 4628 N N . ARG A 1 616 ? 8.064 6.160 21.023 1.00 80.00 616 ARG A N 1
ATOM 4629 C CA . ARG A 1 616 ? 7.213 6.386 22.207 1.00 80.00 616 ARG A CA 1
ATOM 4630 C C . ARG A 1 616 ? 7.252 5.231 23.209 1.00 80.00 616 ARG A C 1
ATOM 4632 O O . ARG A 1 616 ? 6.904 5.443 24.368 1.00 80.00 616 ARG A O 1
ATOM 4639 N N . THR A 1 617 ? 7.678 4.038 22.803 1.00 73.75 617 THR A N 1
ATOM 4640 C CA . THR A 1 617 ? 7.740 2.865 23.680 1.00 73.75 617 THR A CA 1
ATOM 4641 C C . THR A 1 617 ? 9.000 2.927 24.564 1.00 73.75 617 THR A C 1
ATOM 4643 O O . THR A 1 617 ? 10.121 3.083 24.063 1.00 73.75 617 THR A O 1
ATOM 4646 N N . PRO A 1 618 ? 8.887 2.847 25.904 1.00 66.62 618 PRO A N 1
ATOM 4647 C CA . PRO A 1 618 ? 10.051 2.783 26.794 1.00 66.62 618 PRO A CA 1
ATOM 4648 C C . PRO A 1 618 ? 10.962 1.584 26.472 1.00 66.62 618 PRO A C 1
ATOM 4650 O O . PRO A 1 618 ? 10.477 0.501 26.167 1.00 66.62 618 PRO A O 1
ATOM 4653 N N . GLY A 1 619 ? 12.287 1.773 26.499 1.00 62.16 619 GLY A N 1
ATOM 4654 C CA . GLY A 1 619 ? 13.274 0.733 26.151 1.00 62.16 619 GLY A CA 1
ATOM 4655 C C . GLY A 1 619 ? 13.458 0.473 24.647 1.00 62.16 619 GLY A C 1
ATOM 4656 O O . GLY A 1 619 ? 14.441 -0.138 24.244 1.00 62.16 619 GLY A O 1
ATOM 4657 N N . TRP A 1 620 ? 12.564 0.977 23.795 1.00 63.88 620 TRP A N 1
ATOM 4658 C CA . TRP A 1 620 ? 12.606 0.770 22.347 1.00 63.88 620 TRP A CA 1
ATOM 4659 C C . TRP A 1 620 ? 13.205 2.001 21.668 1.00 63.88 620 TRP A C 1
ATOM 4661 O O . TRP A 1 620 ? 12.534 2.766 20.986 1.00 63.88 620 TRP A O 1
ATOM 4671 N N . ASN A 1 621 ? 14.495 2.239 21.896 1.00 59.06 621 ASN A N 1
ATOM 4672 C CA . ASN A 1 621 ? 15.205 3.293 21.179 1.00 59.06 621 ASN A CA 1
ATOM 4673 C C . ASN A 1 621 ? 15.750 2.713 19.867 1.00 59.06 621 ASN A C 1
ATOM 4675 O O . ASN A 1 621 ? 16.456 1.701 19.881 1.00 59.06 621 ASN A O 1
ATOM 4679 N N . GLN A 1 622 ? 15.418 3.336 18.734 1.00 58.72 622 GLN A N 1
ATOM 4680 C CA . GLN A 1 622 ? 16.056 3.000 17.463 1.00 58.72 622 GLN A CA 1
ATOM 4681 C C . GLN A 1 622 ? 17.564 3.232 17.548 1.00 58.72 622 GLN A C 1
ATOM 4683 O O . GLN A 1 622 ? 18.309 2.343 17.185 1.00 58.72 622 GLN A O 1
ATOM 4688 N N . GLY A 1 623 ? 18.026 4.331 18.150 1.00 50.94 623 GLY A N 1
ATOM 4689 C CA . GLY A 1 623 ? 19.455 4.577 18.374 1.00 50.94 623 GLY A CA 1
ATOM 4690 C C . GLY A 1 623 ? 20.156 3.492 19.205 1.00 50.94 623 GLY A C 1
ATOM 4691 O O . GLY A 1 623 ? 21.331 3.236 18.980 1.00 50.94 623 GLY A O 1
ATOM 4692 N N . LEU A 1 624 ? 19.437 2.794 20.100 1.00 49.56 624 LEU A N 1
ATOM 4693 C CA . LEU A 1 624 ? 19.977 1.669 20.885 1.00 49.56 624 LEU A CA 1
ATOM 4694 C C . LEU A 1 624 ? 20.095 0.360 20.101 1.00 49.56 624 LEU A C 1
ATOM 4696 O O . LEU A 1 624 ? 20.887 -0.479 20.502 1.00 49.56 624 LEU A O 1
ATOM 4700 N N . LEU A 1 625 ? 19.370 0.177 18.986 1.00 52.72 625 LEU A N 1
ATOM 4701 C CA . LEU A 1 625 ? 19.646 -0.957 18.079 1.00 52.72 625 LEU A CA 1
ATOM 4702 C C . LEU A 1 625 ? 21.072 -0.911 17.531 1.00 52.72 625 LEU A C 1
ATOM 4704 O O . LEU A 1 625 ? 21.543 -1.877 16.942 1.00 52.72 625 LEU A O 1
ATOM 4708 N N . PHE A 1 626 ? 21.700 0.259 17.626 1.00 49.84 626 PHE A N 1
ATOM 4709 C CA . PHE A 1 626 ? 22.848 0.643 16.836 1.00 49.84 626 PHE A CA 1
ATOM 4710 C C . PHE A 1 626 ? 24.009 1.170 17.697 1.00 49.84 626 PHE A C 1
ATOM 4712 O O . PHE A 1 626 ? 25.053 1.499 17.144 1.00 49.84 626 PHE A O 1
ATOM 4719 N N . ALA A 1 627 ? 23.838 1.251 19.023 1.00 43.00 627 ALA A N 1
ATOM 4720 C CA . ALA A 1 627 ? 24.787 1.881 19.943 1.00 43.00 627 ALA A CA 1
ATOM 4721 C C . ALA A 1 627 ? 25.934 0.968 20.407 1.00 43.00 627 ALA A C 1
ATOM 4723 O O . ALA A 1 627 ? 26.917 1.476 20.933 1.00 43.00 627 ALA A O 1
ATOM 4724 N N . GLU A 1 628 ? 25.864 -0.346 20.175 1.00 40.28 628 GLU A N 1
ATOM 4725 C CA . GLU A 1 628 ? 26.927 -1.288 20.573 1.00 40.28 628 GLU A CA 1
ATOM 4726 C C . GLU A 1 628 ? 28.246 -1.116 19.794 1.00 40.28 628 GLU A C 1
ATOM 4728 O O . GLU A 1 628 ? 29.230 -1.773 20.110 1.00 40.28 628 GLU A O 1
ATOM 4733 N N . ALA A 1 629 ? 28.309 -0.205 18.815 1.00 39.50 629 ALA A N 1
ATOM 4734 C CA . ALA A 1 629 ? 29.525 0.070 18.045 1.00 39.50 629 ALA A CA 1
ATOM 4735 C C . ALA A 1 629 ? 30.187 1.428 18.343 1.00 39.50 629 ALA A C 1
ATOM 4737 O O . ALA A 1 629 ? 31.266 1.693 17.817 1.00 39.50 629 ALA A O 1
ATOM 4738 N N . ALA A 1 630 ? 29.581 2.301 19.156 1.00 37.72 630 ALA A N 1
ATOM 4739 C CA . ALA A 1 630 ? 30.207 3.571 19.525 1.00 37.72 630 ALA A CA 1
ATOM 4740 C C . ALA A 1 630 ? 31.060 3.372 20.784 1.00 37.72 630 ALA A C 1
ATOM 4742 O O . ALA A 1 630 ? 30.662 3.733 21.888 1.00 37.72 630 ALA A O 1
ATOM 4743 N N . VAL A 1 631 ? 32.217 2.741 20.613 1.00 40.75 631 VAL A N 1
ATOM 4744 C CA . VAL A 1 631 ? 33.337 2.874 21.548 1.00 40.75 631 VAL A CA 1
ATOM 4745 C C . VAL A 1 631 ? 34.138 4.096 21.109 1.00 40.75 631 VAL A C 1
ATOM 4747 O O . VAL A 1 631 ? 34.378 4.269 19.913 1.00 40.75 631 VAL A O 1
ATOM 4750 N N . ASP A 1 632 ? 34.480 4.980 22.043 1.00 41.94 632 ASP A N 1
ATOM 4751 C CA . ASP A 1 632 ? 35.445 6.045 21.754 1.00 41.94 632 ASP A CA 1
ATOM 4752 C C . ASP A 1 632 ? 36.846 5.459 21.474 1.00 41.94 632 ASP A C 1
ATOM 4754 O O . ASP A 1 632 ? 37.060 4.247 21.569 1.00 41.94 632 ASP A O 1
ATOM 4758 N N . GLU A 1 633 ? 37.807 6.306 21.084 1.00 40.31 633 GLU A N 1
ATOM 4759 C CA . GLU A 1 633 ? 39.186 5.878 20.773 1.00 40.31 633 GLU A CA 1
ATOM 4760 C C . GLU A 1 633 ? 39.879 5.158 21.952 1.00 40.31 633 GLU A C 1
ATOM 4762 O O . GLU A 1 633 ? 40.847 4.429 21.737 1.00 40.31 633 GLU A O 1
ATOM 4767 N N . ASP A 1 634 ? 39.335 5.290 23.168 1.00 40.16 634 ASP A N 1
ATOM 4768 C CA . ASP A 1 634 ? 39.830 4.698 24.413 1.00 40.16 634 ASP A CA 1
ATOM 4769 C C . ASP A 1 634 ? 39.039 3.445 24.858 1.00 40.16 634 ASP A C 1
ATOM 4771 O O . ASP A 1 634 ? 39.330 2.854 25.903 1.00 40.16 634 ASP A O 1
ATOM 4775 N N . GLY A 1 635 ? 38.056 2.989 24.070 1.00 38.25 635 GLY A N 1
ATOM 4776 C CA . GLY A 1 635 ? 37.295 1.767 24.341 1.00 38.25 635 GLY A CA 1
ATOM 4777 C C . GLY A 1 635 ? 36.198 1.904 25.404 1.00 38.25 635 GLY A C 1
ATOM 4778 O O . GLY A 1 635 ? 35.693 0.885 25.887 1.00 38.25 635 GLY A O 1
ATOM 4779 N N . ALA A 1 636 ? 35.784 3.123 25.760 1.00 35.34 636 ALA A N 1
ATOM 4780 C CA . ALA A 1 636 ? 34.629 3.354 26.621 1.00 35.34 636 ALA A CA 1
ATOM 4781 C C . ALA A 1 636 ? 33.335 3.445 25.793 1.00 35.34 636 ALA A C 1
ATOM 4783 O O . ALA A 1 636 ? 33.281 4.075 24.737 1.00 35.34 636 ALA A O 1
ATOM 4784 N N . ALA A 1 637 ? 32.265 2.805 26.279 1.00 40.69 637 ALA A N 1
ATOM 4785 C CA . ALA A 1 637 ? 30.944 2.892 25.663 1.00 40.69 637 ALA A CA 1
ATOM 4786 C C . ALA A 1 637 ? 30.487 4.358 25.638 1.00 40.69 637 ALA A C 1
ATOM 4788 O O . ALA A 1 637 ? 30.262 4.956 26.695 1.00 40.69 637 ALA A O 1
ATOM 4789 N N . ALA A 1 638 ? 30.347 4.939 24.445 1.00 41.53 638 ALA A N 1
ATOM 4790 C CA . ALA A 1 638 ? 29.917 6.317 24.285 1.00 41.53 638 ALA A CA 1
ATOM 4791 C C . ALA A 1 638 ? 28.554 6.502 24.966 1.00 41.53 638 ALA A C 1
ATOM 4793 O O . ALA A 1 638 ? 27.566 5.842 24.628 1.00 41.53 638 ALA A O 1
ATOM 4794 N N . LEU A 1 639 ? 28.507 7.399 25.954 1.00 40.44 639 LEU A N 1
ATOM 4795 C CA . LEU A 1 639 ? 27.278 7.765 26.648 1.00 40.44 639 LEU A CA 1
ATOM 4796 C C . LEU A 1 639 ? 26.223 8.170 25.616 1.00 40.44 639 LEU A C 1
ATOM 4798 O O . LEU A 1 639 ? 26.404 9.116 24.848 1.00 40.44 639 LEU A O 1
ATOM 4802 N N . LEU A 1 640 ? 25.115 7.428 25.605 1.00 45.53 640 LEU A N 1
ATOM 4803 C CA . LEU A 1 640 ? 23.990 7.665 24.710 1.00 45.53 640 LEU A CA 1
ATOM 4804 C C . LEU A 1 640 ? 23.544 9.125 24.814 1.00 45.53 640 LEU A C 1
ATOM 4806 O O . LEU A 1 640 ? 23.321 9.604 25.929 1.00 45.53 640 LEU A O 1
ATOM 4810 N N . PRO A 1 641 ? 23.350 9.835 23.691 1.00 39.31 641 PRO A N 1
ATOM 4811 C CA . PRO A 1 641 ? 22.864 11.198 23.753 1.00 39.31 641 PRO A CA 1
ATOM 4812 C C . PRO A 1 641 ? 21.475 11.210 24.397 1.00 39.31 641 PRO A C 1
ATOM 4814 O O . PRO A 1 641 ? 20.518 10.644 23.867 1.00 39.31 641 PRO A O 1
ATOM 4817 N N . SER A 1 642 ? 21.356 11.914 25.522 1.00 40.03 642 SER A N 1
ATOM 4818 C CA . SER A 1 642 ? 20.120 12.191 26.274 1.00 40.03 642 SER A CA 1
ATOM 4819 C C . SER A 1 642 ? 19.111 13.068 25.506 1.00 40.03 642 SER A C 1
ATOM 4821 O O . SER A 1 642 ? 18.230 13.683 26.106 1.00 40.03 642 SER A O 1
ATOM 4823 N N . GLY A 1 643 ? 19.270 13.193 24.185 1.00 42.59 643 GLY A N 1
ATOM 4824 C CA . GLY A 1 643 ? 18.473 14.049 23.317 1.00 42.59 643 GLY A CA 1
ATOM 4825 C C . GLY A 1 643 ? 17.069 13.494 23.048 1.00 42.59 643 GLY A C 1
ATOM 4826 O O . GLY A 1 643 ? 16.797 12.314 23.290 1.00 42.59 643 GLY A O 1
ATOM 4827 N N . PRO A 1 644 ? 16.148 14.332 22.533 1.00 43.41 644 PRO A N 1
ATOM 4828 C CA . PRO A 1 644 ? 14.806 13.890 22.173 1.00 43.41 644 PRO A CA 1
ATOM 4829 C C . PRO A 1 644 ? 14.886 12.729 21.174 1.00 43.41 644 PRO A C 1
ATOM 4831 O O . PRO A 1 644 ? 15.612 12.802 20.186 1.00 43.41 644 PRO A O 1
ATOM 4834 N N . ARG A 1 645 ? 14.142 11.648 21.442 1.00 55.00 645 ARG A N 1
ATOM 4835 C CA . ARG A 1 645 ? 14.073 10.446 20.596 1.00 55.00 645 ARG A CA 1
ATOM 4836 C C . ARG A 1 645 ? 13.530 10.810 19.212 1.00 55.00 645 ARG A C 1
ATOM 4838 O O . ARG A 1 645 ? 12.318 10.835 19.007 1.00 55.00 645 ARG A O 1
ATOM 4845 N N . VAL A 1 646 ? 14.408 11.120 18.263 1.00 56.78 646 VAL A N 1
ATOM 4846 C CA . VAL A 1 646 ? 14.000 11.389 16.882 1.00 56.78 646 VAL A CA 1
ATOM 4847 C C . VAL A 1 646 ? 13.665 10.055 16.220 1.00 56.78 646 VAL A C 1
ATOM 4849 O O . VAL A 1 646 ? 14.532 9.199 16.068 1.00 56.78 646 VAL A O 1
ATOM 4852 N N . ALA A 1 647 ? 12.401 9.868 15.840 1.00 68.12 647 ALA A N 1
ATOM 4853 C CA . ALA A 1 647 ? 11.970 8.704 15.075 1.00 68.12 647 ALA A CA 1
ATOM 4854 C C . ALA A 1 647 ? 12.568 8.761 13.662 1.00 68.12 647 ALA A C 1
ATOM 4856 O O . ALA A 1 647 ? 12.265 9.680 12.896 1.00 68.12 647 ALA A O 1
ATOM 4857 N N . VAL A 1 648 ? 13.406 7.785 13.307 1.00 74.00 648 VAL A N 1
ATOM 4858 C CA . VAL A 1 648 ? 13.945 7.650 11.953 1.00 74.00 648 VAL A CA 1
ATOM 4859 C C . VAL A 1 648 ? 13.140 6.586 11.203 1.00 74.00 648 VAL A C 1
ATOM 4861 O O . VAL A 1 648 ? 13.026 5.463 11.691 1.00 74.00 648 VAL A O 1
ATOM 4864 N N . PRO A 1 649 ? 12.551 6.895 10.032 1.00 78.75 649 PRO A N 1
ATOM 4865 C CA . PRO A 1 649 ? 11.797 5.903 9.271 1.00 78.75 649 PRO A CA 1
ATOM 4866 C C . PRO A 1 649 ? 12.635 4.656 8.969 1.00 78.75 649 PRO A C 1
ATOM 4868 O O . PRO A 1 649 ? 13.783 4.774 8.544 1.00 78.75 649 PRO A O 1
ATOM 4871 N N . TYR A 1 650 ? 12.040 3.479 9.168 1.00 84.25 650 TYR A N 1
ATOM 4872 C CA . TYR A 1 650 ? 12.665 2.197 8.830 1.00 84.25 650 TYR A CA 1
ATOM 4873 C C . TYR A 1 650 ? 12.899 2.033 7.318 1.00 84.25 650 TYR A C 1
ATOM 4875 O O . TYR A 1 650 ? 12.230 2.670 6.496 1.00 84.25 650 TYR A O 1
ATOM 4883 N N . GLY A 1 651 ? 13.819 1.140 6.947 1.00 82.50 651 GLY A N 1
ATOM 4884 C CA . GLY A 1 651 ? 14.067 0.750 5.560 1.00 82.50 651 GLY A CA 1
ATOM 4885 C C . GLY A 1 651 ? 12.829 0.184 4.845 1.00 82.50 651 GLY A C 1
ATOM 4886 O O . GLY A 1 651 ? 11.925 -0.392 5.456 1.00 82.50 651 GLY A O 1
ATOM 4887 N N . THR A 1 652 ? 12.779 0.339 3.520 1.00 85.69 652 THR A N 1
ATOM 4888 C CA . THR A 1 652 ? 11.686 -0.148 2.653 1.00 85.69 652 THR A CA 1
ATOM 4889 C C . THR A 1 652 ? 12.250 -0.787 1.382 1.00 85.69 652 THR A C 1
ATOM 4891 O O . THR A 1 652 ? 13.444 -0.689 1.115 1.00 85.69 652 THR A O 1
ATOM 4894 N N . GLY A 1 653 ? 11.405 -1.436 0.575 1.00 77.62 653 GLY A N 1
ATOM 4895 C CA . GLY A 1 653 ? 11.759 -1.791 -0.804 1.00 77.62 653 GLY A CA 1
ATOM 4896 C C . GLY A 1 653 ? 12.834 -2.864 -0.981 1.00 77.62 653 GLY A C 1
ATOM 4897 O O . GLY A 1 653 ? 13.679 -2.702 -1.850 1.00 77.62 653 GLY A O 1
ATOM 4898 N N . PHE A 1 654 ? 12.813 -3.929 -0.166 1.00 84.06 654 PHE A N 1
ATOM 4899 C CA . PHE A 1 654 ? 13.832 -5.002 -0.115 1.00 84.06 654 PHE A CA 1
ATOM 4900 C C . PHE A 1 654 ? 15.283 -4.515 0.031 1.00 84.06 654 PHE A C 1
ATOM 4902 O O . PHE A 1 654 ? 16.214 -5.305 -0.106 1.00 84.06 654 PHE A O 1
ATOM 4909 N N . SER A 1 655 ? 15.475 -3.229 0.334 1.00 76.00 655 SER A N 1
ATOM 4910 C CA . SER A 1 655 ? 16.793 -2.638 0.462 1.00 76.00 655 SER A CA 1
ATOM 4911 C C . SER A 1 655 ? 17.516 -3.197 1.681 1.00 76.00 655 SER A C 1
ATOM 4913 O O . SER A 1 655 ? 16.918 -3.371 2.748 1.00 76.00 655 SER A O 1
ATOM 4915 N N . LEU A 1 656 ? 18.813 -3.441 1.511 1.00 75.31 656 LEU A N 1
ATOM 4916 C CA . LEU A 1 656 ? 19.727 -3.787 2.595 1.00 75.31 656 LEU A CA 1
ATOM 4917 C C . LEU A 1 656 ? 20.424 -2.547 3.167 1.00 75.31 656 LEU A C 1
ATOM 4919 O O . LEU A 1 656 ? 21.015 -2.629 4.241 1.00 75.31 656 LEU A O 1
ATOM 4923 N N . THR A 1 657 ? 20.296 -1.388 2.513 1.00 65.38 657 THR A N 1
ATOM 4924 C CA . THR A 1 657 ? 20.708 -0.109 3.092 1.00 65.38 657 THR A CA 1
ATOM 4925 C C . THR A 1 657 ? 19.683 0.369 4.126 1.00 65.38 657 THR A C 1
ATOM 4927 O O . THR A 1 657 ? 18.488 0.471 3.823 1.00 65.38 657 THR A O 1
ATOM 4930 N N . PRO A 1 658 ? 20.127 0.706 5.351 1.00 57.06 658 PRO A N 1
ATOM 4931 C CA . PRO A 1 658 ? 19.311 1.442 6.311 1.00 57.06 658 PRO A CA 1
ATOM 4932 C C . PRO A 1 658 ? 18.863 2.770 5.691 1.00 57.06 658 PRO A C 1
ATOM 4934 O O . PRO A 1 658 ? 19.617 3.345 4.907 1.00 57.06 658 PRO A O 1
ATOM 4937 N N . GLY A 1 659 ? 17.677 3.281 6.045 1.00 51.97 659 GLY A N 1
ATOM 4938 C CA . GLY A 1 659 ? 17.150 4.524 5.457 1.00 51.97 659 GLY A CA 1
ATOM 4939 C C . GLY A 1 659 ? 18.138 5.703 5.525 1.00 51.97 659 GLY A C 1
ATOM 4940 O O . GLY A 1 659 ? 18.950 5.765 6.441 1.00 51.97 659 GLY A O 1
ATOM 4941 N N . ASP A 1 660 ? 18.044 6.667 4.599 1.00 40.62 660 ASP A N 1
ATOM 4942 C CA . ASP A 1 660 ? 19.045 7.737 4.364 1.00 40.62 660 ASP A CA 1
ATOM 4943 C C . ASP A 1 660 ? 19.563 8.479 5.615 1.00 40.62 660 ASP A C 1
ATOM 4945 O O . ASP A 1 660 ? 20.686 8.979 5.628 1.00 40.62 660 ASP A O 1
ATOM 4949 N N . ARG A 1 661 ? 18.755 8.573 6.681 1.00 41.22 661 ARG A N 1
ATOM 4950 C CA . ARG A 1 661 ? 19.150 9.194 7.961 1.00 41.22 661 ARG A CA 1
ATOM 4951 C C . ARG A 1 661 ? 19.791 8.219 8.954 1.00 41.22 661 ARG A C 1
ATOM 4953 O O . ARG A 1 661 ? 20.569 8.651 9.795 1.00 41.22 661 ARG A O 1
ATOM 4960 N N . LEU A 1 662 ? 19.486 6.928 8.850 1.00 43.34 662 LEU A N 1
ATOM 4961 C CA . LEU A 1 662 ? 20.151 5.846 9.579 1.00 43.34 662 LEU A CA 1
ATOM 4962 C C . LEU A 1 662 ? 21.533 5.545 8.996 1.00 43.34 662 LEU A C 1
ATOM 4964 O O . LEU A 1 662 ? 22.444 5.253 9.762 1.00 43.34 662 LEU A O 1
ATOM 4968 N N . SER A 1 663 ? 21.730 5.689 7.678 1.00 44.78 663 SER A N 1
ATOM 4969 C CA . SER A 1 663 ? 23.046 5.483 7.047 1.00 44.78 663 SER A CA 1
ATOM 4970 C C . SER A 1 663 ? 24.137 6.418 7.588 1.00 44.78 663 SER A C 1
ATOM 4972 O O . SER A 1 663 ? 25.310 6.094 7.480 1.00 44.78 663 SER A O 1
ATOM 4974 N N . ALA A 1 664 ? 23.773 7.573 8.160 1.00 36.00 664 ALA A N 1
ATOM 4975 C CA . ALA A 1 664 ? 24.718 8.511 8.775 1.00 36.00 664 ALA A CA 1
ATOM 4976 C C . ALA A 1 664 ? 25.167 8.098 10.190 1.00 36.00 664 ALA A C 1
ATOM 4978 O O . ALA A 1 664 ? 26.177 8.593 10.678 1.00 36.00 664 ALA A O 1
ATOM 4979 N N . VAL A 1 665 ? 24.407 7.221 10.854 1.00 36.97 665 VAL A N 1
ATOM 4980 C CA . VAL A 1 665 ? 24.674 6.731 12.220 1.00 36.97 665 VAL A CA 1
ATOM 4981 C C . VAL A 1 665 ? 25.318 5.339 12.193 1.00 36.97 665 VAL A C 1
ATOM 4983 O O . VAL A 1 665 ? 25.865 4.882 13.190 1.00 36.97 665 VAL A O 1
ATOM 4986 N N . LEU A 1 666 ? 25.255 4.652 11.052 1.00 41.56 666 LEU A N 1
ATOM 4987 C CA . LEU A 1 666 ? 25.712 3.279 10.884 1.00 41.56 666 LEU A CA 1
ATOM 4988 C C . LEU A 1 666 ? 27.017 3.234 10.085 1.00 41.56 666 LEU A C 1
ATOM 4990 O O . LEU A 1 666 ? 27.134 3.970 9.104 1.00 41.56 666 LEU A O 1
ATOM 4994 N N . PRO A 1 667 ? 27.986 2.371 10.453 1.00 39.91 667 PRO A N 1
ATOM 4995 C CA . PRO A 1 667 ? 29.166 2.168 9.627 1.00 39.91 667 PRO A CA 1
ATOM 4996 C C . PRO A 1 667 ? 28.723 1.723 8.224 1.00 39.91 667 PRO A C 1
ATOM 4998 O O . PRO A 1 667 ? 27.769 0.944 8.104 1.00 39.91 667 PRO A O 1
ATOM 5001 N N . PRO A 1 668 ? 29.360 2.237 7.157 1.00 46.94 668 PRO A N 1
ATOM 5002 C CA . PRO A 1 668 ? 28.978 1.901 5.796 1.00 46.94 668 PRO A CA 1
ATOM 5003 C C . PRO A 1 668 ? 29.030 0.385 5.595 1.00 46.94 668 PRO A C 1
ATOM 5005 O O . PRO A 1 668 ? 29.980 -0.276 6.017 1.00 46.94 668 PRO A O 1
ATOM 5008 N N . ILE A 1 669 ? 28.012 -0.160 4.925 1.00 48.47 669 ILE A N 1
ATOM 5009 C CA . ILE A 1 669 ? 28.068 -1.527 4.404 1.00 48.47 669 ILE A CA 1
ATOM 5010 C C . ILE A 1 669 ? 29.270 -1.570 3.454 1.00 48.47 669 ILE A C 1
ATOM 5012 O O . ILE A 1 669 ? 29.387 -0.731 2.558 1.00 48.47 669 ILE A O 1
ATOM 5016 N N . GLY A 1 670 ? 30.206 -2.489 3.702 1.00 50.50 670 GLY A N 1
ATOM 5017 C CA . GLY A 1 670 ? 31.413 -2.629 2.894 1.00 50.50 670 GLY A CA 1
ATOM 5018 C C . GLY A 1 670 ? 31.078 -2.776 1.407 1.00 50.50 670 GLY A C 1
ATOM 5019 O O . GLY A 1 670 ? 30.178 -3.530 1.063 1.00 50.50 670 GLY A O 1
ATOM 5020 N N . GLN A 1 671 ? 31.803 -2.022 0.569 1.00 58.56 671 GLN A N 1
ATOM 5021 C CA . GLN A 1 671 ? 31.919 -2.110 -0.897 1.00 58.56 671 GLN A CA 1
ATOM 5022 C C . GLN A 1 671 ? 30.632 -2.550 -1.628 1.00 58.56 671 GLN A C 1
ATOM 5024 O O . GLN A 1 671 ? 30.344 -3.737 -1.694 1.00 58.56 671 GLN A O 1
ATOM 5029 N N . GLY A 1 672 ? 29.902 -1.630 -2.276 1.00 60.81 672 GLY A N 1
ATOM 5030 C CA . GLY A 1 672 ? 28.617 -1.883 -2.974 1.00 60.81 672 GLY A CA 1
ATOM 5031 C C . GLY A 1 672 ? 28.550 -3.063 -3.973 1.00 60.81 672 GLY A C 1
ATOM 5032 O O . GLY A 1 672 ? 27.461 -3.457 -4.374 1.00 60.81 672 GLY A O 1
ATOM 5033 N N . ALA A 1 673 ? 29.679 -3.687 -4.316 1.00 62.66 673 ALA A N 1
ATOM 5034 C CA . ALA A 1 673 ? 29.782 -4.997 -4.953 1.00 62.66 673 ALA A CA 1
ATOM 5035 C C . ALA A 1 673 ? 29.144 -6.113 -4.102 1.00 62.66 673 ALA A C 1
ATOM 5037 O O . ALA A 1 673 ? 28.315 -6.875 -4.596 1.00 62.66 673 ALA A O 1
ATOM 5038 N N . ALA A 1 674 ? 29.489 -6.170 -2.814 1.00 66.94 674 ALA A N 1
ATOM 5039 C CA . ALA A 1 674 ? 28.934 -7.126 -1.862 1.00 66.94 674 ALA A CA 1
ATOM 5040 C C . ALA A 1 674 ? 27.436 -6.876 -1.625 1.00 66.94 674 ALA A C 1
ATOM 5042 O O . ALA A 1 674 ? 26.661 -7.820 -1.487 1.00 66.94 674 ALA A O 1
ATOM 5043 N N . GLU A 1 675 ? 27.004 -5.611 -1.640 1.00 71.56 675 GLU A N 1
ATOM 5044 C CA . GLU A 1 675 ? 25.585 -5.253 -1.538 1.00 71.56 675 GLU A CA 1
ATOM 5045 C C . GLU A 1 675 ? 24.794 -5.688 -2.782 1.00 71.56 675 GLU A C 1
ATOM 5047 O O . GLU A 1 675 ? 23.710 -6.260 -2.654 1.00 71.56 675 GLU A O 1
ATOM 5052 N N . ALA A 1 676 ? 25.343 -5.481 -3.984 1.00 72.25 676 ALA A N 1
ATOM 5053 C CA . ALA A 1 676 ? 24.740 -5.948 -5.230 1.00 72.25 676 ALA A CA 1
ATOM 5054 C C . ALA A 1 676 ? 24.603 -7.480 -5.267 1.00 72.25 676 ALA A C 1
ATOM 5056 O O . ALA A 1 676 ? 23.563 -7.998 -5.684 1.00 72.25 676 ALA A O 1
ATOM 5057 N N . GLU A 1 677 ? 25.613 -8.209 -4.784 1.00 72.62 677 GLU A N 1
ATOM 5058 C CA . GLU A 1 677 ? 25.558 -9.667 -4.667 1.00 72.62 677 GLU A CA 1
ATOM 5059 C C . GLU A 1 677 ? 24.518 -10.132 -3.647 1.00 72.62 677 GLU A C 1
ATOM 5061 O O . GLU A 1 677 ? 23.701 -11.011 -3.944 1.00 72.62 677 GLU A O 1
ATOM 5066 N N . ALA A 1 678 ? 24.501 -9.506 -2.471 1.00 76.69 678 ALA A N 1
ATOM 5067 C CA . ALA A 1 678 ? 23.528 -9.784 -1.428 1.00 76.69 678 ALA A CA 1
ATOM 5068 C C . ALA A 1 678 ? 22.090 -9.560 -1.915 1.00 76.69 678 ALA A C 1
ATOM 5070 O O . ALA A 1 678 ? 21.210 -10.394 -1.684 1.00 76.69 678 ALA A O 1
ATOM 5071 N N . LEU A 1 679 ? 21.854 -8.462 -2.636 1.00 80.62 679 LEU A N 1
ATOM 5072 C CA . LEU A 1 679 ? 20.549 -8.152 -3.200 1.00 80.62 679 LEU A CA 1
ATOM 5073 C C . LEU A 1 679 ? 20.172 -9.154 -4.297 1.00 80.62 679 LEU A C 1
ATOM 5075 O O . LEU A 1 679 ? 19.074 -9.699 -4.256 1.00 80.62 679 LEU A O 1
ATOM 5079 N N . GLY A 1 680 ? 21.079 -9.474 -5.226 1.00 79.56 680 GLY A N 1
ATOM 5080 C CA . GLY A 1 680 ? 20.838 -10.486 -6.263 1.00 79.56 680 GLY A CA 1
ATOM 5081 C C . GLY A 1 680 ? 20.423 -11.842 -5.679 1.00 79.56 680 GLY A C 1
ATOM 5082 O O . GLY A 1 680 ? 19.457 -12.451 -6.144 1.00 79.56 680 GLY A O 1
ATOM 5083 N N . ALA A 1 681 ? 21.084 -12.272 -4.601 1.00 78.25 681 ALA A N 1
ATOM 5084 C CA . ALA A 1 681 ? 20.735 -13.483 -3.863 1.00 78.25 681 ALA A CA 1
ATOM 5085 C C . ALA A 1 681 ? 19.332 -13.431 -3.251 1.00 78.25 681 ALA A C 1
ATOM 5087 O O . ALA A 1 681 ? 18.542 -14.364 -3.388 1.00 78.25 681 ALA A O 1
ATOM 5088 N N . LEU A 1 682 ? 19.018 -12.318 -2.600 1.00 82.75 682 LEU A N 1
ATOM 5089 C CA . LEU A 1 682 ? 17.762 -12.100 -1.903 1.00 82.75 682 LEU A CA 1
ATOM 5090 C C . LEU A 1 682 ? 16.568 -12.037 -2.863 1.00 82.75 682 LEU A C 1
ATOM 5092 O O . LEU A 1 682 ? 15.516 -12.616 -2.588 1.00 82.75 682 LEU A O 1
ATOM 5096 N N . LEU A 1 683 ? 16.737 -11.398 -4.023 1.00 84.81 683 LEU A N 1
ATOM 5097 C CA . LEU A 1 683 ? 15.688 -11.293 -5.038 1.00 84.81 683 LEU A CA 1
ATOM 5098 C C . LEU A 1 683 ? 15.335 -12.637 -5.689 1.00 84.81 683 LEU A C 1
ATOM 5100 O O . LEU A 1 683 ? 14.236 -12.764 -6.221 1.00 84.81 683 LEU A O 1
ATOM 5104 N N . CYS A 1 684 ? 16.208 -13.650 -5.627 1.00 80.62 684 CYS A N 1
ATOM 5105 C CA . CYS A 1 684 ? 15.882 -15.004 -6.100 1.00 80.62 684 CYS A CA 1
ATOM 5106 C C . CYS A 1 684 ? 14.727 -15.634 -5.315 1.00 80.62 684 CYS A C 1
ATOM 5108 O O . CYS A 1 684 ? 14.005 -16.481 -5.839 1.00 80.62 684 CYS A O 1
ATOM 5110 N N . ALA A 1 685 ? 14.523 -15.204 -4.068 1.00 80.25 685 ALA A N 1
ATOM 5111 C CA . ALA A 1 685 ? 13.458 -15.719 -3.223 1.00 80.25 685 ALA A CA 1
ATOM 5112 C C . ALA A 1 685 ? 12.064 -15.205 -3.600 1.00 80.25 685 ALA A C 1
ATOM 5114 O O . ALA A 1 685 ? 11.060 -15.757 -3.147 1.00 80.25 685 ALA A O 1
ATOM 5115 N N . VAL A 1 686 ? 11.988 -14.179 -4.452 1.00 82.62 686 VAL A N 1
ATOM 5116 C CA . VAL A 1 686 ? 10.734 -13.575 -4.900 1.00 82.62 686 VAL A CA 1
ATOM 5117 C C . VAL A 1 686 ? 10.625 -13.721 -6.424 1.00 82.62 686 VAL A C 1
ATOM 5119 O O . VAL A 1 686 ? 11.456 -13.167 -7.144 1.00 82.62 686 VAL A O 1
ATOM 5122 N N . PRO A 1 687 ? 9.591 -14.410 -6.947 1.00 79.00 687 PRO A N 1
ATOM 5123 C CA . PRO A 1 687 ? 9.533 -14.810 -8.358 1.00 79.00 687 PRO A CA 1
ATOM 5124 C C . PRO A 1 687 ? 9.550 -13.624 -9.329 1.00 79.00 687 PRO A C 1
ATOM 5126 O O . PRO A 1 687 ? 10.167 -13.688 -10.389 1.00 79.00 687 PRO A O 1
ATOM 5129 N N . SER A 1 688 ? 8.908 -12.518 -8.960 1.00 87.50 688 SER A N 1
ATOM 5130 C CA . SER A 1 688 ? 8.936 -11.274 -9.725 1.00 87.50 688 SER A CA 1
ATOM 5131 C C . SER A 1 688 ? 8.702 -10.065 -8.833 1.00 87.50 688 SER A C 1
ATOM 5133 O O . SER A 1 688 ? 8.061 -10.156 -7.778 1.00 87.50 688 SER A O 1
ATOM 5135 N N . GLY A 1 689 ? 9.201 -8.905 -9.257 1.00 90.25 689 GLY A N 1
ATOM 5136 C CA . GLY A 1 689 ? 9.129 -7.677 -8.475 1.00 90.25 689 GLY A CA 1
ATOM 5137 C C . GLY A 1 689 ? 9.798 -6.480 -9.134 1.00 90.25 689 GLY A C 1
ATOM 5138 O O . GLY A 1 689 ? 10.038 -6.471 -10.339 1.00 90.25 689 GLY A O 1
ATOM 5139 N N . ALA A 1 690 ? 10.044 -5.448 -8.327 1.00 91.19 690 ALA A N 1
ATOM 5140 C CA . ALA A 1 690 ? 10.712 -4.225 -8.752 1.00 91.19 690 ALA A CA 1
ATOM 5141 C C . ALA A 1 690 ? 11.724 -3.747 -7.708 1.00 91.19 690 ALA A C 1
ATOM 5143 O O . ALA A 1 690 ? 11.515 -3.929 -6.508 1.00 91.19 690 ALA A O 1
ATOM 5144 N N . LEU A 1 691 ? 12.815 -3.130 -8.147 1.00 88.06 691 LEU A N 1
ATOM 5145 C CA . LEU A 1 691 ? 13.767 -2.480 -7.254 1.00 88.06 691 LEU A CA 1
ATOM 5146 C C . LEU A 1 691 ? 13.357 -1.024 -7.084 1.00 88.06 691 LEU A C 1
ATOM 5148 O O . LEU A 1 691 ? 13.428 -0.228 -8.017 1.00 88.06 691 LEU A O 1
ATOM 5152 N N . VAL A 1 692 ? 12.887 -0.699 -5.881 1.00 83.44 692 VAL A N 1
ATOM 5153 C CA . VAL A 1 692 ? 12.495 0.669 -5.508 1.00 83.44 692 VAL A CA 1
ATOM 5154 C C . VAL A 1 692 ? 13.723 1.508 -5.159 1.00 83.44 692 VAL A C 1
ATOM 5156 O O . VAL A 1 692 ? 13.738 2.703 -5.441 1.00 83.44 692 VAL A O 1
ATOM 5159 N N . HIS A 1 693 ? 14.745 0.869 -4.584 1.00 76.94 693 HIS A N 1
ATOM 5160 C CA . HIS A 1 693 ? 16.016 1.479 -4.208 1.00 76.94 693 HIS A CA 1
ATOM 5161 C C . HIS A 1 693 ? 17.150 0.702 -4.867 1.00 76.94 693 HIS A C 1
ATOM 5163 O O . HIS A 1 693 ? 17.186 -0.526 -4.783 1.00 76.94 693 HIS A O 1
ATOM 5169 N N . LEU A 1 694 ? 18.055 1.416 -5.533 1.00 75.19 694 LEU A N 1
ATOM 5170 C CA . LEU A 1 694 ? 19.304 0.844 -6.024 1.00 75.19 694 LEU A CA 1
ATOM 5171 C C . LEU A 1 694 ? 20.413 1.114 -5.007 1.00 75.19 694 LEU A C 1
ATOM 5173 O O . LEU A 1 694 ? 20.448 2.212 -4.442 1.00 75.19 694 LEU A O 1
ATOM 5177 N N . PRO A 1 695 ? 21.308 0.140 -4.771 1.00 71.38 695 PRO A N 1
ATOM 5178 C CA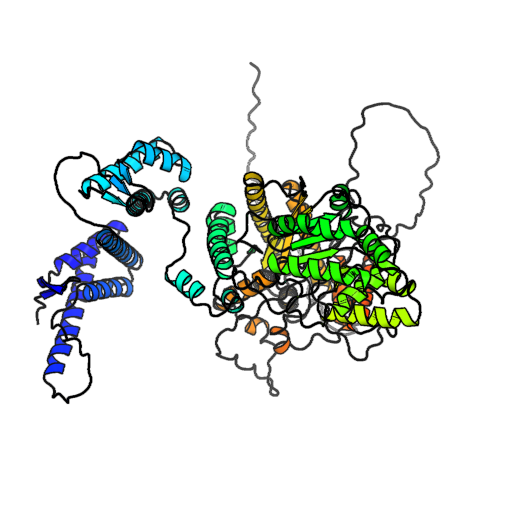 . PRO A 1 695 ? 22.449 0.351 -3.896 1.00 71.38 695 PRO A CA 1
ATOM 5179 C C . PRO A 1 695 ? 23.368 1.432 -4.474 1.00 71.38 695 PRO A C 1
ATOM 5181 O O . PRO A 1 695 ? 23.368 1.695 -5.682 1.00 71.38 695 PRO A O 1
ATOM 5184 N N . ARG A 1 696 ? 24.144 2.085 -3.601 1.00 65.50 696 ARG A N 1
ATOM 5185 C CA . ARG A 1 696 ? 25.071 3.134 -4.043 1.00 65.50 696 ARG A CA 1
ATOM 5186 C C . ARG A 1 696 ? 26.139 2.523 -4.957 1.00 65.50 696 ARG A C 1
ATOM 5188 O O . ARG A 1 696 ? 26.695 1.477 -4.614 1.00 65.50 696 ARG A O 1
ATOM 5195 N N . PRO A 1 697 ? 26.461 3.173 -6.084 1.00 60.19 697 PRO A N 1
ATOM 5196 C CA . PRO A 1 697 ? 27.474 2.661 -6.991 1.00 60.19 697 PRO A CA 1
ATOM 5197 C C . PRO A 1 697 ? 28.858 2.654 -6.333 1.00 60.19 697 PRO A C 1
ATOM 5199 O O . PRO A 1 697 ? 29.204 3.542 -5.550 1.00 60.19 697 PRO A O 1
ATOM 5202 N N . VAL A 1 698 ? 29.661 1.636 -6.648 1.00 51.53 698 VAL A N 1
ATOM 5203 C CA . VAL A 1 698 ? 31.045 1.535 -6.166 1.00 51.53 698 VAL A CA 1
ATOM 5204 C C . VAL A 1 698 ? 31.957 2.365 -7.052 1.00 51.53 698 VAL A C 1
ATOM 5206 O O . VAL A 1 698 ? 32.071 2.097 -8.246 1.00 51.53 698 VAL A O 1
ATOM 5209 N N . GLN A 1 699 ? 32.679 3.318 -6.465 1.00 48.09 699 GLN A N 1
ATOM 5210 C CA . GLN A 1 699 ? 33.778 3.976 -7.167 1.00 48.09 699 GLN A CA 1
ATOM 5211 C C . GLN A 1 699 ? 34.936 2.983 -7.358 1.00 48.09 699 GLN A C 1
ATOM 5213 O O . GLN A 1 699 ? 35.485 2.464 -6.389 1.00 48.09 699 GLN A O 1
ATOM 5218 N N . GLY A 1 700 ? 35.320 2.726 -8.610 1.00 46.41 700 GLY A N 1
ATOM 5219 C CA . GLY A 1 700 ? 36.600 2.091 -8.943 1.00 46.41 700 GLY A CA 1
ATOM 5220 C C . GLY A 1 700 ? 36.659 0.558 -8.972 1.00 46.41 700 GLY A C 1
ATOM 5221 O O . GLY A 1 700 ? 37.730 0.035 -9.271 1.00 46.41 700 GLY A O 1
ATOM 5222 N N . HIS A 1 701 ? 35.564 -0.182 -8.747 1.00 40.50 701 HIS A N 1
ATOM 5223 C CA . HIS A 1 701 ? 35.561 -1.639 -8.961 1.00 40.50 701 HIS A CA 1
ATOM 5224 C C . HIS A 1 701 ? 34.955 -2.030 -10.310 1.00 40.50 701 HIS A C 1
ATOM 5226 O O . HIS A 1 701 ? 33.748 -1.970 -10.535 1.00 40.50 701 HIS A O 1
ATOM 5232 N N . VAL A 1 702 ? 35.833 -2.495 -11.200 1.00 42.22 702 VAL A N 1
ATOM 5233 C CA . VAL A 1 702 ? 35.508 -3.145 -12.471 1.00 42.22 702 VAL A CA 1
ATOM 5234 C C . VAL A 1 702 ? 34.963 -4.550 -12.183 1.00 42.22 702 VAL A C 1
ATOM 5236 O O . VAL A 1 702 ? 35.663 -5.546 -12.338 1.00 42.22 702 VAL A O 1
ATOM 5239 N N . LEU A 1 703 ? 33.710 -4.663 -11.743 1.00 43.44 703 LEU A N 1
ATOM 5240 C CA . LEU A 1 703 ? 32.996 -5.946 -11.743 1.00 43.44 703 LEU A CA 1
ATOM 5241 C C . LEU A 1 703 ? 32.554 -6.270 -13.174 1.00 43.44 703 LEU A C 1
ATOM 5243 O O . LEU A 1 703 ? 31.381 -6.137 -13.493 1.00 43.44 703 LEU A O 1
ATOM 5247 N N . SER A 1 704 ? 33.485 -6.564 -14.088 1.00 44.62 704 SER A N 1
ATOM 5248 C CA . SER A 1 704 ? 33.210 -6.896 -15.509 1.00 44.62 704 SER A CA 1
ATOM 5249 C C . SER A 1 704 ? 32.297 -5.924 -16.302 1.00 44.62 704 SER A C 1
ATOM 5251 O O . SER A 1 704 ? 32.015 -6.158 -17.472 1.00 44.62 704 SER A O 1
ATOM 5253 N N . ALA A 1 705 ? 31.901 -4.789 -15.717 1.00 45.78 705 ALA A N 1
ATOM 5254 C CA . ALA A 1 705 ? 30.929 -3.821 -16.219 1.00 45.78 705 ALA A CA 1
ATOM 5255 C C . ALA A 1 705 ? 31.599 -2.519 -16.688 1.00 45.78 705 ALA A C 1
ATOM 5257 O O . ALA A 1 705 ? 31.023 -1.441 -16.583 1.00 45.78 705 ALA A O 1
ATOM 5258 N N . GLY A 1 706 ? 32.812 -2.602 -17.245 1.00 49.19 706 GLY A N 1
ATOM 5259 C CA . GLY A 1 706 ? 33.529 -1.443 -17.799 1.00 49.19 706 GLY A CA 1
ATOM 5260 C C . GLY A 1 706 ? 32.849 -0.769 -19.006 1.00 49.19 706 GLY A C 1
ATOM 5261 O O . GLY A 1 706 ? 33.421 0.152 -19.576 1.00 49.19 706 GLY A O 1
ATOM 5262 N N . ALA A 1 707 ? 31.658 -1.226 -19.415 1.00 66.06 707 ALA A N 1
ATOM 5263 C CA . ALA A 1 707 ? 30.913 -0.735 -20.575 1.00 66.06 707 ALA A CA 1
ATOM 5264 C C . ALA A 1 707 ? 29.715 0.177 -20.233 1.00 66.06 707 ALA A C 1
ATOM 5266 O O . ALA A 1 707 ? 29.196 0.831 -21.138 1.00 66.06 707 ALA A O 1
ATOM 5267 N N . TYR A 1 708 ? 29.260 0.232 -18.971 1.00 80.12 708 TYR A N 1
ATOM 5268 C CA . TYR A 1 708 ? 28.027 0.940 -18.591 1.00 80.12 708 TYR A CA 1
ATOM 5269 C C . TYR A 1 708 ? 28.237 1.959 -17.453 1.00 80.12 708 TYR A C 1
ATOM 5271 O O . TYR A 1 708 ? 29.114 1.756 -16.616 1.00 80.12 708 TYR A O 1
ATOM 5279 N N . PRO A 1 709 ? 27.433 3.042 -17.396 1.00 82.88 709 PRO A N 1
ATOM 5280 C CA . PRO A 1 709 ? 27.406 3.983 -16.272 1.00 82.88 709 PRO A CA 1
ATOM 5281 C C . PRO A 1 709 ? 27.042 3.337 -14.923 1.00 82.88 709 PRO A C 1
ATOM 5283 O O . PRO A 1 709 ? 26.529 2.223 -14.875 1.00 82.88 709 PRO A O 1
ATOM 5286 N N . GLU A 1 710 ? 27.288 4.063 -13.832 1.00 83.44 710 GLU A N 1
ATOM 5287 C CA . GLU A 1 710 ? 27.254 3.584 -12.443 1.00 83.44 710 GLU A CA 1
ATOM 5288 C C . GLU A 1 710 ? 25.971 2.833 -12.018 1.00 83.44 710 GLU A C 1
ATOM 5290 O O . GLU A 1 710 ? 26.044 1.657 -11.637 1.00 83.44 710 GLU A O 1
ATOM 5295 N N . HIS A 1 711 ? 24.793 3.464 -12.071 1.00 85.56 711 HIS A N 1
ATOM 5296 C CA . HIS A 1 711 ? 23.538 2.836 -11.626 1.00 85.56 711 HIS A CA 1
ATOM 5297 C C . HIS A 1 711 ? 23.060 1.771 -12.619 1.00 85.56 711 HIS A C 1
ATOM 5299 O O . HIS A 1 711 ? 22.560 0.722 -12.203 1.00 85.56 711 HIS A O 1
ATOM 5305 N N . LEU A 1 712 ? 23.234 2.014 -13.924 1.00 89.44 712 LEU A N 1
ATOM 5306 C CA . LEU A 1 712 ? 22.889 1.051 -14.973 1.00 89.44 712 LEU A CA 1
ATOM 5307 C C . LEU A 1 712 ? 23.711 -0.237 -14.846 1.00 89.44 712 LEU A C 1
ATOM 5309 O O . LEU A 1 712 ? 23.147 -1.330 -14.857 1.00 89.44 712 LEU A O 1
ATOM 5313 N N . GLY A 1 713 ? 25.027 -0.116 -14.678 1.00 85.88 713 GLY A N 1
ATOM 5314 C CA . GLY A 1 713 ? 25.925 -1.248 -14.466 1.00 85.88 713 GLY A CA 1
ATOM 5315 C C . GLY A 1 713 ? 25.560 -2.023 -13.202 1.00 85.88 713 GLY A C 1
ATOM 5316 O O . GLY A 1 713 ? 25.410 -3.241 -13.255 1.00 85.88 713 GLY A O 1
ATOM 5317 N N . THR A 1 714 ? 25.316 -1.313 -12.096 1.00 84.56 714 THR A N 1
ATOM 5318 C CA . THR A 1 714 ? 24.898 -1.916 -10.819 1.00 84.56 714 THR A CA 1
ATOM 5319 C C . THR A 1 714 ? 23.618 -2.740 -10.975 1.00 84.56 714 THR A C 1
ATOM 5321 O O . THR A 1 714 ? 23.575 -3.898 -10.561 1.00 84.56 714 THR A O 1
ATOM 5324 N N . TRP A 1 715 ? 22.588 -2.194 -11.631 1.00 89.00 715 TRP A N 1
ATOM 5325 C CA . TRP A 1 715 ? 21.355 -2.934 -11.907 1.00 89.00 715 TRP A CA 1
ATOM 5326 C C . TRP A 1 715 ? 21.607 -4.190 -12.754 1.00 89.00 715 TRP A C 1
ATOM 5328 O O . TRP A 1 715 ? 21.150 -5.278 -12.391 1.00 89.00 715 TRP A O 1
ATOM 5338 N N . LEU A 1 716 ? 22.334 -4.065 -13.868 1.00 87.69 716 LEU A N 1
ATOM 5339 C CA . LEU A 1 716 ? 22.578 -5.196 -14.766 1.00 87.69 716 LEU A CA 1
ATOM 5340 C C . LEU A 1 716 ? 23.362 -6.326 -14.083 1.00 87.69 716 LEU A C 1
ATOM 5342 O O . LEU A 1 716 ? 23.068 -7.490 -14.359 1.00 87.69 716 LEU A O 1
ATOM 5346 N N . VAL A 1 717 ? 24.285 -5.989 -13.175 1.00 84.50 717 VAL A N 1
ATOM 5347 C CA . VAL A 1 717 ? 25.023 -6.945 -12.333 1.00 84.50 717 VAL A CA 1
ATOM 5348 C C . VAL A 1 717 ? 24.096 -7.635 -11.330 1.00 84.50 717 VAL A C 1
ATOM 5350 O O . VAL A 1 717 ? 24.126 -8.859 -11.233 1.00 84.50 717 VAL A O 1
ATOM 5353 N N . ILE A 1 718 ? 23.232 -6.894 -10.624 1.00 86.25 718 ILE A N 1
ATOM 5354 C CA . ILE A 1 718 ? 22.258 -7.483 -9.682 1.00 86.25 718 ILE A CA 1
ATOM 5355 C C . ILE A 1 718 ? 21.372 -8.512 -10.392 1.00 86.25 718 ILE A C 1
ATOM 5357 O O . ILE A 1 718 ? 21.160 -9.611 -9.879 1.00 86.25 718 ILE A O 1
ATOM 5361 N N . ASP A 1 719 ? 20.857 -8.174 -11.578 1.00 87.44 719 ASP A N 1
ATOM 5362 C CA . ASP A 1 719 ? 20.016 -9.092 -12.347 1.00 87.44 719 ASP A CA 1
ATOM 5363 C C . ASP A 1 719 ? 20.792 -10.319 -12.857 1.00 87.44 719 ASP A C 1
ATOM 5365 O O . ASP A 1 719 ? 20.250 -11.424 -12.878 1.00 87.44 719 ASP A O 1
ATOM 5369 N N . GLU A 1 720 ? 22.060 -10.158 -13.232 1.00 85.25 720 GLU A N 1
ATOM 5370 C CA . GLU A 1 720 ? 22.921 -11.271 -13.640 1.00 85.25 720 GLU A CA 1
ATOM 5371 C C . GLU A 1 720 ? 23.223 -12.226 -12.482 1.00 85.25 720 GLU A C 1
ATOM 5373 O O . GLU A 1 720 ? 23.052 -13.438 -12.624 1.00 85.25 720 GLU A O 1
ATOM 5378 N N . LEU A 1 721 ? 23.572 -11.689 -11.311 1.00 83.31 721 LEU A N 1
ATOM 5379 C CA . LEU A 1 721 ? 23.790 -12.469 -10.090 1.00 83.31 721 LEU A CA 1
ATOM 5380 C C . LEU A 1 721 ? 22.514 -13.204 -9.671 1.00 83.31 721 LEU A C 1
ATOM 5382 O O . LEU A 1 721 ? 22.561 -14.396 -9.365 1.00 83.31 721 LEU A O 1
ATOM 5386 N N . ARG A 1 722 ? 21.362 -12.526 -9.735 1.00 85.44 722 ARG A N 1
ATOM 5387 C CA . ARG A 1 722 ? 20.049 -13.136 -9.493 1.00 85.44 722 ARG A CA 1
ATOM 5388 C C . ARG A 1 722 ? 19.787 -14.299 -10.451 1.00 85.44 722 ARG A C 1
ATOM 5390 O O . ARG A 1 722 ? 19.418 -15.383 -10.015 1.00 85.44 722 ARG A O 1
ATOM 5397 N N . ARG A 1 723 ? 19.982 -14.107 -11.759 1.00 80.56 723 ARG A N 1
ATOM 5398 C CA . ARG A 1 723 ? 19.765 -15.170 -12.756 1.00 80.56 723 ARG A CA 1
ATOM 5399 C C . ARG A 1 723 ? 20.724 -16.344 -12.571 1.00 80.56 723 ARG A C 1
ATOM 5401 O O . ARG A 1 723 ? 20.286 -17.487 -12.656 1.00 80.56 723 ARG A O 1
ATOM 5408 N N . SER A 1 724 ? 21.993 -16.066 -12.275 1.00 80.06 724 SER A N 1
ATOM 5409 C CA . SER A 1 724 ? 23.004 -17.087 -11.987 1.00 80.06 724 SER A CA 1
ATOM 5410 C C . SER A 1 724 ? 22.605 -17.945 -10.785 1.00 80.06 724 SER A C 1
ATOM 5412 O O . SER A 1 724 ? 22.564 -19.170 -10.886 1.00 80.06 724 SER A O 1
ATOM 5414 N N . ARG A 1 725 ? 22.198 -17.317 -9.673 1.00 76.62 725 ARG A N 1
ATOM 5415 C CA . ARG A 1 725 ? 21.728 -18.047 -8.487 1.00 76.62 725 ARG A CA 1
ATOM 5416 C C . ARG A 1 725 ? 20.427 -18.804 -8.740 1.00 76.62 725 ARG A C 1
ATOM 5418 O O . ARG A 1 725 ? 20.313 -19.952 -8.327 1.00 76.62 725 ARG A O 1
ATOM 5425 N N . LEU A 1 726 ? 19.472 -18.218 -9.462 1.00 76.00 726 LEU A N 1
ATOM 5426 C CA . LEU A 1 726 ? 18.239 -18.916 -9.829 1.00 76.00 726 LEU A CA 1
ATOM 5427 C C . LEU A 1 726 ? 18.527 -20.182 -10.653 1.00 76.00 726 LEU A C 1
ATOM 5429 O O . LEU A 1 726 ? 17.918 -21.216 -10.402 1.00 76.00 726 LEU A O 1
ATOM 5433 N N . ALA A 1 727 ? 19.479 -20.127 -11.589 1.00 73.06 727 ALA A N 1
ATOM 5434 C CA . ALA A 1 727 ? 19.889 -21.281 -12.389 1.00 73.06 727 ALA A CA 1
ATOM 5435 C C . ALA A 1 727 ? 20.606 -22.374 -11.572 1.00 73.06 727 ALA A C 1
ATOM 5437 O O . ALA A 1 727 ? 20.547 -23.543 -11.941 1.00 73.06 727 ALA A O 1
ATOM 5438 N N . GLN A 1 728 ? 21.272 -22.014 -10.470 1.00 69.75 728 GLN A N 1
ATOM 5439 C CA . GLN A 1 728 ? 21.879 -22.980 -9.542 1.00 69.75 728 GLN A CA 1
ATOM 5440 C C . GLN A 1 728 ? 20.825 -23.690 -8.681 1.00 69.75 728 GLN A C 1
ATOM 5442 O O . GLN A 1 728 ? 20.961 -24.876 -8.394 1.00 69.75 728 GLN A O 1
ATOM 5447 N N . VAL A 1 729 ? 19.775 -22.969 -8.279 1.00 62.94 729 VAL A N 1
ATOM 5448 C CA . VAL A 1 729 ? 18.686 -23.489 -7.435 1.00 62.94 729 VAL A CA 1
ATOM 5449 C C . VAL A 1 729 ? 17.689 -24.321 -8.251 1.00 62.94 729 VAL A C 1
ATOM 5451 O O . VAL A 1 729 ? 17.225 -25.369 -7.806 1.00 62.94 729 VAL A O 1
ATOM 5454 N N . VAL A 1 730 ? 17.353 -23.876 -9.462 1.00 57.84 730 VAL A N 1
ATOM 5455 C CA . VAL A 1 730 ? 16.443 -24.583 -10.368 1.00 57.84 730 VAL A CA 1
ATOM 5456 C C . VAL A 1 730 ? 17.268 -25.569 -11.198 1.00 57.84 730 VAL A C 1
ATOM 5458 O O . VAL A 1 730 ? 17.775 -25.220 -12.261 1.00 57.84 730 VAL A O 1
ATOM 5461 N N . SER A 1 731 ? 17.434 -26.802 -10.702 1.00 39.41 731 SER A N 1
ATOM 5462 C CA . SER A 1 731 ? 18.210 -27.845 -11.393 1.00 39.41 731 SER A CA 1
ATOM 5463 C C . SER A 1 731 ? 17.763 -28.023 -12.855 1.00 39.41 731 SER A C 1
ATOM 5465 O O . SER A 1 731 ? 16.595 -28.345 -13.099 1.00 39.41 731 SER A O 1
ATOM 5467 N N . PRO A 1 732 ? 18.667 -27.931 -13.849 1.00 36.59 732 PRO A N 1
ATOM 5468 C CA . PRO A 1 732 ? 18.406 -28.507 -15.153 1.00 36.59 732 PRO A CA 1
ATOM 5469 C C . PRO A 1 732 ? 18.485 -30.024 -14.985 1.00 36.59 732 PRO A C 1
ATOM 5471 O O . PRO A 1 732 ? 19.571 -30.581 -14.852 1.00 36.59 732 PRO A O 1
ATOM 5474 N N . LEU A 1 733 ? 17.347 -30.719 -14.980 1.00 34.56 733 LEU A N 1
ATOM 5475 C CA . LEU A 1 733 ? 17.367 -32.169 -15.165 1.00 34.56 733 LEU A CA 1
ATOM 5476 C C . LEU A 1 733 ? 17.922 -32.454 -16.567 1.00 34.56 733 LEU A C 1
ATOM 5478 O O . LEU A 1 733 ? 17.197 -32.443 -17.564 1.00 34.56 733 LEU A O 1
ATOM 5482 N N . SER A 1 734 ? 19.230 -32.688 -16.639 1.00 31.83 734 SER A N 1
ATOM 5483 C CA . SER A 1 734 ? 19.864 -33.397 -17.735 1.00 31.83 734 SER A CA 1
ATOM 5484 C C . SER A 1 734 ? 19.292 -34.810 -17.734 1.00 31.83 734 SER A C 1
ATOM 5486 O O . SER A 1 734 ? 19.408 -35.565 -16.771 1.00 31.83 734 SER A O 1
ATOM 5488 N N . GLY A 1 735 ? 18.583 -35.145 -18.809 1.00 35.53 735 GLY A N 1
ATOM 5489 C CA . GLY A 1 735 ? 18.004 -36.464 -18.984 1.00 35.53 735 GLY A CA 1
ATOM 5490 C C . GLY A 1 735 ? 19.084 -37.539 -18.948 1.00 35.53 735 GLY A C 1
ATOM 5491 O O . GLY A 1 735 ? 19.865 -37.673 -19.886 1.00 35.53 735 GLY A O 1
ATOM 5492 N N . THR A 1 736 ? 19.073 -38.362 -17.908 1.00 28.73 736 THR A N 1
ATOM 5493 C CA . THR A 1 736 ? 19.539 -39.742 -17.989 1.00 28.73 736 THR A CA 1
ATOM 5494 C C . THR A 1 736 ? 18.299 -40.618 -18.068 1.00 28.73 736 THR A C 1
ATOM 5496 O O . THR A 1 736 ? 17.567 -40.839 -17.107 1.00 28.73 736 THR A O 1
ATOM 5499 N N . GLY A 1 737 ? 18.001 -41.041 -19.295 1.00 29.83 737 GLY A N 1
ATOM 5500 C CA . GLY A 1 737 ? 16.889 -41.926 -19.580 1.00 29.83 737 GLY A CA 1
ATOM 5501 C C . GLY A 1 737 ? 17.066 -43.268 -18.881 1.00 29.83 737 GLY A C 1
ATOM 5502 O O . GLY A 1 737 ? 18.007 -44.006 -19.167 1.00 29.83 737 GLY A O 1
ATOM 5503 N N . VAL A 1 738 ? 16.097 -43.630 -18.047 1.00 28.45 738 VAL A N 1
ATOM 5504 C CA . VAL A 1 738 ? 15.764 -45.038 -17.857 1.00 28.45 738 VAL A CA 1
ATOM 5505 C C . VAL A 1 738 ? 15.003 -45.452 -19.114 1.00 28.45 738 VAL A C 1
ATOM 5507 O O . VAL A 1 738 ? 13.850 -45.072 -19.316 1.00 28.45 738 VAL A O 1
ATOM 5510 N N . ARG A 1 739 ? 15.681 -46.177 -20.011 1.00 30.56 739 ARG A N 1
ATOM 5511 C CA . ARG A 1 739 ? 15.030 -46.911 -21.101 1.00 30.56 739 ARG A CA 1
ATOM 5512 C C . ARG A 1 739 ? 14.066 -47.923 -20.475 1.00 30.56 739 ARG A C 1
ATOM 5514 O O . ARG A 1 739 ? 14.498 -48.981 -20.035 1.00 30.56 739 ARG A O 1
ATOM 5521 N N . GLY A 1 740 ? 12.781 -47.588 -20.434 1.00 27.16 740 GLY A N 1
ATOM 5522 C CA . GLY A 1 740 ? 11.706 -48.565 -20.294 1.00 27.16 740 GLY A CA 1
ATOM 5523 C C . GLY A 1 740 ? 11.388 -49.151 -21.667 1.00 27.16 740 GLY A C 1
ATOM 5524 O O . GLY A 1 740 ? 11.146 -48.407 -22.616 1.00 27.16 740 GLY A O 1
ATOM 5525 N N . GLU A 1 741 ? 11.454 -50.473 -21.782 1.00 26.31 741 GLU A N 1
ATOM 5526 C CA . GLU A 1 741 ? 11.107 -51.233 -22.984 1.00 26.31 741 GLU A CA 1
ATOM 5527 C C . GLU A 1 741 ? 9.667 -50.960 -23.473 1.00 26.31 741 GLU A C 1
ATOM 5529 O O . GLU A 1 741 ? 8.781 -50.651 -22.671 1.00 26.31 741 GLU A O 1
ATOM 5534 N N . PRO A 1 742 ? 9.389 -51.097 -24.785 1.00 29.95 742 PRO A N 1
ATOM 5535 C CA . PRO A 1 742 ? 8.057 -50.888 -25.334 1.00 29.95 742 PRO A CA 1
ATOM 5536 C C . PRO A 1 742 ? 7.195 -52.143 -25.131 1.00 29.95 742 PRO A C 1
ATOM 5538 O O . PRO A 1 742 ? 7.315 -53.116 -25.871 1.00 29.95 742 PRO A O 1
ATOM 5541 N N . GLY A 1 743 ? 6.292 -52.115 -24.149 1.00 27.19 743 GLY A N 1
ATOM 5542 C CA . GLY A 1 743 ? 5.381 -53.225 -23.861 1.00 27.19 743 GLY A CA 1
ATOM 5543 C C . GLY A 1 743 ? 3.955 -52.777 -23.538 1.00 27.19 743 GLY A C 1
ATOM 5544 O O . GLY A 1 743 ? 3.691 -52.265 -22.460 1.00 27.19 743 GLY A O 1
ATOM 5545 N N . SER A 1 744 ? 3.038 -53.053 -24.473 1.00 27.20 744 SER A N 1
ATOM 5546 C CA . SER A 1 744 ? 1.573 -53.179 -24.319 1.00 27.20 744 SER A CA 1
ATOM 5547 C C . SER A 1 744 ? 0.740 -51.979 -23.824 1.00 27.20 744 SER A C 1
ATOM 5549 O O . SER A 1 744 ? 0.704 -51.636 -22.648 1.00 27.20 744 SER A O 1
ATOM 5551 N N . ARG A 1 745 ? -0.083 -51.444 -24.741 1.00 31.27 745 ARG A N 1
ATOM 5552 C CA . ARG A 1 745 ? -1.345 -50.745 -24.428 1.00 31.27 745 ARG A CA 1
ATOM 5553 C C . ARG A 1 745 ? -2.320 -51.696 -23.716 1.00 31.27 745 ARG A C 1
ATOM 5555 O O . ARG A 1 745 ? -2.400 -52.862 -24.104 1.00 31.27 745 ARG A O 1
ATOM 5562 N N . PRO A 1 746 ? -3.217 -51.147 -22.885 1.00 28.84 746 PRO A N 1
ATOM 5563 C CA . PRO A 1 746 ? -4.629 -51.405 -23.133 1.00 28.84 746 PRO A CA 1
ATOM 5564 C C . PRO A 1 746 ? -5.447 -50.113 -23.208 1.00 28.84 746 PRO A C 1
ATOM 5566 O O . PRO A 1 746 ? -5.170 -49.108 -22.557 1.00 28.84 746 PRO A O 1
ATOM 5569 N N . ALA A 1 747 ? -6.469 -50.161 -24.055 1.00 31.34 747 ALA A N 1
ATOM 5570 C CA . ALA A 1 747 ? -7.510 -49.158 -24.153 1.00 31.34 747 ALA A CA 1
ATOM 5571 C C . ALA A 1 747 ? -8.475 -49.281 -22.965 1.00 31.34 747 ALA A C 1
ATOM 5573 O O . ALA A 1 747 ? -8.932 -50.380 -22.668 1.00 31.34 747 ALA A O 1
ATOM 5574 N N . SER A 1 748 ? -8.859 -48.159 -22.355 1.00 29.02 748 SER A N 1
ATOM 5575 C CA . SER A 1 748 ? -10.228 -47.979 -21.864 1.00 29.02 748 SER A CA 1
ATOM 5576 C C . SER A 1 748 ? -10.566 -46.495 -21.718 1.00 29.02 748 SER A C 1
ATOM 5578 O O . SER A 1 748 ? -9.741 -45.658 -21.363 1.00 29.02 748 SER A O 1
ATOM 5580 N N . SER A 1 749 ? -11.795 -46.201 -22.113 1.00 28.64 749 SER A N 1
ATOM 5581 C CA . SER A 1 749 ? -12.512 -44.934 -22.137 1.00 28.64 749 SER A CA 1
ATOM 5582 C C . SER A 1 749 ? -13.034 -44.525 -20.758 1.00 28.64 749 SER A C 1
ATOM 5584 O O . SER A 1 749 ? -13.554 -45.382 -20.049 1.00 28.64 749 SER A O 1
ATOM 5586 N N . GLY A 1 750 ? -13.068 -43.224 -20.454 1.00 25.59 750 GLY A N 1
ATOM 5587 C CA . GLY A 1 750 ? -13.948 -42.696 -19.404 1.00 25.59 750 GLY A CA 1
ATOM 5588 C C . GLY A 1 750 ? -13.516 -41.352 -18.819 1.00 25.59 750 GLY A C 1
ATOM 5589 O O . GLY A 1 750 ? -12.479 -41.270 -18.182 1.00 25.59 750 GLY A O 1
ATOM 5590 N N . THR A 1 751 ? -14.359 -40.333 -19.029 1.00 26.77 751 THR A N 1
ATOM 5591 C CA . THR A 1 751 ? -14.511 -39.089 -18.240 1.00 26.77 751 THR A CA 1
ATOM 5592 C C . THR A 1 751 ? -13.278 -38.199 -18.043 1.00 26.77 751 THR A C 1
ATOM 5594 O O . THR A 1 751 ? -12.473 -38.384 -17.139 1.00 26.77 751 THR A O 1
ATOM 5597 N N . GLY A 1 752 ? -13.195 -37.148 -18.866 1.00 26.91 752 GLY A N 1
ATOM 5598 C CA . GLY A 1 752 ? -12.250 -36.051 -18.690 1.00 26.91 752 GLY A CA 1
ATOM 5599 C C . GLY A 1 752 ? -12.628 -35.145 -17.521 1.00 26.91 752 GLY A C 1
ATOM 5600 O O . GLY A 1 752 ? -13.311 -34.142 -17.710 1.00 26.91 752 GLY A O 1
ATOM 5601 N N . GLU A 1 753 ? -12.119 -35.459 -16.334 1.00 25.77 753 GLU A N 1
ATOM 5602 C CA . GLU A 1 753 ? -11.732 -34.428 -15.376 1.00 25.77 753 GLU A CA 1
ATOM 5603 C C . GLU A 1 753 ? -10.390 -33.856 -15.838 1.00 25.77 753 GLU A C 1
ATOM 5605 O O . GLU A 1 753 ? -9.390 -34.566 -15.954 1.00 25.77 753 GLU A O 1
ATOM 5610 N N . ARG A 1 754 ? -10.361 -32.555 -16.145 1.00 25.89 754 ARG A N 1
ATOM 5611 C CA . ARG A 1 754 ? -9.103 -31.817 -16.278 1.00 25.89 754 ARG A CA 1
ATOM 5612 C C . ARG A 1 754 ? -8.461 -31.775 -14.895 1.00 25.89 754 ARG A C 1
ATOM 5614 O O . ARG A 1 754 ? -8.722 -30.853 -14.127 1.00 25.89 754 ARG A O 1
ATOM 5621 N N . ALA A 1 755 ? -7.638 -32.774 -14.589 1.00 24.86 755 ALA A N 1
ATOM 5622 C CA . ALA A 1 755 ? -6.629 -32.666 -13.552 1.00 24.86 755 ALA A CA 1
ATOM 5623 C C . ALA A 1 755 ? -5.787 -31.431 -13.891 1.00 24.86 755 ALA A C 1
ATOM 5625 O O . ALA A 1 755 ? -5.073 -31.411 -14.895 1.00 24.86 755 ALA A O 1
ATOM 5626 N N . GLY A 1 756 ? -5.978 -30.358 -13.123 1.00 25.16 756 GLY A N 1
ATOM 5627 C CA . GLY A 1 756 ? -5.151 -29.171 -13.234 1.00 25.16 756 GLY A CA 1
ATOM 5628 C C . GLY A 1 756 ? -3.702 -29.589 -13.040 1.00 25.16 756 GLY A C 1
ATOM 5629 O O . GLY A 1 756 ? -3.391 -30.279 -12.069 1.00 25.16 756 GLY A O 1
ATOM 5630 N N . GLU A 1 757 ? -2.832 -29.197 -13.967 1.00 26.30 757 GLU A N 1
ATOM 5631 C CA . GLU A 1 757 ? -1.396 -29.179 -13.717 1.00 26.30 757 GLU A CA 1
ATOM 5632 C C . GLU A 1 757 ? -1.183 -28.401 -12.417 1.00 26.30 757 GLU A C 1
ATOM 5634 O O . GLU A 1 757 ? -1.339 -27.178 -12.366 1.00 26.30 757 GLU A O 1
ATOM 5639 N N . ALA A 1 758 ? -0.914 -29.125 -11.331 1.00 26.84 758 ALA A N 1
ATOM 5640 C CA . ALA A 1 758 ? -0.493 -28.527 -10.085 1.00 26.84 758 ALA A CA 1
ATOM 5641 C C . ALA A 1 758 ? 0.819 -27.802 -10.388 1.00 26.84 758 ALA A C 1
ATOM 5643 O O . ALA A 1 758 ? 1.830 -28.440 -10.682 1.00 26.84 758 ALA A O 1
ATOM 5644 N N . ALA A 1 759 ? 0.774 -26.468 -10.388 1.00 29.62 759 ALA A N 1
ATOM 5645 C CA . ALA A 1 759 ? 1.958 -25.642 -10.540 1.00 29.62 759 ALA A CA 1
ATOM 5646 C C . ALA A 1 759 ? 3.005 -26.113 -9.522 1.00 29.62 759 ALA A C 1
ATOM 5648 O O . ALA A 1 759 ? 2.744 -26.131 -8.317 1.00 29.62 759 ALA A O 1
ATOM 5649 N N . VAL A 1 760 ? 4.163 -26.539 -10.025 1.00 33.56 760 VAL A N 1
ATOM 5650 C CA . VAL A 1 760 ? 5.307 -26.940 -9.204 1.00 33.56 760 VAL A CA 1
ATOM 5651 C C . VAL A 1 760 ? 5.623 -25.778 -8.249 1.00 33.56 760 VAL A C 1
ATOM 5653 O O . VAL A 1 760 ? 5.709 -24.636 -8.711 1.00 33.56 760 VAL A O 1
ATOM 5656 N N . PRO A 1 761 ? 5.732 -26.003 -6.925 1.00 38.72 761 PRO A N 1
ATOM 5657 C CA . PRO A 1 761 ? 6.006 -24.924 -5.986 1.00 38.72 761 PRO A CA 1
ATOM 5658 C C . PRO A 1 761 ? 7.354 -24.277 -6.318 1.00 38.72 761 PRO A C 1
ATOM 5660 O O . PRO A 1 761 ? 8.347 -24.978 -6.490 1.00 38.72 761 PRO A O 1
ATOM 5663 N N . TRP A 1 762 ? 7.373 -22.941 -6.397 1.00 39.62 762 TRP A N 1
ATOM 5664 C CA . TRP A 1 762 ? 8.603 -22.153 -6.517 1.00 39.62 762 TRP A CA 1
ATOM 5665 C C . TRP A 1 762 ? 9.593 -22.608 -5.432 1.00 39.62 762 TRP A C 1
ATOM 5667 O O . TRP A 1 762 ? 9.276 -22.450 -4.245 1.00 39.62 762 TRP A O 1
ATOM 5677 N N . PRO A 1 763 ? 10.732 -23.223 -5.800 1.00 40.16 763 PRO A N 1
ATOM 5678 C CA . PRO A 1 763 ? 11.519 -23.987 -4.856 1.00 40.16 763 PRO A CA 1
ATOM 5679 C C . PRO A 1 763 ? 12.535 -23.064 -4.197 1.00 40.16 763 PRO A C 1
ATOM 5681 O O . PRO A 1 763 ? 13.501 -22.638 -4.815 1.00 40.16 763 PRO A O 1
ATOM 5684 N N . LEU A 1 764 ? 12.318 -22.771 -2.923 1.00 40.53 764 LEU A N 1
ATOM 5685 C CA . LEU A 1 764 ? 13.396 -22.542 -1.967 1.00 40.53 764 LEU A CA 1
ATOM 5686 C C . LEU A 1 764 ? 12.936 -23.178 -0.659 1.00 40.53 764 LEU A C 1
ATOM 5688 O O . LEU A 1 764 ? 12.468 -22.496 0.252 1.00 40.53 764 LEU A O 1
ATOM 5692 N N . TYR A 1 765 ? 13.004 -24.509 -0.586 1.00 38.44 765 TYR A N 1
ATOM 5693 C CA . TYR A 1 765 ? 13.103 -25.132 0.727 1.00 38.44 765 TYR A CA 1
ATOM 5694 C C . TYR A 1 765 ? 14.412 -24.654 1.356 1.00 38.44 765 TYR A C 1
ATOM 5696 O O . TYR A 1 765 ? 15.434 -24.538 0.679 1.00 38.44 765 TYR A O 1
ATOM 5704 N N . ALA A 1 766 ? 14.356 -24.343 2.650 1.00 38.28 766 ALA A N 1
ATOM 5705 C CA . ALA A 1 766 ? 15.490 -23.834 3.406 1.00 38.28 766 ALA A CA 1
ATOM 5706 C C . ALA A 1 766 ? 16.731 -24.743 3.303 1.00 38.28 766 ALA A C 1
ATOM 5708 O O . ALA A 1 766 ? 17.832 -24.227 3.409 1.00 38.28 766 ALA A O 1
ATOM 5709 N N . GLU A 1 767 ? 16.575 -26.046 3.035 1.00 33.44 767 GLU A N 1
ATOM 5710 C CA . GLU A 1 767 ? 17.669 -27.029 2.983 1.00 33.44 767 GLU A CA 1
ATOM 5711 C C . GLU A 1 767 ? 18.544 -26.972 1.718 1.00 33.44 767 GLU A C 1
ATOM 5713 O O . GLU A 1 767 ? 19.763 -27.072 1.833 1.00 33.44 767 GLU A O 1
ATOM 5718 N N . ASP A 1 768 ? 17.998 -26.711 0.527 1.00 35.28 768 ASP A N 1
ATOM 5719 C CA . ASP A 1 768 ? 18.810 -26.726 -0.709 1.00 35.28 768 ASP A CA 1
ATOM 5720 C C . ASP A 1 768 ? 19.728 -25.495 -0.840 1.00 35.28 768 ASP A C 1
ATOM 5722 O O . ASP A 1 768 ? 20.760 -25.530 -1.511 1.00 35.28 768 ASP A O 1
ATOM 5726 N N . VAL A 1 769 ? 19.393 -24.407 -0.138 1.00 39.19 769 VAL A N 1
ATOM 5727 C CA . VAL A 1 769 ? 20.250 -23.214 -0.001 1.00 39.19 769 VAL A CA 1
ATOM 5728 C C . VAL A 1 769 ? 21.395 -23.457 0.994 1.00 39.19 769 VAL A C 1
ATOM 5730 O O . VAL A 1 769 ? 22.419 -22.778 0.931 1.00 39.19 769 VAL A O 1
ATOM 5733 N N . ILE A 1 770 ? 21.245 -24.425 1.908 1.00 38.62 770 ILE A N 1
ATOM 5734 C CA . ILE A 1 770 ? 22.171 -24.669 3.026 1.00 38.62 770 ILE A CA 1
ATOM 5735 C C . ILE A 1 770 ? 23.442 -25.411 2.583 1.00 38.62 770 ILE A C 1
ATOM 5737 O O . ILE A 1 770 ? 24.500 -25.206 3.174 1.00 38.62 770 ILE A O 1
ATOM 5741 N N . SER A 1 771 ? 23.397 -26.240 1.538 1.00 34.25 771 SER A N 1
ATOM 5742 C CA . SER A 1 771 ? 24.474 -27.218 1.304 1.00 34.25 771 SER A CA 1
ATOM 5743 C C . SER A 1 771 ? 25.634 -26.780 0.399 1.00 34.25 771 SER A C 1
ATOM 5745 O O . SER A 1 771 ? 26.568 -27.561 0.240 1.00 34.25 771 SER A O 1
ATOM 5747 N N . GLN A 1 772 ? 25.631 -25.577 -0.196 1.00 36.28 772 GLN A N 1
ATOM 5748 C CA . GLN A 1 772 ? 26.640 -25.219 -1.219 1.00 36.28 772 GLN A CA 1
ATOM 5749 C C . GLN A 1 772 ? 27.646 -24.115 -0.844 1.00 36.28 772 GLN A C 1
ATOM 5751 O O . GLN A 1 772 ? 28.459 -23.738 -1.684 1.00 36.28 772 GLN A O 1
ATOM 5756 N N . GLN A 1 773 ? 27.657 -23.610 0.398 1.00 33.88 773 GLN A N 1
ATOM 5757 C CA . GLN A 1 773 ? 28.619 -22.570 0.824 1.00 33.88 773 GLN A CA 1
ATOM 5758 C C . GLN A 1 773 ? 29.661 -22.997 1.869 1.00 33.88 773 GLN A C 1
ATOM 5760 O O . GLN A 1 773 ? 30.423 -22.159 2.347 1.00 33.88 773 GLN A O 1
ATOM 5765 N N . THR A 1 774 ? 29.792 -24.283 2.191 1.00 28.95 774 THR A N 1
ATOM 5766 C CA . THR A 1 774 ? 30.928 -24.763 2.993 1.00 28.95 774 THR A CA 1
ATOM 5767 C C . THR A 1 774 ? 32.101 -25.164 2.099 1.00 28.95 774 THR A C 1
ATOM 5769 O O . THR A 1 774 ? 32.341 -26.336 1.824 1.00 28.95 774 THR A O 1
ATOM 5772 N N . THR A 1 775 ? 32.896 -24.182 1.670 1.00 28.59 775 THR A N 1
ATOM 5773 C CA . THR A 1 775 ? 34.321 -24.438 1.392 1.00 28.59 775 THR A CA 1
ATOM 5774 C C . THR A 1 775 ? 34.990 -24.887 2.697 1.00 28.59 775 THR A C 1
ATOM 5776 O O . THR A 1 775 ? 34.834 -24.188 3.701 1.00 28.59 775 THR A O 1
ATOM 5779 N N . PRO A 1 776 ? 35.725 -26.013 2.733 1.00 29.80 776 PRO A N 1
ATOM 5780 C CA . PRO A 1 776 ? 36.412 -26.436 3.944 1.00 29.80 776 PRO A CA 1
ATOM 5781 C C . PRO A 1 776 ? 37.572 -25.471 4.208 1.00 29.80 776 PRO A C 1
ATOM 5783 O O . PRO A 1 776 ? 38.557 -25.456 3.473 1.00 29.80 776 PRO A O 1
ATOM 5786 N N . GLN A 1 777 ? 37.446 -24.630 5.235 1.00 32.22 777 GLN A N 1
ATOM 5787 C CA . GLN A 1 777 ? 38.606 -23.975 5.830 1.00 32.22 777 GLN A CA 1
ATOM 5788 C C . GLN A 1 777 ? 39.261 -24.965 6.793 1.00 32.22 777 GLN A C 1
ATOM 5790 O O . GLN A 1 777 ? 38.657 -25.379 7.783 1.00 32.22 777 GLN A O 1
ATOM 5795 N N . ASP A 1 778 ? 40.498 -25.348 6.477 1.00 32.28 778 ASP A N 1
ATOM 5796 C CA . ASP A 1 778 ? 41.392 -26.067 7.377 1.00 32.28 778 ASP A CA 1
ATOM 5797 C C . ASP A 1 778 ? 41.602 -25.245 8.656 1.00 32.28 778 ASP A C 1
ATOM 5799 O O . ASP A 1 778 ? 42.363 -24.276 8.690 1.00 32.28 778 ASP A O 1
ATOM 5803 N N . HIS A 1 779 ? 40.941 -25.652 9.735 1.00 30.33 779 HIS A N 1
ATOM 5804 C CA . HIS A 1 779 ? 41.266 -25.213 11.085 1.00 30.33 779 HIS A CA 1
ATOM 5805 C C . HIS A 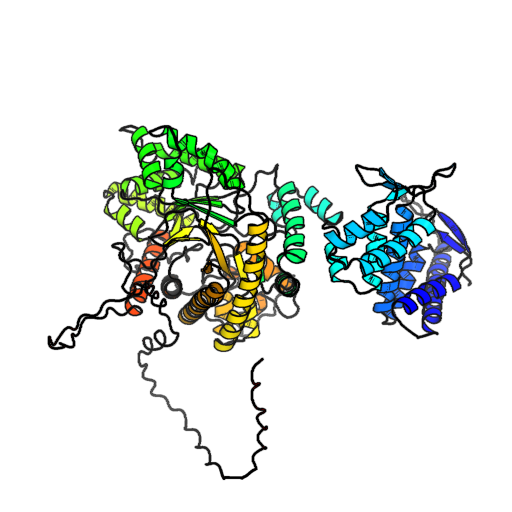1 779 ? 41.945 -26.359 11.834 1.00 30.33 779 HIS A C 1
ATOM 5807 O O . HIS A 1 779 ? 41.330 -27.109 12.587 1.00 30.33 779 HIS A O 1
ATOM 5813 N N . THR A 1 780 ? 43.259 -26.481 11.650 1.00 33.91 780 THR A N 1
ATOM 5814 C CA . THR A 1 780 ? 44.127 -27.121 12.641 1.00 33.91 780 THR A CA 1
ATOM 5815 C C . THR A 1 780 ? 44.236 -26.195 13.852 1.00 33.91 780 THR A C 1
ATOM 5817 O O . THR A 1 780 ? 44.938 -25.187 13.799 1.00 33.91 780 THR A O 1
ATOM 5820 N N . GLY A 1 781 ? 43.541 -26.514 14.944 1.00 30.66 781 GLY A N 1
ATOM 5821 C CA . GLY A 1 781 ? 43.632 -25.740 16.183 1.00 30.66 781 GLY A CA 1
ATOM 5822 C C . GLY A 1 781 ? 42.770 -26.314 17.302 1.00 30.66 781 GLY A C 1
ATOM 5823 O O . GLY A 1 781 ? 41.561 -26.133 17.310 1.00 30.66 781 GLY A O 1
ATOM 5824 N N . LEU A 1 782 ? 43.426 -27.024 18.219 1.00 37.66 782 LEU A N 1
ATOM 5825 C CA . LEU A 1 782 ? 42.917 -27.713 19.409 1.00 37.66 782 LEU A CA 1
ATOM 5826 C C . LEU A 1 782 ? 41.725 -27.060 20.148 1.00 37.66 782 LEU A C 1
ATOM 5828 O O . LEU A 1 782 ? 41.800 -25.912 20.577 1.00 37.66 782 LEU A O 1
ATOM 5832 N N . SER A 1 783 ? 40.718 -27.879 20.474 1.00 28.36 783 SER A N 1
ATOM 5833 C CA . SER A 1 783 ? 39.829 -27.685 21.631 1.00 28.36 783 SER A CA 1
ATOM 5834 C C . SER A 1 783 ? 39.522 -29.048 22.288 1.00 28.36 783 SER A C 1
ATOM 5836 O O . SER A 1 783 ? 39.446 -30.048 21.567 1.00 28.36 783 SER A O 1
ATOM 5838 N N . PRO A 1 784 ? 39.420 -29.147 23.630 1.00 35.19 784 PRO A N 1
ATOM 5839 C CA . PRO A 1 784 ? 39.369 -30.422 24.342 1.00 35.19 784 PRO A CA 1
ATOM 5840 C C . PRO A 1 784 ? 37.963 -31.039 24.311 1.00 35.19 784 PRO A C 1
ATOM 5842 O O . PRO A 1 784 ? 36.955 -30.341 24.394 1.00 35.19 784 PRO A O 1
ATOM 5845 N N . ALA A 1 785 ? 37.902 -32.367 24.207 1.00 31.48 785 ALA A N 1
ATOM 5846 C CA . ALA A 1 785 ? 36.656 -33.127 24.144 1.00 31.48 785 ALA A CA 1
ATOM 5847 C C . ALA A 1 785 ? 35.827 -33.022 25.448 1.00 31.48 785 ALA A C 1
ATOM 5849 O O . ALA A 1 785 ? 36.401 -33.121 26.536 1.00 31.48 785 ALA A O 1
ATOM 5850 N N . PRO A 1 786 ? 34.487 -32.886 25.372 1.00 34.00 786 PRO A N 1
ATOM 5851 C CA . PRO A 1 786 ? 33.610 -32.988 26.537 1.00 34.00 786 PRO A CA 1
ATOM 5852 C C . PRO A 1 786 ? 33.364 -34.465 26.923 1.00 34.00 786 PRO A C 1
ATOM 5854 O O . PRO A 1 786 ? 33.431 -35.343 26.057 1.00 34.00 786 PRO A O 1
ATOM 5857 N N . PRO A 1 787 ? 33.076 -34.777 28.204 1.00 35.00 787 PRO A N 1
ATOM 5858 C CA . PRO A 1 787 ? 32.876 -36.151 28.652 1.00 35.00 787 PRO A CA 1
ATOM 5859 C C . PRO A 1 787 ? 31.491 -36.680 28.250 1.00 35.00 787 PRO A C 1
ATOM 5861 O O . PRO A 1 787 ? 30.502 -35.948 28.238 1.00 35.00 787 PRO A O 1
ATOM 5864 N N . ALA A 1 788 ? 31.429 -37.975 27.935 1.00 37.25 788 ALA A N 1
ATOM 5865 C CA . ALA A 1 788 ? 30.209 -38.670 27.535 1.00 37.25 788 ALA A CA 1
ATOM 5866 C C . ALA A 1 788 ? 29.177 -38.771 28.686 1.00 37.25 788 ALA A C 1
ATOM 5868 O O . ALA A 1 788 ? 29.571 -38.961 29.840 1.00 37.25 788 ALA A O 1
ATOM 5869 N N . PRO A 1 789 ? 27.863 -38.692 28.395 1.00 36.81 789 PRO A N 1
ATOM 5870 C CA . PRO A 1 789 ? 26.808 -38.838 29.398 1.00 36.81 789 PRO A CA 1
ATOM 5871 C C . PRO A 1 789 ? 26.558 -40.316 29.773 1.00 36.81 789 PRO A C 1
ATOM 5873 O O . PRO A 1 789 ? 26.775 -41.203 28.942 1.00 36.81 789 PRO A O 1
ATOM 5876 N N . PRO A 1 790 ? 26.077 -40.614 30.999 1.00 36.56 790 PRO A N 1
ATOM 5877 C CA . PRO A 1 790 ? 25.766 -41.977 31.420 1.00 36.56 790 PRO A CA 1
ATOM 5878 C C . PRO A 1 790 ? 24.394 -42.441 30.899 1.00 36.56 790 PRO A C 1
ATOM 5880 O O . PRO A 1 790 ? 23.465 -41.651 30.740 1.00 36.56 790 PRO A O 1
ATOM 5883 N N . ALA A 1 791 ? 24.276 -43.747 30.647 1.00 36.88 791 ALA A N 1
ATOM 5884 C CA . ALA A 1 791 ? 23.067 -44.403 30.147 1.00 36.88 791 ALA A CA 1
ATOM 5885 C C . ALA A 1 791 ? 21.913 -44.411 31.179 1.00 36.88 791 ALA A C 1
ATOM 5887 O O . ALA A 1 791 ? 22.177 -44.505 32.381 1.00 36.88 791 ALA A O 1
ATOM 5888 N N . PRO A 1 792 ? 20.638 -44.360 30.740 1.00 35.81 792 PRO A N 1
ATOM 5889 C CA . PRO A 1 792 ? 19.493 -44.281 31.641 1.00 35.81 792 PRO A CA 1
ATOM 5890 C C . PRO A 1 792 ? 19.091 -45.650 32.210 1.00 35.81 792 PRO A C 1
ATOM 5892 O O . PRO A 1 792 ? 18.984 -46.645 31.493 1.00 35.81 792 PRO A O 1
ATOM 5895 N N . THR A 1 793 ? 18.821 -45.673 33.514 1.00 34.41 793 THR A N 1
ATOM 5896 C CA . THR A 1 793 ? 18.187 -46.773 34.246 1.00 34.41 793 THR A CA 1
ATOM 5897 C C . THR A 1 793 ? 16.665 -46.728 34.102 1.00 34.41 793 THR A C 1
ATOM 5899 O O . THR A 1 793 ? 16.044 -45.667 34.122 1.00 34.41 793 THR A O 1
ATOM 5902 N N . ALA A 1 794 ? 16.064 -47.910 33.958 1.00 40.62 794 ALA A N 1
ATOM 5903 C CA . ALA A 1 794 ? 14.627 -48.118 33.856 1.00 40.62 794 ALA A CA 1
ATOM 5904 C C . ALA A 1 794 ? 13.915 -47.894 35.200 1.00 40.62 794 ALA A C 1
ATOM 5906 O O . ALA A 1 794 ? 14.318 -48.476 36.205 1.00 40.62 794 ALA A O 1
ATOM 5907 N N . SER A 1 795 ? 12.812 -47.142 35.174 1.00 31.41 795 SER A N 1
ATOM 5908 C CA . SER A 1 795 ? 11.794 -47.130 36.228 1.00 31.41 795 SER A CA 1
ATOM 5909 C C . SER A 1 795 ? 10.401 -47.056 35.604 1.00 31.41 795 SER A C 1
ATOM 5911 O O . SER A 1 795 ? 10.118 -46.238 34.734 1.00 31.41 795 SER A O 1
ATOM 5913 N N . SER A 1 796 ? 9.570 -47.986 36.048 1.00 42.47 796 SER A N 1
ATOM 5914 C CA . SER A 1 796 ? 8.193 -48.296 35.679 1.00 42.47 796 SER A CA 1
ATOM 5915 C C . SER A 1 796 ? 7.167 -47.382 36.353 1.00 42.47 796 SER A C 1
ATOM 5917 O O . SER A 1 796 ? 7.215 -47.282 37.573 1.00 42.47 796 SER A O 1
ATOM 5919 N N . GLU A 1 797 ? 6.177 -46.867 35.612 1.00 32.69 797 GLU A N 1
ATOM 5920 C CA . GLU A 1 797 ? 4.879 -46.416 36.153 1.00 32.69 797 GLU A CA 1
ATOM 5921 C C . GLU A 1 797 ? 3.724 -46.606 35.130 1.00 32.69 797 GLU A C 1
ATOM 5923 O O . GLU A 1 797 ? 3.992 -46.751 33.933 1.00 32.69 797 GLU A O 1
ATOM 5928 N N . PRO A 1 798 ? 2.453 -46.714 35.585 1.00 41.25 798 PRO A N 1
ATOM 5929 C CA . PRO A 1 798 ? 1.400 -47.488 34.916 1.00 41.25 798 PRO A CA 1
ATOM 5930 C C . PRO A 1 798 ? 0.443 -46.676 34.016 1.00 41.25 798 PRO A C 1
ATOM 5932 O O . PRO A 1 798 ? 0.285 -45.466 34.145 1.00 41.25 798 PRO A O 1
ATOM 5935 N N . SER A 1 799 ? -0.231 -47.387 33.104 1.00 37.81 799 SER A N 1
ATOM 5936 C CA . SER A 1 799 ? -1.165 -46.865 32.091 1.00 37.81 799 SER A CA 1
ATOM 5937 C C . SER A 1 799 ? -2.523 -46.378 32.644 1.00 37.81 799 SER A C 1
ATOM 5939 O O . SER A 1 799 ? -3.032 -46.973 33.594 1.00 37.81 799 SER A O 1
ATOM 5941 N N . PRO A 1 800 ? -3.184 -45.391 31.996 1.00 41.16 800 PRO A N 1
ATOM 5942 C CA . PRO A 1 800 ? -4.567 -45.005 32.292 1.00 41.16 800 PRO A CA 1
ATOM 5943 C C . PRO A 1 800 ? -5.598 -45.817 31.466 1.00 41.16 800 PRO A C 1
ATOM 5945 O O . PRO A 1 800 ? -5.245 -46.376 30.422 1.00 41.16 800 PRO A O 1
ATOM 5948 N N . PRO A 1 801 ? -6.878 -45.902 31.895 1.00 45.50 801 PRO A N 1
ATOM 5949 C CA . PRO A 1 801 ? -7.884 -46.749 31.252 1.00 45.50 801 PRO A CA 1
ATOM 5950 C C . PRO A 1 801 ? -8.533 -46.092 30.019 1.00 45.50 801 PRO A C 1
ATOM 5952 O O . PRO A 1 801 ? -8.617 -44.870 29.902 1.00 45.50 801 PRO A O 1
ATOM 5955 N N . ARG A 1 802 ? -9.000 -46.939 29.090 1.00 39.91 802 ARG A N 1
ATOM 5956 C CA . ARG A 1 802 ? -9.677 -46.578 27.827 1.00 39.91 802 ARG A CA 1
ATOM 5957 C C . ARG A 1 802 ? -11.132 -46.124 28.046 1.00 39.91 802 ARG A C 1
ATOM 5959 O O . ARG A 1 802 ? -11.788 -46.686 28.919 1.00 39.91 802 ARG A O 1
ATOM 5966 N N . PRO A 1 803 ? -11.676 -45.222 27.206 1.00 38.69 803 PRO A N 1
ATOM 5967 C CA . PRO A 1 803 ? -13.107 -44.928 27.175 1.00 38.69 803 PRO A CA 1
ATOM 5968 C C . PRO A 1 803 ? -13.893 -45.929 26.304 1.00 38.69 803 PRO A C 1
ATOM 5970 O O . PRO A 1 803 ? -13.432 -46.353 25.241 1.00 38.69 803 PRO A O 1
ATOM 5973 N N . GLU A 1 804 ? -15.085 -46.294 26.782 1.00 33.41 804 GLU A N 1
ATOM 5974 C CA . GLU A 1 804 ? -16.078 -47.156 26.128 1.00 33.41 804 GLU A CA 1
ATOM 5975 C C . GLU A 1 804 ? -16.719 -46.483 24.899 1.00 33.41 804 GLU A C 1
ATOM 5977 O O . GLU A 1 804 ? -16.948 -45.274 24.870 1.00 33.41 804 GLU A O 1
ATOM 5982 N N . GLN A 1 805 ? -17.009 -47.289 23.873 1.00 36.12 805 GLN A N 1
ATOM 5983 C CA . GLN A 1 805 ? -17.675 -46.893 22.630 1.00 36.12 805 GLN A CA 1
ATOM 5984 C C . GLN A 1 805 ? -19.193 -47.115 22.738 1.00 36.12 805 GLN A C 1
ATOM 5986 O O . GLN A 1 805 ? -19.632 -48.217 23.064 1.00 36.12 805 GLN A O 1
ATOM 5991 N N . SER A 1 806 ? -19.989 -46.099 22.396 1.00 37.53 806 SER A N 1
ATOM 5992 C CA . SER A 1 806 ? -21.445 -46.211 22.196 1.00 37.53 806 SER A CA 1
ATOM 5993 C C . SER A 1 806 ? -21.782 -46.659 20.757 1.00 37.53 806 SER A C 1
ATOM 5995 O O . SER A 1 806 ? -21.070 -46.263 19.831 1.00 37.53 806 SER A O 1
ATOM 5997 N N . PRO A 1 807 ? -22.856 -47.447 20.528 1.00 50.81 807 PRO A N 1
ATOM 5998 C CA . PRO A 1 807 ? -23.192 -48.012 19.215 1.00 50.81 807 PRO A CA 1
ATOM 5999 C C . PRO A 1 807 ? -24.048 -47.061 18.341 1.00 50.81 807 PRO A C 1
ATOM 6001 O O . PRO A 1 807 ? -24.605 -46.090 18.859 1.00 50.81 807 PRO A O 1
ATOM 6004 N N . PRO A 1 808 ? -24.172 -47.320 17.018 1.00 50.91 808 PRO A N 1
ATOM 6005 C CA . PRO A 1 808 ? -24.840 -46.421 16.072 1.00 50.91 808 PRO A CA 1
ATOM 6006 C C . PRO A 1 808 ? -26.371 -46.614 16.033 1.00 50.91 808 PRO A C 1
ATOM 6008 O O . PRO A 1 808 ? -26.865 -47.674 16.427 1.00 50.91 808 PRO A O 1
ATOM 6011 N N . PRO A 1 809 ? -27.140 -45.627 15.525 1.00 50.81 809 PRO A N 1
ATOM 6012 C CA . PRO A 1 809 ? -28.594 -45.703 15.480 1.00 50.81 809 PRO A CA 1
ATOM 6013 C C . PRO A 1 809 ? -29.101 -46.436 14.230 1.00 50.81 809 PRO A C 1
ATOM 6015 O O . PRO A 1 809 ? -28.608 -46.248 13.117 1.00 50.81 809 PRO A O 1
ATOM 6018 N N . SER A 1 810 ? -30.137 -47.244 14.429 1.00 44.69 810 SER A N 1
ATOM 6019 C CA . SER A 1 810 ? -30.953 -47.876 13.395 1.00 44.69 810 SER A CA 1
ATOM 6020 C C . SER A 1 810 ? -32.116 -46.972 12.960 1.00 44.69 810 SER A C 1
ATOM 6022 O O . SER A 1 810 ? -32.819 -46.424 13.803 1.00 44.69 810 SER A O 1
ATOM 6024 N N . THR A 1 811 ? -32.302 -46.884 11.640 1.00 44.72 811 THR A N 1
ATOM 6025 C CA . THR A 1 811 ? -33.516 -46.552 10.858 1.00 44.72 811 THR A CA 1
ATOM 6026 C C . THR A 1 811 ? -34.826 -46.288 11.613 1.00 44.72 811 THR A C 1
ATOM 6028 O O . THR A 1 811 ? -35.396 -47.217 12.187 1.00 44.72 811 THR A O 1
ATOM 6031 N N . ASN A 1 812 ? -35.363 -45.072 11.454 1.00 39.91 812 ASN A N 1
ATOM 6032 C CA . ASN A 1 812 ? -36.606 -44.791 10.710 1.00 39.91 812 ASN A CA 1
ATOM 6033 C C . ASN A 1 812 ? -36.702 -43.301 10.357 1.00 39.91 812 ASN A C 1
ATOM 6035 O O . ASN A 1 812 ? -36.399 -42.481 11.253 1.00 39.91 812 ASN A O 1
#

Radius of gyration: 34.8 Å; Cα contacts (8 Å, |Δi|>4): 1162; chains: 1; bounding box: 94×104×100 Å